Protein AF-A0A960PL08-F1 (afdb_monomer)

Foldseek 3Di:
DDDDDPFDFQAHDPDPPDGRLLLLLVLLVLLLLVLLLVLCVLLVQDPAQLVSLLNVLSLLLVLLSLLLVLLLQLLVCQLVVHDGPDLVVLLVLVCLQALLLLVVLQVCCVVVPVFQAQPVPDPVLVVCSSVLNQLVDLSSQPRHTQVLCLSVSLVNVVSNCSVVLSVQLSVQLVPDPDPDSVSSNVSSLVSLLVVLVVLLVQLLVQLLVCLVVVPRNSCSHNSVSSNSSSLSSNLSSQLVCVVVVHDDDPVLVVLLACVVVLVVLSVVLSVVSSVLRVPALDDRDSVSVSVSVVSSSSNSNSNVSNNGGHRDDVVSCPVSSDPVSSLSSVLSSQSSSCLVVLSVVCSVVSVVCVPDDSVVSVVVSVVSSVLSSLVSSLVSVVCCCVSCVSSVVVCVVDDDPDPDDDPPVDDSVVSVVVNCCVVVVSVCCVVQPQQPWDWFAFAQKIKIASADAQWKKWKWDDDDPIDTPDIWHQHPLRITMDGRHDFAKIWIFTGDPRHTRDIDIYTHHHLPDDDDLCLLLVDEDDAAWDWDQAPRRWTWIKHKDALDHLVPAQFQEEEFEALDPQNDPPDHAQFQLLCSLVGGTYMYINFDLHQLTAAEDDALPSRRLRVLLSVQSNVLSYSSAHPSAHEYEDAERRLLSQLSNLLSPRVRYQEYEHEAYAQFQCCQQQFQNFGWPFQVLVVLVVSLQRSAQPRDPRLVSCVSSPPVSSNVRSSNSNVYDSPCVVRRPPDQPDCPRLSSGCLNRLCSRQHEYEYEHELQAFNGHFFVQVSQPSNNNYPAAAYEYEHFYSCLCSALLNSVVVQLVCCLRRVLWQRAPRDRLSSCCSSPPPDDSVLHDNADDPPDRLNPAPTSVRSVVSNRPFARYKYQEQQQQDPQGLARHGNDMDGANGVVHPLWDKQKFWCAPQQATHSDFAQDKFKFKAKAALVQLAAFKAFDDDRGRHGFIDDQDDDDARQKGKHKYFFDQAKKKFFHKKKWKWFKAKQDQKAKKKKWKWKQAPVQKIKTWWMWIHIPCSPVPDRDDHGDTDIDMTMTTGGIHIRHGRMMMMIMMHYPHRQGHRTGGNGDPRGMMMMMTIGGRPGIIMMITGMNPNDDDPGDDGDARRGHRMHMDRHDDHDTDRPPD

Mean predicted aligned error: 16.74 Å

Structure (mmCIF, N/CA/C/O backbone):
data_AF-A0A960PL08-F1
#
_entry.id   AF-A0A960PL08-F1
#
loop_
_atom_site.group_PDB
_atom_site.id
_atom_site.type_symbol
_atom_site.label_atom_id
_atom_site.label_alt_id
_atom_site.label_comp_id
_atom_site.label_asym_id
_atom_site.label_entity_id
_atom_site.label_seq_id
_atom_site.pdbx_PDB_ins_code
_atom_site.Cartn_x
_atom_site.Cartn_y
_atom_site.Cartn_z
_atom_site.occupancy
_atom_site.B_iso_or_equiv
_atom_site.auth_seq_id
_atom_site.auth_comp_id
_atom_site.auth_asym_id
_atom_site.auth_atom_id
_atom_site.pdbx_PDB_model_num
ATOM 1 N N . MET A 1 1 ? 12.415 -1.445 90.864 1.00 35.81 1 MET A N 1
ATOM 2 C CA . MET A 1 1 ? 12.541 -1.316 89.395 1.00 35.81 1 MET A CA 1
ATOM 3 C C . MET A 1 1 ? 11.588 -2.310 88.760 1.00 35.81 1 MET A C 1
ATOM 5 O O . MET A 1 1 ? 11.818 -3.507 88.843 1.00 35.81 1 MET A O 1
ATOM 9 N N . THR A 1 2 ? 10.459 -1.827 88.256 1.00 32.50 2 THR A N 1
ATOM 10 C CA . THR A 1 2 ? 9.398 -2.634 87.648 1.00 32.50 2 THR A CA 1
ATOM 11 C C . THR A 1 2 ? 9.858 -3.174 86.292 1.00 32.50 2 THR A C 1
ATOM 13 O O . THR A 1 2 ? 10.133 -2.415 85.368 1.00 32.50 2 THR A O 1
ATOM 16 N N . THR A 1 3 ? 9.972 -4.496 86.178 1.00 36.53 3 THR A N 1
ATOM 17 C CA . THR A 1 3 ? 10.181 -5.210 84.914 1.00 36.53 3 THR A CA 1
ATOM 18 C C . THR A 1 3 ? 8.937 -5.040 84.041 1.00 36.53 3 THR A C 1
ATOM 20 O O . THR A 1 3 ? 7.931 -5.714 84.261 1.00 36.53 3 THR A O 1
ATOM 23 N N . SER A 1 4 ? 8.968 -4.116 83.078 1.00 37.22 4 SER A N 1
ATOM 24 C CA . SER A 1 4 ? 7.917 -4.018 82.066 1.00 37.22 4 SER A CA 1
ATOM 25 C C . SER A 1 4 ? 8.035 -5.204 81.108 1.00 37.22 4 SER A C 1
ATOM 27 O O . SER A 1 4 ? 9.058 -5.407 80.455 1.00 37.22 4 SER A O 1
ATOM 29 N N . SER A 1 5 ? 6.984 -6.018 81.047 1.00 43.31 5 SER A N 1
ATOM 30 C CA . SER A 1 5 ? 6.818 -7.054 80.029 1.00 43.31 5 SER A CA 1
ATOM 31 C C . SER A 1 5 ? 6.947 -6.425 78.632 1.00 43.31 5 SER A C 1
ATOM 33 O O . SER A 1 5 ? 6.431 -5.319 78.431 1.00 43.31 5 SER A O 1
ATOM 35 N N . PRO A 1 6 ? 7.613 -7.074 77.658 1.00 49.28 6 PRO A N 1
ATOM 36 C CA . PRO A 1 6 ? 7.682 -6.545 76.299 1.00 49.28 6 PRO A CA 1
ATOM 37 C C . PRO A 1 6 ? 6.262 -6.356 75.725 1.00 49.28 6 PRO A C 1
ATOM 39 O O . PRO A 1 6 ? 5.377 -7.168 76.008 1.00 49.28 6 PRO A O 1
ATOM 42 N N . PRO A 1 7 ? 6.008 -5.282 74.953 1.00 52.62 7 PRO A N 1
ATOM 43 C CA . PRO A 1 7 ? 4.693 -5.023 74.375 1.00 52.62 7 PRO A CA 1
ATOM 44 C C . PRO A 1 7 ? 4.297 -6.136 73.399 1.00 52.62 7 PRO A C 1
ATOM 46 O O . PRO A 1 7 ? 5.068 -6.485 72.507 1.00 52.62 7 PRO A O 1
ATOM 49 N N . THR A 1 8 ? 3.079 -6.661 73.546 1.00 60.47 8 THR A N 1
ATOM 50 C CA . THR A 1 8 ? 2.566 -7.736 72.689 1.00 60.47 8 THR A CA 1
ATOM 51 C C . THR A 1 8 ? 2.419 -7.274 71.239 1.00 60.47 8 THR A C 1
ATOM 53 O O . THR A 1 8 ? 1.832 -6.214 70.980 1.00 60.47 8 THR A O 1
ATOM 56 N N . THR A 1 9 ? 2.923 -8.063 70.288 1.00 66.69 9 THR A N 1
ATOM 57 C CA . THR A 1 9 ? 2.881 -7.731 68.846 1.00 66.69 9 THR A CA 1
ATOM 58 C C . THR A 1 9 ? 1.552 -8.134 68.193 1.00 66.69 9 THR A C 1
ATOM 60 O O . THR A 1 9 ? 0.818 -8.983 68.705 1.00 66.69 9 THR A O 1
ATOM 63 N N . ASN A 1 10 ? 1.222 -7.543 67.036 1.00 65.19 10 ASN A N 1
ATOM 64 C CA . ASN A 1 10 ? -0.013 -7.831 66.282 1.00 65.19 10 ASN A CA 1
ATOM 65 C C . ASN A 1 10 ? -0.207 -9.319 65.918 1.00 65.19 10 ASN A C 1
ATOM 67 O O . ASN A 1 10 ? -1.343 -9.790 65.843 1.00 65.19 10 ASN A O 1
ATOM 71 N N . CYS A 1 11 ? 0.882 -10.064 65.704 1.00 66.69 11 CYS A N 1
ATOM 72 C CA . CYS A 1 11 ? 0.853 -11.480 65.322 1.00 66.69 11 CYS A CA 1
ATOM 73 C C . CYS A 1 11 ? 1.376 -12.433 66.412 1.00 66.69 11 CYS A C 1
ATOM 75 O O . CYS A 1 11 ? 1.783 -13.562 66.106 1.00 66.69 11 CYS A O 1
ATOM 77 N N . GLU A 1 12 ? 1.359 -12.013 67.680 1.00 60.09 12 GLU A N 1
ATOM 78 C CA . GLU A 1 12 ? 1.741 -12.878 68.794 1.00 60.09 12 GLU A CA 1
ATOM 79 C C . GLU A 1 12 ? 0.620 -13.884 69.114 1.00 60.09 12 GLU A C 1
ATOM 81 O O . GLU A 1 12 ? -0.525 -13.490 69.357 1.00 60.09 12 GLU A O 1
ATOM 86 N N . PRO A 1 13 ? 0.888 -15.198 69.051 1.00 50.28 13 PRO A N 1
ATOM 87 C CA . PRO A 1 13 ? -0.156 -16.193 69.213 1.00 50.28 13 PRO A CA 1
ATOM 88 C C . PRO A 1 13 ? -0.494 -16.419 70.696 1.00 50.28 13 PRO A C 1
ATOM 90 O O . PRO A 1 13 ? 0.393 -16.541 71.534 1.00 50.28 13 PRO A O 1
ATOM 93 N N . ILE A 1 14 ? -1.788 -16.568 70.997 1.00 44.19 14 ILE A N 1
ATOM 94 C CA . ILE A 1 14 ? -2.315 -16.927 72.332 1.00 44.19 14 ILE A CA 1
ATOM 95 C C . ILE A 1 14 ? -1.927 -18.380 72.717 1.00 44.19 14 ILE A C 1
ATOM 97 O O . ILE A 1 14 ? -1.970 -18.752 73.884 1.00 44.19 14 ILE A O 1
ATOM 101 N N . SER A 1 15 ? -1.496 -19.203 71.748 1.00 44.12 15 SER A N 1
ATOM 102 C CA . SER A 1 15 ? -1.003 -20.575 71.946 1.00 44.12 15 SER A CA 1
ATOM 103 C C . SER A 1 15 ? 0.015 -20.977 70.868 1.00 44.12 15 SER A C 1
ATOM 105 O O . SER A 1 15 ? -0.074 -20.529 69.723 1.00 44.12 15 SER A O 1
ATOM 107 N N . ALA A 1 16 ? 0.961 -21.867 71.188 1.00 38.88 16 ALA A N 1
ATOM 108 C CA . ALA A 1 16 ? 1.920 -22.392 70.210 1.00 38.88 16 ALA A CA 1
ATOM 109 C C . ALA A 1 16 ? 1.186 -22.993 68.988 1.00 38.88 16 ALA A C 1
ATOM 111 O O . ALA A 1 16 ? 0.342 -23.874 69.132 1.00 38.88 16 ALA A O 1
ATOM 112 N N . GLY A 1 17 ? 1.464 -22.472 67.786 1.00 46.44 17 GLY A N 1
ATOM 113 C CA . GLY A 1 17 ? 0.867 -22.939 66.526 1.00 46.44 17 GLY A CA 1
ATOM 114 C C . GLY A 1 17 ? -0.368 -22.178 66.010 1.00 46.44 17 GLY A C 1
ATOM 115 O O . GLY A 1 17 ? -0.866 -22.526 64.936 1.00 46.44 17 GLY A O 1
ATOM 116 N N . ALA A 1 18 ? -0.861 -21.141 66.701 1.00 53.16 18 ALA A N 1
ATOM 117 C CA . ALA A 1 18 ? -1.993 -20.339 66.220 1.00 53.16 18 ALA A CA 1
ATOM 118 C C . ALA A 1 18 ? -1.602 -19.359 65.087 1.00 53.16 18 ALA A C 1
ATOM 120 O O . ALA A 1 18 ? -0.588 -18.666 65.155 1.00 53.16 18 ALA A O 1
ATOM 121 N N . TRP A 1 19 ? -2.426 -19.299 64.032 1.00 65.62 19 TRP A N 1
ATOM 122 C CA . TRP A 1 19 ? -2.258 -18.393 62.885 1.00 65.62 19 TRP A CA 1
ATOM 123 C C . TRP A 1 19 ? -2.630 -16.943 63.237 1.00 65.62 19 TRP A C 1
ATOM 125 O O . TRP A 1 19 ? -3.594 -16.707 63.968 1.00 65.62 19 TRP A O 1
ATOM 135 N N . CYS A 1 20 ? -1.913 -15.967 62.670 1.00 75.62 20 CYS A N 1
ATOM 136 C CA . CYS A 1 20 ? -2.214 -14.546 62.852 1.00 75.62 20 CYS A CA 1
ATOM 137 C C . CYS A 1 20 ? -3.538 -14.176 62.155 1.00 75.62 20 CYS A C 1
ATOM 139 O O . CYS A 1 20 ? -3.586 -13.996 60.936 1.00 75.62 20 CYS A O 1
ATOM 141 N N . LYS A 1 21 ? -4.630 -14.066 62.927 1.00 76.31 21 LYS A N 1
ATOM 142 C CA . LYS A 1 21 ? -5.977 -13.747 62.411 1.00 76.31 21 LYS A CA 1
ATOM 143 C C . LYS A 1 21 ? -6.042 -12.432 61.613 1.00 76.31 21 LYS A C 1
ATOM 145 O O . LYS A 1 21 ? -6.671 -12.449 60.558 1.00 76.31 21 LYS A O 1
ATOM 150 N N . PRO A 1 22 ? -5.397 -11.324 62.035 1.00 80.19 22 PRO A N 1
ATOM 151 C CA . PRO A 1 22 ? -5.353 -10.092 61.239 1.00 80.19 22 PRO A CA 1
ATOM 152 C C . PRO A 1 22 ? -4.714 -10.288 59.857 1.00 80.19 22 PRO A C 1
ATOM 154 O O . PRO A 1 22 ? -5.246 -9.811 58.858 1.00 80.19 22 PRO A O 1
ATOM 157 N N . LEU A 1 23 ? -3.625 -11.060 59.781 1.00 81.56 23 LEU A N 1
ATOM 158 C CA . LEU A 1 23 ? -2.950 -11.386 58.519 1.00 81.56 23 LEU A CA 1
ATOM 159 C C . LEU A 1 23 ? -3.833 -12.256 57.611 1.00 81.56 23 LEU A C 1
ATOM 161 O O . LEU A 1 23 ? -3.850 -12.086 56.395 1.00 81.56 23 LEU A O 1
ATOM 165 N N . GLY A 1 24 ? -4.610 -13.162 58.217 1.00 80.19 24 GLY A N 1
ATOM 166 C CA . GLY A 1 24 ? -5.679 -13.893 57.540 1.00 80.19 24 GLY A CA 1
ATOM 167 C C . GLY A 1 24 ? -6.705 -12.943 56.926 1.00 80.19 24 GLY A C 1
ATOM 168 O O . GLY A 1 24 ? -6.899 -12.961 55.715 1.00 80.19 24 GLY A O 1
ATOM 169 N N . GLY A 1 25 ? -7.315 -12.070 57.727 1.00 82.56 25 GLY A N 1
ATOM 170 C CA . GLY A 1 25 ? -8.307 -11.115 57.233 1.00 82.56 25 GLY A CA 1
ATOM 171 C C . GLY A 1 25 ? -7.790 -10.193 56.129 1.00 82.56 25 GLY A C 1
ATOM 172 O O . GLY A 1 25 ? -8.499 -9.967 55.150 1.00 82.56 25 GLY A O 1
ATOM 173 N N . PHE A 1 26 ? -6.537 -9.740 56.228 1.00 84.25 26 PHE A N 1
ATOM 174 C CA . PHE A 1 26 ? -5.894 -8.949 55.177 1.00 84.25 26 PHE A CA 1
ATOM 175 C C . PHE A 1 26 ? -5.776 -9.721 53.857 1.00 84.25 26 PHE A C 1
ATOM 177 O O . PHE A 1 26 ? -6.070 -9.186 52.793 1.00 84.25 26 PHE A O 1
ATOM 184 N N . ARG A 1 27 ? -5.430 -11.011 53.921 1.00 83.88 27 ARG A N 1
ATOM 185 C CA . ARG A 1 27 ? -5.401 -11.906 52.756 1.00 83.88 27 ARG A CA 1
ATOM 186 C C . ARG A 1 27 ? -6.771 -12.016 52.074 1.00 83.88 27 ARG A C 1
ATOM 188 O O . ARG A 1 27 ? -6.848 -12.075 50.851 1.00 83.88 27 ARG A O 1
ATOM 195 N N . GLY A 1 28 ? -7.846 -12.043 52.865 1.00 83.44 28 GLY A N 1
ATOM 196 C CA . GLY A 1 28 ? -9.224 -12.020 52.366 1.00 83.44 28 GLY A CA 1
ATOM 197 C C . GLY A 1 28 ? -9.580 -10.699 51.681 1.00 83.44 28 GLY A C 1
ATOM 198 O O . GLY A 1 28 ? -10.120 -10.713 50.579 1.00 83.44 28 GLY A O 1
ATOM 199 N N . LEU A 1 29 ? -9.217 -9.570 52.296 1.00 85.31 29 LEU A N 1
ATOM 200 C CA . LEU A 1 29 ? -9.379 -8.237 51.706 1.00 85.31 29 LEU A CA 1
ATOM 201 C C . LEU A 1 29 ? -8.613 -8.104 50.384 1.00 85.31 29 LEU A C 1
ATOM 203 O O . LEU A 1 29 ? -9.181 -7.649 49.396 1.00 85.31 29 LEU A O 1
ATOM 207 N N . GLY A 1 30 ? -7.361 -8.561 50.344 1.00 84.50 30 GLY A N 1
ATOM 208 C CA . GLY A 1 30 ? -6.545 -8.545 49.135 1.00 84.50 30 GLY A CA 1
ATOM 209 C C . GLY A 1 30 ? -7.175 -9.321 47.981 1.00 84.50 30 GLY A C 1
ATOM 210 O O . GLY A 1 30 ? -7.190 -8.832 46.858 1.00 84.50 30 GLY A O 1
ATOM 211 N N . ALA A 1 31 ? -7.769 -10.486 48.254 1.00 84.06 31 ALA A N 1
ATOM 212 C CA . ALA A 1 31 ? -8.450 -11.266 47.221 1.00 84.06 31 ALA A CA 1
ATOM 213 C C . ALA A 1 31 ? -9.656 -10.514 46.634 1.00 84.06 31 ALA A C 1
ATOM 215 O O . ALA A 1 31 ? -9.826 -10.494 45.421 1.00 84.06 31 ALA A O 1
ATOM 216 N N . LEU A 1 32 ? -10.455 -9.839 47.467 1.00 84.62 32 LEU A N 1
ATOM 217 C CA . LEU A 1 32 ? -11.581 -9.025 46.992 1.00 84.62 32 LEU A CA 1
ATOM 218 C C . LEU A 1 32 ? -11.122 -7.818 46.166 1.00 84.62 32 LEU A C 1
ATOM 220 O O . LEU A 1 32 ? -11.741 -7.501 45.153 1.00 84.62 32 LEU A O 1
ATOM 224 N N . ILE A 1 33 ? -10.019 -7.182 46.568 1.00 83.50 33 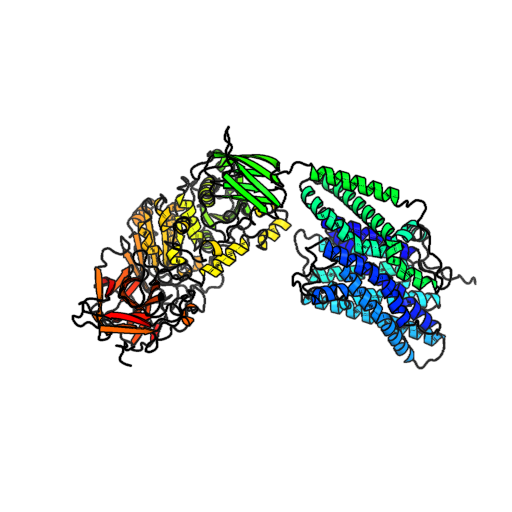ILE A N 1
ATOM 225 C CA . ILE A 1 33 ? -9.403 -6.086 45.813 1.00 83.50 33 ILE A CA 1
ATOM 226 C C . ILE A 1 33 ? -8.935 -6.569 44.434 1.00 83.50 33 ILE A C 1
ATOM 228 O O . ILE A 1 33 ? -9.147 -5.862 43.454 1.00 83.50 33 ILE A O 1
ATOM 232 N N . VAL A 1 34 ? -8.364 -7.775 44.331 1.00 82.38 34 VAL A N 1
ATOM 233 C CA . VAL A 1 34 ? -7.975 -8.375 43.040 1.00 82.38 34 VAL A CA 1
ATOM 234 C C . VAL A 1 34 ? -9.191 -8.592 42.141 1.00 82.38 34 VAL A C 1
ATOM 236 O O . VAL A 1 34 ? -9.146 -8.220 40.970 1.00 82.38 34 VAL A O 1
ATOM 239 N N . VAL A 1 35 ? -10.289 -9.145 42.673 1.00 82.81 35 VAL A N 1
ATOM 240 C CA . VAL A 1 35 ? -11.529 -9.324 41.895 1.00 82.81 35 VAL A CA 1
ATOM 241 C C . VAL A 1 35 ? -12.054 -7.972 41.413 1.00 82.81 35 VAL A C 1
ATOM 243 O O . VAL A 1 35 ? -12.318 -7.812 40.224 1.00 82.81 35 VAL A O 1
ATOM 246 N N . GLY A 1 36 ? -12.148 -6.978 42.300 1.00 78.12 36 GLY A N 1
ATOM 247 C CA . GLY A 1 36 ? -12.602 -5.634 41.938 1.00 78.12 36 GLY A CA 1
ATOM 248 C C . GLY A 1 36 ? -11.701 -4.960 40.900 1.00 78.12 36 GLY A C 1
ATOM 249 O O . GLY A 1 36 ? -12.197 -4.447 39.902 1.00 78.12 36 GLY A O 1
ATOM 250 N N . GLY A 1 37 ? -10.380 -5.029 41.081 1.00 75.94 37 GLY A N 1
ATOM 251 C CA . GLY A 1 37 ? -9.395 -4.475 40.153 1.00 75.94 37 GLY A CA 1
ATOM 252 C C . GLY A 1 37 ? -9.469 -5.106 38.762 1.00 75.94 37 GLY A C 1
ATOM 253 O O . GLY A 1 37 ? -9.534 -4.385 37.771 1.00 75.94 37 GLY A O 1
ATOM 254 N N . HIS A 1 38 ? -9.547 -6.438 38.673 1.00 76.62 38 HIS A N 1
ATOM 255 C CA . HIS A 1 38 ? -9.729 -7.123 37.389 1.00 76.62 38 HIS A CA 1
ATOM 256 C C . HIS A 1 38 ? -11.102 -6.864 36.761 1.00 76.62 38 HIS A C 1
ATOM 258 O O . HIS A 1 38 ? -11.205 -6.851 35.540 1.00 76.62 38 HIS A O 1
ATOM 264 N N . THR A 1 39 ? -12.140 -6.608 37.560 1.00 73.88 39 THR A N 1
ATOM 265 C CA . THR A 1 39 ? -13.458 -6.219 37.034 1.00 73.88 39 THR A CA 1
ATOM 266 C C . THR A 1 39 ? -13.415 -4.818 36.419 1.00 73.88 39 THR A C 1
ATOM 268 O O . THR A 1 39 ? -13.949 -4.608 35.333 1.00 73.88 39 THR A O 1
ATOM 271 N N . PHE A 1 40 ? -12.728 -3.860 37.053 1.00 72.00 40 PHE A N 1
ATOM 272 C CA . PHE A 1 40 ? -12.471 -2.545 36.450 1.00 72.00 40 PHE A CA 1
ATOM 273 C C . PHE A 1 40 ? -11.617 -2.652 35.182 1.00 72.00 40 PHE A C 1
ATOM 275 O O . PHE A 1 40 ? -11.907 -1.989 34.190 1.00 72.00 40 PHE A O 1
ATOM 282 N N . PHE A 1 41 ? -10.614 -3.538 35.184 1.00 68.62 41 PHE A N 1
ATOM 283 C CA . PHE A 1 41 ? -9.792 -3.800 34.005 1.00 68.62 41 PHE A CA 1
ATOM 284 C C . PHE A 1 41 ? -10.608 -4.361 32.836 1.00 68.62 41 PHE A C 1
ATOM 286 O O . PHE A 1 41 ? -10.568 -3.795 31.746 1.00 68.62 41 PHE A O 1
ATOM 293 N N . ALA A 1 42 ? -11.391 -5.415 33.080 1.00 63.50 42 ALA A N 1
ATOM 294 C CA . ALA A 1 42 ? -12.256 -6.031 32.077 1.00 63.50 42 ALA A CA 1
ATOM 295 C C . ALA A 1 42 ? -13.334 -5.058 31.572 1.00 63.50 42 ALA A C 1
ATOM 297 O O . ALA A 1 42 ? -13.621 -5.017 30.382 1.00 63.50 42 ALA A O 1
ATOM 298 N N . SER A 1 43 ? -13.886 -4.218 32.457 1.00 60.25 43 SER A N 1
ATOM 299 C CA . SER A 1 43 ? -14.934 -3.251 32.102 1.00 60.25 43 SER A CA 1
ATOM 300 C C . SER A 1 43 ? -14.458 -1.993 31.384 1.00 60.25 43 SER A C 1
ATOM 302 O O . SER A 1 43 ? -15.292 -1.247 30.878 1.00 60.25 43 SER A O 1
ATOM 304 N N . ARG A 1 44 ? -13.142 -1.747 31.308 1.00 61.50 44 ARG A N 1
ATOM 305 C CA . ARG A 1 44 ? -12.550 -0.530 30.714 1.00 61.50 44 ARG A CA 1
ATOM 306 C C . ARG A 1 44 ? -13.038 0.779 31.362 1.00 61.50 44 ARG A C 1
ATOM 308 O O . ARG A 1 44 ? -12.915 1.854 30.778 1.00 61.50 44 ARG A O 1
ATOM 315 N N . ILE A 1 45 ? -13.592 0.696 32.573 1.00 62.66 45 ILE A N 1
ATOM 316 C CA . ILE A 1 45 ? -14.058 1.834 33.370 1.00 62.66 45 ILE A CA 1
ATOM 317 C C . ILE A 1 45 ? -12.930 2.177 34.345 1.00 62.66 45 ILE A C 1
ATOM 319 O O . ILE A 1 45 ? -12.816 1.588 35.419 1.00 62.66 45 ILE A O 1
ATOM 323 N N . TYR A 1 46 ? -12.058 3.106 33.955 1.00 62.66 46 TYR A N 1
ATOM 324 C CA . TYR A 1 46 ? -10.884 3.481 34.742 1.00 62.66 46 TYR A CA 1
ATOM 325 C C . TYR A 1 46 ? -11.125 4.812 35.453 1.00 62.66 46 TYR A C 1
ATOM 327 O O . TYR A 1 46 ? -11.122 5.848 34.793 1.00 62.66 46 TYR A O 1
ATOM 335 N N . PRO A 1 47 ? -11.317 4.838 36.784 1.00 49.81 47 PRO A N 1
ATOM 336 C CA . PRO A 1 47 ? -11.405 6.114 37.474 1.00 49.81 47 PRO A CA 1
ATOM 337 C C . PRO A 1 47 ? -10.063 6.866 37.434 1.00 49.81 47 PRO A C 1
ATOM 339 O O . PRO A 1 47 ? -10.095 8.072 37.256 1.00 49.81 47 PRO A O 1
ATOM 342 N N . TYR A 1 48 ? -8.903 6.186 37.513 1.00 59.47 48 TYR A N 1
ATOM 343 C CA . TYR A 1 48 ? -7.557 6.792 37.416 1.00 59.47 48 TYR A CA 1
ATOM 344 C C . TYR A 1 48 ? -6.480 5.722 37.111 1.00 59.47 48 TYR A C 1
ATOM 346 O O . TYR A 1 48 ? -6.412 4.722 37.830 1.00 59.47 48 TYR A O 1
ATOM 354 N N . ASN A 1 49 ? -5.585 5.930 36.129 1.00 56.97 49 ASN A N 1
ATOM 355 C CA . ASN A 1 49 ? -4.510 4.971 35.775 1.00 56.97 49 ASN A CA 1
ATOM 356 C C . ASN A 1 49 ? -3.598 4.629 36.967 1.00 56.97 49 ASN A C 1
ATOM 358 O O . ASN A 1 49 ? -3.313 3.459 37.230 1.00 56.97 49 ASN A O 1
ATOM 362 N N . GLY A 1 50 ? -3.217 5.628 37.771 1.00 58.72 50 GLY A N 1
ATOM 363 C CA . GLY A 1 50 ? -2.396 5.406 38.965 1.00 58.72 50 GLY A CA 1
ATOM 364 C C . GLY A 1 50 ? -3.046 4.512 40.031 1.00 58.72 50 GLY A C 1
ATOM 365 O O . GLY A 1 50 ? -2.334 3.825 40.763 1.00 58.72 50 GLY A O 1
ATOM 366 N N . ALA A 1 51 ? -4.383 4.450 40.102 1.00 60.69 51 ALA A N 1
ATOM 367 C CA . ALA A 1 51 ? -5.071 3.575 41.051 1.00 60.69 51 ALA A CA 1
ATOM 368 C C . ALA A 1 51 ? -4.863 2.094 40.698 1.00 60.69 51 ALA A C 1
ATOM 370 O O . ALA A 1 51 ? -4.614 1.285 41.583 1.00 60.69 51 ALA A O 1
ATOM 371 N N . ILE A 1 52 ? -4.874 1.737 39.412 1.00 61.53 52 ILE A N 1
ATOM 372 C CA . ILE A 1 52 ? -4.705 0.352 38.938 1.00 61.53 52 ILE A CA 1
ATOM 373 C C . ILE A 1 52 ? -3.290 -0.156 39.227 1.00 61.53 52 ILE A C 1
ATOM 375 O O . ILE A 1 52 ? -3.102 -1.262 39.748 1.00 61.53 52 ILE A O 1
ATOM 379 N N . HIS A 1 53 ? -2.282 0.677 38.962 1.00 65.00 53 HIS A N 1
ATOM 380 C CA . HIS A 1 53 ? -0.902 0.339 39.297 1.00 65.00 53 HIS A CA 1
ATOM 381 C C . HIS A 1 53 ? -0.689 0.226 40.809 1.00 65.00 53 HIS A C 1
ATOM 383 O O . HIS A 1 53 ? 0.094 -0.621 41.242 1.00 65.00 53 HIS A O 1
ATOM 389 N N . PHE A 1 54 ? -1.409 1.014 41.616 1.00 65.69 54 PHE A N 1
ATOM 390 C CA . PHE A 1 54 ? -1.412 0.864 43.069 1.00 65.69 54 PHE A CA 1
ATOM 391 C C . PHE A 1 54 ? -2.068 -0.451 43.512 1.00 65.69 54 PHE A C 1
ATOM 393 O O . PHE A 1 54 ? -1.499 -1.148 44.345 1.00 65.69 54 PHE A O 1
ATOM 400 N N . LEU A 1 55 ? -3.205 -0.854 42.928 1.00 70.44 55 LEU A N 1
ATOM 401 C CA . LEU A 1 55 ? -3.877 -2.120 43.267 1.00 70.44 55 LEU A CA 1
ATOM 402 C C . LEU A 1 55 ? -2.989 -3.353 43.025 1.00 70.44 55 LEU A C 1
ATOM 404 O O . LEU A 1 55 ? -3.100 -4.347 43.743 1.00 70.44 55 LEU A O 1
ATOM 408 N N . SER A 1 56 ? -2.063 -3.272 42.070 1.00 75.69 56 SER A N 1
ATOM 409 C CA . SER A 1 56 ? -1.127 -4.354 41.736 1.00 75.69 56 SER A CA 1
ATOM 410 C C . SER A 1 56 ? -0.117 -4.667 42.855 1.00 75.69 56 SER A C 1
ATOM 412 O O . SER A 1 56 ? 0.432 -5.769 42.891 1.00 75.69 56 SER A O 1
ATOM 414 N N . ILE A 1 57 ? 0.070 -3.767 43.835 1.00 79.81 57 ILE A N 1
ATOM 415 C CA . ILE A 1 57 ? 0.930 -4.012 45.008 1.00 79.81 57 ILE A CA 1
ATOM 416 C C . ILE A 1 57 ? 0.463 -5.197 45.861 1.00 79.81 57 ILE A C 1
ATOM 418 O O . ILE A 1 57 ? 1.229 -5.773 46.636 1.00 79.81 57 ILE A O 1
ATOM 422 N N . ILE A 1 58 ? -0.808 -5.580 45.733 1.00 82.38 58 ILE A N 1
ATOM 423 C CA . ILE A 1 58 ? -1.372 -6.651 46.540 1.00 82.38 58 ILE A CA 1
ATOM 424 C C . ILE A 1 58 ? -0.662 -7.988 46.290 1.00 82.38 58 ILE A C 1
ATOM 426 O O . ILE A 1 58 ? -0.513 -8.772 47.225 1.00 82.38 58 ILE A O 1
ATOM 430 N N . VAL A 1 59 ? -0.160 -8.220 45.071 1.00 84.81 59 VAL A N 1
ATOM 431 C CA . VAL A 1 59 ? 0.534 -9.457 44.683 1.00 84.81 59 VAL A CA 1
ATOM 432 C C . VAL A 1 59 ? 1.853 -9.637 45.458 1.00 84.81 59 VAL A C 1
ATOM 434 O O . VAL A 1 59 ? 1.974 -10.648 46.155 1.00 84.81 59 VAL A O 1
ATOM 437 N N . PRO A 1 60 ? 2.789 -8.663 45.474 1.00 89.00 60 PRO A N 1
ATOM 438 C CA . PRO A 1 60 ? 3.936 -8.667 46.385 1.00 89.00 60 PRO A CA 1
ATOM 439 C C . PRO A 1 60 ? 3.591 -8.991 47.842 1.00 89.00 60 PRO A C 1
ATOM 441 O O . PRO A 1 60 ? 4.273 -9.788 48.488 1.00 89.00 60 PRO A O 1
ATOM 444 N N . ILE A 1 61 ? 2.506 -8.416 48.371 1.00 87.88 61 ILE A N 1
ATOM 445 C CA . ILE A 1 61 ? 2.086 -8.656 49.756 1.00 87.88 61 ILE A CA 1
ATOM 446 C C . ILE A 1 61 ? 1.707 -10.131 49.973 1.00 87.88 61 ILE A C 1
ATOM 448 O O . ILE A 1 61 ? 2.082 -10.708 50.997 1.00 87.88 61 ILE A O 1
ATOM 452 N N . PHE A 1 62 ? 1.024 -10.772 49.016 1.00 87.25 62 PHE A N 1
ATOM 453 C CA . PHE A 1 62 ? 0.737 -12.209 49.083 1.00 87.25 62 PHE A CA 1
ATOM 454 C C . PHE A 1 62 ? 2.020 -13.044 49.161 1.00 87.25 62 PHE A C 1
ATOM 456 O O . PHE A 1 62 ? 2.107 -13.896 50.047 1.00 87.25 62 PHE A O 1
ATOM 463 N N . PHE A 1 63 ? 3.037 -12.758 48.339 1.00 91.44 63 PHE A N 1
ATOM 464 C CA . PHE A 1 63 ? 4.320 -13.474 48.386 1.00 91.44 63 PHE A CA 1
ATOM 465 C C . PHE A 1 63 ? 5.019 -13.337 49.745 1.00 91.44 63 PHE A C 1
ATOM 467 O O . PHE A 1 63 ? 5.476 -14.333 50.317 1.00 91.44 63 PHE A O 1
ATOM 474 N N . VAL A 1 64 ? 5.034 -12.130 50.322 1.00 92.88 64 VAL A N 1
ATOM 475 C CA . VAL A 1 64 ? 5.624 -11.889 51.650 1.00 92.88 64 VAL A CA 1
ATOM 476 C C . VAL A 1 64 ? 4.868 -12.650 52.739 1.00 92.88 64 VAL A C 1
ATOM 478 O O . VAL A 1 64 ? 5.492 -13.291 53.589 1.00 92.88 64 VAL A O 1
ATOM 481 N N . ILE A 1 65 ? 3.529 -12.612 52.716 1.00 88.62 65 ILE A N 1
ATOM 482 C CA . ILE A 1 65 ? 2.678 -13.337 53.672 1.00 88.62 65 ILE A CA 1
ATOM 483 C C . ILE A 1 65 ? 2.903 -14.845 53.548 1.00 88.62 65 ILE A C 1
ATOM 485 O O . ILE A 1 65 ? 3.104 -15.509 54.567 1.00 88.62 65 ILE A O 1
ATOM 489 N N . SER A 1 66 ? 2.889 -15.384 52.327 1.00 88.25 66 SER A N 1
ATOM 490 C CA . SER A 1 66 ? 3.127 -16.802 52.043 1.00 88.25 66 SER A CA 1
ATOM 491 C C . SER A 1 66 ? 4.505 -17.241 52.545 1.00 88.25 66 SER A C 1
ATOM 493 O O . SER A 1 66 ? 4.607 -18.250 53.247 1.00 88.25 66 SER A O 1
ATOM 495 N N . SER A 1 67 ? 5.551 -16.453 52.287 1.00 92.25 67 SER A N 1
ATOM 496 C CA . SER A 1 67 ? 6.905 -16.721 52.779 1.00 92.25 67 SER A CA 1
ATOM 497 C C . SER A 1 67 ? 7.001 -16.716 54.303 1.00 92.25 67 SER A C 1
ATOM 499 O O . SER A 1 67 ? 7.405 -17.717 54.902 1.00 92.25 67 SER A O 1
ATOM 501 N N . TYR A 1 68 ? 6.545 -15.639 54.951 1.00 91.38 68 TYR A N 1
ATOM 502 C CA . TYR A 1 68 ? 6.539 -15.519 56.411 1.00 91.38 68 TYR A CA 1
ATOM 503 C C . TYR A 1 68 ? 5.814 -16.701 57.070 1.00 91.38 68 TYR A C 1
ATOM 505 O O . TYR A 1 68 ? 6.330 -17.337 57.990 1.00 91.38 68 TYR A O 1
ATOM 513 N N . ALA A 1 69 ? 4.625 -17.027 56.565 1.00 85.69 69 ALA A N 1
ATOM 514 C CA . ALA A 1 69 ? 3.762 -18.080 57.079 1.00 85.69 69 ALA A CA 1
ATOM 515 C C . ALA A 1 69 ? 4.397 -19.468 57.052 1.00 85.69 69 ALA A C 1
ATOM 517 O O . ALA A 1 69 ? 4.248 -20.249 57.995 1.00 85.69 69 ALA A O 1
ATOM 518 N N . LEU A 1 70 ? 5.022 -19.798 55.924 1.00 89.12 70 LEU A N 1
ATOM 519 C CA . LEU A 1 70 ? 5.472 -21.151 55.631 1.00 89.12 70 LEU A CA 1
ATOM 520 C C . LEU A 1 70 ? 6.886 -21.404 56.128 1.00 89.12 70 LEU A C 1
ATOM 522 O O . LEU A 1 70 ? 7.179 -22.529 56.524 1.00 89.12 70 LEU A O 1
ATOM 526 N N . TYR A 1 71 ? 7.732 -20.374 56.145 1.00 92.38 71 TYR A N 1
ATOM 527 C CA . TYR A 1 71 ? 9.120 -20.502 56.567 1.00 92.38 71 TYR A CA 1
ATOM 528 C C . TYR A 1 71 ? 9.293 -20.414 58.090 1.00 92.38 71 TYR A C 1
ATOM 530 O O . TYR A 1 71 ? 10.175 -21.059 58.658 1.00 92.38 71 TYR A O 1
ATOM 538 N N . ARG A 1 72 ? 8.416 -19.673 58.787 1.00 88.75 72 ARG A N 1
ATOM 539 C CA . ARG A 1 72 ? 8.501 -19.478 60.245 1.00 88.75 72 ARG A CA 1
ATOM 540 C C . ARG A 1 72 ? 8.615 -20.782 61.057 1.00 88.75 72 ARG A C 1
ATOM 542 O O . ARG A 1 72 ? 9.474 -20.801 61.932 1.00 88.75 72 ARG A O 1
ATOM 549 N N . PRO A 1 73 ? 7.856 -21.869 60.796 1.00 88.25 73 PRO A N 1
ATOM 550 C CA . PRO A 1 73 ? 7.998 -23.123 61.547 1.00 88.25 73 PRO A CA 1
ATOM 551 C C . PRO A 1 73 ? 9.372 -23.796 61.402 1.00 88.25 73 PRO A C 1
ATOM 553 O O . PRO A 1 73 ? 9.871 -24.369 62.365 1.00 88.25 73 PRO A O 1
ATOM 556 N N . PHE A 1 74 ? 10.003 -23.714 60.225 1.00 90.31 74 PHE A N 1
ATOM 557 C CA . PHE A 1 74 ? 11.349 -24.261 59.997 1.00 90.31 74 PHE A CA 1
ATOM 558 C C . PHE A 1 74 ? 12.400 -23.485 60.801 1.00 90.31 74 PHE A C 1
ATOM 560 O O . PHE A 1 74 ? 13.280 -24.074 61.437 1.00 90.31 74 PHE A O 1
ATOM 567 N N . LEU A 1 75 ? 12.264 -22.156 60.824 1.00 90.38 75 LEU A N 1
ATOM 568 C CA . LEU A 1 75 ? 13.130 -21.281 61.606 1.00 90.38 75 LEU A CA 1
ATOM 569 C C . LEU A 1 75 ? 12.903 -21.432 63.117 1.00 90.38 75 LEU A C 1
ATOM 571 O O . LEU A 1 75 ? 13.859 -21.446 63.887 1.00 90.38 75 LEU A O 1
ATOM 575 N N . GLU A 1 76 ? 11.654 -21.583 63.555 1.00 88.56 76 GLU A N 1
ATOM 576 C CA . GLU A 1 76 ? 11.315 -21.835 64.959 1.00 88.56 76 GLU A CA 1
ATOM 577 C C . GLU A 1 76 ? 11.902 -23.169 65.442 1.00 88.56 76 GLU A C 1
ATOM 579 O O . GLU A 1 76 ? 12.578 -23.185 66.470 1.00 88.56 76 GLU A O 1
ATOM 584 N N . ALA A 1 77 ? 11.768 -24.246 64.656 1.00 87.75 77 ALA A N 1
ATOM 585 C CA . ALA A 1 77 ? 12.408 -25.529 64.950 1.00 87.75 77 ALA A CA 1
ATOM 586 C C . ALA A 1 77 ? 13.938 -25.393 65.055 1.00 87.75 77 ALA A C 1
ATOM 588 O O . ALA A 1 77 ? 14.561 -25.929 65.969 1.00 87.75 77 ALA A O 1
ATOM 589 N N . GLN A 1 78 ? 14.557 -24.599 64.174 1.00 88.44 78 GLN A N 1
ATOM 590 C CA . GLN A 1 78 ? 15.996 -24.331 64.224 1.00 88.44 78 GLN A CA 1
ATOM 591 C C . GLN A 1 78 ? 16.423 -23.599 65.510 1.00 88.44 78 GLN A C 1
ATOM 593 O O . GLN A 1 78 ? 17.473 -23.916 66.073 1.00 88.44 78 GLN A O 1
ATOM 598 N N . LEU A 1 79 ? 15.635 -22.624 65.977 1.00 85.56 79 LEU A N 1
ATOM 599 C CA . LEU A 1 79 ? 15.915 -21.862 67.202 1.00 85.56 79 LEU A CA 1
ATOM 600 C C . LEU A 1 79 ? 15.721 -22.703 68.464 1.00 85.56 79 LEU A C 1
ATOM 602 O O . LEU A 1 79 ? 16.552 -22.652 69.375 1.00 85.56 79 LEU A O 1
ATOM 606 N N . ASN A 1 80 ? 14.648 -23.492 68.494 1.00 83.94 80 ASN A N 1
ATOM 607 C CA . ASN A 1 80 ? 14.307 -24.359 69.617 1.00 83.94 80 ASN A CA 1
ATOM 608 C C . ASN A 1 80 ? 15.191 -25.610 69.691 1.00 83.94 80 ASN A C 1
ATOM 610 O O . ASN A 1 80 ? 15.334 -26.174 70.775 1.00 83.94 80 ASN A O 1
ATOM 614 N N . GLN A 1 81 ? 15.865 -25.954 68.586 1.00 79.12 81 GLN A N 1
ATOM 615 C CA . GLN A 1 81 ? 16.597 -27.209 68.365 1.00 79.12 81 GLN A CA 1
ATOM 616 C C . GLN A 1 81 ? 15.678 -28.428 68.235 1.00 79.12 81 GLN A C 1
ATOM 618 O O . GLN A 1 81 ? 16.083 -29.552 68.527 1.00 79.12 81 GLN A O 1
ATOM 623 N N . ASP A 1 82 ? 14.465 -28.199 67.745 1.00 83.19 82 ASP A N 1
ATOM 624 C CA . ASP A 1 82 ? 13.529 -29.257 67.401 1.00 83.19 82 ASP A CA 1
ATOM 625 C C . ASP A 1 82 ? 13.915 -29.880 66.044 1.00 83.19 82 ASP A C 1
ATOM 627 O O . ASP A 1 82 ? 14.559 -29.228 65.206 1.00 83.19 82 ASP A O 1
ATOM 631 N N . PRO A 1 83 ? 13.518 -31.137 65.779 1.00 83.75 83 PRO A N 1
ATOM 632 C CA . PRO A 1 83 ? 13.627 -31.721 64.449 1.00 83.75 83 PRO A CA 1
ATOM 633 C C . PRO A 1 83 ? 12.977 -30.823 63.387 1.00 83.75 83 PRO A C 1
ATOM 635 O O . PRO A 1 83 ? 11.873 -30.309 63.577 1.00 83.75 83 PRO A O 1
ATOM 638 N N . GLN A 1 84 ? 13.659 -30.640 62.252 1.00 87.06 84 GLN A N 1
ATOM 639 C CA . GLN A 1 84 ? 13.114 -29.858 61.141 1.00 87.06 84 GLN A CA 1
ATOM 640 C C . GLN A 1 84 ? 11.809 -30.488 60.624 1.00 87.06 84 GLN A C 1
ATOM 642 O O . GLN A 1 84 ? 11.712 -31.719 60.562 1.00 87.06 84 GLN A O 1
ATOM 647 N N . PRO A 1 85 ? 10.816 -29.676 60.211 1.00 87.62 85 PRO A N 1
ATOM 648 C CA . PRO A 1 85 ? 9.599 -30.194 59.601 1.00 87.62 85 PRO A CA 1
ATOM 649 C C . PRO A 1 85 ? 9.907 -31.112 58.408 1.00 87.62 85 PRO A C 1
ATOM 651 O O . PRO A 1 85 ? 10.753 -30.805 57.569 1.00 87.62 85 PRO A O 1
ATOM 654 N N . ASN A 1 86 ? 9.201 -32.240 58.312 1.00 88.31 86 ASN A N 1
ATOM 655 C CA . ASN A 1 86 ? 9.419 -33.218 57.247 1.00 88.31 86 ASN A CA 1
ATOM 656 C C . ASN A 1 86 ? 9.066 -32.622 55.867 1.00 88.31 86 ASN A C 1
ATOM 658 O O . ASN A 1 86 ? 7.922 -32.228 55.628 1.00 88.31 86 ASN A O 1
ATOM 662 N N . ALA A 1 87 ? 10.041 -32.591 54.951 1.00 89.31 87 ALA A N 1
ATOM 663 C CA . ALA A 1 87 ? 9.896 -32.001 53.616 1.00 89.31 87 ALA A CA 1
ATOM 664 C C . ALA A 1 87 ? 8.820 -32.698 52.767 1.00 89.31 87 ALA A C 1
ATOM 666 O O . ALA A 1 87 ? 7.985 -32.039 52.151 1.00 89.31 87 ALA A O 1
ATOM 667 N N . ARG A 1 88 ? 8.785 -34.035 52.796 1.00 87.62 88 ARG A N 1
ATOM 668 C CA . ARG A 1 88 ? 7.826 -34.848 52.033 1.00 87.62 88 ARG A CA 1
ATOM 669 C C . ARG A 1 88 ? 6.395 -34.575 52.492 1.00 87.62 88 ARG A C 1
ATOM 671 O O . ARG A 1 88 ? 5.506 -34.345 51.676 1.00 87.62 88 ARG A O 1
ATOM 678 N N . TYR A 1 89 ? 6.200 -34.522 53.809 1.00 85.00 89 TYR A N 1
ATOM 679 C CA . TYR A 1 89 ? 4.927 -34.147 54.421 1.00 85.00 89 TYR A CA 1
ATOM 680 C C . TYR A 1 89 ? 4.525 -32.709 54.066 1.00 85.00 89 TYR A C 1
ATOM 682 O O . TYR A 1 89 ? 3.368 -32.448 53.732 1.00 85.00 89 TYR A O 1
ATOM 690 N N . PHE A 1 90 ? 5.478 -31.773 54.113 1.00 87.75 90 PHE A N 1
ATOM 691 C CA . PHE A 1 90 ? 5.248 -30.379 53.752 1.00 87.75 90 PHE A CA 1
ATOM 692 C C . PHE A 1 90 ? 4.759 -30.239 52.302 1.00 87.75 90 PHE A C 1
ATOM 694 O O . PHE A 1 90 ? 3.709 -29.629 52.085 1.00 87.75 90 PHE A O 1
ATOM 701 N N . TRP A 1 91 ? 5.461 -30.837 51.333 1.00 90.56 91 TRP A N 1
ATOM 702 C CA . TRP A 1 91 ? 5.099 -30.767 49.914 1.00 90.56 91 TRP A CA 1
ATOM 703 C C . TRP A 1 91 ? 3.752 -31.423 49.629 1.00 90.56 91 TRP A C 1
ATOM 705 O O . TRP A 1 91 ? 2.900 -30.805 48.993 1.00 90.56 91 TRP A O 1
ATOM 715 N N . TRP A 1 92 ? 3.505 -32.618 50.171 1.00 87.50 92 TRP A N 1
ATOM 716 C CA . TRP A 1 92 ? 2.236 -33.318 49.961 1.00 87.50 92 TRP A CA 1
ATOM 717 C C . TRP A 1 92 ? 1.039 -32.522 50.489 1.00 87.50 92 TRP A C 1
ATOM 719 O O . TRP A 1 92 ? 0.015 -32.378 49.820 1.00 87.50 92 TRP A O 1
ATOM 729 N N . LYS A 1 93 ? 1.197 -31.900 51.662 1.00 84.06 93 LYS A N 1
ATOM 730 C CA . LYS A 1 93 ? 0.181 -31.019 52.240 1.00 84.06 93 LYS A CA 1
ATOM 731 C C . LYS A 1 93 ? -0.107 -29.795 51.366 1.00 84.06 93 LYS A C 1
ATOM 733 O O . LYS A 1 93 ? -1.245 -29.328 51.344 1.00 84.06 93 LYS A O 1
ATOM 738 N N . ARG A 1 94 ? 0.902 -29.238 50.685 1.00 88.81 94 ARG A N 1
ATOM 739 C CA . ARG A 1 94 ? 0.712 -28.117 49.747 1.00 88.81 94 ARG A CA 1
ATOM 740 C C . ARG A 1 94 ? 0.019 -28.575 48.473 1.00 88.81 94 ARG A C 1
ATOM 742 O O . ARG A 1 94 ? -0.950 -27.939 48.072 1.00 88.81 94 ARG A O 1
ATOM 749 N N . PHE A 1 95 ? 0.461 -29.695 47.909 1.00 89.12 95 PHE A N 1
ATOM 750 C CA . PHE A 1 95 ? -0.118 -30.286 46.709 1.00 89.12 95 PHE A CA 1
ATOM 751 C C . PHE A 1 95 ? -1.620 -30.545 46.874 1.00 89.12 95 PHE A C 1
ATOM 753 O O . PHE A 1 95 ? -2.416 -29.998 46.116 1.00 89.12 95 PHE A O 1
ATOM 760 N N . LEU A 1 96 ? -2.024 -31.258 47.934 1.00 85.94 96 LEU A N 1
ATOM 761 C CA . LEU A 1 96 ? -3.436 -31.561 48.204 1.00 85.94 96 LEU A CA 1
ATOM 762 C C . LEU A 1 96 ? -4.307 -30.318 48.424 1.00 85.94 96 LEU A C 1
ATOM 764 O O . LEU A 1 96 ? -5.514 -30.378 48.219 1.00 85.94 96 LEU A O 1
ATOM 768 N N . ARG A 1 97 ? -3.714 -29.202 48.858 1.00 84.31 97 ARG A N 1
ATOM 769 C CA . ARG A 1 97 ? -4.431 -27.944 49.086 1.00 84.31 97 ARG A CA 1
ATOM 770 C C . ARG A 1 97 ? -4.661 -27.145 47.799 1.00 84.31 97 ARG A C 1
ATOM 772 O O . ARG A 1 97 ? -5.581 -26.338 47.758 1.00 84.31 97 ARG A O 1
ATOM 779 N N . ILE A 1 98 ? -3.788 -27.295 46.806 1.00 88.88 98 ILE A N 1
ATOM 780 C CA . ILE A 1 98 ? -3.713 -26.392 45.649 1.00 88.88 98 ILE A CA 1
ATOM 781 C C . ILE A 1 98 ? -4.138 -27.108 44.373 1.00 88.88 98 ILE A C 1
ATOM 783 O O . ILE A 1 98 ? -4.995 -26.612 43.643 1.00 88.88 98 ILE A O 1
ATOM 787 N N . TYR A 1 99 ? -3.543 -28.270 44.107 1.00 90.94 99 TYR A N 1
ATOM 788 C CA . TYR A 1 99 ? -3.625 -28.906 42.800 1.00 90.94 99 TYR A CA 1
ATOM 789 C C . TYR A 1 99 ? -5.038 -29.352 42.409 1.00 90.94 99 TYR A C 1
ATOM 791 O O . TYR A 1 99 ? -5.432 -29.045 41.288 1.00 90.94 99 TYR A O 1
ATOM 799 N N . PRO A 1 100 ? -5.849 -29.983 43.287 1.00 89.94 100 PRO A N 1
ATOM 800 C CA . PRO A 1 100 ? -7.201 -30.401 42.907 1.00 89.94 100 PRO A CA 1
ATOM 801 C C . PRO A 1 100 ? -8.085 -29.233 42.452 1.00 89.94 100 PRO A C 1
ATOM 803 O O . PRO A 1 100 ? -8.758 -29.320 41.429 1.00 89.94 100 PRO A O 1
ATOM 806 N N . LEU A 1 101 ? -8.043 -28.114 43.181 1.00 88.62 101 LEU A N 1
ATOM 807 C CA . LEU A 1 101 ? -8.788 -26.906 42.835 1.00 88.62 101 LEU A CA 1
ATOM 808 C C . LEU A 1 101 ? -8.274 -26.282 41.531 1.00 88.62 101 LEU A C 1
ATOM 810 O O . LEU A 1 101 ? -9.081 -25.928 40.675 1.00 88.62 101 LEU A O 1
ATOM 814 N N . TYR A 1 102 ? -6.953 -26.166 41.370 1.00 91.25 102 TYR A N 1
ATOM 815 C CA . TYR A 1 102 ? -6.342 -25.634 40.150 1.00 91.25 102 TYR A CA 1
ATOM 816 C C . TYR A 1 102 ? -6.691 -26.473 38.919 1.00 91.25 102 TYR A C 1
ATOM 818 O O . TYR A 1 102 ? -7.113 -25.922 37.910 1.00 91.25 102 TYR A O 1
ATOM 826 N N . PHE A 1 103 ? -6.574 -27.798 39.021 1.00 92.81 103 PHE A N 1
ATOM 827 C CA . PHE A 1 103 ? -6.885 -28.730 37.942 1.00 92.81 103 PHE A CA 1
ATOM 828 C C . PHE A 1 103 ? -8.332 -28.573 37.470 1.00 92.81 103 PHE A C 1
ATOM 830 O O . PHE A 1 103 ? -8.589 -28.460 36.270 1.00 92.81 103 PHE A O 1
ATOM 837 N N . VAL A 1 104 ? -9.279 -28.533 38.413 1.00 89.75 104 VAL A N 1
ATOM 838 C CA . VAL A 1 104 ? -10.699 -28.348 38.094 1.00 89.75 104 VAL A CA 1
ATOM 839 C C . VAL A 1 104 ? -10.928 -26.973 37.478 1.00 89.75 104 VAL A C 1
ATOM 841 O O . VAL A 1 104 ? -11.537 -26.895 36.417 1.00 89.75 104 VAL A O 1
ATOM 844 N N . ALA A 1 105 ? -10.397 -25.905 38.078 1.00 88.94 105 ALA A N 1
ATOM 845 C CA . ALA A 1 105 ? -10.522 -24.562 37.523 1.00 88.94 105 ALA A CA 1
ATOM 846 C C . ALA A 1 105 ? -9.981 -24.501 36.087 1.00 88.94 105 ALA A C 1
ATOM 848 O O . ALA A 1 105 ? -10.722 -24.140 35.182 1.00 88.94 105 ALA A O 1
ATOM 849 N N . LEU A 1 106 ? -8.746 -24.943 35.844 1.00 91.69 106 LEU A N 1
ATOM 850 C CA . LEU A 1 106 ? -8.120 -24.901 34.520 1.00 91.69 106 LEU A CA 1
ATOM 851 C C . LEU A 1 106 ? -8.931 -25.689 33.487 1.00 91.69 106 LEU A C 1
ATOM 853 O O . LEU A 1 106 ? -9.142 -25.209 32.378 1.00 91.69 106 LEU A O 1
ATOM 857 N N . SER A 1 107 ? -9.448 -26.858 33.869 1.00 91.62 107 SER A N 1
ATOM 858 C CA . SER A 1 107 ? -10.297 -27.666 32.988 1.00 91.62 107 SER A CA 1
ATOM 859 C C . SER A 1 107 ? -11.568 -26.913 32.582 1.00 91.62 107 SER A C 1
ATOM 861 O O . SER A 1 107 ? -11.940 -26.930 31.413 1.00 91.62 107 SER A O 1
ATOM 863 N N . PHE A 1 108 ? -12.199 -26.184 33.509 1.00 85.00 108 PHE A N 1
ATOM 864 C CA . PHE A 1 108 ? -13.338 -25.320 33.187 1.00 85.00 108 PHE A CA 1
ATOM 865 C C . PHE A 1 108 ? -12.956 -24.185 32.229 1.00 85.00 108 PHE A C 1
ATOM 867 O O . PHE A 1 108 ? -13.707 -23.927 31.294 1.00 85.00 108 PHE A O 1
ATOM 874 N N . TYR A 1 109 ? -11.797 -23.541 32.407 1.00 86.00 109 TYR A N 1
ATOM 875 C CA . TYR A 1 109 ? -11.326 -22.507 31.474 1.00 86.00 109 TYR A CA 1
ATOM 876 C C . TYR A 1 109 ? -11.120 -23.076 30.068 1.00 86.00 109 TYR A C 1
ATOM 878 O O . TYR A 1 109 ? -11.647 -22.529 29.108 1.00 86.00 109 TYR A O 1
ATOM 886 N N . LEU A 1 110 ? -10.419 -24.205 29.939 1.00 86.12 110 LEU A N 1
ATOM 887 C CA . LEU A 1 110 ? -10.134 -24.813 28.635 1.00 86.12 110 LEU A CA 1
ATOM 888 C C . LEU A 1 110 ? -11.405 -25.306 27.924 1.00 86.12 110 LEU A C 1
ATOM 890 O O . LEU A 1 110 ? -11.485 -25.256 26.694 1.00 86.12 110 LEU A O 1
ATOM 894 N N . VAL A 1 111 ? -12.408 -25.771 28.673 1.00 83.50 111 VAL A N 1
ATOM 895 C CA . VAL A 1 111 ? -13.691 -26.213 28.107 1.00 83.50 111 VAL A CA 1
ATOM 896 C C . VAL A 1 111 ? -14.556 -25.023 27.700 1.00 83.50 111 VAL A C 1
ATOM 898 O O . VAL A 1 111 ? -15.038 -24.995 26.570 1.00 83.50 111 VAL A O 1
ATOM 901 N N . LEU A 1 112 ? -14.745 -24.052 28.596 1.00 76.25 112 LEU A N 1
ATOM 902 C CA . LEU A 1 112 ? -15.720 -22.974 28.418 1.00 76.25 112 LEU A CA 1
ATOM 903 C C . LEU A 1 112 ? -15.193 -21.796 27.597 1.00 76.25 112 LEU A C 1
ATOM 905 O O . LEU A 1 112 ? -15.993 -21.069 27.019 1.00 76.25 112 LEU A O 1
ATOM 909 N N . LEU A 1 113 ? -13.874 -21.601 27.536 1.00 76.62 113 LEU A N 1
ATOM 910 C CA . LEU A 1 113 ? -13.247 -20.470 26.855 1.00 76.62 113 LEU A CA 1
ATOM 911 C C . LEU A 1 113 ? -12.264 -20.982 25.789 1.00 76.62 113 LEU A C 1
ATOM 913 O O . LEU A 1 113 ? -11.093 -21.215 26.085 1.00 76.62 113 LEU A O 1
ATOM 917 N N . PRO A 1 114 ? -12.688 -21.146 24.523 1.00 75.88 114 PRO A N 1
ATOM 918 C CA . PRO A 1 114 ? -11.791 -21.593 23.456 1.00 75.88 114 PRO A CA 1
ATOM 919 C C . PRO A 1 114 ? -10.565 -20.687 23.265 1.00 75.88 114 PRO A C 1
ATOM 921 O O . PRO A 1 114 ? -9.487 -21.186 22.957 1.00 75.88 114 PRO A O 1
ATOM 924 N N . GLY A 1 115 ? -10.711 -19.381 23.513 1.00 72.62 115 GLY A N 1
ATOM 925 C CA . GLY A 1 115 ? -9.645 -18.388 23.346 1.00 72.62 115 GLY A CA 1
ATOM 926 C C . GLY A 1 115 ? -8.469 -18.508 24.321 1.00 72.62 115 GLY A C 1
ATOM 927 O O . GLY A 1 115 ? -7.435 -17.903 24.070 1.00 72.62 115 GLY A O 1
ATOM 928 N N . VAL A 1 116 ? -8.589 -19.291 25.403 1.00 80.12 116 VAL A N 1
ATOM 929 C CA . VAL A 1 116 ? -7.473 -19.530 26.345 1.00 80.12 116 VAL A CA 1
ATOM 930 C C . VAL A 1 116 ? -6.769 -20.867 26.096 1.00 80.12 116 VAL A C 1
ATOM 932 O O . VAL A 1 116 ? -5.943 -21.304 26.898 1.00 80.12 116 VAL A O 1
ATOM 935 N N . ARG A 1 117 ? -7.098 -21.567 25.007 1.00 86.38 117 ARG A N 1
ATOM 936 C CA . ARG A 1 117 ? -6.407 -22.803 24.625 1.00 86.38 117 ARG A CA 1
ATOM 937 C C . ARG A 1 117 ? -5.049 -22.474 23.990 1.00 86.38 117 ARG A C 1
ATOM 939 O O . ARG A 1 117 ? -4.955 -21.483 23.269 1.00 86.38 117 ARG A O 1
ATOM 946 N N . PRO A 1 118 ? -4.014 -23.311 24.200 1.00 86.31 118 PRO A N 1
ATOM 947 C CA . PRO A 1 118 ? -2.758 -23.186 23.470 1.00 86.31 118 PRO A CA 1
ATOM 948 C C . PRO A 1 118 ? -2.992 -23.155 21.955 1.00 86.31 118 PRO A C 1
ATOM 950 O O . PRO A 1 118 ? -3.560 -24.097 21.399 1.00 86.31 118 PRO A O 1
ATOM 953 N N . GLN A 1 119 ? -2.527 -22.095 21.289 1.00 80.00 119 GLN A N 1
ATOM 954 C CA . GLN A 1 119 ? -2.727 -21.888 19.847 1.00 80.00 119 GLN A CA 1
ATOM 955 C C . GLN A 1 119 ? -2.082 -22.986 18.993 1.00 80.00 119 GLN A C 1
ATOM 957 O O . GLN A 1 119 ? -2.607 -23.358 17.950 1.00 80.00 119 GLN A O 1
ATOM 962 N N . SER A 1 120 ? -0.971 -23.551 19.469 1.00 79.75 120 SER A N 1
ATOM 963 C CA . SER A 1 120 ? -0.248 -24.642 18.808 1.00 79.75 120 SER A CA 1
ATOM 964 C C . SER A 1 120 ? -1.051 -25.948 18.712 1.00 79.75 120 SER A C 1
ATOM 966 O O . SER A 1 120 ? -0.667 -26.847 17.967 1.00 79.75 120 SER A O 1
ATOM 968 N N . GLY A 1 121 ? -2.090 -26.119 19.542 1.00 80.44 121 GLY A N 1
ATOM 969 C CA . GLY A 1 121 ? -2.843 -27.368 19.679 1.00 80.44 121 GLY A CA 1
ATOM 970 C C . GLY A 1 121 ? -2.048 -28.558 20.242 1.00 80.44 121 GLY A C 1
ATOM 971 O O . GLY A 1 121 ? -2.614 -29.637 20.418 1.00 80.44 121 GLY A O 1
ATOM 972 N N . ARG A 1 122 ? -0.754 -28.405 20.556 1.00 84.44 122 ARG A N 1
ATOM 973 C CA . ARG A 1 122 ? 0.114 -29.524 20.955 1.00 84.44 122 ARG A CA 1
ATOM 974 C C . ARG A 1 122 ? -0.196 -29.990 22.373 1.00 84.44 122 ARG A C 1
ATOM 976 O O . ARG A 1 122 ? -0.245 -29.190 23.304 1.00 84.44 122 ARG A O 1
ATOM 983 N N . VAL A 1 123 ? -0.261 -31.307 22.574 1.00 90.19 123 VAL A N 1
ATOM 984 C CA . VAL A 1 123 ? -0.479 -31.931 23.896 1.00 90.19 123 VAL A CA 1
ATOM 985 C C . VAL A 1 123 ? 0.536 -31.447 24.937 1.00 90.19 123 VAL A C 1
ATOM 987 O O . VAL A 1 123 ? 0.170 -31.211 26.086 1.00 90.19 123 VAL A O 1
ATOM 990 N N . ILE A 1 124 ? 1.796 -31.233 24.540 1.00 90.19 124 ILE A N 1
ATOM 991 C CA . ILE A 1 124 ? 2.846 -30.749 25.446 1.00 90.19 124 ILE A CA 1
ATOM 992 C C . ILE A 1 124 ? 2.516 -29.387 26.064 1.00 90.19 124 ILE A C 1
ATOM 994 O O . ILE A 1 124 ? 2.854 -29.146 27.218 1.00 90.19 124 ILE A O 1
ATOM 998 N N . ASP A 1 125 ? 1.808 -28.521 25.344 1.00 90.62 125 ASP A N 1
ATOM 999 C CA . ASP A 1 125 ? 1.478 -27.186 25.830 1.00 90.62 125 ASP A CA 1
ATOM 1000 C C . ASP A 1 125 ? 0.339 -27.246 26.863 1.00 90.62 125 ASP A C 1
ATOM 1002 O O . ASP A 1 125 ? 0.386 -26.560 27.883 1.00 90.62 125 ASP A O 1
ATOM 1006 N N . TYR A 1 126 ? -0.601 -28.185 26.715 1.00 92.75 126 TYR A N 1
ATOM 1007 C CA . TYR A 1 126 ? -1.558 -28.519 27.776 1.00 92.75 126 TYR A CA 1
ATOM 1008 C C . TYR A 1 126 ? -0.867 -29.132 29.002 1.00 92.75 126 TYR A C 1
ATOM 1010 O O . TYR A 1 126 ? -1.187 -28.765 30.133 1.00 92.75 126 TYR A O 1
ATOM 1018 N N . LEU A 1 127 ? 0.111 -30.024 28.803 1.00 93.88 127 LEU A N 1
ATOM 1019 C CA . LEU A 1 127 ? 0.898 -30.593 29.904 1.00 93.88 127 LEU A CA 1
ATOM 1020 C C . LEU A 1 127 ? 1.679 -29.512 30.661 1.00 93.88 127 LEU A C 1
ATOM 1022 O O . LEU A 1 127 ? 1.731 -29.554 31.890 1.00 93.88 127 LEU A O 1
ATOM 1026 N N . LYS A 1 128 ? 2.230 -28.512 29.959 1.00 93.00 128 LYS A N 1
ATOM 1027 C CA . LYS A 1 128 ? 2.874 -27.350 30.588 1.00 93.00 128 LYS A CA 1
ATOM 1028 C C . LYS A 1 128 ? 1.892 -26.566 31.461 1.00 93.00 128 LYS A C 1
ATOM 1030 O O . LYS A 1 128 ? 2.250 -26.221 32.586 1.00 93.00 128 LYS A O 1
ATOM 1035 N N . LEU A 1 129 ? 0.657 -26.333 31.002 1.00 92.88 129 LEU A N 1
ATOM 1036 C CA . LEU A 1 129 ? -0.378 -25.669 31.809 1.00 92.88 129 LEU A CA 1
ATOM 1037 C C . LEU A 1 129 ? -0.714 -26.486 33.068 1.00 92.88 129 LEU A C 1
ATOM 1039 O O . LEU A 1 129 ? -0.562 -25.993 34.184 1.00 92.88 129 LEU A O 1
ATOM 1043 N N . TYR A 1 130 ? -1.072 -27.765 32.918 1.00 94.06 130 TYR A N 1
ATOM 1044 C CA . TYR A 1 130 ? -1.388 -28.639 34.058 1.00 94.06 130 TYR A CA 1
ATOM 1045 C C . TYR A 1 130 ? -0.189 -28.918 34.983 1.00 94.06 130 TYR A C 1
ATOM 1047 O O . TYR A 1 130 ? -0.389 -29.383 36.106 1.00 94.06 130 TYR A O 1
ATOM 1055 N N . GLY A 1 131 ? 1.037 -28.642 34.534 1.00 93.69 131 GLY A N 1
ATOM 1056 C CA . GLY A 1 131 ? 2.283 -28.807 35.281 1.00 93.69 131 GLY A CA 1
ATOM 1057 C C . GLY A 1 131 ? 2.823 -27.542 35.957 1.00 93.69 131 GLY A C 1
ATOM 1058 O O . GLY A 1 131 ? 3.942 -27.593 36.460 1.00 93.69 131 GLY A O 1
ATOM 1059 N N . PHE A 1 132 ? 2.082 -26.423 35.974 1.00 93.00 132 PHE A N 1
ATOM 1060 C CA . PHE A 1 132 ? 2.554 -25.111 36.464 1.00 93.00 132 PHE A CA 1
ATOM 1061 C C . PHE A 1 132 ? 3.763 -24.531 35.701 1.00 93.00 132 PHE A C 1
ATOM 1063 O O . PHE A 1 132 ? 4.514 -23.719 36.237 1.00 93.00 132 PHE A O 1
ATOM 1070 N N . MET A 1 133 ? 3.953 -24.913 34.437 1.00 91.31 133 MET A N 1
ATOM 1071 C CA . MET A 1 133 ? 5.091 -24.477 33.614 1.00 91.31 133 MET A CA 1
ATOM 1072 C C . MET A 1 133 ? 4.761 -23.306 32.680 1.00 91.31 133 MET A C 1
ATOM 1074 O O . MET A 1 133 ? 5.594 -22.918 31.867 1.00 91.31 133 MET A O 1
ATOM 1078 N N . GLN A 1 134 ? 3.571 -22.710 32.812 1.00 89.25 134 GLN A N 1
ATOM 1079 C CA . GLN A 1 134 ? 3.114 -21.586 31.985 1.00 89.25 134 GLN A CA 1
ATOM 1080 C C . GLN A 1 134 ? 4.105 -20.408 31.963 1.00 89.25 134 GLN A C 1
ATOM 1082 O O . GLN A 1 134 ? 4.276 -19.776 30.931 1.00 89.25 134 GLN A O 1
ATOM 1087 N N . ILE A 1 135 ? 4.765 -20.117 33.088 1.00 89.75 135 ILE A N 1
ATOM 1088 C CA . ILE A 1 135 ? 5.656 -18.951 33.238 1.00 89.75 135 ILE A CA 1
ATOM 1089 C C . ILE A 1 135 ? 7.004 -19.087 32.517 1.00 89.75 135 ILE A C 1
ATOM 1091 O O . ILE A 1 135 ? 7.744 -18.112 32.446 1.00 89.75 135 ILE A O 1
ATOM 1095 N N . TYR A 1 136 ? 7.335 -20.279 32.016 1.00 89.38 136 TYR A N 1
ATOM 1096 C CA . TYR A 1 136 ? 8.589 -20.554 31.307 1.00 89.38 136 TYR A CA 1
ATOM 1097 C C . TYR A 1 136 ? 8.428 -20.560 29.786 1.00 89.38 136 TYR A C 1
ATOM 1099 O O . TYR A 1 136 ? 9.408 -20.753 29.071 1.00 89.38 136 TYR A O 1
ATOM 1107 N N . ASP A 1 137 ? 7.202 -20.380 29.298 1.00 86.69 137 ASP A N 1
ATOM 1108 C CA . ASP A 1 137 ? 6.881 -20.422 27.881 1.00 86.69 137 ASP A CA 1
ATOM 1109 C C . ASP A 1 137 ? 6.273 -19.073 27.446 1.00 86.69 137 ASP A C 1
ATOM 1111 O O . ASP A 1 137 ? 5.192 -18.710 27.929 1.00 86.69 137 ASP A O 1
ATOM 1115 N N . PRO A 1 138 ? 6.955 -18.310 26.568 1.00 80.75 138 PRO A N 1
ATOM 1116 C CA . PRO A 1 138 ? 6.495 -16.999 26.108 1.00 80.75 138 PRO A CA 1
ATOM 1117 C C . PRO A 1 138 ? 5.105 -17.008 25.462 1.00 80.75 138 PRO A C 1
ATOM 1119 O O . PRO A 1 138 ? 4.370 -16.025 25.596 1.00 80.75 138 PRO A O 1
ATOM 1122 N N . ASP A 1 139 ? 4.730 -18.110 24.811 1.00 79.62 139 ASP A N 1
ATOM 1123 C CA . ASP A 1 139 ? 3.456 -18.230 24.099 1.00 79.62 139 ASP A CA 1
ATOM 1124 C C . ASP A 1 139 ? 2.311 -18.534 25.075 1.00 79.62 139 ASP A C 1
ATOM 1126 O O . ASP A 1 139 ? 1.171 -18.092 24.899 1.00 79.62 139 ASP A O 1
ATOM 1130 N N . LEU A 1 140 ? 2.611 -19.247 26.167 1.00 83.56 140 LEU A N 1
ATOM 1131 C CA . LEU A 1 140 ? 1.615 -19.614 27.175 1.00 83.56 140 LEU A CA 1
ATOM 1132 C C . LEU A 1 140 ? 1.403 -18.524 28.227 1.00 83.56 140 LEU A C 1
ATOM 1134 O O . LEU A 1 140 ? 0.273 -18.325 28.683 1.00 83.56 140 LEU A O 1
ATOM 1138 N N . VAL A 1 141 ? 2.463 -17.809 28.620 1.00 78.06 141 VAL A N 1
ATOM 1139 C CA . VAL A 1 141 ? 2.403 -16.799 29.691 1.00 78.06 141 VAL A CA 1
ATOM 1140 C C . VAL A 1 141 ? 1.512 -15.609 29.335 1.00 78.06 141 VAL A C 1
ATOM 1142 O O . VAL A 1 141 ? 0.957 -14.976 30.231 1.00 78.06 141 VAL A O 1
ATOM 1145 N N . ARG A 1 142 ? 1.337 -15.312 28.040 1.00 66.31 142 ARG A N 1
ATOM 1146 C CA . ARG A 1 142 ? 0.607 -14.121 27.595 1.00 66.31 142 ARG A CA 1
ATOM 1147 C C . ARG A 1 142 ? -0.907 -14.331 27.500 1.00 66.31 142 ARG A C 1
ATOM 1149 O O . ARG A 1 142 ? -1.630 -13.423 27.896 1.00 66.31 142 ARG A O 1
ATOM 1156 N N . PHE A 1 143 ? -1.398 -15.495 27.048 1.00 66.62 143 PHE A N 1
ATOM 1157 C CA . PHE A 1 143 ? -2.840 -15.663 26.761 1.00 66.62 143 PHE A CA 1
ATOM 1158 C C . PHE A 1 143 ? -3.432 -17.079 26.950 1.00 66.62 143 PHE A C 1
ATOM 1160 O O . PHE A 1 143 ? -4.621 -17.260 26.699 1.00 66.62 143 PHE A O 1
ATOM 1167 N N . SER A 1 144 ? -2.671 -18.082 27.415 1.00 82.94 144 SER A N 1
ATOM 1168 C CA . SER A 1 144 ? -3.174 -19.468 27.530 1.00 82.94 144 SER A CA 1
ATOM 1169 C C . SER A 1 144 ? -3.460 -19.901 28.976 1.00 82.94 144 SER A C 1
ATOM 1171 O O . SER A 1 144 ? -2.730 -19.564 29.902 1.00 82.94 144 SER A O 1
ATOM 1173 N N . GLY A 1 145 ? -4.494 -20.717 29.184 1.00 87.56 145 GLY A N 1
ATOM 1174 C CA . GLY A 1 145 ? -4.871 -21.284 30.480 1.00 87.56 145 GLY A CA 1
ATOM 1175 C C . GLY A 1 145 ? -5.630 -20.310 31.385 1.00 87.56 145 GLY A C 1
ATOM 1176 O O . GLY A 1 145 ? -6.583 -19.664 30.959 1.00 87.56 145 GLY A O 1
ATOM 1177 N N . ILE A 1 146 ? -5.242 -20.239 32.662 1.00 88.62 146 ILE A N 1
ATOM 1178 C CA . ILE A 1 146 ? -5.780 -19.255 33.614 1.00 88.62 146 ILE A CA 1
ATOM 1179 C C . ILE A 1 146 ? -4.793 -18.081 33.650 1.00 88.62 146 ILE A C 1
ATOM 1181 O O . ILE A 1 146 ? -3.720 -18.249 34.231 1.00 88.62 146 ILE A O 1
ATOM 1185 N N . PRO A 1 147 ? -5.117 -16.896 33.099 1.00 79.00 147 PRO A N 1
ATOM 1186 C CA . PRO A 1 147 ? -4.160 -15.790 33.003 1.00 79.00 147 PRO A CA 1
ATOM 1187 C C . PRO A 1 147 ? -3.586 -15.378 34.358 1.00 79.00 147 PRO A C 1
ATOM 1189 O O . PRO A 1 147 ? -2.390 -15.155 34.497 1.00 79.00 147 PRO A O 1
ATOM 1192 N N . ALA A 1 148 ? -4.423 -15.340 35.394 1.00 79.69 148 ALA A N 1
ATOM 1193 C CA . ALA A 1 148 ? -3.978 -15.005 36.735 1.00 79.69 148 ALA A CA 1
ATOM 1194 C C . ALA A 1 148 ? -3.063 -16.080 37.359 1.00 79.69 148 ALA A C 1
ATOM 1196 O O . ALA A 1 148 ? -2.367 -15.775 38.312 1.00 79.69 148 ALA A O 1
ATOM 1197 N N . ALA A 1 149 ? -2.998 -17.322 36.865 1.00 87.69 149 ALA A N 1
ATOM 1198 C CA . ALA A 1 149 ? -2.288 -18.412 37.546 1.00 87.69 149 ALA A CA 1
ATOM 1199 C C . ALA A 1 149 ? -0.754 -18.294 37.566 1.00 87.69 149 ALA A C 1
ATOM 1201 O O . ALA A 1 149 ? -0.115 -19.063 38.285 1.00 87.69 149 ALA A O 1
ATOM 1202 N N . TRP A 1 150 ? -0.156 -17.323 36.869 1.00 86.94 150 TRP A N 1
ATOM 1203 C CA . TRP A 1 150 ? 1.296 -17.114 36.872 1.00 86.94 150 TRP A CA 1
ATOM 1204 C C . TRP A 1 150 ? 1.884 -16.975 38.292 1.00 86.94 150 TRP A C 1
ATOM 1206 O O . TRP A 1 150 ? 2.930 -17.555 38.575 1.00 86.94 150 TRP A O 1
ATOM 1216 N N . PHE A 1 151 ? 1.189 -16.304 39.224 1.00 87.19 151 PHE A N 1
ATOM 1217 C CA . PHE A 1 151 ? 1.645 -16.171 40.620 1.00 87.19 151 PHE A CA 1
ATOM 1218 C C . PHE A 1 151 ? 1.675 -17.523 41.358 1.00 87.19 151 PHE A C 1
ATOM 1220 O O . PHE A 1 151 ? 2.471 -17.721 42.273 1.00 87.19 151 PHE A O 1
ATOM 1227 N N . LEU A 1 152 ? 0.790 -18.454 40.982 1.00 89.31 152 LEU A N 1
ATOM 1228 C CA . LEU A 1 152 ? 0.686 -19.771 41.598 1.00 89.31 152 LEU A CA 1
ATOM 1229 C C . LEU A 1 152 ? 1.821 -20.661 41.105 1.00 89.31 152 LEU A C 1
ATOM 1231 O O . LEU A 1 152 ? 2.397 -21.398 41.902 1.00 89.31 152 LEU A O 1
ATOM 1235 N N . CYS A 1 153 ? 2.163 -20.556 39.818 1.00 90.62 153 CYS A N 1
ATOM 1236 C CA . CYS A 1 153 ? 3.351 -21.185 39.252 1.00 90.62 153 CYS A CA 1
ATOM 1237 C C . CYS A 1 153 ? 4.615 -20.729 40.001 1.00 90.62 153 CYS A C 1
ATOM 1239 O O . CYS A 1 153 ? 5.425 -21.567 40.394 1.00 90.62 153 CYS A O 1
ATOM 1241 N N . ASP A 1 154 ? 4.728 -19.429 40.289 1.00 90.69 154 ASP A N 1
ATOM 1242 C CA . ASP A 1 154 ? 5.817 -18.858 41.093 1.00 90.69 154 ASP A CA 1
ATOM 1243 C C . ASP A 1 154 ? 5.841 -19.432 42.529 1.00 90.69 154 ASP A C 1
ATOM 1245 O O . ASP A 1 154 ? 6.829 -20.030 42.970 1.00 90.69 154 ASP A O 1
ATOM 1249 N N . GLU A 1 155 ? 4.706 -19.387 43.239 1.00 90.06 155 GLU A N 1
ATOM 1250 C CA . GLU A 1 155 ? 4.611 -19.904 44.609 1.00 90.06 155 GLU A CA 1
ATOM 1251 C C . GLU A 1 155 ? 4.948 -21.397 44.725 1.00 90.06 155 GLU A C 1
ATOM 1253 O O . GLU A 1 155 ? 5.574 -21.806 45.708 1.00 90.06 155 GLU A O 1
ATOM 1258 N N . VAL A 1 156 ? 4.555 -22.221 43.748 1.00 92.56 156 VAL A N 1
ATOM 1259 C CA . VAL A 1 156 ? 4.872 -23.657 43.738 1.00 92.56 156 VAL A CA 1
ATOM 1260 C C . VAL A 1 156 ? 6.383 -23.879 43.720 1.00 92.56 156 VAL A C 1
ATOM 1262 O O . VAL A 1 156 ? 6.874 -24.719 44.480 1.00 92.56 156 VAL A O 1
ATOM 1265 N N . VAL A 1 157 ? 7.133 -23.089 42.948 1.00 92.75 157 VAL A N 1
ATOM 1266 C CA . VAL A 1 157 ? 8.601 -23.145 42.939 1.00 92.75 157 VAL A CA 1
ATOM 1267 C C . VAL A 1 157 ? 9.154 -22.787 44.317 1.00 92.75 157 VAL A C 1
ATOM 1269 O O . VAL A 1 157 ? 9.974 -23.526 44.866 1.00 92.75 157 VAL A O 1
ATOM 1272 N N . PHE A 1 158 ? 8.653 -21.726 44.951 1.00 93.06 158 PHE A N 1
ATOM 1273 C CA . PHE A 1 158 ? 9.075 -21.378 46.308 1.00 93.06 158 PHE A CA 1
ATOM 1274 C C . PHE A 1 158 ? 8.751 -22.481 47.335 1.00 93.06 158 PHE A C 1
ATOM 1276 O O . PHE A 1 158 ? 9.575 -22.790 48.200 1.00 93.06 158 PHE A O 1
ATOM 1283 N N . TYR A 1 159 ? 7.593 -23.141 47.233 1.00 93.62 159 TYR A N 1
ATOM 1284 C CA . TYR A 1 159 ? 7.238 -24.264 48.109 1.00 93.62 159 TYR A CA 1
ATOM 1285 C C . TYR A 1 159 ? 8.210 -25.436 47.975 1.00 93.62 159 TYR A C 1
ATOM 1287 O O . TYR A 1 159 ? 8.554 -26.071 48.976 1.00 93.62 159 TYR A O 1
ATOM 1295 N N . LEU A 1 160 ? 8.684 -25.710 46.762 1.00 93.00 160 LEU A N 1
ATOM 1296 C CA . LEU A 1 160 ? 9.716 -26.717 46.538 1.00 93.00 160 LEU A CA 1
ATOM 1297 C C . LEU A 1 160 ? 11.036 -26.315 47.210 1.00 93.00 160 LEU A C 1
ATOM 1299 O O . LEU A 1 160 ? 11.679 -27.163 47.826 1.00 93.00 160 LEU A O 1
ATOM 1303 N N . LEU A 1 161 ? 11.390 -25.027 47.187 1.00 93.69 161 LEU A N 1
ATOM 1304 C CA . LEU A 1 161 ? 12.652 -24.509 47.722 1.00 93.69 161 LEU A CA 1
ATOM 1305 C C . LEU A 1 161 ? 12.710 -24.390 49.256 1.00 93.69 161 LEU A C 1
ATOM 1307 O O . LEU A 1 161 ? 13.800 -24.516 49.813 1.00 93.69 161 LEU A O 1
ATOM 1311 N N . ILE A 1 162 ? 11.590 -24.187 49.966 1.00 95.06 162 ILE A N 1
ATOM 1312 C CA . ILE A 1 162 ? 11.581 -23.932 51.428 1.00 95.06 162 ILE A CA 1
ATOM 1313 C C . ILE A 1 162 ? 12.435 -24.929 52.239 1.00 95.06 162 ILE A C 1
ATOM 1315 O O . ILE A 1 162 ? 13.285 -24.468 53.008 1.00 95.06 162 ILE A O 1
ATOM 1319 N N . PRO A 1 163 ? 12.276 -26.265 52.105 1.00 94.50 163 PRO A N 1
ATOM 1320 C CA . PRO A 1 163 ? 13.088 -27.205 52.876 1.00 94.50 163 PRO A CA 1
ATOM 1321 C C . PRO A 1 163 ? 14.585 -27.102 52.560 1.00 94.50 163 PRO A C 1
ATOM 1323 O O . PRO A 1 163 ? 15.407 -27.245 53.462 1.00 94.50 163 PRO A O 1
ATOM 1326 N N . PHE A 1 164 ? 14.953 -26.801 51.311 1.00 94.88 164 PHE A N 1
ATOM 1327 C CA . PHE A 1 164 ? 16.349 -26.599 50.913 1.00 94.88 164 PHE A CA 1
ATOM 1328 C C . PHE A 1 164 ? 16.932 -25.321 51.510 1.00 94.88 164 PHE A C 1
ATOM 1330 O O . PHE A 1 164 ? 18.045 -25.346 52.035 1.00 94.88 164 PHE A O 1
ATOM 1337 N N . ILE A 1 165 ? 16.161 -24.231 51.517 1.00 95.00 165 ILE A N 1
ATOM 1338 C CA . ILE A 1 165 ? 16.546 -22.976 52.171 1.00 95.00 165 ILE A CA 1
ATOM 1339 C C . ILE A 1 165 ? 16.758 -23.214 53.675 1.00 95.00 165 ILE A C 1
ATOM 1341 O O . ILE A 1 165 ? 17.783 -22.812 54.229 1.00 95.00 165 ILE A O 1
ATOM 1345 N N . ALA A 1 166 ? 15.845 -23.943 54.326 1.00 93.19 166 ALA A N 1
ATOM 1346 C CA . ALA A 1 166 ? 15.968 -24.310 55.734 1.00 93.19 166 ALA A CA 1
ATOM 1347 C C . ALA A 1 166 ? 17.226 -25.159 55.998 1.00 93.19 166 ALA A C 1
ATOM 1349 O O . ALA A 1 166 ? 18.001 -24.838 56.902 1.00 93.19 166 ALA A O 1
ATOM 1350 N N . MET A 1 167 ? 17.495 -26.187 55.185 1.00 92.56 167 MET A N 1
ATOM 1351 C CA . MET A 1 167 ? 18.718 -26.999 55.284 1.00 92.56 167 MET A CA 1
ATOM 1352 C C . MET A 1 167 ? 19.991 -26.160 55.113 1.00 92.56 167 MET A C 1
ATOM 1354 O O . MET A 1 167 ? 20.921 -26.274 55.917 1.00 92.56 167 MET A O 1
ATOM 1358 N N . PHE A 1 168 ? 20.022 -25.273 54.116 1.00 94.00 168 PHE A N 1
ATOM 1359 C CA . PHE A 1 168 ? 21.146 -24.369 53.881 1.00 94.00 168 PHE A CA 1
ATOM 1360 C C . PHE A 1 168 ? 21.359 -23.406 55.059 1.00 94.00 168 PHE A C 1
ATOM 1362 O O . PHE A 1 168 ? 22.491 -23.185 55.492 1.00 94.00 168 PHE A O 1
ATOM 1369 N N . SER A 1 169 ? 20.276 -22.901 55.657 1.00 93.44 169 SER A N 1
ATOM 1370 C CA . SER A 1 169 ? 20.334 -22.055 56.853 1.00 93.44 169 SER A CA 1
ATOM 1371 C C . SER A 1 169 ? 20.926 -22.782 58.067 1.00 93.44 169 SER A C 1
ATOM 1373 O O . SER A 1 169 ? 21.684 -22.188 58.838 1.00 93.44 169 SER A O 1
ATOM 1375 N N . VAL A 1 170 ? 20.626 -24.077 58.230 1.00 90.81 170 VAL A N 1
ATOM 1376 C CA . VAL A 1 170 ? 21.182 -24.926 59.293 1.00 90.81 170 VAL A CA 1
ATOM 1377 C C . VAL A 1 170 ? 22.674 -25.128 59.071 1.00 90.81 170 VAL A C 1
ATOM 1379 O O . VAL A 1 170 ? 23.458 -24.970 60.008 1.00 90.81 170 VAL A O 1
ATOM 1382 N N . TRP A 1 171 ? 23.077 -25.424 57.837 1.00 90.44 171 TRP A N 1
ATOM 1383 C CA . TRP A 1 171 ? 24.483 -25.545 57.464 1.00 90.44 171 TRP A CA 1
ATOM 1384 C C . TRP A 1 171 ? 25.259 -24.244 57.725 1.00 90.44 171 TRP A C 1
ATOM 1386 O O . TRP A 1 171 ? 26.303 -24.268 58.380 1.00 90.44 171 TRP A O 1
ATOM 1396 N N . LEU A 1 172 ? 24.712 -23.094 57.319 1.00 89.06 172 LEU A N 1
ATOM 1397 C CA . LEU A 1 172 ? 25.340 -21.787 57.513 1.00 89.06 172 LEU A CA 1
ATOM 1398 C C . LEU A 1 172 ? 25.465 -21.424 59.003 1.00 89.06 172 LEU A C 1
ATOM 1400 O O . LEU A 1 172 ? 26.494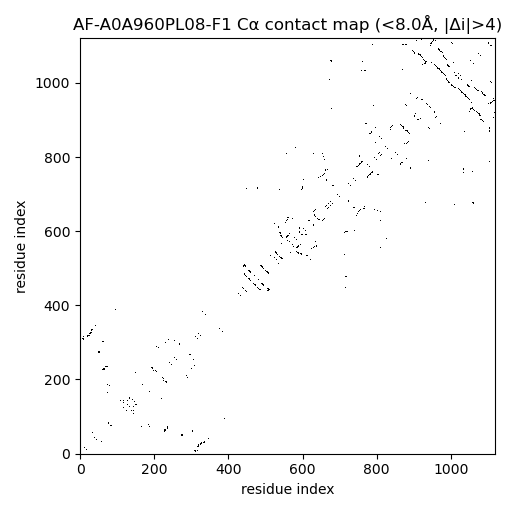 -20.898 59.428 1.00 89.06 172 LEU A O 1
ATOM 1404 N N . ALA A 1 173 ? 24.454 -21.749 59.814 1.00 86.62 173 ALA A N 1
ATOM 1405 C CA . ALA A 1 173 ? 24.471 -21.515 61.258 1.00 86.62 173 ALA A CA 1
ATOM 1406 C C . ALA A 1 173 ? 25.487 -22.402 62.006 1.00 86.62 173 ALA A C 1
ATOM 1408 O O . ALA A 1 173 ? 25.997 -21.997 63.054 1.00 86.62 173 ALA A O 1
ATOM 1409 N N . ARG A 1 174 ? 25.811 -23.592 61.474 1.00 83.94 174 ARG A N 1
ATOM 1410 C CA . ARG A 1 174 ? 26.770 -24.550 62.061 1.00 83.94 174 ARG A CA 1
ATOM 1411 C C . ARG A 1 174 ? 28.241 -24.182 61.852 1.00 83.94 174 ARG A C 1
ATOM 1413 O O . ARG A 1 174 ? 29.092 -24.768 62.509 1.00 83.94 174 ARG A O 1
ATOM 1420 N N . ARG A 1 175 ? 28.556 -23.199 61.000 1.00 80.12 175 ARG A N 1
ATOM 1421 C CA . ARG A 1 175 ? 29.939 -22.731 60.764 1.00 80.12 175 ARG A CA 1
ATOM 1422 C C . ARG A 1 175 ? 30.564 -21.964 61.939 1.00 80.12 175 ARG A C 1
ATOM 1424 O O . ARG A 1 175 ? 31.751 -21.666 61.908 1.00 80.12 175 ARG A O 1
ATOM 1431 N N . SER A 1 176 ? 29.790 -21.625 62.969 1.00 73.44 176 SER A N 1
ATOM 1432 C CA . SER A 1 176 ? 30.300 -20.963 64.173 1.00 73.44 176 SER A CA 1
ATOM 1433 C C . SER A 1 176 ? 30.828 -21.980 65.191 1.00 73.44 176 SER A C 1
ATOM 1435 O O . SER A 1 176 ? 30.158 -22.968 65.482 1.00 73.44 176 SER A O 1
ATOM 1437 N N . GLN A 1 177 ? 32.001 -21.712 65.775 1.00 66.25 177 GLN A N 1
ATOM 1438 C CA . GLN A 1 177 ? 32.616 -22.571 66.797 1.00 66.25 177 GLN A CA 1
ATOM 1439 C C . GLN A 1 177 ? 31.908 -22.510 68.171 1.00 66.25 177 GLN A C 1
ATOM 1441 O O . GLN A 1 177 ? 32.097 -23.405 68.995 1.00 66.25 177 GLN A O 1
ATOM 1446 N N . ASP A 1 178 ? 31.057 -21.506 68.426 1.00 71.44 178 ASP A N 1
ATOM 1447 C CA . ASP A 1 178 ? 30.371 -21.338 69.716 1.00 71.44 178 ASP A CA 1
ATOM 1448 C C . ASP A 1 178 ? 29.147 -22.267 69.837 1.00 71.44 178 ASP A C 1
ATOM 1450 O O . ASP A 1 178 ? 28.116 -22.094 69.177 1.00 71.44 178 ASP A O 1
ATOM 1454 N N . ARG A 1 179 ? 29.260 -23.277 70.711 1.00 69.19 179 ARG A N 1
ATOM 1455 C CA . ARG A 1 179 ? 28.234 -24.309 70.932 1.00 69.19 179 ARG A CA 1
ATOM 1456 C C . ARG A 1 179 ? 27.145 -23.911 71.939 1.00 69.19 179 ARG A C 1
ATOM 1458 O O . ARG A 1 179 ? 26.211 -24.694 72.118 1.00 69.19 179 ARG A O 1
ATOM 1465 N N . ARG A 1 180 ? 27.209 -22.732 72.576 1.00 78.31 180 ARG A N 1
ATOM 1466 C CA . ARG A 1 180 ? 26.199 -22.292 73.563 1.00 78.31 180 ARG A CA 1
ATOM 1467 C C . ARG A 1 180 ? 24.812 -22.162 72.918 1.00 78.31 180 ARG A C 1
ATOM 1469 O O . ARG A 1 180 ? 24.680 -21.649 71.807 1.00 78.31 180 ARG A O 1
ATOM 1476 N N . ARG A 1 181 ? 23.747 -22.562 73.631 1.00 73.00 181 ARG A N 1
ATOM 1477 C CA . ARG A 1 181 ? 22.348 -22.508 73.140 1.00 73.00 181 ARG A CA 1
ATOM 1478 C C . ARG A 1 181 ? 21.947 -21.108 72.654 1.00 73.00 181 ARG A C 1
ATOM 1480 O O . ARG A 1 181 ? 21.376 -20.976 71.575 1.00 73.00 181 ARG A O 1
ATOM 1487 N N . SER A 1 182 ? 22.325 -20.066 73.396 1.00 76.00 182 SER A N 1
ATOM 1488 C CA . SER A 1 182 ? 22.083 -18.662 73.030 1.00 76.00 182 SER A CA 1
ATOM 1489 C C . SER A 1 182 ? 22.894 -18.204 71.810 1.00 76.00 182 SER A C 1
ATOM 1491 O O . SER A 1 182 ? 22.409 -17.406 71.009 1.00 76.00 182 SER A O 1
ATOM 1493 N N . ALA A 1 183 ? 24.108 -18.727 71.617 1.00 78.94 183 ALA A N 1
ATOM 1494 C CA . ALA A 1 183 ? 24.923 -18.445 70.440 1.00 78.94 183 ALA A CA 1
ATOM 1495 C C . ALA A 1 183 ? 24.361 -19.120 69.182 1.00 78.94 183 ALA A C 1
ATOM 1497 O O . ALA A 1 183 ? 24.247 -18.469 68.146 1.00 78.94 183 ALA A O 1
ATOM 1498 N N . ARG A 1 184 ? 23.906 -20.375 69.289 1.00 79.81 184 ARG A N 1
ATOM 1499 C CA . ARG A 1 184 ? 23.237 -21.098 68.194 1.00 79.81 184 ARG A CA 1
ATOM 1500 C C . ARG A 1 184 ? 21.958 -20.405 67.732 1.00 79.81 184 ARG A C 1
ATOM 1502 O O . ARG A 1 184 ? 21.777 -20.241 66.530 1.00 79.81 184 ARG A O 1
ATOM 1509 N N . ALA A 1 185 ? 21.125 -19.933 68.662 1.00 82.19 185 ALA A N 1
ATOM 1510 C CA . ALA A 1 185 ? 19.921 -19.174 68.325 1.00 82.19 185 ALA A CA 1
ATOM 1511 C C . ALA A 1 185 ? 20.258 -17.875 67.563 1.00 82.19 185 ALA A C 1
ATOM 1513 O O . ALA A 1 185 ? 19.693 -17.604 66.504 1.00 82.19 185 ALA A O 1
ATOM 1514 N N . ARG A 1 186 ? 21.263 -17.115 68.028 1.00 85.19 186 ARG A N 1
ATOM 1515 C CA . ARG A 1 186 ? 21.757 -15.921 67.315 1.00 85.19 186 ARG A CA 1
ATOM 1516 C C . ARG A 1 186 ? 22.321 -16.250 65.933 1.00 85.19 186 ARG A C 1
ATOM 1518 O O . ARG A 1 186 ? 22.101 -15.495 64.989 1.00 85.19 186 ARG A O 1
ATOM 1525 N N . ASN A 1 187 ? 23.042 -17.360 65.799 1.00 86.75 187 ASN A N 1
ATOM 1526 C CA . ASN A 1 187 ? 23.613 -17.797 64.527 1.00 86.75 187 ASN A CA 1
ATOM 1527 C C . ASN A 1 187 ? 22.534 -18.248 63.536 1.00 86.75 187 ASN A C 1
ATOM 1529 O O . ASN A 1 187 ? 22.650 -17.935 62.355 1.00 86.75 187 ASN A O 1
ATOM 1533 N N . ALA A 1 188 ? 21.466 -18.898 64.006 1.00 88.19 188 ALA A N 1
ATOM 1534 C CA . ALA A 1 188 ? 20.303 -19.239 63.190 1.00 88.19 188 ALA A CA 1
ATOM 1535 C C . ALA A 1 188 ? 19.599 -17.980 62.658 1.00 88.19 188 ALA A C 1
ATOM 1537 O O . ALA A 1 188 ? 19.363 -17.878 61.454 1.00 88.19 188 ALA A O 1
ATOM 1538 N N . VAL A 1 189 ? 19.350 -16.975 63.509 1.00 89.75 189 VAL A N 1
ATOM 1539 C CA . VAL A 1 189 ? 18.801 -15.681 63.058 1.00 89.75 189 VAL A CA 1
ATOM 1540 C C . VAL A 1 189 ? 19.732 -15.020 62.039 1.00 89.75 189 VAL A C 1
ATOM 1542 O O . VAL A 1 189 ? 19.286 -14.645 60.960 1.00 89.75 189 VAL A O 1
ATOM 1545 N N . ARG A 1 190 ? 21.038 -14.924 62.324 1.00 89.88 190 ARG A N 1
ATOM 1546 C CA . ARG A 1 190 ? 22.023 -14.313 61.410 1.00 89.88 190 ARG A CA 1
ATOM 1547 C C . ARG A 1 190 ? 22.106 -15.027 60.061 1.00 89.88 190 ARG A C 1
ATOM 1549 O O . ARG A 1 190 ? 22.208 -14.357 59.038 1.00 89.88 190 ARG A O 1
ATOM 1556 N N . ALA A 1 191 ? 22.075 -16.358 60.051 1.00 91.44 191 ALA A N 1
ATOM 1557 C CA . ALA A 1 191 ? 22.090 -17.148 58.825 1.00 91.44 191 ALA A CA 1
ATOM 1558 C C . ALA A 1 191 ? 20.869 -16.832 57.951 1.00 91.44 191 ALA A C 1
ATOM 1560 O O . ALA A 1 191 ? 21.017 -16.546 56.767 1.00 91.44 191 ALA A O 1
ATOM 1561 N N . ASN A 1 192 ? 19.680 -16.795 58.553 1.00 94.12 192 ASN A N 1
ATOM 1562 C CA . ASN A 1 192 ? 18.439 -16.506 57.841 1.00 94.12 192 ASN A CA 1
ATOM 1563 C C . ASN A 1 192 ? 18.335 -15.043 57.389 1.00 94.12 192 ASN A C 1
ATOM 1565 O O . ASN A 1 192 ? 17.834 -14.787 56.301 1.00 94.12 192 ASN A O 1
ATOM 1569 N N . VAL A 1 193 ? 18.887 -14.093 58.151 1.00 92.88 193 VAL A N 1
ATOM 1570 C CA . VAL A 1 193 ? 19.030 -12.695 57.708 1.00 92.88 193 VAL A CA 1
ATOM 1571 C C . VAL A 1 193 ? 19.935 -12.600 56.475 1.00 92.88 193 VAL A C 1
ATOM 1573 O O . VAL A 1 193 ? 19.577 -11.924 55.517 1.00 92.88 193 VAL A O 1
ATOM 1576 N N . LYS A 1 194 ? 21.077 -13.303 56.452 1.00 93.25 194 LYS A N 1
ATOM 1577 C CA . LYS A 1 194 ? 21.975 -13.321 55.281 1.00 93.25 194 LYS A CA 1
ATOM 1578 C C . LYS A 1 194 ? 21.302 -13.919 54.047 1.00 93.25 194 LYS A C 1
ATOM 1580 O O . LYS A 1 194 ? 21.411 -13.348 52.969 1.00 93.25 194 LYS A O 1
ATOM 1585 N N . ILE A 1 195 ? 20.599 -15.039 54.216 1.00 95.38 195 ILE A N 1
ATOM 1586 C CA . ILE A 1 195 ? 19.838 -15.687 53.139 1.00 95.38 195 ILE A CA 1
ATOM 1587 C C . ILE A 1 195 ? 18.764 -14.738 52.602 1.00 95.38 195 ILE A C 1
ATOM 1589 O O . ILE A 1 195 ? 18.695 -14.521 51.397 1.00 95.38 195 ILE A O 1
ATOM 1593 N N . ALA A 1 196 ? 17.981 -14.121 53.491 1.00 95.25 196 ALA A N 1
ATOM 1594 C CA . ALA A 1 196 ? 16.944 -13.170 53.113 1.00 95.25 196 ALA A CA 1
ATOM 1595 C C . ALA A 1 196 ? 17.504 -11.972 52.332 1.00 95.25 196 ALA A C 1
ATOM 1597 O O . ALA A 1 196 ? 16.955 -11.621 51.293 1.00 95.25 196 ALA A O 1
ATOM 1598 N N . ILE A 1 197 ? 18.614 -11.378 52.788 1.00 94.50 197 ILE A N 1
ATOM 1599 C CA . ILE A 1 197 ? 19.284 -10.277 52.076 1.00 94.50 197 ILE A CA 1
ATOM 1600 C C . ILE A 1 197 ? 19.769 -10.740 50.697 1.00 94.50 197 ILE A C 1
ATOM 1602 O O . ILE A 1 197 ? 19.551 -10.035 49.717 1.00 94.50 197 ILE A O 1
ATOM 1606 N N . GLY A 1 198 ? 20.375 -11.927 50.602 1.00 95.94 198 GLY A N 1
ATOM 1607 C CA . GLY A 1 198 ? 20.808 -12.495 49.324 1.00 95.94 198 GLY A CA 1
ATOM 1608 C C . GLY A 1 198 ? 19.649 -12.664 48.339 1.00 95.94 198 GLY A C 1
ATOM 1609 O O . GLY A 1 198 ? 19.756 -12.232 47.198 1.00 95.94 198 GLY A O 1
ATOM 1610 N N . MET A 1 199 ? 18.517 -13.207 48.793 1.00 96.31 199 MET A N 1
ATOM 1611 C CA . MET A 1 199 ? 17.308 -13.340 47.972 1.00 96.31 199 MET A CA 1
ATOM 1612 C C . MET A 1 199 ? 16.749 -11.980 47.529 1.00 96.31 199 MET A C 1
ATOM 1614 O O . MET A 1 199 ? 16.352 -11.841 46.377 1.00 96.31 199 MET A O 1
ATOM 1618 N N . ILE A 1 200 ? 16.775 -10.967 48.405 1.00 94.44 200 ILE A N 1
ATOM 1619 C CA . ILE A 1 200 ? 16.372 -9.591 48.070 1.00 94.44 200 ILE A CA 1
ATOM 1620 C C . ILE A 1 200 ? 17.249 -8.996 46.975 1.00 94.44 200 ILE A C 1
ATOM 1622 O O . ILE A 1 200 ? 16.723 -8.471 45.996 1.00 94.44 200 ILE A O 1
ATOM 1626 N N . VAL A 1 201 ? 18.569 -9.109 47.105 1.00 94.88 201 VAL A N 1
ATOM 1627 C CA . VAL A 1 201 ? 19.502 -8.584 46.101 1.00 94.88 201 VAL A CA 1
ATOM 1628 C C . VAL A 1 201 ? 19.347 -9.328 44.777 1.00 94.88 201 VAL A C 1
ATOM 1630 O O . VAL A 1 201 ? 19.169 -8.689 43.744 1.00 94.88 201 VAL A O 1
ATOM 1633 N N . ILE A 1 202 ? 19.356 -10.664 44.800 1.00 95.06 202 ILE A N 1
ATOM 1634 C CA . ILE A 1 202 ? 19.227 -11.484 43.588 1.00 95.06 202 ILE A CA 1
ATOM 1635 C C . ILE A 1 202 ? 17.898 -11.200 42.889 1.00 95.06 202 ILE A C 1
ATOM 1637 O O . ILE A 1 202 ? 17.893 -11.037 41.672 1.00 95.06 202 ILE A O 1
ATOM 1641 N N . GLY A 1 203 ? 16.794 -11.084 43.633 1.00 93.75 203 GLY A N 1
ATOM 1642 C CA . GLY A 1 203 ? 15.483 -10.797 43.056 1.00 93.75 203 GLY A CA 1
ATOM 1643 C C . GLY A 1 203 ? 15.424 -9.453 42.339 1.00 93.75 203 GLY A C 1
ATOM 1644 O O . GLY A 1 203 ? 15.016 -9.383 41.182 1.00 93.75 203 GLY A O 1
ATOM 1645 N N . GLN A 1 204 ? 15.919 -8.397 42.988 1.00 91.12 204 GLN A N 1
ATOM 1646 C CA . GLN A 1 204 ? 15.964 -7.053 42.404 1.00 91.12 204 GLN A CA 1
ATOM 1647 C C . GLN A 1 204 ? 16.876 -6.979 41.176 1.00 91.12 204 GLN A C 1
ATOM 1649 O O . GLN A 1 204 ? 16.479 -6.428 40.148 1.00 91.12 204 GLN A O 1
ATOM 1654 N N . VAL A 1 205 ? 18.079 -7.556 41.263 1.00 94.19 205 VAL A N 1
ATOM 1655 C CA . VAL A 1 205 ? 19.044 -7.572 40.155 1.00 94.19 205 VAL A CA 1
ATOM 1656 C C . VAL A 1 205 ? 18.499 -8.372 38.977 1.00 94.19 205 VAL A C 1
ATOM 1658 O O . VAL A 1 205 ? 18.507 -7.872 37.857 1.00 94.19 205 VAL A O 1
ATOM 1661 N N . SER A 1 206 ? 17.965 -9.570 39.224 1.00 93.88 206 SER A N 1
ATOM 1662 C CA . SER A 1 206 ? 17.442 -10.438 38.162 1.00 93.88 206 SER A CA 1
ATOM 1663 C C . SER A 1 206 ? 16.237 -9.810 37.476 1.00 93.88 206 SER A C 1
ATOM 1665 O O . SER A 1 206 ? 16.195 -9.771 36.253 1.00 93.88 206 SER A O 1
ATOM 1667 N N . ARG A 1 207 ? 15.293 -9.240 38.239 1.00 92.56 207 ARG A N 1
ATOM 1668 C CA . ARG A 1 207 ? 14.137 -8.534 37.671 1.00 92.56 207 ARG A CA 1
ATOM 1669 C C . ARG A 1 207 ? 14.563 -7.331 36.835 1.00 92.56 207 ARG A C 1
ATOM 1671 O O . ARG A 1 207 ? 14.059 -7.159 35.732 1.00 92.56 207 ARG A O 1
ATOM 1678 N N . THR A 1 208 ? 15.492 -6.520 37.341 1.00 91.56 208 THR A N 1
ATOM 1679 C CA . THR A 1 208 ? 16.005 -5.351 36.611 1.00 91.56 208 THR A CA 1
ATOM 1680 C C . THR A 1 208 ? 16.684 -5.787 35.318 1.00 91.56 208 THR A C 1
ATOM 1682 O O . THR A 1 208 ? 16.381 -5.254 34.260 1.00 91.56 208 THR A O 1
ATOM 1685 N N . TRP A 1 209 ? 17.550 -6.799 35.379 1.00 93.00 209 TRP A N 1
ATOM 1686 C CA . TRP A 1 209 ? 18.235 -7.330 34.206 1.00 93.00 209 TRP A CA 1
ATOM 1687 C C . TRP A 1 209 ? 17.254 -7.886 33.166 1.00 93.00 209 TRP A C 1
ATOM 1689 O O . TRP A 1 209 ? 17.328 -7.499 32.004 1.00 93.00 209 TRP A O 1
ATOM 1699 N N . LEU A 1 210 ? 16.282 -8.705 33.588 1.00 91.50 210 LEU A N 1
ATOM 1700 C CA . LEU A 1 210 ? 15.258 -9.281 32.710 1.00 91.50 210 LEU A CA 1
ATOM 1701 C C . LEU A 1 210 ? 14.369 -8.213 32.052 1.00 91.50 210 LEU A C 1
ATOM 1703 O O . LEU A 1 210 ? 14.023 -8.354 30.882 1.00 91.50 210 LEU A O 1
ATOM 1707 N N . LEU A 1 211 ? 14.027 -7.139 32.775 1.00 87.81 211 LEU A N 1
ATOM 1708 C CA . LEU A 1 211 ? 13.290 -5.994 32.224 1.00 87.81 211 LEU A CA 1
ATOM 1709 C C . LEU A 1 211 ? 14.128 -5.196 31.214 1.00 87.81 211 LEU A C 1
ATOM 1711 O O . LEU A 1 211 ? 13.601 -4.745 30.200 1.00 87.81 211 LEU A O 1
ATOM 1715 N N . LEU A 1 212 ? 15.430 -5.026 31.463 1.00 86.31 212 LEU A N 1
ATOM 1716 C CA . LEU A 1 212 ? 16.320 -4.284 30.564 1.00 86.31 212 LEU A CA 1
ATOM 1717 C C . LEU A 1 212 ? 16.556 -5.015 29.233 1.00 86.31 212 LEU A C 1
ATOM 1719 O O . LEU A 1 212 ? 16.644 -4.352 28.198 1.00 86.31 212 LEU A O 1
ATOM 1723 N N . ILE A 1 213 ? 16.606 -6.353 29.251 1.00 89.19 213 ILE A N 1
ATOM 1724 C CA . ILE A 1 213 ? 16.745 -7.191 28.045 1.00 89.19 213 ILE A CA 1
ATOM 1725 C C . ILE A 1 213 ? 15.406 -7.557 27.383 1.00 89.19 213 ILE A C 1
ATOM 1727 O O . ILE A 1 213 ? 15.405 -8.324 26.427 1.00 89.19 213 ILE A O 1
ATOM 1731 N N . ASP A 1 214 ? 14.283 -7.033 27.885 1.00 83.19 214 ASP A N 1
ATOM 1732 C CA . ASP A 1 214 ? 12.937 -7.263 27.334 1.00 83.19 214 ASP A CA 1
ATOM 1733 C C . ASP A 1 214 ? 12.511 -8.743 27.293 1.00 83.19 214 ASP A C 1
ATOM 1735 O O . ASP A 1 214 ? 11.884 -9.223 26.347 1.00 83.19 214 ASP A O 1
ATOM 1739 N N . TYR A 1 215 ? 12.878 -9.505 28.328 1.00 84.19 215 TYR A N 1
ATOM 1740 C CA . TYR A 1 215 ? 12.547 -10.925 28.382 1.00 84.19 215 TYR A CA 1
ATOM 1741 C C . TYR A 1 215 ? 11.025 -11.135 28.553 1.00 84.19 215 TYR A C 1
ATOM 1743 O O . TYR A 1 215 ? 10.437 -10.612 29.511 1.00 84.19 215 TYR A O 1
ATOM 1751 N N . PRO A 1 216 ? 10.355 -11.938 27.701 1.00 77.44 216 PRO A N 1
ATOM 1752 C CA . PRO A 1 216 ? 8.936 -12.248 27.864 1.00 77.44 216 PRO A CA 1
ATOM 1753 C C . PRO A 1 216 ? 8.648 -12.899 29.225 1.00 77.44 216 PRO A C 1
ATOM 1755 O O . PRO A 1 216 ? 9.182 -13.953 29.546 1.00 77.44 216 PRO A O 1
ATOM 1758 N N . GLY A 1 217 ? 7.796 -12.276 30.046 1.00 76.50 217 GLY A N 1
ATOM 1759 C CA . GLY A 1 217 ? 7.517 -12.773 31.400 1.00 76.50 217 GLY A CA 1
ATOM 1760 C C . GLY A 1 217 ? 8.574 -12.390 32.446 1.00 76.50 217 GLY A C 1
ATOM 1761 O O . GLY A 1 217 ? 8.641 -13.013 33.506 1.00 76.50 217 GLY A O 1
ATOM 1762 N N . ALA A 1 218 ? 9.376 -11.344 32.197 1.00 84.31 218 ALA A N 1
ATOM 1763 C CA . ALA A 1 218 ? 10.392 -10.828 33.123 1.00 84.31 218 ALA A CA 1
ATOM 1764 C C . ALA A 1 218 ? 9.905 -10.639 34.574 1.00 84.31 218 ALA A C 1
ATOM 1766 O O . ALA A 1 218 ? 10.703 -10.723 35.505 1.00 84.31 218 ALA A O 1
ATOM 1767 N N . THR A 1 219 ? 8.612 -10.396 34.793 1.00 84.81 219 THR A N 1
ATOM 1768 C CA . THR A 1 219 ? 8.014 -10.116 36.110 1.00 84.81 219 THR A CA 1
ATOM 1769 C C . THR A 1 219 ? 7.293 -11.319 36.727 1.00 84.81 219 THR A C 1
ATOM 1771 O O . THR A 1 219 ? 6.981 -11.297 37.918 1.00 84.81 219 THR A O 1
ATOM 1774 N N . SER A 1 220 ? 7.063 -12.380 35.949 1.00 86.75 220 SER A N 1
ATOM 1775 C CA . SER A 1 220 ? 6.366 -13.601 36.373 1.00 86.75 220 SER A CA 1
ATOM 1776 C C . SER A 1 220 ? 7.300 -14.757 36.733 1.00 86.75 220 SER A C 1
ATOM 1778 O O . SER A 1 220 ? 6.831 -15.783 37.217 1.00 86.75 220 SER A O 1
ATOM 1780 N N . LEU A 1 221 ? 8.604 -14.625 36.472 1.00 90.44 221 LEU A N 1
ATOM 1781 C CA . LEU A 1 221 ? 9.581 -15.654 36.816 1.00 90.44 221 LEU A CA 1
ATOM 1782 C C . LEU A 1 221 ? 9.876 -15.675 38.326 1.00 90.44 221 LEU A C 1
ATOM 1784 O O . LEU A 1 221 ? 10.044 -14.605 38.919 1.00 90.44 221 LEU A O 1
ATOM 1788 N N . PRO A 1 222 ? 10.105 -16.860 38.933 1.00 91.81 222 PRO A N 1
ATOM 1789 C CA . PRO A 1 222 ? 10.351 -16.965 40.373 1.00 91.81 222 PRO A CA 1
ATOM 1790 C C . PRO A 1 222 ? 11.572 -16.175 40.832 1.00 91.81 222 PRO A C 1
ATOM 1792 O O . PRO A 1 222 ? 11.580 -15.578 41.908 1.00 91.81 222 PRO A O 1
ATOM 1795 N N . VAL A 1 223 ? 12.612 -16.128 39.990 1.00 91.62 223 VAL A N 1
ATOM 1796 C CA . VAL A 1 223 ? 13.836 -15.375 40.280 1.00 91.62 223 VAL A CA 1
ATOM 1797 C C . VAL A 1 223 ? 13.556 -13.878 40.437 1.00 91.62 223 VAL A C 1
ATOM 1799 O O . VAL A 1 223 ? 14.163 -13.243 41.290 1.00 91.62 223 VAL A O 1
ATOM 1802 N N . SER A 1 224 ? 12.592 -13.330 39.695 1.00 90.69 224 SER A N 1
ATOM 1803 C CA . SER A 1 224 ? 12.236 -11.906 39.697 1.00 90.69 224 SER A CA 1
ATOM 1804 C C . SER A 1 224 ? 11.440 -11.468 40.927 1.00 90.69 224 SER A C 1
ATOM 1806 O O . SER A 1 224 ? 11.338 -10.270 41.194 1.00 90.69 224 SER A O 1
ATOM 1808 N N . ASN A 1 225 ? 10.882 -12.426 41.674 1.00 92.25 225 ASN A N 1
ATOM 1809 C CA . ASN A 1 225 ? 10.071 -12.198 42.873 1.00 92.25 225 ASN A CA 1
ATOM 1810 C C . ASN A 1 225 ? 10.759 -12.690 44.162 1.00 92.25 225 ASN A C 1
ATOM 1812 O O . ASN A 1 225 ? 10.178 -12.624 45.251 1.00 92.25 225 ASN A O 1
ATOM 1816 N N . LEU A 1 226 ? 12.020 -13.147 44.076 1.00 93.69 226 LEU A N 1
ATOM 1817 C CA . LEU A 1 226 ? 12.809 -13.610 45.228 1.00 93.69 226 LEU A CA 1
ATOM 1818 C C . LEU A 1 226 ? 12.930 -12.568 46.342 1.00 93.69 226 LEU A C 1
ATOM 1820 O O . LEU A 1 226 ? 13.082 -12.940 47.508 1.00 93.69 226 LEU A O 1
ATOM 1824 N N . ASP A 1 227 ? 12.829 -11.281 46.019 1.00 93.19 227 ASP A N 1
ATOM 1825 C CA . ASP A 1 227 ? 12.894 -10.208 47.000 1.00 93.19 227 ASP A CA 1
ATOM 1826 C C . ASP A 1 227 ? 11.710 -10.197 47.961 1.00 93.19 227 ASP A C 1
ATOM 1828 O O . ASP A 1 227 ? 11.897 -10.031 49.171 1.00 93.19 227 ASP A O 1
ATOM 1832 N N . TYR A 1 228 ? 10.510 -10.483 47.466 1.00 94.50 228 TYR A N 1
ATOM 1833 C CA . TYR A 1 228 ? 9.321 -10.605 48.302 1.00 94.50 228 TYR A CA 1
ATOM 1834 C C . TYR A 1 228 ? 9.380 -11.852 49.194 1.00 94.50 228 TYR A C 1
ATOM 1836 O O . TYR A 1 228 ? 9.066 -11.787 50.389 1.00 94.50 228 TYR A O 1
ATOM 1844 N N . TYR A 1 229 ? 9.874 -12.978 48.671 1.00 95.31 229 TYR A N 1
ATOM 1845 C CA . TYR A 1 229 ? 10.097 -14.176 49.484 1.00 95.31 229 TYR A CA 1
ATOM 1846 C C . TYR A 1 229 ? 11.174 -13.949 50.553 1.00 95.31 229 TYR A C 1
ATOM 1848 O O . TYR A 1 229 ? 10.971 -14.315 51.715 1.00 95.31 229 TYR A O 1
ATOM 1856 N N . GLY A 1 230 ? 12.281 -13.289 50.205 1.00 95.06 230 GLY A N 1
ATOM 1857 C CA . GLY A 1 230 ? 13.339 -12.910 51.142 1.00 95.06 230 GLY A CA 1
ATOM 1858 C C . GLY A 1 230 ? 12.828 -11.992 52.255 1.00 95.06 230 GLY A C 1
ATOM 1859 O O . GLY A 1 230 ? 13.115 -12.227 53.430 1.00 95.06 230 GLY A O 1
ATOM 1860 N N . LEU A 1 231 ? 11.987 -11.010 51.922 1.00 94.06 231 LEU A N 1
ATOM 1861 C CA . LEU A 1 231 ? 11.343 -10.128 52.897 1.00 94.06 231 LEU A CA 1
ATOM 1862 C C . LEU A 1 231 ? 10.473 -10.904 53.904 1.00 94.06 231 LEU A C 1
ATOM 1864 O O . LEU A 1 231 ? 10.513 -10.615 55.100 1.00 94.06 231 LEU A O 1
ATOM 1868 N N . GLY A 1 232 ? 9.736 -11.929 53.466 1.00 93.19 232 GLY A N 1
ATOM 1869 C CA . GLY A 1 232 ? 8.964 -12.787 54.375 1.00 93.19 232 GLY A CA 1
ATOM 1870 C C . GLY A 1 232 ? 9.836 -13.601 55.341 1.00 93.19 232 GLY A C 1
ATOM 1871 O O . GLY A 1 232 ? 9.520 -13.685 56.533 1.00 93.19 232 GLY A O 1
ATOM 1872 N N . ILE A 1 233 ? 10.974 -14.127 54.871 1.00 94.69 233 ILE A N 1
ATOM 1873 C CA . ILE A 1 233 ? 11.971 -14.807 55.720 1.00 94.69 233 ILE A CA 1
ATOM 1874 C C . ILE A 1 233 ? 12.580 -13.821 56.723 1.00 94.69 233 ILE A C 1
ATOM 1876 O O . ILE A 1 233 ? 12.725 -14.146 57.905 1.00 94.69 233 ILE A O 1
ATOM 1880 N N . LEU A 1 234 ? 12.886 -12.598 56.282 1.00 93.44 234 LEU A N 1
ATOM 1881 C CA . LEU A 1 234 ? 13.420 -11.537 57.134 1.00 93.44 234 LEU A CA 1
ATOM 1882 C C . LEU A 1 234 ? 12.443 -11.170 58.258 1.00 93.44 234 LEU A C 1
ATOM 1884 O O . LEU A 1 234 ? 12.851 -11.043 59.413 1.00 93.44 234 LEU A O 1
ATOM 1888 N N . LEU A 1 235 ? 11.148 -11.064 57.946 1.00 90.44 235 LEU A N 1
ATOM 1889 C CA . LEU A 1 235 ? 10.091 -10.823 58.932 1.00 90.44 235 LEU A CA 1
ATOM 1890 C C . LEU A 1 235 ? 9.936 -11.990 59.912 1.00 90.44 235 LEU A C 1
ATOM 1892 O O . LEU A 1 235 ? 9.745 -11.763 61.108 1.00 90.44 235 LEU A O 1
ATOM 1896 N N . ALA A 1 236 ? 10.062 -13.235 59.442 1.00 89.56 236 ALA A N 1
ATOM 1897 C CA . ALA A 1 236 ? 10.036 -14.412 60.310 1.00 89.56 236 ALA A CA 1
ATOM 1898 C C . ALA A 1 236 ? 11.224 -14.403 61.284 1.00 89.56 236 ALA A C 1
ATOM 1900 O O . ALA A 1 236 ? 11.043 -14.626 62.484 1.00 89.56 236 ALA A O 1
ATOM 1901 N N . ALA A 1 237 ? 12.420 -14.073 60.789 1.00 90.56 237 ALA A N 1
ATOM 1902 C CA . ALA A 1 237 ? 13.625 -13.946 61.599 1.00 90.56 237 ALA A CA 1
ATOM 1903 C C . ALA A 1 237 ? 13.522 -12.808 62.620 1.00 90.56 237 ALA A C 1
ATOM 1905 O O . ALA A 1 237 ? 13.849 -13.022 63.784 1.00 90.56 237 ALA A O 1
ATOM 1906 N N . ALA A 1 238 ? 13.022 -11.635 62.227 1.00 88.38 238 ALA A N 1
ATOM 1907 C CA . ALA A 1 238 ? 12.827 -10.502 63.130 1.00 88.38 238 ALA A CA 1
ATOM 1908 C C . ALA A 1 238 ? 11.781 -10.799 64.222 1.00 88.38 238 ALA A C 1
ATOM 1910 O O . ALA A 1 238 ? 12.034 -10.536 65.396 1.00 88.38 238 ALA A O 1
ATOM 1911 N N . SER A 1 239 ? 10.653 -11.419 63.853 1.00 85.44 239 SER A N 1
ATOM 1912 C CA . SER A 1 239 ? 9.592 -11.824 64.788 1.00 85.44 239 SER A CA 1
ATOM 1913 C C . SER A 1 239 ? 10.093 -12.824 65.834 1.00 85.44 239 SER A C 1
ATOM 1915 O O . SER A 1 239 ? 9.795 -12.697 67.021 1.00 85.44 239 SER A O 1
ATOM 1917 N N . LEU A 1 240 ? 10.890 -13.811 65.417 1.00 85.44 240 LEU A N 1
ATOM 1918 C CA . LEU A 1 240 ? 11.452 -14.805 66.329 1.00 85.44 240 LEU A CA 1
ATOM 1919 C C . LEU A 1 240 ? 12.654 -14.272 67.126 1.00 85.44 240 LEU A C 1
ATOM 1921 O O . LEU A 1 240 ? 12.851 -14.694 68.267 1.00 85.44 240 LEU A O 1
ATOM 1925 N N . ALA A 1 241 ? 13.433 -13.343 66.563 1.00 85.31 241 ALA A N 1
ATOM 1926 C CA . ALA A 1 241 ? 14.519 -12.660 67.261 1.00 85.31 241 ALA A CA 1
ATOM 1927 C C . ALA A 1 241 ? 13.987 -11.870 68.460 1.00 85.31 241 ALA A C 1
ATOM 1929 O O . ALA A 1 241 ? 14.485 -12.030 69.573 1.00 85.31 241 ALA A O 1
ATOM 1930 N N . GLU A 1 242 ? 12.930 -11.089 68.242 1.00 80.62 242 GLU A N 1
ATOM 1931 C CA . GLU A 1 242 ? 12.257 -10.343 69.298 1.00 80.62 242 GLU A CA 1
ATOM 1932 C C . GLU A 1 242 ? 11.697 -11.261 70.392 1.00 80.62 242 GLU A C 1
ATOM 1934 O O . GLU A 1 242 ? 11.970 -11.038 71.570 1.00 80.62 242 GLU A O 1
ATOM 1939 N N . ARG A 1 243 ? 10.986 -12.333 70.012 1.00 79.62 243 ARG A N 1
ATOM 1940 C CA . ARG A 1 243 ? 10.417 -13.301 70.969 1.00 79.62 243 ARG A CA 1
ATOM 1941 C C . ARG A 1 243 ? 11.472 -13.944 71.877 1.00 79.62 243 ARG A C 1
ATOM 1943 O O . ARG A 1 243 ? 11.161 -14.363 72.984 1.00 79.62 243 ARG A O 1
ATOM 1950 N N . ASN A 1 244 ? 12.716 -14.031 71.410 1.00 79.75 244 ASN A N 1
ATOM 1951 C CA . ASN A 1 244 ? 13.852 -14.570 72.159 1.00 79.75 244 ASN A CA 1
ATOM 1952 C C . ASN A 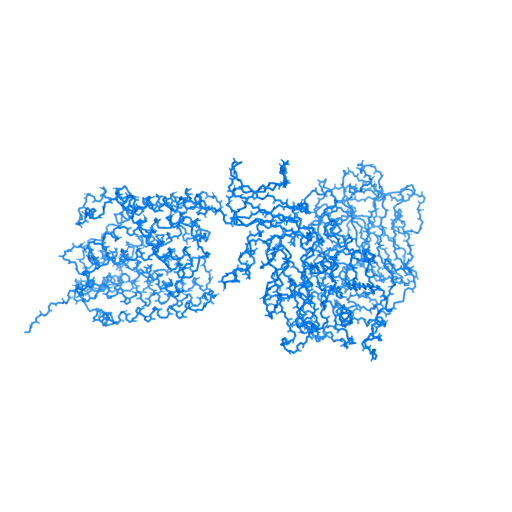1 244 ? 14.744 -13.463 72.761 1.00 79.75 244 ASN A C 1
ATOM 1954 O O . ASN A 1 244 ? 15.928 -13.695 73.017 1.00 79.75 244 ASN A O 1
ATOM 1958 N N . SER A 1 245 ? 14.205 -12.253 72.947 1.00 81.69 245 SER A N 1
ATOM 1959 C CA . SER A 1 245 ? 14.884 -11.096 73.548 1.00 81.69 245 SER A CA 1
ATOM 1960 C C . SER A 1 245 ? 16.196 -10.699 72.854 1.00 81.69 245 SER A C 1
ATOM 1962 O O . SER A 1 245 ? 17.116 -10.170 73.482 1.00 81.69 245 SER A O 1
ATOM 1964 N N . MET A 1 246 ? 16.313 -10.951 71.547 1.00 83.81 246 MET A N 1
ATOM 1965 C CA . MET A 1 246 ? 17.451 -10.510 70.740 1.00 83.81 246 MET A CA 1
ATOM 1966 C C . MET A 1 246 ? 17.229 -9.089 70.211 1.00 83.81 246 MET A C 1
ATOM 1968 O O . MET A 1 246 ? 16.105 -8.673 69.932 1.00 83.81 246 MET A O 1
ATOM 1972 N N . LYS A 1 247 ? 18.323 -8.339 70.020 1.00 80.25 247 LYS A N 1
ATOM 1973 C CA . LYS A 1 247 ? 18.266 -7.005 69.407 1.00 80.25 247 LYS A CA 1
ATOM 1974 C C . LYS A 1 247 ? 17.826 -7.115 67.946 1.00 80.25 247 LYS A C 1
ATOM 1976 O O . LYS A 1 247 ? 18.522 -7.722 67.134 1.00 80.25 247 LYS A O 1
ATOM 1981 N N . ILE A 1 248 ? 16.706 -6.481 67.620 1.00 81.31 248 ILE A N 1
ATOM 1982 C CA . ILE A 1 248 ? 16.283 -6.216 66.242 1.00 81.31 248 ILE A CA 1
ATOM 1983 C C . ILE A 1 248 ? 16.957 -4.936 65.710 1.00 81.31 248 ILE A C 1
ATOM 1985 O O . ILE A 1 248 ? 17.342 -4.078 66.512 1.00 81.31 248 ILE A O 1
ATOM 1989 N N . PRO A 1 249 ? 17.120 -4.779 64.382 1.00 81.88 249 PRO A N 1
ATOM 1990 C CA . PRO A 1 249 ? 17.717 -3.580 63.795 1.00 81.88 249 PRO A CA 1
ATOM 1991 C C . PRO A 1 249 ? 16.995 -2.292 64.217 1.00 81.88 249 PRO A C 1
ATOM 1993 O O . PRO A 1 249 ? 15.768 -2.270 64.345 1.00 81.88 249 PRO A O 1
ATOM 1996 N N . SER A 1 250 ? 17.752 -1.204 64.392 1.00 79.94 250 SER A N 1
ATOM 1997 C CA . SER A 1 250 ? 17.228 0.096 64.842 1.00 79.94 250 SER A CA 1
ATOM 1998 C C . SER A 1 250 ? 16.124 0.632 63.927 1.00 79.94 250 SER A C 1
ATOM 2000 O O . SER A 1 250 ? 15.110 1.104 64.429 1.00 79.94 250 SER A O 1
ATOM 2002 N N . ALA A 1 251 ? 16.268 0.481 62.607 1.00 78.12 251 ALA A N 1
ATOM 2003 C CA . ALA A 1 251 ? 15.258 0.876 61.625 1.00 78.12 251 ALA A CA 1
ATOM 2004 C C . ALA A 1 251 ? 13.948 0.074 61.763 1.00 78.12 251 ALA A C 1
ATOM 2006 O O . ALA A 1 251 ? 12.864 0.653 61.789 1.00 78.12 251 ALA A O 1
ATOM 2007 N N . THR A 1 252 ? 14.033 -1.252 61.938 1.00 81.75 252 THR A N 1
ATOM 2008 C CA . THR A 1 252 ? 12.863 -2.119 62.173 1.00 81.75 252 THR A CA 1
ATOM 2009 C C . THR A 1 252 ? 12.158 -1.749 63.479 1.00 81.75 252 THR A C 1
ATOM 2011 O O . THR A 1 252 ? 10.931 -1.656 63.523 1.00 81.75 252 THR A O 1
ATOM 2014 N N . ASN A 1 253 ? 12.933 -1.486 64.537 1.00 81.56 253 ASN A N 1
ATOM 2015 C CA . ASN A 1 253 ? 12.404 -1.054 65.827 1.00 81.56 253 ASN A CA 1
ATOM 2016 C C . ASN A 1 253 ? 11.769 0.346 65.761 1.00 81.56 253 ASN A C 1
ATOM 2018 O O . ASN A 1 253 ? 10.739 0.587 66.378 1.00 81.56 253 ASN A O 1
ATOM 2022 N N . TRP A 1 254 ? 12.356 1.265 64.996 1.00 82.31 254 TRP A N 1
ATOM 2023 C CA . TRP A 1 254 ? 11.828 2.613 64.794 1.00 82.31 254 TRP A CA 1
ATOM 2024 C C . TRP A 1 254 ? 10.486 2.597 64.054 1.00 82.31 254 TRP A C 1
ATOM 2026 O O . TRP A 1 254 ? 9.562 3.308 64.453 1.00 82.31 254 TRP A O 1
ATOM 2036 N N . LEU A 1 255 ? 10.374 1.765 63.013 1.00 81.31 255 LEU A N 1
ATOM 2037 C CA . LEU A 1 255 ? 9.207 1.702 62.138 1.00 81.31 255 LEU A CA 1
ATOM 2038 C C . LEU A 1 255 ? 8.004 1.027 62.809 1.00 81.31 255 LEU A C 1
ATOM 2040 O O . LEU A 1 255 ? 6.892 1.548 62.757 1.00 81.31 255 LEU A O 1
ATOM 2044 N N . ARG A 1 256 ? 8.217 -0.103 63.495 1.00 80.69 256 ARG A N 1
ATOM 2045 C CA . ARG A 1 256 ? 7.130 -0.845 64.163 1.00 80.69 256 ARG A CA 1
ATOM 2046 C C . ARG A 1 256 ? 6.449 -0.055 65.292 1.00 80.69 256 ARG A C 1
ATOM 2048 O O . ARG A 1 256 ? 5.294 -0.314 65.610 1.00 80.69 256 ARG A O 1
ATOM 2055 N N . LEU A 1 257 ? 7.166 0.900 65.893 1.00 81.69 257 LEU A N 1
ATOM 2056 C CA . LEU A 1 257 ? 6.664 1.786 66.950 1.00 81.69 257 LEU A CA 1
ATOM 2057 C C . LEU A 1 257 ? 5.936 3.022 66.392 1.00 81.69 257 LEU A C 1
ATOM 2059 O O . LEU A 1 257 ? 5.342 3.779 67.155 1.00 81.69 257 LEU A O 1
ATOM 2063 N N . ARG A 1 258 ? 5.978 3.249 65.072 1.00 82.25 258 ARG A N 1
ATOM 2064 C CA . ARG A 1 258 ? 5.394 4.420 64.404 1.00 82.25 258 ARG A CA 1
ATOM 2065 C C . ARG A 1 258 ? 4.521 3.991 63.218 1.00 82.25 258 ARG A C 1
ATOM 2067 O O . ARG A 1 258 ? 4.883 4.257 62.073 1.00 82.25 258 ARG A O 1
ATOM 2074 N N . PRO A 1 259 ? 3.339 3.392 63.450 1.00 73.62 259 PRO A N 1
ATOM 2075 C CA . PRO A 1 259 ? 2.455 2.940 62.370 1.00 73.62 259 PRO A CA 1
ATOM 2076 C C . PRO A 1 259 ? 2.067 4.066 61.397 1.00 73.62 259 PRO A C 1
ATOM 2078 O O . PRO A 1 259 ? 2.002 3.835 60.193 1.00 73.62 259 PRO A O 1
ATOM 2081 N N . LYS A 1 260 ? 1.934 5.311 61.885 1.00 79.62 260 LYS A N 1
ATOM 2082 C CA . LYS A 1 260 ? 1.701 6.500 61.043 1.00 79.62 260 LYS A CA 1
ATOM 2083 C C . LYS A 1 260 ? 2.817 6.745 60.017 1.00 79.62 260 LYS A C 1
ATOM 2085 O O . LYS A 1 260 ? 2.530 7.217 58.923 1.00 79.62 260 LYS A O 1
ATOM 2090 N N . ALA A 1 261 ? 4.067 6.406 60.341 1.00 76.44 261 ALA A N 1
ATOM 2091 C CA . ALA A 1 261 ? 5.185 6.529 59.406 1.00 76.44 261 ALA A CA 1
ATOM 2092 C C . ALA A 1 261 ? 5.072 5.510 58.262 1.00 76.44 261 ALA A C 1
ATOM 2094 O O . ALA A 1 261 ? 5.335 5.854 57.116 1.00 76.44 261 ALA A O 1
ATOM 2095 N N . ALA A 1 262 ? 4.608 4.287 58.536 1.00 71.31 262 ALA A N 1
ATOM 2096 C CA . ALA A 1 262 ? 4.342 3.310 57.480 1.00 71.31 262 ALA A CA 1
ATOM 2097 C C . ALA A 1 262 ? 3.150 3.717 56.604 1.00 71.31 262 ALA A C 1
ATOM 2099 O O . ALA A 1 262 ? 3.222 3.575 55.388 1.00 71.31 262 ALA A O 1
ATOM 2100 N N . THR A 1 263 ? 2.088 4.289 57.185 1.00 75.75 263 THR A N 1
ATOM 2101 C CA . THR A 1 263 ? 0.988 4.877 56.403 1.00 75.75 263 THR A CA 1
ATOM 2102 C C . THR A 1 263 ? 1.492 6.000 55.496 1.00 75.75 263 THR A C 1
ATOM 2104 O O . THR A 1 263 ? 1.137 6.026 54.323 1.00 75.75 263 THR A O 1
ATOM 2107 N N . ALA A 1 264 ? 2.367 6.880 55.995 1.00 81.00 264 ALA A N 1
ATOM 2108 C CA . ALA A 1 264 ? 2.983 7.925 55.181 1.00 81.00 264 ALA A CA 1
ATOM 2109 C C . ALA A 1 264 ? 3.816 7.343 54.027 1.00 81.00 264 ALA A C 1
ATOM 2111 O O . ALA A 1 264 ? 3.700 7.825 52.908 1.00 81.00 264 ALA A O 1
ATOM 2112 N N . VAL A 1 265 ? 4.584 6.269 54.253 1.00 79.56 265 VAL A N 1
ATOM 2113 C CA . VAL A 1 265 ? 5.330 5.579 53.182 1.00 79.56 265 VAL A CA 1
ATOM 2114 C C . VAL A 1 265 ? 4.397 4.982 52.125 1.00 79.56 265 VAL A C 1
ATOM 2116 O O . VAL A 1 265 ? 4.677 5.102 50.937 1.00 79.56 265 VAL A O 1
ATOM 2119 N N . VAL A 1 266 ? 3.269 4.387 52.528 1.00 76.69 266 VAL A N 1
ATOM 2120 C CA . VAL A 1 266 ? 2.257 3.880 51.584 1.00 76.69 266 VAL A CA 1
ATOM 2121 C C . VAL A 1 266 ? 1.650 5.016 50.764 1.00 76.69 266 VAL A C 1
ATOM 2123 O O . VAL A 1 266 ? 1.506 4.867 49.556 1.00 76.69 266 VAL A O 1
ATOM 2126 N N . VAL A 1 267 ? 1.334 6.153 51.390 1.00 80.00 267 VAL A N 1
ATOM 2127 C CA . VAL A 1 267 ? 0.780 7.330 50.700 1.00 80.00 267 VAL A CA 1
ATOM 2128 C C . VAL A 1 267 ? 1.804 7.943 49.745 1.00 80.00 267 VAL A C 1
ATOM 2130 O O . VAL A 1 267 ? 1.477 8.182 48.589 1.00 80.00 267 VAL A O 1
ATOM 2133 N N . ILE A 1 268 ? 3.051 8.141 50.181 1.00 82.25 268 ILE A N 1
ATOM 2134 C CA . ILE A 1 268 ? 4.141 8.657 49.336 1.00 82.25 268 ILE A CA 1
ATOM 2135 C C . ILE A 1 268 ? 4.392 7.715 48.161 1.00 82.25 268 ILE A C 1
ATOM 2137 O O . ILE A 1 268 ? 4.523 8.164 47.028 1.00 82.25 268 ILE A O 1
ATOM 2141 N N . GLY A 1 269 ? 4.414 6.408 48.413 1.00 77.38 269 GLY A N 1
ATOM 2142 C CA . GLY A 1 269 ? 4.540 5.415 47.361 1.00 77.38 269 GLY A CA 1
ATOM 2143 C C . GLY A 1 269 ? 3.355 5.428 46.398 1.00 77.38 269 GLY A C 1
ATOM 2144 O O . GLY A 1 269 ? 3.568 5.363 45.196 1.00 77.38 269 GLY A O 1
ATOM 2145 N N . ALA A 1 270 ? 2.121 5.586 46.885 1.00 74.25 270 ALA A N 1
ATOM 2146 C CA . ALA A 1 270 ? 0.938 5.737 46.037 1.00 74.25 270 ALA A CA 1
ATOM 2147 C C . ALA A 1 270 ? 1.014 6.996 45.157 1.00 74.25 270 ALA A C 1
ATOM 2149 O O . ALA A 1 270 ? 0.689 6.930 43.974 1.00 74.25 270 ALA A O 1
ATOM 2150 N N . ILE A 1 271 ? 1.495 8.116 45.708 1.00 79.50 271 ILE A N 1
ATOM 2151 C CA . ILE A 1 271 ? 1.746 9.356 44.962 1.00 79.50 271 ILE A CA 1
ATOM 2152 C C . ILE A 1 271 ? 2.841 9.130 43.914 1.00 79.50 271 ILE A C 1
ATOM 2154 O O . ILE A 1 271 ? 2.640 9.464 42.754 1.00 79.50 271 ILE A O 1
ATOM 2158 N N . GLY A 1 272 ? 3.964 8.506 44.279 1.00 78.50 272 GLY A N 1
ATOM 2159 C CA . GLY A 1 272 ? 5.046 8.179 43.343 1.00 78.50 272 GLY A CA 1
ATOM 2160 C C . GLY A 1 272 ? 4.584 7.268 42.204 1.00 78.50 272 GLY A C 1
ATOM 2161 O O . GLY A 1 272 ? 4.888 7.524 41.044 1.00 78.50 272 GLY A O 1
ATOM 2162 N N . MET A 1 273 ? 3.767 6.259 42.514 1.00 76.00 273 MET A N 1
ATOM 2163 C CA . MET A 1 273 ? 3.139 5.389 41.516 1.00 76.00 273 MET A CA 1
ATOM 2164 C C . MET A 1 273 ? 2.195 6.171 40.596 1.00 76.00 273 MET A C 1
ATOM 2166 O O . MET A 1 273 ? 2.160 5.909 39.399 1.00 76.00 273 MET A O 1
ATOM 2170 N N . ASN A 1 274 ? 1.452 7.141 41.133 1.00 72.56 274 ASN A N 1
ATOM 2171 C CA . ASN A 1 274 ? 0.584 8.017 40.351 1.00 72.56 274 ASN A CA 1
ATOM 2172 C C . ASN A 1 274 ? 1.393 8.951 39.434 1.00 72.56 274 ASN A C 1
ATOM 2174 O O . ASN A 1 274 ? 1.023 9.113 38.281 1.00 72.56 274 ASN A O 1
ATOM 2178 N N . LEU A 1 275 ? 2.529 9.484 39.896 1.00 75.62 275 LEU A N 1
ATOM 2179 C CA . LEU A 1 275 ? 3.429 10.323 39.095 1.00 75.62 275 LEU A CA 1
ATOM 2180 C C . LEU A 1 275 ? 4.088 9.554 37.941 1.00 75.62 275 LEU A C 1
ATOM 2182 O O . LEU A 1 275 ? 4.193 10.091 36.844 1.00 75.62 275 LEU A O 1
ATOM 2186 N N . ILE A 1 276 ? 4.484 8.296 38.165 1.00 72.81 276 ILE A N 1
ATOM 2187 C CA . ILE A 1 276 ? 5.015 7.423 37.105 1.00 72.81 276 ILE A CA 1
ATOM 2188 C C . ILE A 1 276 ? 3.905 7.033 36.111 1.00 72.81 276 ILE A C 1
ATOM 2190 O O . ILE A 1 276 ? 4.148 6.972 34.911 1.00 72.81 276 ILE A O 1
ATOM 2194 N N . ALA A 1 277 ? 2.678 6.798 36.590 1.00 62.75 277 ALA A N 1
ATOM 2195 C CA . ALA A 1 277 ? 1.563 6.290 35.784 1.00 62.75 277 ALA A CA 1
ATOM 2196 C C . ALA A 1 277 ? 0.680 7.354 35.099 1.00 62.75 277 ALA A C 1
ATOM 2198 O O . ALA A 1 277 ? -0.193 6.994 34.309 1.00 62.75 277 ALA A O 1
ATOM 2199 N N . ASN A 1 278 ? 0.845 8.644 35.408 1.00 54.97 278 ASN A N 1
ATOM 2200 C CA . ASN A 1 278 ? -0.030 9.716 34.910 1.00 54.97 278 ASN A CA 1
ATOM 2201 C C . ASN A 1 278 ? 0.389 10.317 33.564 1.00 54.97 278 ASN A C 1
ATOM 2203 O O . ASN A 1 278 ? -0.161 11.349 33.194 1.00 54.97 278 ASN A O 1
ATOM 2207 N N . LYS A 1 279 ? 1.312 9.711 32.809 1.00 55.78 279 LYS A N 1
ATOM 2208 C CA . LYS A 1 279 ? 1.536 10.103 31.410 1.00 55.78 279 LYS A CA 1
ATOM 2209 C C . LYS A 1 279 ? 0.440 9.462 30.550 1.00 55.78 279 LYS A C 1
ATOM 2211 O O . LYS A 1 279 ? 0.501 8.254 30.315 1.00 55.78 279 LYS A O 1
ATOM 2216 N N . PRO A 1 280 ? -0.608 10.200 30.139 1.00 42.47 280 PRO A N 1
ATOM 2217 C CA . PRO A 1 280 ? -1.730 9.602 29.428 1.00 42.47 280 PRO A CA 1
ATOM 2218 C C . PRO A 1 280 ? -1.242 9.093 28.067 1.00 42.47 280 PRO A C 1
ATOM 2220 O O . PRO A 1 280 ? -0.550 9.818 27.359 1.00 42.47 280 PRO A O 1
ATOM 2223 N N . GLY A 1 281 ? -1.570 7.847 27.719 1.00 44.41 281 GLY A N 1
ATOM 2224 C CA . GLY A 1 281 ? -1.288 7.278 26.394 1.00 44.41 281 GLY A CA 1
ATOM 2225 C C . GLY A 1 281 ? 0.128 6.734 26.158 1.00 44.41 281 GLY A C 1
ATOM 2226 O O . GLY A 1 281 ? 0.383 6.216 25.079 1.00 44.41 281 GLY A O 1
ATOM 2227 N N . GLN A 1 282 ? 1.044 6.785 27.132 1.00 46.16 282 GLN A N 1
ATOM 2228 C CA . GLN A 1 282 ? 2.399 6.235 26.970 1.00 46.16 282 GLN A CA 1
ATOM 2229 C C . GLN A 1 282 ? 2.544 4.872 27.658 1.00 46.16 282 GLN A C 1
ATOM 2231 O O . GLN A 1 282 ? 2.219 4.714 28.836 1.00 46.16 282 GLN A O 1
ATOM 2236 N N . THR A 1 283 ? 3.073 3.877 26.941 1.00 59.81 283 THR A N 1
ATOM 2237 C CA . THR A 1 283 ? 3.595 2.657 27.572 1.00 59.81 283 THR A CA 1
ATOM 2238 C C . THR A 1 283 ? 4.790 3.030 28.438 1.00 59.81 283 THR A C 1
ATOM 2240 O O . THR A 1 283 ? 5.688 3.722 27.958 1.00 59.81 283 THR A O 1
ATOM 2243 N N . LEU A 1 284 ? 4.815 2.565 29.691 1.00 66.62 284 LEU A N 1
ATOM 2244 C CA . LEU A 1 284 ? 5.952 2.796 30.582 1.00 66.62 284 LEU A CA 1
ATOM 2245 C C . LEU A 1 284 ? 7.233 2.318 29.897 1.00 66.62 284 LEU A C 1
ATOM 2247 O O . LEU A 1 284 ? 7.318 1.184 29.421 1.00 66.62 284 LEU A O 1
ATOM 2251 N N . SER A 1 285 ? 8.232 3.190 29.851 1.00 79.81 285 SER A N 1
ATOM 2252 C CA . SER A 1 285 ? 9.574 2.812 29.436 1.00 79.81 285 SER A CA 1
ATOM 2253 C C . SER A 1 285 ? 10.099 1.693 30.336 1.00 79.81 285 SER A C 1
ATOM 2255 O O . SER A 1 285 ? 9.713 1.562 31.501 1.00 79.81 285 SER A O 1
ATOM 2257 N N . ARG A 1 286 ? 11.057 0.910 29.829 1.00 81.81 286 ARG A N 1
ATOM 2258 C CA . ARG A 1 286 ? 11.705 -0.161 30.610 1.00 81.81 286 ARG A CA 1
ATOM 2259 C C . ARG A 1 286 ? 12.232 0.354 31.956 1.00 81.81 286 ARG A C 1
ATOM 2261 O O . ARG A 1 286 ? 12.157 -0.343 32.963 1.00 81.81 286 ARG A O 1
ATOM 2268 N N . TRP A 1 287 ? 12.717 1.597 31.987 1.00 83.12 287 TRP A N 1
ATOM 2269 C CA . TRP A 1 287 ? 13.199 2.238 33.207 1.00 83.12 287 TRP A CA 1
ATOM 2270 C C . TRP A 1 287 ? 12.077 2.630 34.172 1.00 83.12 287 TRP A C 1
ATOM 2272 O O . TRP A 1 287 ? 12.206 2.421 35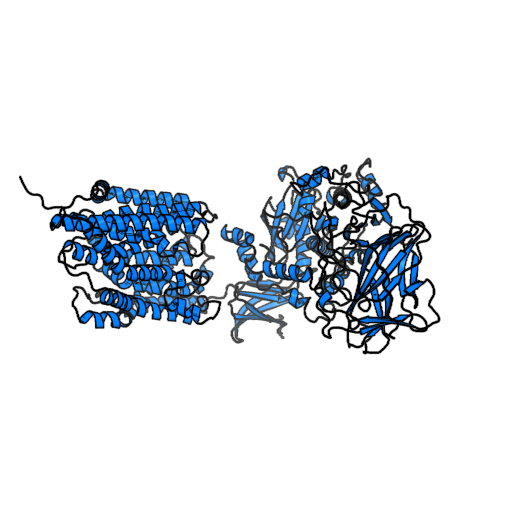.377 1.00 83.12 287 TRP A O 1
ATOM 2282 N N . GLU A 1 288 ? 10.957 3.144 33.668 1.00 83.50 288 GLU A N 1
ATOM 2283 C CA . GLU A 1 288 ? 9.776 3.420 34.491 1.00 83.50 288 GLU A CA 1
ATOM 2284 C C . GLU A 1 288 ? 9.184 2.127 35.076 1.00 83.50 288 GLU A C 1
ATOM 2286 O O . GLU A 1 288 ? 8.744 2.117 36.226 1.00 83.50 288 GLU A O 1
ATOM 2291 N N . ASP A 1 289 ? 9.266 1.005 34.356 1.00 81.81 289 ASP A N 1
ATOM 2292 C CA . ASP A 1 289 ? 8.883 -0.311 34.874 1.00 81.81 289 ASP A CA 1
ATOM 2293 C C . ASP A 1 289 ? 9.821 -0.797 35.991 1.00 81.81 289 ASP A C 1
ATOM 2295 O O . ASP A 1 289 ? 9.352 -1.285 37.025 1.00 81.81 289 ASP A O 1
ATOM 2299 N N . VAL A 1 290 ? 11.135 -0.590 35.857 1.00 84.94 290 VAL A N 1
ATOM 2300 C CA . VAL A 1 290 ? 12.100 -0.841 36.944 1.00 84.94 290 VAL A CA 1
ATOM 2301 C C . VAL A 1 290 ? 11.761 0.008 38.176 1.00 84.94 290 VAL A C 1
ATOM 2303 O O . VAL A 1 290 ? 11.697 -0.519 39.291 1.00 84.94 290 VAL A O 1
ATOM 2306 N N . GLN A 1 291 ? 11.473 1.300 37.994 1.00 86.06 291 GLN A N 1
ATOM 2307 C CA . GLN A 1 291 ? 11.074 2.198 39.083 1.00 86.06 291 GLN A CA 1
ATOM 2308 C C . GLN A 1 291 ? 9.766 1.752 39.747 1.00 86.06 291 GLN A C 1
ATOM 2310 O O . GLN A 1 291 ? 9.675 1.734 40.976 1.00 86.06 291 GLN A O 1
ATOM 2315 N N . ARG A 1 292 ? 8.774 1.330 38.954 1.00 84.88 292 ARG A N 1
ATOM 2316 C CA . ARG A 1 292 ? 7.482 0.818 39.428 1.00 84.88 292 ARG A CA 1
ATOM 2317 C C . ARG A 1 292 ? 7.657 -0.377 40.366 1.00 84.88 292 ARG A C 1
ATOM 2319 O O . ARG A 1 292 ? 7.123 -0.378 41.475 1.00 84.88 292 ARG A O 1
ATOM 2326 N N . TYR A 1 293 ? 8.434 -1.382 39.962 1.00 85.19 293 TYR A N 1
ATOM 2327 C CA . TYR A 1 293 ? 8.698 -2.547 40.815 1.00 85.19 293 TYR A CA 1
ATOM 2328 C C . TYR A 1 293 ? 9.591 -2.210 42.018 1.00 85.19 293 TYR A C 1
ATOM 2330 O O . TYR A 1 293 ? 9.403 -2.775 43.099 1.00 85.19 293 TYR A O 1
ATOM 2338 N N . GLY A 1 294 ? 10.500 -1.242 41.875 1.00 85.31 294 GLY A N 1
ATOM 2339 C CA . GLY A 1 294 ? 11.239 -0.665 42.999 1.00 85.31 294 GLY A CA 1
ATOM 2340 C C . GLY A 1 294 ? 10.307 -0.055 44.053 1.00 85.31 294 GLY A C 1
ATOM 2341 O O . GLY A 1 294 ? 10.446 -0.342 45.246 1.00 85.31 294 GLY A O 1
ATOM 2342 N N . LEU A 1 295 ? 9.297 0.709 43.621 1.00 85.62 295 LEU A N 1
ATOM 2343 C CA . LEU A 1 295 ? 8.272 1.278 44.500 1.00 85.62 295 LEU A CA 1
ATOM 2344 C C . LEU A 1 295 ? 7.414 0.201 45.172 1.00 85.62 295 LEU A C 1
ATOM 2346 O O . LEU A 1 295 ? 7.123 0.327 46.361 1.00 85.62 295 LEU A O 1
ATOM 2350 N N . TYR A 1 296 ? 7.065 -0.893 44.484 1.00 87.38 296 TYR A N 1
ATOM 2351 C CA . TYR A 1 296 ? 6.371 -2.016 45.129 1.00 87.38 296 TYR A CA 1
ATOM 2352 C C . TYR A 1 296 ? 7.153 -2.573 46.312 1.00 87.38 296 TYR A C 1
ATOM 2354 O O . TYR A 1 296 ? 6.576 -2.772 47.383 1.00 87.38 296 TYR A O 1
ATOM 2362 N N . SER A 1 297 ? 8.460 -2.780 46.165 1.00 85.12 297 SER A N 1
ATOM 2363 C CA . SER A 1 297 ? 9.297 -3.269 47.263 1.00 85.12 297 SER A CA 1
ATOM 2364 C C . SER A 1 297 ? 9.462 -2.211 48.366 1.00 85.12 297 SER A C 1
ATOM 2366 O O . SER A 1 297 ? 9.384 -2.553 49.550 1.00 85.12 297 SER A O 1
ATOM 2368 N N . PHE A 1 298 ? 9.585 -0.929 47.997 1.00 84.12 298 PHE A N 1
ATOM 2369 C CA . PHE A 1 298 ? 9.669 0.201 48.932 1.00 84.12 298 PHE A CA 1
ATOM 2370 C C . PHE A 1 298 ? 8.408 0.375 49.789 1.00 84.12 298 PHE A C 1
ATOM 2372 O O . PHE A 1 298 ? 8.510 0.712 50.966 1.00 84.12 298 PHE A O 1
ATOM 2379 N N . ILE A 1 299 ? 7.224 0.108 49.235 1.00 85.50 299 ILE A N 1
ATOM 2380 C CA . ILE A 1 299 ? 5.948 0.200 49.958 1.00 85.50 299 ILE A CA 1
ATOM 2381 C C . ILE A 1 299 ? 5.668 -1.083 50.752 1.00 85.50 299 ILE A C 1
ATOM 2383 O O . ILE A 1 299 ? 5.235 -1.028 51.907 1.00 85.50 299 ILE A O 1
ATOM 2387 N N . THR A 1 300 ? 5.925 -2.250 50.155 1.00 87.94 300 THR A N 1
ATOM 2388 C CA . THR A 1 300 ? 5.593 -3.549 50.755 1.00 87.94 300 THR A CA 1
ATOM 2389 C C . THR A 1 300 ? 6.410 -3.808 52.021 1.00 87.94 300 THR A C 1
ATOM 2391 O O . THR A 1 300 ? 5.849 -4.241 53.028 1.00 87.94 300 THR A O 1
ATOM 2394 N N . ALA A 1 301 ? 7.717 -3.519 52.026 1.00 86.88 301 ALA A N 1
ATOM 2395 C CA . ALA A 1 301 ? 8.567 -3.823 53.180 1.00 86.88 301 ALA A CA 1
ATOM 2396 C C . ALA A 1 301 ? 8.136 -3.095 54.471 1.00 86.88 301 ALA A C 1
ATOM 2398 O O . ALA A 1 301 ? 7.939 -3.770 55.488 1.00 86.88 301 ALA A O 1
ATOM 2399 N N . PRO A 1 302 ? 7.907 -1.768 54.472 1.00 85.50 302 PRO A N 1
ATOM 2400 C CA . PRO A 1 302 ? 7.499 -1.053 55.674 1.00 85.50 302 PRO A CA 1
ATOM 2401 C C . PRO A 1 302 ? 6.086 -1.407 56.141 1.00 85.50 302 PRO A C 1
ATOM 2403 O O . PRO A 1 302 ? 5.851 -1.555 57.345 1.00 85.50 302 PRO A O 1
ATOM 2406 N N . LEU A 1 303 ? 5.161 -1.600 55.194 1.00 85.12 303 LEU A N 1
ATOM 2407 C CA . LEU A 1 303 ? 3.794 -2.028 55.480 1.00 85.12 303 LEU A CA 1
ATOM 2408 C C . LEU A 1 303 ? 3.783 -3.372 56.220 1.00 85.12 303 LEU A C 1
ATOM 2410 O O . LEU A 1 303 ? 3.144 -3.510 57.264 1.00 85.12 303 LEU A O 1
ATOM 2414 N N . MET A 1 304 ? 4.554 -4.341 55.724 1.00 86.88 304 MET A N 1
ATOM 2415 C CA . MET A 1 304 ? 4.613 -5.681 56.301 1.00 86.88 304 MET A CA 1
ATOM 2416 C C . MET A 1 304 ? 5.310 -5.719 57.667 1.00 86.88 304 MET A C 1
ATOM 2418 O O . MET A 1 304 ? 4.893 -6.486 58.538 1.00 86.88 304 MET A O 1
ATOM 2422 N N . VAL A 1 305 ? 6.305 -4.857 57.914 1.00 86.31 305 VAL A N 1
ATOM 2423 C CA . VAL A 1 305 ? 6.903 -4.696 59.254 1.00 86.31 305 VAL A CA 1
ATOM 2424 C C . VAL A 1 305 ? 5.857 -4.240 60.271 1.00 86.31 305 VAL A C 1
ATOM 2426 O O . VAL A 1 305 ? 5.776 -4.821 61.352 1.00 86.31 305 VAL A O 1
ATOM 2429 N N . VAL A 1 306 ? 5.026 -3.247 59.942 1.00 82.25 306 VAL A N 1
ATOM 2430 C CA . VAL A 1 306 ? 3.977 -2.764 60.858 1.00 82.25 306 VAL A CA 1
ATOM 2431 C C . VAL A 1 306 ? 2.871 -3.801 61.047 1.00 82.25 306 VAL A C 1
ATOM 2433 O O . VAL A 1 306 ? 2.432 -4.026 62.177 1.00 82.25 306 VAL A O 1
ATOM 2436 N N . MET A 1 307 ? 2.458 -4.486 59.979 1.00 79.06 307 MET A N 1
ATOM 2437 C CA . MET A 1 307 ? 1.429 -5.527 60.069 1.00 79.06 307 MET A CA 1
ATOM 2438 C C . MET A 1 307 ? 1.852 -6.704 60.956 1.00 79.06 307 MET A C 1
ATOM 2440 O O . MET A 1 307 ? 1.027 -7.219 61.708 1.00 79.06 307 MET A O 1
ATOM 2444 N N . VAL A 1 308 ? 3.120 -7.125 60.892 1.00 80.94 308 VAL A N 1
ATOM 2445 C CA . VAL A 1 308 ? 3.612 -8.314 61.611 1.00 80.94 308 VAL A CA 1
ATOM 2446 C C . VAL A 1 308 ? 4.185 -7.977 62.994 1.00 80.94 308 VAL A C 1
ATOM 2448 O O . VAL A 1 308 ? 3.884 -8.677 63.959 1.00 80.94 308 VAL A O 1
ATOM 2451 N N . LEU A 1 309 ? 5.010 -6.928 63.097 1.00 79.56 309 LEU A N 1
ATOM 2452 C CA . LEU A 1 309 ? 5.806 -6.584 64.290 1.00 79.56 309 LEU A CA 1
ATOM 2453 C C . LEU A 1 309 ? 5.301 -5.341 65.038 1.00 79.56 309 LEU A C 1
ATOM 2455 O O . LEU A 1 309 ? 5.888 -4.960 66.054 1.00 79.56 309 LEU A O 1
ATOM 2459 N N . GLY A 1 310 ? 4.263 -4.674 64.524 1.00 75.25 310 GLY A N 1
ATOM 2460 C CA . GLY A 1 310 ? 3.669 -3.500 65.156 1.00 75.25 310 GLY A CA 1
ATOM 2461 C C . GLY A 1 310 ? 3.110 -3.808 66.545 1.00 75.25 310 GLY A C 1
ATOM 2462 O O . GLY A 1 310 ? 2.625 -4.914 66.809 1.00 75.25 310 GLY A O 1
ATOM 2463 N N . VAL A 1 311 ? 3.179 -2.811 67.430 1.00 69.06 311 VAL A N 1
ATOM 2464 C CA . VAL A 1 311 ? 2.552 -2.861 68.760 1.00 69.06 311 VAL A CA 1
ATOM 2465 C C . VAL A 1 311 ? 1.038 -2.977 68.585 1.00 69.06 311 VAL A C 1
ATOM 2467 O O . VAL A 1 311 ? 0.482 -2.293 67.727 1.00 69.06 311 VAL A O 1
ATOM 2470 N N . GLN A 1 312 ? 0.383 -3.840 69.374 1.00 64.25 312 GLN A N 1
ATOM 2471 C CA . GLN A 1 312 ? -1.054 -4.111 69.262 1.00 64.25 312 GLN A CA 1
ATOM 2472 C C . GLN A 1 312 ? -1.911 -2.837 69.160 1.00 64.25 312 GLN A C 1
ATOM 2474 O O . GLN A 1 312 ? -2.170 -2.161 70.155 1.00 64.25 312 GLN A O 1
ATOM 2479 N N . ASP A 1 313 ? -2.434 -2.568 67.963 1.00 63.22 313 ASP A N 1
ATOM 2480 C CA . ASP A 1 313 ? -3.507 -1.598 67.758 1.00 63.22 313 ASP A CA 1
ATOM 2481 C C . ASP A 1 313 ? -4.854 -2.321 67.913 1.00 63.22 313 ASP A C 1
ATOM 2483 O O . ASP A 1 313 ? -5.205 -3.228 67.145 1.00 63.22 313 ASP A O 1
ATOM 2487 N N . ARG A 1 314 ? -5.625 -1.935 68.940 1.00 59.69 314 ARG A N 1
ATOM 2488 C CA . ARG A 1 314 ? -6.934 -2.535 69.248 1.00 59.69 314 ARG A CA 1
ATOM 2489 C C . ARG A 1 314 ? -7.941 -2.377 68.105 1.00 59.69 314 ARG A C 1
ATOM 2491 O O . ARG A 1 314 ? -8.857 -3.190 68.018 1.00 59.69 314 ARG A O 1
ATOM 2498 N N . SER A 1 315 ? -7.805 -1.363 67.251 1.00 64.69 315 SER A N 1
ATOM 2499 C CA . SER A 1 315 ? -8.733 -1.100 66.145 1.00 64.69 315 SER A CA 1
ATOM 2500 C C . SER A 1 315 ? -8.448 -1.998 64.934 1.00 64.69 315 SER A C 1
ATOM 2502 O O . SER A 1 315 ? -9.340 -2.709 64.465 1.00 64.69 315 SER A O 1
ATOM 2504 N N . PHE A 1 316 ? -7.186 -2.068 64.508 1.00 66.94 316 PHE A N 1
ATOM 2505 C CA . PHE A 1 316 ? -6.715 -2.890 63.391 1.00 66.94 316 PHE A CA 1
ATOM 2506 C C . PHE A 1 316 ? -7.001 -4.385 63.606 1.00 66.94 316 PHE A C 1
ATOM 2508 O O . PHE A 1 316 ? -7.601 -5.049 62.753 1.00 66.94 316 PHE A O 1
ATOM 2515 N N . ASN A 1 317 ? -6.662 -4.901 64.792 1.00 67.44 317 ASN A N 1
ATOM 2516 C CA . ASN A 1 317 ? -6.875 -6.308 65.135 1.00 67.44 317 ASN A CA 1
ATOM 2517 C C . ASN A 1 317 ? -8.361 -6.659 65.296 1.00 67.44 317 ASN A C 1
ATOM 2519 O O . ASN A 1 317 ? -8.756 -7.788 65.006 1.00 67.44 317 ASN A O 1
ATOM 2523 N N . ARG A 1 318 ? -9.205 -5.701 65.700 1.00 72.44 318 ARG A N 1
ATOM 2524 C CA . ARG A 1 318 ? -10.658 -5.898 65.807 1.00 72.44 318 ARG A CA 1
ATOM 2525 C C . ARG A 1 318 ? -11.321 -6.023 64.434 1.00 72.44 318 ARG A C 1
ATOM 2527 O O . ARG A 1 318 ? -12.217 -6.849 64.280 1.00 72.44 318 ARG A O 1
ATOM 2534 N N . VAL A 1 319 ? -10.880 -5.246 63.441 1.00 78.62 319 VAL A N 1
ATOM 2535 C CA . VAL A 1 319 ? -11.447 -5.284 62.083 1.00 78.62 319 VAL A CA 1
ATOM 2536 C C . VAL A 1 319 ? -10.957 -6.520 61.330 1.00 78.62 319 VAL A C 1
ATOM 2538 O O . VAL A 1 319 ? -11.750 -7.426 61.069 1.00 78.62 319 VAL A O 1
ATOM 2541 N N . LEU A 1 320 ? -9.659 -6.619 61.030 1.00 80.19 320 LEU A N 1
ATOM 2542 C CA . LEU A 1 320 ? -9.122 -7.706 60.198 1.00 80.19 320 LEU A CA 1
ATOM 2543 C C . LEU A 1 320 ? -9.066 -9.054 60.933 1.00 80.19 320 LEU A C 1
ATOM 2545 O O . LEU A 1 320 ? -9.120 -10.109 60.308 1.00 80.19 320 LEU A O 1
ATOM 2549 N N . GLY A 1 321 ? -9.021 -9.051 62.266 1.00 76.19 321 GLY A N 1
ATOM 2550 C CA . GLY A 1 321 ? -9.126 -10.269 63.072 1.00 76.19 321 GLY A CA 1
ATOM 2551 C C . GLY A 1 321 ? -10.554 -10.806 63.228 1.00 76.19 321 GLY A C 1
ATOM 2552 O O . GLY A 1 321 ? -10.733 -11.858 63.844 1.00 76.19 321 GLY A O 1
ATOM 2553 N N . SER A 1 322 ? -11.570 -10.120 62.687 1.00 80.31 322 SER A N 1
ATOM 2554 C CA . SER A 1 322 ? -12.970 -10.541 62.815 1.00 80.31 322 SER A CA 1
ATOM 2555 C C . SER A 1 322 ? -13.285 -11.825 62.024 1.00 80.31 322 SER A C 1
ATOM 2557 O O . SER A 1 322 ? -12.622 -12.126 61.020 1.00 80.31 322 SER A O 1
ATOM 2559 N N . PRO A 1 323 ? -14.332 -12.581 62.419 1.00 78.31 323 PRO A N 1
ATOM 2560 C CA . PRO A 1 323 ? -14.770 -13.774 61.689 1.00 78.31 323 PRO A CA 1
ATOM 2561 C C . PRO A 1 323 ? -15.138 -13.503 60.222 1.00 78.31 323 PRO A C 1
ATOM 2563 O O . PRO A 1 323 ? -14.902 -14.352 59.368 1.00 78.31 323 PRO A O 1
ATOM 2566 N N . ARG A 1 324 ? -15.662 -12.305 59.908 1.00 78.94 324 ARG A N 1
ATOM 2567 C CA . ARG A 1 324 ? -16.071 -11.916 58.544 1.00 78.94 324 ARG A CA 1
ATOM 2568 C C . ARG A 1 324 ? -14.888 -11.881 57.574 1.00 78.94 324 ARG A C 1
ATOM 2570 O O . ARG A 1 324 ? -14.931 -12.522 56.532 1.00 78.94 324 ARG A O 1
ATOM 2577 N N . TRP A 1 325 ? -13.810 -11.181 57.926 1.00 81.38 325 TRP A N 1
ATOM 2578 C CA . TRP A 1 325 ? -12.625 -11.093 57.065 1.00 81.38 325 TRP A CA 1
ATOM 2579 C C . TRP A 1 325 ? -11.854 -12.415 57.001 1.00 81.38 325 TRP A C 1
ATOM 2581 O O . TRP A 1 325 ? -11.334 -12.785 55.948 1.00 81.38 325 TRP A O 1
ATOM 2591 N N . ASN A 1 326 ? -11.842 -13.179 58.096 1.00 79.75 326 ASN A N 1
ATOM 2592 C CA . ASN A 1 326 ? -11.241 -14.511 58.102 1.00 79.75 326 ASN A CA 1
ATOM 2593 C C . ASN A 1 326 ? -12.020 -15.518 57.239 1.00 79.75 326 ASN A C 1
ATOM 2595 O O . ASN A 1 326 ? -11.399 -16.407 56.666 1.00 79.75 326 ASN A O 1
ATOM 2599 N N . PHE A 1 327 ? -13.334 -15.358 57.053 1.00 81.06 327 PHE A N 1
ATOM 2600 C CA . PHE A 1 327 ? -14.091 -16.153 56.081 1.00 81.06 327 PHE A CA 1
ATOM 2601 C C . PHE A 1 327 ? -13.578 -15.942 54.647 1.00 81.06 327 PHE A C 1
ATOM 2603 O O . PHE A 1 327 ? -13.191 -16.912 53.993 1.00 81.06 327 PHE A O 1
ATOM 2610 N N . PHE A 1 328 ? -13.454 -14.694 54.181 1.00 81.69 328 PHE A N 1
ATOM 2611 C CA . PHE A 1 328 ? -12.864 -14.405 52.864 1.00 81.69 328 PHE A CA 1
ATOM 2612 C C . PHE A 1 328 ? -11.418 -14.895 52.757 1.00 81.69 328 PHE A C 1
ATOM 2614 O O . PHE A 1 328 ? -11.000 -15.389 51.712 1.00 81.69 328 PHE A O 1
ATOM 2621 N N . ALA A 1 329 ? -10.667 -14.857 53.859 1.00 81.94 329 ALA A N 1
ATOM 2622 C CA . ALA A 1 329 ? -9.340 -15.452 53.916 1.00 81.94 329 ALA A CA 1
ATOM 2623 C C . ALA A 1 329 ? -9.357 -16.958 53.633 1.00 81.94 329 ALA A C 1
ATOM 2625 O O . ALA A 1 329 ? -8.427 -17.455 53.002 1.00 81.94 329 ALA A O 1
ATOM 2626 N N . THR A 1 330 ? -10.379 -17.697 54.076 1.00 79.31 330 THR A N 1
ATOM 2627 C CA . THR A 1 330 ? -10.512 -19.127 53.744 1.00 79.31 330 THR A CA 1
ATOM 2628 C C . THR A 1 330 ? -10.850 -19.362 52.273 1.00 79.31 330 THR A C 1
ATOM 2630 O O . THR A 1 330 ? -10.394 -20.352 51.707 1.00 79.31 330 THR A O 1
ATOM 2633 N N . LEU A 1 331 ? -11.561 -18.426 51.635 1.00 82.12 331 LEU A N 1
ATOM 2634 C CA . LEU A 1 331 ? -11.935 -18.487 50.219 1.00 82.12 331 LEU A CA 1
ATOM 2635 C C . LEU A 1 331 ? -10.901 -17.882 49.266 1.00 82.12 331 LEU A C 1
ATOM 2637 O O . LEU A 1 331 ? -11.051 -18.038 48.062 1.00 82.12 331 LEU A O 1
ATOM 2641 N N . SER A 1 332 ? -9.850 -17.226 49.761 1.00 85.25 332 SER A N 1
ATOM 2642 C CA . SER A 1 332 ? -8.969 -16.388 48.933 1.00 85.25 332 SER A CA 1
ATOM 2643 C C . SER A 1 332 ? -8.389 -17.094 47.697 1.00 85.25 332 SER A C 1
ATOM 2645 O O . SER A 1 332 ? -8.261 -16.468 46.655 1.00 85.25 332 SER A O 1
ATOM 2647 N N . LEU A 1 333 ? -8.059 -18.390 47.794 1.00 84.44 333 LEU A N 1
ATOM 2648 C CA . LEU A 1 333 ? -7.554 -19.177 46.659 1.00 84.44 333 LEU A CA 1
ATOM 2649 C C . LEU A 1 333 ? -8.660 -19.508 45.643 1.00 84.44 333 LEU A C 1
ATOM 2651 O O . LEU A 1 333 ? -8.417 -19.473 44.444 1.00 84.44 333 LEU A O 1
ATOM 2655 N N . HIS A 1 334 ? -9.874 -19.796 46.119 1.00 86.75 334 HIS A N 1
ATOM 2656 C CA . HIS A 1 334 ? -11.027 -20.041 45.251 1.00 86.75 334 HIS A CA 1
ATOM 2657 C C . HIS A 1 334 ? -11.438 -18.758 44.526 1.00 86.75 334 HIS A C 1
ATOM 2659 O O . HIS A 1 334 ? -11.608 -18.779 43.311 1.00 86.75 334 HIS A O 1
ATOM 2665 N N . LEU A 1 335 ? -11.513 -17.638 45.256 1.00 85.19 335 LEU A N 1
ATOM 2666 C CA . LEU A 1 335 ? -11.806 -16.326 44.681 1.00 85.19 335 LEU A CA 1
ATOM 2667 C C . LEU A 1 335 ? -10.837 -16.002 43.543 1.00 85.19 335 LEU A C 1
ATOM 2669 O O . LEU A 1 335 ? -11.277 -15.557 42.495 1.00 85.19 335 LEU A O 1
ATOM 2673 N N . TYR A 1 336 ? -9.551 -16.296 43.737 1.00 83.44 336 TYR A N 1
ATOM 2674 C CA . TYR A 1 336 ? -8.508 -16.021 42.758 1.00 83.44 336 TYR A CA 1
ATOM 2675 C C . TYR A 1 336 ? -8.558 -16.917 41.506 1.00 83.44 336 TYR A C 1
ATOM 2677 O O . TYR A 1 336 ? -8.211 -16.489 40.412 1.00 83.44 336 TYR A O 1
ATOM 2685 N N . LEU A 1 337 ? -8.924 -18.192 41.635 1.00 87.31 337 LEU A N 1
ATOM 2686 C CA . LEU A 1 337 ? -8.940 -19.087 40.472 1.00 87.31 337 LEU A CA 1
ATOM 2687 C C . LEU A 1 337 ? -10.217 -18.923 39.641 1.00 87.31 337 LEU A C 1
ATOM 2689 O O . LEU A 1 337 ? -10.183 -19.054 38.418 1.00 87.31 337 LEU A O 1
ATOM 2693 N N . TRP A 1 338 ? -11.338 -18.597 40.286 1.00 85.69 338 TRP A N 1
ATOM 2694 C CA . TRP A 1 338 ? -12.634 -18.517 39.617 1.00 85.69 338 TRP A CA 1
ATOM 2695 C C . TRP A 1 338 ? -12.985 -17.129 39.074 1.00 85.69 338 TRP A C 1
ATOM 2697 O O . TRP A 1 338 ? -13.803 -17.057 38.159 1.00 85.69 338 TRP A O 1
ATOM 2707 N N . HIS A 1 339 ? -12.400 -16.031 39.578 1.00 82.94 339 HIS A N 1
ATOM 2708 C CA . HIS A 1 339 ? -12.885 -14.691 39.214 1.00 82.94 339 HIS A CA 1
ATOM 2709 C C . HIS A 1 339 ? -12.744 -14.371 37.729 1.00 82.94 339 HIS A C 1
ATOM 2711 O O . HIS A 1 339 ? -13.660 -13.770 37.185 1.00 82.94 339 HIS A O 1
ATOM 2717 N N . GLN A 1 340 ? -11.663 -14.773 37.046 1.00 76.88 340 GLN A N 1
ATOM 2718 C CA . GLN A 1 340 ? -11.535 -14.467 35.611 1.00 76.88 340 GLN A CA 1
ATOM 2719 C C . GLN A 1 340 ? -12.473 -15.302 34.740 1.00 76.88 340 GLN A C 1
ATOM 2721 O O . GLN A 1 340 ? -12.894 -14.810 33.705 1.00 76.88 340 GLN A O 1
ATOM 2726 N N . LEU A 1 341 ? -12.864 -16.508 35.160 1.00 76.69 341 LEU A N 1
ATOM 2727 C CA . LEU A 1 341 ? -13.882 -17.296 34.462 1.00 76.69 341 LEU A CA 1
ATOM 2728 C C . LEU A 1 341 ? -15.246 -16.620 34.573 1.00 76.69 341 LEU A C 1
ATOM 2730 O O . LEU A 1 341 ? -15.960 -16.488 33.583 1.00 76.69 341 LEU A O 1
ATOM 2734 N N . VAL A 1 342 ? -15.582 -16.160 35.783 1.00 73.06 342 VAL A N 1
ATOM 2735 C CA . VAL A 1 342 ? -16.801 -15.385 36.034 1.00 73.06 342 VAL A CA 1
ATOM 2736 C C . VAL A 1 342 ? -16.779 -14.111 35.186 1.00 73.06 342 VAL A C 1
ATOM 2738 O O . VAL A 1 342 ? -17.750 -13.842 34.489 1.00 73.06 342 VAL A O 1
ATOM 2741 N N . LEU A 1 343 ? -15.659 -13.378 35.167 1.00 68.56 343 LEU A N 1
ATOM 2742 C CA . LEU A 1 343 ? -15.484 -12.179 34.341 1.00 68.56 343 LEU A CA 1
ATOM 2743 C C . LEU A 1 343 ? -15.516 -12.463 32.836 1.00 68.56 343 LEU A C 1
ATOM 2745 O O . LEU A 1 343 ? -16.108 -11.679 32.112 1.00 68.56 343 LEU A O 1
ATOM 2749 N N . GLY A 1 344 ? -14.956 -13.577 32.363 1.00 61.41 344 GLY A N 1
ATOM 2750 C CA . GLY A 1 344 ? -15.037 -14.002 30.961 1.00 61.41 344 GLY A CA 1
ATOM 2751 C C . GLY A 1 344 ? -16.477 -14.272 30.521 1.00 61.41 344 GLY A C 1
ATOM 2752 O O . GLY A 1 344 ? -16.856 -13.944 29.403 1.00 61.41 344 GLY A O 1
ATOM 2753 N N . GLY A 1 345 ? -17.320 -14.773 31.431 1.00 60.06 345 GLY A N 1
ATOM 2754 C CA . GLY A 1 345 ? -18.767 -14.842 31.220 1.00 60.06 345 GLY A CA 1
ATOM 2755 C C . GLY A 1 345 ? -19.440 -13.466 31.141 1.00 60.06 345 GLY A C 1
ATOM 2756 O O . GLY A 1 345 ? -20.421 -13.316 30.419 1.00 60.06 345 GLY A O 1
ATOM 2757 N N . PHE A 1 346 ? -18.909 -12.454 31.838 1.00 55.41 346 PHE A N 1
ATOM 2758 C CA . PHE A 1 346 ? -19.352 -11.059 31.719 1.00 55.41 346 PHE A CA 1
ATOM 2759 C C . PHE A 1 346 ? -18.787 -10.348 30.477 1.00 55.41 346 PHE A C 1
ATOM 2761 O O . PHE A 1 346 ? -19.398 -9.389 30.023 1.00 55.41 346 PHE A O 1
ATOM 2768 N N . ASP A 1 347 ? -17.668 -10.797 29.907 1.00 48.75 347 ASP A N 1
ATOM 2769 C CA . ASP A 1 347 ? -16.931 -10.116 28.828 1.00 48.75 347 ASP A CA 1
ATOM 2770 C C . ASP A 1 347 ? -17.759 -9.953 27.539 1.00 48.75 347 ASP A C 1
ATOM 2772 O O . ASP A 1 347 ? -17.725 -8.901 26.898 1.00 48.75 347 ASP A O 1
ATOM 2776 N N . HIS A 1 348 ? -18.619 -10.936 27.239 1.00 48.91 348 HIS A N 1
ATOM 2777 C CA . HIS A 1 348 ? -19.617 -10.861 26.162 1.00 48.91 348 HIS A CA 1
ATOM 2778 C C . HIS A 1 348 ? -20.647 -9.734 26.368 1.00 48.91 348 HIS A C 1
ATOM 2780 O O . HIS A 1 348 ? -21.169 -9.186 25.405 1.00 48.91 348 HIS A O 1
ATOM 2786 N N . TYR A 1 349 ? -20.925 -9.371 27.621 1.00 48.16 349 TYR A N 1
ATOM 2787 C CA . TYR A 1 349 ? -21.939 -8.387 28.010 1.00 48.16 349 TYR A CA 1
ATOM 2788 C C . TYR A 1 349 ? -21.342 -7.008 28.331 1.00 48.16 349 TYR A C 1
ATOM 2790 O O . TYR A 1 349 ? -22.014 -5.986 28.226 1.00 48.16 349 TYR A O 1
ATOM 2798 N N . ILE A 1 350 ? -20.065 -6.966 28.715 1.00 48.19 350 ILE A N 1
ATOM 2799 C CA . ILE A 1 350 ? -19.324 -5.755 29.078 1.00 48.19 350 ILE A CA 1
ATOM 2800 C C . ILE A 1 350 ? -18.965 -4.916 27.842 1.00 48.19 350 ILE A C 1
ATOM 2802 O O . ILE A 1 350 ? -18.946 -3.686 27.918 1.00 48.19 350 ILE A O 1
ATOM 2806 N N . THR A 1 351 ? -18.717 -5.553 26.695 1.00 46.69 351 THR A N 1
ATOM 2807 C CA . THR A 1 351 ? -18.344 -4.856 25.454 1.00 46.69 351 THR A CA 1
ATOM 2808 C C . THR A 1 351 ? -19.492 -4.033 24.854 1.00 46.69 351 THR A C 1
ATOM 2810 O O . THR A 1 351 ? -19.230 -2.970 24.293 1.00 46.69 351 THR A O 1
ATOM 2813 N N . GLU A 1 352 ? -20.753 -4.440 25.036 1.00 46.56 352 GLU A N 1
ATOM 2814 C CA . GLU A 1 352 ? -21.931 -3.705 24.534 1.00 46.56 352 GLU A CA 1
ATOM 2815 C C . GLU A 1 352 ? -22.264 -2.437 25.352 1.00 46.56 352 GLU A C 1
ATOM 2817 O O . GLU A 1 352 ? -22.857 -1.493 24.830 1.00 46.56 352 GLU A O 1
ATOM 2822 N N . ILE A 1 353 ? -21.841 -2.361 26.620 1.00 43.84 353 ILE A N 1
ATOM 2823 C CA . ILE A 1 353 ? -22.185 -1.258 27.544 1.00 43.84 353 ILE A CA 1
ATOM 2824 C C . ILE A 1 353 ? -21.189 -0.078 27.447 1.00 43.84 353 ILE A C 1
ATOM 2826 O O . ILE A 1 353 ? -21.408 1.000 28.004 1.00 43.84 353 ILE A O 1
ATOM 2830 N N . ALA A 1 354 ? -20.104 -0.222 26.682 1.00 43.41 354 ALA A N 1
ATOM 2831 C CA . ALA A 1 354 ? -19.056 0.796 26.551 1.00 43.41 354 ALA A CA 1
ATOM 2832 C C . ALA A 1 354 ? -19.518 2.127 25.899 1.00 43.41 354 ALA A C 1
ATOM 2834 O O . ALA A 1 354 ? -18.796 3.125 25.972 1.00 43.41 354 ALA A O 1
ATOM 2835 N N . ASN A 1 355 ? -20.728 2.186 25.330 1.00 42.28 355 ASN A N 1
ATOM 2836 C CA . ASN A 1 355 ? -21.294 3.371 24.664 1.00 42.28 355 ASN A CA 1
ATOM 2837 C C . ASN A 1 355 ? -22.133 4.304 25.567 1.00 42.28 355 ASN A C 1
ATOM 2839 O O . ASN A 1 355 ? -22.747 5.240 25.063 1.00 42.28 355 ASN A O 1
ATOM 2843 N N . VAL A 1 356 ? -22.174 4.089 26.886 1.00 43.78 356 VAL A N 1
ATOM 2844 C CA . VAL A 1 356 ? -22.978 4.916 27.815 1.00 43.78 356 VAL A CA 1
ATOM 2845 C C . VAL A 1 356 ? -22.150 6.064 28.419 1.00 43.78 356 VAL A C 1
ATOM 2847 O O . VAL A 1 356 ? -20.945 5.916 28.592 1.00 43.78 356 VAL A O 1
ATOM 2850 N N . ASP A 1 357 ? -22.777 7.198 28.747 1.00 39.47 357 ASP A N 1
ATOM 2851 C CA . ASP A 1 357 ? -22.159 8.400 29.342 1.00 39.47 357 ASP A CA 1
ATOM 2852 C C . ASP A 1 357 ? -21.433 8.158 30.695 1.00 39.47 357 ASP A C 1
ATOM 2854 O O . ASP A 1 357 ? -21.746 7.232 31.452 1.00 39.47 357 ASP A O 1
ATOM 2858 N N . LEU A 1 358 ? -20.452 9.014 31.007 1.00 41.00 358 LEU A N 1
ATOM 2859 C CA . LEU A 1 358 ? -19.453 8.891 32.076 1.00 41.00 358 LEU A CA 1
ATOM 2860 C C . LEU A 1 358 ? -20.060 8.717 33.481 1.00 41.00 358 LEU A C 1
ATOM 2862 O O . LEU A 1 358 ? -19.560 7.913 34.272 1.00 41.00 358 LEU A O 1
ATOM 2866 N N . GLY A 1 359 ? -21.159 9.417 33.785 1.00 45.81 359 GLY A N 1
ATOM 2867 C CA . GLY A 1 359 ? -21.852 9.299 35.076 1.00 45.81 359 GLY A CA 1
ATOM 2868 C C . GLY A 1 359 ? -22.463 7.911 35.296 1.00 45.81 359 GLY A C 1
ATOM 2869 O O . GLY A 1 359 ? -22.373 7.335 36.383 1.00 45.81 359 GLY A O 1
ATOM 2870 N N . THR A 1 360 ? -22.998 7.316 34.231 1.00 51.66 360 THR A N 1
ATOM 2871 C CA . THR A 1 360 ? -23.591 5.973 34.256 1.00 51.66 360 THR A CA 1
ATOM 2872 C C . THR A 1 360 ? -22.515 4.886 34.228 1.00 51.66 360 THR A C 1
ATOM 2874 O O . THR A 1 360 ? -22.701 3.834 34.841 1.00 51.66 360 THR A O 1
ATOM 2877 N N . ARG A 1 361 ? -21.349 5.142 33.611 1.00 54.38 361 ARG A N 1
ATOM 2878 C CA . ARG A 1 361 ? -20.191 4.227 33.628 1.00 54.38 361 ARG A CA 1
ATOM 2879 C C . ARG A 1 361 ? -19.709 3.932 35.045 1.00 54.38 361 ARG A C 1
ATOM 2881 O O . ARG A 1 361 ? -19.472 2.774 35.362 1.00 54.38 361 ARG A O 1
ATOM 2888 N N . PHE A 1 362 ? -19.609 4.927 35.927 1.00 53.75 362 PHE A N 1
ATOM 2889 C CA . PHE A 1 362 ? -19.144 4.685 37.300 1.00 53.75 362 PHE A CA 1
ATOM 2890 C C . PHE A 1 362 ? -20.116 3.805 38.102 1.00 53.75 362 PHE A C 1
ATOM 2892 O O . PHE A 1 362 ? -19.699 2.835 38.738 1.00 53.75 362 PHE A O 1
ATOM 2899 N N . ILE A 1 363 ? -21.419 4.096 38.022 1.00 56.06 363 ILE A N 1
ATOM 2900 C CA . ILE A 1 363 ? -22.467 3.304 38.685 1.00 56.06 363 ILE A CA 1
ATOM 2901 C C . ILE A 1 363 ? -22.497 1.880 38.114 1.00 56.06 363 ILE A C 1
ATOM 2903 O O . ILE A 1 363 ? -22.541 0.912 38.870 1.00 56.06 363 ILE A O 1
ATOM 2907 N N . THR A 1 364 ? -22.387 1.738 36.793 1.00 59.06 364 THR A N 1
ATOM 2908 C CA . THR A 1 364 ? -22.328 0.435 36.115 1.00 59.06 364 THR A CA 1
ATOM 2909 C C . THR A 1 364 ? -21.090 -0.354 36.531 1.00 59.06 364 THR A C 1
ATOM 2911 O O . THR A 1 364 ? -21.198 -1.529 36.869 1.00 59.06 364 THR A O 1
ATOM 2914 N N . GLY A 1 365 ? -19.921 0.288 36.595 1.00 61.00 365 GLY A N 1
ATOM 2915 C CA . GLY A 1 365 ? -18.689 -0.324 37.091 1.00 61.00 365 GLY A CA 1
ATOM 2916 C C . GLY A 1 365 ? -18.830 -0.808 38.534 1.00 61.00 365 GLY A C 1
ATOM 2917 O O . GLY A 1 365 ? -18.423 -1.922 38.853 1.00 61.00 365 GLY A O 1
ATOM 2918 N N . LEU A 1 366 ? -19.487 -0.029 39.399 1.00 61.72 366 LEU A N 1
ATOM 2919 C CA . LEU A 1 366 ? -19.768 -0.428 40.779 1.00 61.72 366 LEU A CA 1
ATOM 2920 C C . LEU A 1 366 ? -20.713 -1.641 40.854 1.00 61.72 366 LEU A C 1
ATOM 2922 O O . LEU A 1 366 ? -20.480 -2.560 41.643 1.00 61.72 366 LEU A O 1
ATOM 2926 N N . VAL A 1 367 ? -21.751 -1.681 40.017 1.00 64.12 367 VAL A N 1
ATOM 2927 C CA . VAL A 1 367 ? -22.679 -2.821 39.917 1.00 64.12 367 VAL A CA 1
ATOM 2928 C C . VAL A 1 367 ? -21.964 -4.072 39.396 1.00 64.12 367 VAL A C 1
ATOM 2930 O O . VAL A 1 367 ? -22.126 -5.149 39.964 1.00 64.12 367 VAL A O 1
ATOM 2933 N N . LEU A 1 368 ? -21.107 -3.940 38.381 1.00 66.44 368 LEU A N 1
ATOM 2934 C CA . LEU A 1 368 ? -20.315 -5.051 37.846 1.00 66.44 368 LEU A CA 1
ATOM 2935 C C . LEU A 1 368 ? -19.324 -5.587 38.881 1.00 66.44 368 LEU A C 1
ATOM 2937 O O . LEU A 1 368 ? -19.245 -6.795 39.082 1.00 66.44 368 LEU A O 1
ATOM 2941 N N . VAL A 1 369 ? -18.613 -4.709 39.593 1.00 67.19 369 VAL A N 1
ATOM 2942 C CA . VAL A 1 369 ? -17.674 -5.091 40.660 1.00 67.19 369 VAL A CA 1
ATOM 2943 C C . VAL A 1 369 ? -18.397 -5.822 41.787 1.00 67.19 369 VAL A C 1
ATOM 2945 O O . VAL A 1 369 ? -17.954 -6.885 42.227 1.00 67.19 369 VAL A O 1
ATOM 2948 N N . THR A 1 370 ? -19.527 -5.287 42.251 1.00 66.31 370 THR A N 1
ATOM 2949 C CA . THR A 1 370 ? -20.311 -5.918 43.322 1.00 66.31 370 THR A CA 1
ATOM 2950 C C . THR A 1 370 ? -20.916 -7.250 42.874 1.00 66.31 370 THR A C 1
ATOM 2952 O O . THR A 1 370 ? -20.847 -8.225 43.626 1.00 66.31 370 THR A O 1
ATOM 2955 N N . GLY A 1 371 ? -21.406 -7.340 41.634 1.00 67.19 371 GLY A N 1
ATOM 2956 C CA . GLY A 1 371 ? -21.904 -8.571 41.021 1.00 67.19 371 GLY A CA 1
ATOM 2957 C C . GLY A 1 371 ? -20.821 -9.638 40.836 1.00 67.19 371 GLY A C 1
ATOM 2958 O O . GLY A 1 371 ? -21.029 -10.794 41.211 1.00 67.19 371 GLY A O 1
ATOM 2959 N N . ALA A 1 372 ? -19.639 -9.263 40.342 1.00 70.06 372 ALA A N 1
ATOM 2960 C CA . ALA A 1 372 ? -18.505 -10.166 40.160 1.00 70.06 372 ALA A CA 1
ATOM 2961 C C . ALA A 1 372 ? -17.986 -10.699 41.502 1.00 70.06 372 ALA A C 1
ATOM 2963 O O . ALA A 1 372 ? -17.764 -11.904 41.648 1.00 70.06 372 ALA A O 1
ATOM 2964 N N . ILE A 1 373 ? -17.863 -9.833 42.516 1.00 76.06 373 ILE A N 1
ATOM 2965 C CA . ILE A 1 373 ? -17.486 -10.235 43.878 1.00 76.06 373 ILE A CA 1
ATOM 2966 C C . ILE A 1 373 ? -18.523 -11.197 44.466 1.00 76.06 373 ILE A C 1
ATOM 2968 O O . ILE A 1 373 ? -18.145 -12.246 44.996 1.00 76.06 373 ILE A O 1
ATOM 2972 N N . ALA A 1 374 ? -19.816 -10.877 44.367 1.00 72.12 374 ALA A N 1
ATOM 2973 C CA . ALA A 1 374 ? -20.887 -11.709 44.910 1.00 72.12 374 ALA A CA 1
ATOM 2974 C C . ALA A 1 374 ? -20.936 -13.086 44.234 1.00 72.12 374 ALA A C 1
ATOM 2976 O O . ALA A 1 374 ? -20.939 -14.107 44.924 1.00 72.12 374 ALA A O 1
ATOM 2977 N N . THR A 1 375 ? -20.881 -13.116 42.901 1.00 69.81 375 THR A N 1
ATOM 2978 C CA . THR A 1 375 ? -20.936 -14.345 42.098 1.00 69.81 375 THR A CA 1
ATOM 2979 C C . THR A 1 375 ? -19.725 -15.229 42.365 1.00 69.81 375 THR A C 1
ATOM 2981 O O . THR A 1 375 ? -19.872 -16.408 42.683 1.00 69.81 375 THR A O 1
ATOM 2984 N N . THR A 1 376 ? -18.520 -14.651 42.342 1.00 77.06 376 THR A N 1
ATOM 2985 C CA . THR A 1 376 ? -17.286 -15.398 42.621 1.00 77.06 376 THR A CA 1
ATOM 2986 C C . THR A 1 376 ? -17.282 -15.933 44.054 1.00 77.06 376 THR A C 1
ATOM 2988 O O . THR A 1 376 ? -16.875 -17.073 44.286 1.00 77.06 376 THR A O 1
ATOM 2991 N N . THR A 1 377 ? -17.775 -15.158 45.027 1.00 78.69 377 THR A N 1
ATOM 2992 C CA . THR A 1 377 ? -17.882 -15.594 46.429 1.00 78.69 377 THR A CA 1
ATOM 2993 C C . THR A 1 377 ? -18.890 -16.729 46.591 1.00 78.69 377 THR A C 1
ATOM 2995 O O . THR A 1 377 ? -18.580 -17.713 47.264 1.00 78.69 377 THR A O 1
ATOM 2998 N N . ALA A 1 378 ? -20.066 -16.628 45.966 1.00 73.19 378 ALA A N 1
ATOM 2999 C CA . ALA A 1 378 ? -21.096 -17.663 46.000 1.00 73.19 378 ALA A CA 1
ATOM 3000 C C . ALA A 1 378 ? -20.593 -18.972 45.379 1.00 73.19 378 ALA A C 1
ATOM 3002 O O . ALA A 1 378 ? -20.662 -20.023 46.015 1.00 73.19 378 ALA A O 1
ATOM 3003 N N . TRP A 1 379 ? -20.013 -18.885 44.179 1.00 76.12 379 TRP A N 1
ATOM 3004 C CA . TRP A 1 379 ? -19.419 -20.012 43.462 1.00 76.12 379 TRP A CA 1
ATOM 3005 C C . TRP A 1 379 ? -18.311 -20.683 44.282 1.00 76.12 379 TRP A C 1
ATOM 3007 O O . TRP A 1 379 ? -18.306 -21.897 44.485 1.00 76.12 379 TRP A O 1
ATOM 3017 N N . SER A 1 380 ? -17.416 -19.872 44.852 1.00 78.62 380 SER A N 1
ATOM 3018 C CA . SER A 1 380 ? -16.327 -20.344 45.709 1.00 78.62 380 SER A CA 1
ATOM 3019 C C . SER A 1 380 ? -16.839 -21.036 46.973 1.00 78.62 380 SER A C 1
ATOM 3021 O O . SER A 1 380 ? -16.320 -22.083 47.349 1.00 78.62 380 SER A O 1
ATOM 3023 N N . ALA A 1 381 ? -17.857 -20.481 47.637 1.00 77.19 381 ALA A N 1
ATOM 3024 C CA . ALA A 1 381 ? -18.432 -21.063 48.848 1.00 77.19 381 ALA A CA 1
ATOM 3025 C C . ALA A 1 381 ? -19.181 -22.377 48.572 1.00 77.19 381 ALA A C 1
ATOM 3027 O O . ALA A 1 381 ? -19.131 -23.281 49.407 1.00 77.19 381 ALA A O 1
ATOM 3028 N N . LEU A 1 382 ? -19.834 -22.490 47.409 1.00 77.50 382 LEU A N 1
ATOM 3029 C CA . LEU A 1 382 ? -20.552 -23.686 46.968 1.00 77.50 382 LEU A CA 1
ATOM 3030 C C . LEU A 1 382 ? -19.601 -24.854 46.677 1.00 77.50 382 LEU A C 1
ATOM 3032 O O . LEU A 1 382 ? -19.847 -25.971 47.123 1.00 77.50 382 LEU A O 1
ATOM 3036 N N . LEU A 1 383 ? -18.518 -24.602 45.934 1.00 77.81 383 LEU A N 1
ATOM 3037 C CA . LEU A 1 383 ? -17.603 -25.656 45.480 1.00 77.81 383 LEU A CA 1
ATOM 3038 C C . LEU A 1 383 ? -16.601 -26.098 46.546 1.00 77.81 383 LEU A C 1
ATOM 3040 O O . LEU A 1 383 ? -16.123 -27.236 46.519 1.00 77.81 383 LEU A O 1
ATOM 3044 N N . ARG A 1 384 ? -16.289 -25.216 47.500 1.00 80.81 384 ARG A N 1
ATOM 3045 C CA . ARG A 1 384 ? -15.260 -25.458 48.511 1.00 80.81 384 ARG A CA 1
ATOM 3046 C C . ARG A 1 384 ? -15.400 -26.799 49.248 1.00 80.81 384 ARG A C 1
ATOM 3048 O O . ARG A 1 384 ? -14.391 -27.491 49.345 1.00 80.81 384 ARG A O 1
ATOM 3055 N N . PRO A 1 385 ? -16.577 -27.222 49.759 1.00 77.12 385 PRO A N 1
ATOM 3056 C CA . PRO A 1 385 ? -16.692 -28.484 50.494 1.00 77.12 385 PRO A CA 1
ATOM 3057 C C . PRO A 1 385 ? -16.278 -29.711 49.676 1.00 77.12 385 PRO A C 1
ATOM 3059 O O . PRO A 1 385 ? -15.732 -30.653 50.245 1.00 77.12 385 PRO A O 1
ATOM 3062 N N . ALA A 1 386 ? -16.515 -29.698 48.360 1.00 77.50 386 ALA A N 1
ATOM 3063 C CA . ALA A 1 386 ? -16.153 -30.790 47.462 1.00 77.50 386 ALA A CA 1
ATOM 3064 C C . ALA A 1 386 ? -14.666 -30.744 47.079 1.00 77.50 386 ALA A C 1
ATOM 3066 O O . ALA A 1 386 ? -13.977 -31.760 47.151 1.00 77.50 386 ALA A O 1
ATOM 3067 N N . LEU A 1 387 ? -14.155 -29.561 46.722 1.00 79.88 387 LEU A N 1
ATOM 3068 C CA . LEU A 1 387 ? -12.784 -29.396 46.227 1.00 79.88 387 LEU A CA 1
ATOM 3069 C C . LEU A 1 387 ? -11.731 -29.424 47.347 1.00 79.88 387 LEU A C 1
ATOM 3071 O O . LEU A 1 387 ? -10.630 -29.929 47.136 1.00 79.88 387 LEU A O 1
ATOM 3075 N N . ASP A 1 388 ? -12.085 -28.992 48.562 1.00 78.19 388 ASP A N 1
ATOM 3076 C CA . ASP A 1 388 ? -11.236 -29.116 49.756 1.00 78.19 388 ASP A CA 1
ATOM 3077 C C . ASP A 1 388 ? -11.406 -30.487 50.457 1.00 78.19 388 ASP A C 1
ATOM 3079 O O . ASP A 1 388 ? -10.728 -30.765 51.454 1.00 78.19 388 ASP A O 1
ATOM 3083 N N . ALA A 1 389 ? -12.294 -31.375 49.982 1.00 73.06 389 ALA A N 1
ATOM 3084 C CA . ALA A 1 389 ? -12.544 -32.685 50.602 1.00 73.06 389 ALA A CA 1
ATOM 3085 C C . ALA A 1 389 ? -11.289 -33.579 50.703 1.00 73.06 389 ALA A C 1
ATOM 3087 O O . ALA A 1 389 ? -11.067 -34.152 51.774 1.00 73.06 389 ALA A O 1
ATOM 3088 N N . PRO A 1 390 ? -10.432 -33.701 49.665 1.00 74.75 390 PRO A N 1
ATOM 3089 C CA . PRO A 1 390 ? -9.217 -34.515 49.746 1.00 74.75 390 PRO A CA 1
ATOM 3090 C C . PRO A 1 390 ? -8.250 -33.996 50.815 1.00 74.75 390 PRO A C 1
ATOM 3092 O O . PRO A 1 390 ? -7.733 -34.763 51.629 1.00 74.75 390 PRO A O 1
ATOM 3095 N N . TYR A 1 391 ? -8.064 -32.675 50.860 1.00 74.50 391 TYR A N 1
ATOM 3096 C CA . TYR A 1 391 ? -7.231 -32.015 51.857 1.00 74.50 391 TYR A CA 1
ATOM 3097 C C . TYR A 1 391 ? -7.805 -32.178 53.270 1.00 74.50 391 TYR A C 1
ATOM 3099 O O . TYR A 1 391 ? -7.078 -32.567 54.182 1.00 74.50 391 TYR A O 1
ATOM 3107 N N . SER A 1 392 ? -9.106 -31.935 53.459 1.00 67.62 392 SER A N 1
ATOM 3108 C CA . SER A 1 392 ? -9.760 -32.034 54.769 1.00 67.62 392 SER A CA 1
ATOM 3109 C C . SER A 1 392 ? -9.762 -33.468 55.310 1.00 67.62 392 SER A C 1
ATOM 3111 O O . SER A 1 392 ? -9.366 -33.671 56.457 1.00 67.62 392 SER A O 1
ATOM 3113 N N . ARG A 1 393 ? -10.093 -34.478 54.490 1.00 70.56 393 ARG A N 1
ATOM 3114 C CA . ARG A 1 393 ? -10.052 -35.908 54.865 1.00 70.56 393 ARG A CA 1
ATOM 3115 C C . ARG A 1 393 ? -8.660 -36.361 55.286 1.00 70.56 393 ARG A C 1
ATOM 3117 O O . ARG A 1 393 ? -8.529 -37.025 56.307 1.00 70.56 393 ARG A O 1
ATOM 3124 N N . TRP A 1 394 ? -7.630 -35.968 54.542 1.00 68.00 394 TRP A N 1
ATOM 3125 C CA . TRP A 1 394 ? -6.251 -36.307 54.887 1.00 68.00 394 TRP A CA 1
ATOM 3126 C C . TRP A 1 394 ? -5.760 -35.529 56.116 1.00 68.00 394 TRP A C 1
ATOM 3128 O O . TRP A 1 394 ? -5.040 -36.065 56.956 1.00 68.00 394 TRP A O 1
ATOM 3138 N N . SER A 1 395 ? -6.199 -34.276 56.278 1.00 62.16 395 SER A N 1
ATOM 3139 C CA . SER A 1 395 ? -5.829 -33.452 57.431 1.00 62.16 395 SER A CA 1
ATOM 3140 C C . SER A 1 395 ? -6.466 -33.906 58.750 1.00 62.16 395 SER A C 1
ATOM 3142 O O . SER A 1 395 ? -5.862 -33.680 59.790 1.00 62.16 395 SER A O 1
ATOM 3144 N N . LYS A 1 396 ? -7.616 -34.605 58.731 1.00 52.88 396 LYS A N 1
ATOM 3145 C CA . LYS A 1 396 ? -8.285 -35.170 59.926 1.00 52.88 396 LYS A CA 1
ATOM 3146 C C . LYS A 1 396 ? -7.450 -36.195 60.704 1.00 52.88 396 LYS A C 1
ATOM 3148 O O . LYS A 1 396 ? -7.766 -36.458 61.858 1.00 52.88 396 LYS A O 1
ATOM 3153 N N . LEU A 1 397 ? -6.376 -36.729 60.121 1.00 51.50 397 LEU A N 1
ATOM 3154 C CA . LEU A 1 397 ? -5.409 -37.571 60.833 1.00 51.50 397 LEU A CA 1
ATOM 3155 C C . LEU A 1 397 ? -4.565 -36.785 61.862 1.00 51.50 397 LEU A C 1
ATOM 3157 O O . LEU A 1 397 ? -3.864 -37.408 62.652 1.00 51.50 397 LEU A O 1
ATOM 3161 N N . PHE A 1 398 ? -4.648 -35.443 61.899 1.00 48.75 398 PHE A N 1
ATOM 3162 C CA . PHE A 1 398 ? -3.999 -34.588 62.903 1.00 48.75 398 PHE A CA 1
ATOM 3163 C C . PHE A 1 398 ? -4.819 -33.303 63.172 1.00 48.75 398 PHE A C 1
ATOM 3165 O O . PHE A 1 398 ? -5.069 -32.534 62.243 1.00 48.75 398 PHE A O 1
ATOM 3172 N N . PRO A 1 399 ? -5.217 -32.995 64.421 1.00 31.52 399 PRO A N 1
ATOM 3173 C CA . PRO A 1 399 ? -6.108 -31.868 64.697 1.00 31.52 399 PRO A CA 1
ATOM 3174 C C . PRO A 1 399 ? -5.470 -30.493 64.419 1.00 31.52 399 PRO A C 1
ATOM 3176 O O . PRO A 1 399 ? -4.315 -30.230 64.760 1.00 31.52 399 PRO A O 1
ATOM 3179 N N . ARG A 1 400 ? -6.269 -29.567 63.871 1.00 37.53 400 ARG A N 1
ATOM 3180 C CA . ARG A 1 400 ? -6.075 -28.116 64.022 1.00 37.53 400 ARG A CA 1
ATOM 3181 C C . ARG A 1 400 ? -7.329 -27.471 64.620 1.00 37.53 400 ARG A C 1
ATOM 3183 O O . ARG A 1 400 ? -8.436 -27.874 64.274 1.00 37.53 400 ARG A O 1
ATOM 3190 N N . PRO A 1 401 ? -7.168 -26.422 65.445 1.00 35.47 401 PRO A N 1
ATOM 3191 C CA . PRO A 1 401 ? -8.271 -25.578 65.878 1.00 35.47 401 PRO A CA 1
ATOM 3192 C C . PRO A 1 401 ? -8.727 -24.675 64.721 1.00 35.47 401 PRO A C 1
ATOM 3194 O O . PRO A 1 401 ? -7.923 -23.915 64.176 1.00 35.47 401 PRO A O 1
ATOM 3197 N N . GLY A 1 402 ? -10.016 -24.729 64.371 1.00 43.06 402 GLY A N 1
ATOM 3198 C CA . GLY A 1 402 ? -10.659 -23.688 63.561 1.00 43.06 402 GLY A CA 1
ATOM 3199 C C . GLY A 1 402 ? -11.350 -24.103 62.261 1.00 43.06 402 GLY A C 1
ATOM 3200 O O . GLY A 1 402 ? -11.478 -23.247 61.388 1.00 43.06 402 GLY A O 1
ATOM 3201 N N . ASP A 1 403 ? -11.842 -25.337 62.126 1.00 40.72 403 ASP A N 1
ATOM 3202 C CA . ASP A 1 403 ? -12.921 -25.616 61.166 1.00 40.72 403 ASP A CA 1
ATOM 3203 C C . ASP A 1 403 ? -14.200 -24.939 61.680 1.00 40.72 403 ASP A C 1
ATOM 3205 O O . ASP A 1 403 ? -14.985 -25.521 62.426 1.00 40.72 403 ASP A O 1
ATOM 3209 N N . GLN A 1 404 ? -14.373 -23.654 61.362 1.00 46.69 404 GLN A N 1
ATOM 3210 C CA . GLN A 1 404 ? -15.635 -22.979 61.637 1.00 46.69 404 GLN A CA 1
ATOM 3211 C C . GLN A 1 404 ? -16.653 -23.360 60.554 1.00 46.69 404 GLN A C 1
ATOM 3213 O O . GLN A 1 404 ? -16.336 -23.233 59.365 1.00 46.69 404 GLN A O 1
ATOM 3218 N N . PRO A 1 405 ? -17.864 -23.814 60.928 1.00 50.41 405 PRO A N 1
ATOM 3219 C CA . PRO A 1 405 ? -18.960 -23.964 59.978 1.00 50.41 405 PRO A CA 1
ATOM 3220 C C . PRO A 1 405 ? -19.257 -22.619 59.300 1.00 50.41 405 PRO A C 1
ATOM 3222 O O . PRO A 1 405 ? -18.948 -21.555 59.846 1.00 50.41 405 PRO A O 1
ATOM 3225 N N . LEU A 1 406 ? -19.845 -22.664 58.097 1.00 51.09 406 LEU A N 1
ATOM 3226 C CA . LEU A 1 406 ? -20.295 -21.459 57.394 1.00 51.09 406 LEU A CA 1
ATOM 3227 C C . LEU A 1 406 ? -21.117 -20.581 58.361 1.00 51.09 406 LEU A C 1
ATOM 3229 O O . LEU A 1 406 ? -22.001 -21.107 59.043 1.00 51.09 406 LEU A O 1
ATOM 3233 N N . PRO A 1 407 ? -20.836 -19.269 58.465 1.00 52.31 407 PRO A N 1
ATOM 3234 C CA . PRO A 1 407 ? -21.601 -18.392 59.340 1.00 52.31 407 PRO A CA 1
ATOM 3235 C C . PRO A 1 407 ? -23.099 -18.440 59.002 1.00 52.31 407 PRO A C 1
ATOM 3237 O O . PRO A 1 407 ? -23.450 -18.432 57.827 1.00 52.31 407 PRO A O 1
ATOM 3240 N N . GLN A 1 408 ? -23.987 -18.416 60.006 1.00 49.22 408 GLN A N 1
ATOM 3241 C CA . GLN A 1 408 ? -25.451 -18.527 59.820 1.00 49.22 408 GLN A CA 1
ATOM 3242 C C . GLN A 1 408 ? -26.068 -17.493 58.849 1.00 49.22 408 GLN A C 1
ATOM 3244 O O . GLN A 1 408 ? -27.164 -17.716 58.338 1.00 49.22 408 GLN A O 1
ATOM 3249 N N . TRP A 1 409 ? -25.376 -16.381 58.572 1.00 55.09 409 TRP A N 1
ATOM 3250 C CA . TRP A 1 409 ? -25.790 -15.354 57.608 1.00 55.09 409 TRP A CA 1
ATOM 3251 C C . TRP A 1 409 ? -25.464 -15.699 56.140 1.00 55.09 409 TRP A C 1
ATOM 3253 O O . TRP A 1 409 ? -25.966 -15.038 55.236 1.00 55.09 409 TRP A O 1
ATOM 3263 N N . VAL A 1 410 ? -24.668 -16.742 55.879 1.00 50.12 410 VAL A N 1
ATOM 3264 C CA . VAL A 1 410 ? -24.364 -17.251 54.533 1.00 50.12 410 VAL A CA 1
ATOM 3265 C C . VAL A 1 410 ? -25.291 -18.434 54.241 1.00 50.12 410 VAL A C 1
ATOM 3267 O O . VAL A 1 410 ? -24.928 -19.590 54.442 1.00 50.12 410 VAL A O 1
ATOM 3270 N N . ARG A 1 411 ? -26.518 -18.157 53.779 1.00 54.00 411 ARG A N 1
ATOM 3271 C CA . ARG A 1 411 ? -27.409 -19.190 53.225 1.00 54.00 411 ARG A CA 1
ATOM 3272 C C . ARG A 1 411 ? -27.129 -19.330 51.718 1.00 54.00 411 ARG A C 1
ATOM 3274 O O . ARG A 1 411 ? -27.480 -18.415 50.973 1.00 54.00 411 ARG A O 1
ATOM 3281 N N . PRO A 1 412 ? -26.522 -20.435 51.237 1.00 48.38 412 PRO A N 1
ATOM 3282 C CA . PRO A 1 412 ? -26.129 -20.590 49.828 1.00 48.38 412 PRO A CA 1
ATOM 3283 C C . PRO A 1 412 ? -27.307 -20.478 48.845 1.00 48.38 412 PRO A C 1
ATOM 3285 O O . PRO A 1 412 ? -27.129 -19.984 47.736 1.00 48.38 412 PRO A O 1
ATOM 3288 N N . ALA A 1 413 ? -28.526 -20.824 49.273 1.00 44.78 413 ALA A N 1
ATOM 3289 C CA . ALA A 1 413 ? -29.739 -20.666 48.470 1.00 44.78 413 ALA A CA 1
ATOM 3290 C C . ALA A 1 413 ? -30.102 -19.192 48.190 1.00 44.78 413 ALA A C 1
ATOM 3292 O O . ALA A 1 413 ? -30.547 -18.864 47.096 1.00 44.78 413 ALA A O 1
ATOM 3293 N N . SER A 1 414 ? -29.872 -18.278 49.138 1.00 43.28 414 SER A N 1
ATOM 3294 C CA . SER A 1 414 ? -30.257 -16.865 49.004 1.00 43.28 414 SER A CA 1
ATOM 3295 C C . SER A 1 414 ? -29.306 -16.080 48.091 1.00 43.28 414 SER A C 1
ATOM 3297 O O . SER A 1 414 ? -29.755 -15.216 47.342 1.00 43.28 414 SER A O 1
ATOM 3299 N N . LEU A 1 415 ? -28.007 -16.417 48.093 1.00 44.91 415 LEU A N 1
ATOM 3300 C CA . LEU A 1 415 ? -27.041 -15.866 47.132 1.00 44.91 415 LEU A CA 1
ATOM 3301 C C . LEU A 1 415 ? -27.228 -16.448 45.723 1.00 44.91 415 LEU A C 1
ATOM 3303 O O . LEU A 1 415 ? -27.084 -15.712 44.751 1.00 44.91 415 LEU A O 1
ATOM 3307 N N . ALA A 1 416 ? -27.577 -17.733 45.602 1.00 44.09 416 ALA A N 1
ATOM 3308 C CA . ALA A 1 416 ? -27.832 -18.371 44.310 1.00 44.09 416 ALA A CA 1
ATOM 3309 C C . ALA A 1 416 ? -29.082 -17.808 43.614 1.00 44.09 416 ALA A C 1
ATOM 3311 O O . ALA A 1 416 ? -29.046 -17.576 42.412 1.00 44.09 416 ALA A O 1
ATOM 3312 N N . ILE A 1 417 ? -30.154 -17.516 44.362 1.00 46.72 417 ILE A N 1
ATOM 3313 C CA . ILE A 1 417 ? -31.383 -16.907 43.821 1.00 46.72 417 ILE A CA 1
ATOM 3314 C C . ILE A 1 417 ? -31.140 -15.446 43.414 1.00 46.72 417 ILE A C 1
ATOM 3316 O O . ILE A 1 417 ? -31.557 -15.044 42.333 1.00 46.72 417 ILE A O 1
ATOM 3320 N N . GLY A 1 418 ? -30.401 -14.667 44.215 1.00 46.00 418 GLY A N 1
ATOM 3321 C CA . GLY A 1 418 ? -30.004 -13.304 43.837 1.00 46.00 418 GLY A CA 1
ATOM 3322 C C . GLY A 1 418 ? -29.116 -13.263 42.586 1.00 46.00 418 GLY A C 1
ATOM 3323 O O . GLY A 1 418 ? -29.321 -12.420 41.717 1.00 46.00 418 GLY A O 1
ATOM 3324 N N . CYS A 1 419 ? -28.185 -14.218 42.450 1.00 45.97 419 CYS A N 1
ATOM 3325 C CA . CYS A 1 419 ? -27.362 -14.374 41.246 1.00 45.97 419 CYS A CA 1
ATOM 3326 C C . CYS A 1 419 ? -28.186 -14.855 40.046 1.00 45.97 419 CYS A C 1
ATOM 3328 O O . CYS A 1 419 ? -28.004 -14.334 38.956 1.00 45.97 419 CYS A O 1
ATOM 3330 N N . ALA A 1 420 ? -29.117 -15.795 40.225 1.00 45.97 420 ALA A N 1
ATOM 3331 C CA . ALA A 1 420 ? -29.969 -16.287 39.144 1.00 45.97 420 ALA A CA 1
ATOM 3332 C C . ALA A 1 420 ? -30.925 -15.205 38.624 1.00 45.97 420 ALA A C 1
ATOM 3334 O O . ALA A 1 420 ? -31.128 -15.121 37.422 1.00 45.97 420 ALA A O 1
ATOM 3335 N N . VAL A 1 421 ? -31.463 -14.342 39.493 1.00 47.88 421 VAL A N 1
ATOM 3336 C CA . VAL A 1 421 ? -32.350 -13.233 39.096 1.00 47.88 421 VAL A CA 1
ATOM 3337 C C . VAL A 1 421 ? -31.576 -12.109 38.398 1.00 47.88 421 VAL A C 1
ATOM 3339 O O . VAL A 1 421 ? -32.069 -11.565 37.415 1.00 47.88 421 VAL A O 1
ATOM 3342 N N . LEU A 1 422 ? -30.350 -11.794 38.834 1.00 47.88 422 LEU A N 1
ATOM 3343 C CA . LEU A 1 422 ? -29.489 -10.816 38.152 1.00 47.88 422 LEU A CA 1
ATOM 3344 C C . LEU A 1 422 ? -28.955 -11.351 36.817 1.00 47.88 422 LEU A C 1
ATOM 3346 O O . LEU A 1 422 ? -29.010 -10.645 35.815 1.00 47.88 422 LEU A O 1
ATOM 3350 N N . VAL A 1 423 ? -28.510 -12.610 36.776 1.00 47.97 423 VAL A N 1
ATOM 3351 C CA . VAL A 1 423 ? -28.074 -13.273 35.539 1.00 47.97 423 VAL A CA 1
ATOM 3352 C C . VAL A 1 423 ? -29.249 -13.423 34.580 1.00 47.97 423 VAL A C 1
ATOM 3354 O O . VAL A 1 423 ? -29.074 -13.101 33.417 1.00 47.97 423 VAL A O 1
ATOM 3357 N N . ALA A 1 424 ? -30.446 -13.809 35.038 1.00 42.56 424 ALA A N 1
ATOM 3358 C CA . ALA A 1 424 ? -31.643 -13.908 34.199 1.00 42.56 424 ALA A CA 1
ATOM 3359 C C . ALA A 1 424 ? -32.170 -12.539 33.744 1.00 42.56 424 ALA A C 1
ATOM 3361 O O . ALA A 1 424 ? -32.597 -12.414 32.602 1.00 42.56 424 ALA A O 1
ATOM 3362 N N . GLY A 1 425 ? -32.108 -11.500 34.584 1.00 40.47 425 GLY A N 1
ATOM 3363 C CA . GLY A 1 425 ? -32.488 -10.133 34.206 1.00 40.47 425 GLY A CA 1
ATOM 3364 C C . GLY A 1 425 ? -31.575 -9.548 33.123 1.00 40.47 425 GLY A C 1
ATOM 3365 O O . GLY A 1 425 ? -32.048 -8.898 32.189 1.00 40.47 425 GLY A O 1
ATOM 3366 N N . VAL A 1 426 ? -30.279 -9.860 33.193 1.00 46.03 426 VAL A N 1
ATOM 3367 C CA . VAL A 1 426 ? -29.293 -9.559 32.146 1.00 46.03 426 VAL A CA 1
ATOM 3368 C C . VAL A 1 426 ? -29.544 -10.445 30.915 1.00 46.03 426 VAL A C 1
ATOM 3370 O O . VAL A 1 426 ? -29.676 -9.932 29.809 1.00 46.03 426 VAL A O 1
ATOM 3373 N N . TRP A 1 427 ? -29.762 -11.753 31.085 1.00 38.91 427 TRP A N 1
ATOM 3374 C CA . TRP A 1 427 ? -30.052 -12.687 29.987 1.00 38.91 427 TRP A CA 1
ATOM 3375 C C . TRP A 1 427 ? -31.296 -12.293 29.185 1.00 38.91 427 TRP A C 1
ATOM 3377 O O . TRP A 1 427 ? -31.261 -12.324 27.960 1.00 38.91 427 TRP A O 1
ATOM 3387 N N . VAL A 1 428 ? -32.385 -11.881 29.839 1.00 39.56 428 VAL A N 1
ATOM 3388 C CA . VAL A 1 428 ? -33.623 -11.440 29.174 1.00 39.56 428 VAL A CA 1
ATOM 3389 C C . VAL A 1 428 ? -33.411 -10.114 28.440 1.00 39.56 428 VAL A C 1
ATOM 3391 O O . VAL A 1 428 ? -33.866 -9.979 27.305 1.00 39.56 428 VAL A O 1
ATOM 3394 N N . SER A 1 429 ? -32.656 -9.180 29.026 1.00 39.62 429 SER A N 1
ATOM 3395 C CA . SER A 1 429 ? -32.344 -7.890 28.394 1.00 39.62 429 SER A CA 1
ATOM 3396 C C . SER A 1 429 ? -31.438 -8.034 27.163 1.00 39.62 429 SER A C 1
ATOM 3398 O O . SER A 1 429 ? -31.615 -7.294 26.204 1.00 39.62 429 SER A O 1
ATOM 3400 N N . ILE A 1 430 ? -30.529 -9.018 27.132 1.00 41.97 430 ILE A N 1
ATOM 3401 C CA . ILE A 1 430 ? -29.685 -9.310 25.956 1.00 41.97 430 ILE A CA 1
ATOM 3402 C C . ILE A 1 430 ? -30.385 -10.214 24.932 1.00 41.97 430 ILE A C 1
ATOM 3404 O O . ILE A 1 430 ? -30.252 -10.015 23.725 1.00 41.97 430 ILE A O 1
ATOM 3408 N N . THR A 1 431 ? -31.186 -11.187 25.373 1.00 40.56 431 THR A N 1
ATOM 3409 C CA . THR A 1 431 ? -31.884 -12.095 24.445 1.00 40.56 431 THR A CA 1
ATOM 3410 C C . THR A 1 431 ? -32.973 -11.351 23.666 1.00 40.56 431 THR A C 1
ATOM 3412 O O . THR A 1 431 ? -33.108 -11.554 22.454 1.00 40.56 431 THR A O 1
ATOM 3415 N N . TYR A 1 432 ? -33.686 -10.431 24.328 1.00 41.59 432 TYR A N 1
ATOM 3416 C CA . TYR A 1 432 ? -34.813 -9.680 23.761 1.00 41.59 432 TYR A CA 1
ATOM 3417 C C . TYR A 1 432 ? -34.552 -8.180 23.555 1.00 41.59 432 TYR A C 1
ATOM 3419 O O . TYR A 1 432 ? -35.413 -7.490 23.012 1.00 41.59 432 TYR A O 1
ATOM 3427 N N . GLY A 1 433 ? -33.373 -7.667 23.918 1.00 43.69 433 GLY A N 1
ATOM 3428 C CA . GLY A 1 433 ? -32.942 -6.329 23.517 1.00 43.69 433 GLY A CA 1
ATOM 3429 C C . GLY A 1 433 ? -32.771 -6.273 22.001 1.00 43.69 433 GLY A C 1
ATOM 3430 O O . GLY A 1 433 ? -32.042 -7.086 21.423 1.00 43.69 433 GLY A O 1
ATOM 3431 N N . ALA A 1 434 ? -33.478 -5.356 21.339 1.00 49.19 434 ALA A N 1
ATOM 3432 C CA . ALA A 1 434 ? -33.345 -5.145 19.902 1.00 49.19 434 ALA A CA 1
ATOM 3433 C C . ALA A 1 434 ? -31.866 -4.909 19.554 1.00 49.19 434 ALA A C 1
ATOM 3435 O O . ALA A 1 434 ? -31.226 -4.053 20.164 1.00 49.19 434 ALA A O 1
ATOM 3436 N N . SER A 1 435 ? -31.316 -5.664 18.594 1.00 53.34 435 SER A N 1
ATOM 3437 C CA . SER A 1 435 ? -29.948 -5.410 18.129 1.00 53.34 435 SER A CA 1
ATOM 3438 C C . SER A 1 435 ? -29.862 -3.962 17.618 1.00 53.34 435 SER A C 1
ATOM 3440 O O . SER A 1 435 ? -30.725 -3.549 16.830 1.00 53.34 435 SER A O 1
ATOM 3442 N N . PRO A 1 436 ? -28.840 -3.182 18.024 1.00 69.38 436 PRO A N 1
ATOM 3443 C CA . PRO A 1 436 ? -28.607 -1.829 17.527 1.00 69.38 436 PRO A CA 1
ATOM 3444 C C . PRO A 1 436 ? -28.074 -1.824 16.082 1.00 69.38 436 PRO A C 1
ATOM 3446 O O . PRO A 1 436 ? -27.448 -0.849 15.667 1.00 69.38 436 PRO A O 1
ATOM 3449 N N . MET A 1 437 ? -28.334 -2.894 15.314 1.00 85.25 437 MET A N 1
ATOM 3450 C CA . MET A 1 437 ? -27.933 -3.066 13.926 1.00 85.25 437 MET A CA 1
ATOM 3451 C C . MET A 1 437 ? -28.172 -1.786 13.127 1.00 85.25 437 MET A C 1
ATOM 3453 O O . MET A 1 437 ? -29.307 -1.296 12.994 1.00 85.25 437 MET A O 1
ATOM 3457 N N . LYS A 1 438 ? -27.078 -1.283 12.563 1.00 90.31 438 LYS A N 1
ATOM 3458 C CA . LYS A 1 438 ? -27.063 -0.179 11.617 1.00 90.31 438 LYS A CA 1
ATOM 3459 C C . LYS A 1 438 ? -26.862 -0.774 10.232 1.00 90.31 438 LYS A C 1
ATOM 3461 O O . LYS A 1 438 ? -25.884 -1.477 10.009 1.00 90.31 438 LYS A O 1
ATOM 3466 N N . ALA A 1 439 ? -27.795 -0.496 9.330 1.00 91.62 439 ALA A N 1
ATOM 3467 C CA . ALA A 1 439 ? -27.683 -0.839 7.920 1.00 91.62 439 ALA A CA 1
ATOM 3468 C C . ALA A 1 439 ? -27.597 0.463 7.122 1.00 91.62 439 ALA A C 1
ATOM 3470 O O . ALA A 1 439 ? -28.436 1.346 7.315 1.00 91.62 439 ALA A O 1
ATOM 3471 N N . LEU A 1 440 ? -26.585 0.584 6.269 1.00 91.69 440 LEU A N 1
ATOM 3472 C CA . LEU A 1 440 ? -26.358 1.727 5.392 1.00 91.69 440 LEU A CA 1
ATOM 3473 C C . LEU A 1 440 ? -26.280 1.251 3.944 1.00 91.69 440 LEU A C 1
ATOM 3475 O O . LEU A 1 440 ? -25.772 0.172 3.655 1.00 91.69 440 LEU A O 1
ATOM 3479 N N . GLY A 1 441 ? -26.825 2.055 3.038 1.00 91.50 441 GLY A N 1
ATOM 3480 C CA . GLY A 1 441 ? -26.725 1.835 1.603 1.00 91.50 441 GLY A CA 1
ATOM 3481 C C . GLY A 1 441 ? -25.549 2.637 1.073 1.00 91.50 441 GLY A C 1
ATOM 3482 O O . GLY A 1 441 ? -25.545 3.872 1.149 1.00 91.50 441 GLY A O 1
ATOM 3483 N N . GLY A 1 442 ? -24.547 1.896 0.616 1.00 91.31 442 GLY A N 1
ATOM 3484 C CA . GLY A 1 442 ? -23.365 2.393 -0.065 1.00 91.31 442 GLY A CA 1
ATOM 3485 C C . GLY A 1 442 ? -23.610 2.631 -1.544 1.00 91.31 442 GLY A C 1
ATOM 3486 O O . GLY A 1 442 ? -24.741 2.527 -2.024 1.00 91.31 442 GLY A O 1
ATOM 3487 N N . VAL A 1 443 ? -22.529 2.944 -2.249 1.00 94.12 443 VAL A N 1
ATOM 3488 C CA . VAL A 1 443 ? -22.490 2.881 -3.710 1.00 94.12 443 VAL A CA 1
ATOM 3489 C C . VAL A 1 443 ? -22.416 1.409 -4.099 1.00 94.12 443 VAL A C 1
ATOM 3491 O O . VAL A 1 443 ? -21.446 0.740 -3.756 1.00 94.12 443 VAL A O 1
ATOM 3494 N N . GLU A 1 444 ? -23.488 0.907 -4.705 1.00 94.12 444 GLU A N 1
ATOM 3495 C CA . GLU A 1 444 ? -23.645 -0.473 -5.187 1.00 94.12 444 GLU A CA 1
ATOM 3496 C C . GLU A 1 444 ? -23.429 -1.559 -4.118 1.00 94.12 444 GLU A C 1
ATOM 3498 O O . GLU A 1 444 ? -23.067 -2.702 -4.395 1.00 94.12 444 GLU A O 1
ATOM 3503 N N . MET A 1 445 ? -23.659 -1.212 -2.849 1.00 94.88 445 MET A N 1
ATOM 3504 C CA . MET A 1 445 ? -23.489 -2.132 -1.727 1.00 94.88 445 MET A CA 1
ATOM 3505 C C . MET A 1 445 ? -24.414 -1.809 -0.554 1.00 94.88 445 MET A C 1
ATOM 3507 O O . MET A 1 445 ? -24.880 -0.681 -0.375 1.00 94.88 445 MET A O 1
ATOM 3511 N N . VAL A 1 446 ? -24.618 -2.792 0.320 1.00 95.88 446 VAL A N 1
ATOM 3512 C CA . VAL A 1 446 ? -25.217 -2.602 1.646 1.00 95.88 446 VAL A CA 1
ATOM 3513 C C . VAL A 1 446 ? -24.196 -2.979 2.706 1.00 95.88 446 VAL A C 1
ATOM 3515 O O . VAL A 1 446 ? -23.703 -4.103 2.723 1.00 95.88 446 VAL A O 1
ATOM 3518 N N . THR A 1 447 ? -23.927 -2.063 3.634 1.00 95.00 447 THR A N 1
ATOM 3519 C CA . THR A 1 447 ? -23.059 -2.318 4.786 1.00 95.00 447 THR A CA 1
ATOM 3520 C C . THR A 1 447 ? -23.886 -2.433 6.058 1.00 95.00 447 THR A C 1
ATOM 3522 O O . THR A 1 447 ? -24.827 -1.670 6.303 1.00 95.00 447 THR A O 1
ATOM 3525 N N . VAL A 1 448 ? -23.545 -3.410 6.891 1.00 94.25 448 VAL A N 1
ATOM 3526 C CA . VAL A 1 448 ? -24.181 -3.648 8.183 1.00 94.25 448 VAL A CA 1
ATOM 3527 C C . VAL A 1 448 ? -23.118 -3.662 9.268 1.00 94.25 448 VAL A C 1
ATOM 3529 O O . VAL A 1 448 ? -22.076 -4.280 9.104 1.00 94.25 448 VAL A O 1
ATOM 3532 N N . THR A 1 449 ? -23.395 -2.983 10.381 1.00 91.62 449 THR A N 1
ATOM 3533 C CA . THR A 1 449 ? -22.560 -2.971 11.592 1.00 91.62 449 THR A CA 1
ATOM 3534 C C . THR A 1 449 ? -23.427 -3.154 12.834 1.00 91.62 449 THR A C 1
ATOM 3536 O O . THR A 1 449 ? -24.628 -2.854 12.823 1.00 91.62 449 THR A O 1
ATOM 3539 N N . ASN A 1 450 ? -22.820 -3.624 13.926 1.00 87.38 450 ASN A N 1
ATOM 3540 C CA . ASN A 1 450 ? -23.491 -3.922 15.197 1.00 87.38 450 ASN A CA 1
ATOM 3541 C C . ASN A 1 450 ? -24.626 -4.963 15.081 1.00 87.38 450 ASN A C 1
ATOM 3543 O O . ASN A 1 450 ? -25.545 -4.987 15.907 1.00 87.38 450 ASN A O 1
ATOM 3547 N N . ALA A 1 451 ? -24.586 -5.815 14.053 1.00 85.25 451 ALA A N 1
ATOM 3548 C CA . ALA A 1 451 ? -25.431 -6.997 13.980 1.00 85.25 451 ALA A CA 1
ATOM 3549 C C . ALA A 1 451 ? -24.929 -8.057 14.972 1.00 85.25 451 ALA A C 1
ATOM 3551 O O . ALA A 1 451 ? -23.755 -8.098 15.344 1.00 85.25 451 ALA A O 1
ATOM 3552 N N . ARG A 1 452 ? -25.817 -8.943 15.422 1.00 82.44 452 ARG A N 1
ATOM 3553 C CA . ARG A 1 452 ? -25.420 -10.079 16.261 1.00 82.44 452 ARG A CA 1
ATOM 3554 C C . ARG A 1 452 ? -24.601 -11.068 15.427 1.00 82.44 452 ARG A C 1
ATOM 3556 O O . ARG A 1 452 ? -25.025 -11.483 14.349 1.00 82.44 452 ARG A O 1
ATOM 3563 N N . ARG A 1 453 ? -23.449 -11.456 15.969 1.00 82.31 453 ARG A N 1
ATOM 3564 C CA . ARG A 1 453 ? -22.474 -12.376 15.362 1.00 82.31 453 ARG A CA 1
ATOM 3565 C C . ARG A 1 453 ? -23.100 -13.740 15.062 1.00 82.31 453 ARG A C 1
ATOM 3567 O O . ARG A 1 453 ? -23.877 -14.243 15.875 1.00 82.31 453 ARG A O 1
ATOM 3574 N N . GLY A 1 454 ? -22.742 -14.337 13.925 1.00 78.12 454 GLY A N 1
ATOM 3575 C CA . GLY A 1 454 ? -23.231 -15.655 13.501 1.00 78.12 454 GLY A CA 1
ATOM 3576 C C . GLY A 1 454 ? -24.677 -15.689 12.985 1.00 78.12 454 GLY A C 1
ATOM 3577 O O . GLY A 1 454 ? -25.115 -16.734 12.506 1.00 78.12 454 GLY A O 1
ATOM 3578 N N . ASP A 1 455 ? -25.418 -14.576 13.053 1.00 87.12 455 ASP A N 1
ATOM 3579 C CA . ASP A 1 455 ? -26.675 -14.422 12.315 1.00 87.12 455 ASP A CA 1
ATOM 3580 C C . ASP A 1 455 ? -26.375 -14.174 10.814 1.00 87.12 455 ASP A C 1
ATOM 3582 O O . ASP A 1 455 ? -25.234 -13.936 10.409 1.00 87.12 455 ASP A O 1
ATOM 3586 N N . THR A 1 456 ? -27.407 -14.214 9.970 1.00 92.56 456 THR A N 1
ATOM 3587 C CA . THR A 1 456 ? -27.302 -13.927 8.529 1.00 92.56 456 THR A CA 1
ATOM 3588 C C . THR A 1 456 ? -28.021 -12.625 8.202 1.00 92.56 456 THR A C 1
ATOM 3590 O O . THR A 1 456 ? -29.136 -12.396 8.670 1.00 92.56 456 THR A O 1
ATOM 3593 N N . ILE A 1 457 ? -27.414 -11.775 7.380 1.00 95.00 457 ILE A N 1
ATOM 3594 C CA . ILE A 1 457 ? -28.072 -10.624 6.767 1.00 95.00 457 ILE A CA 1
ATOM 3595 C C . ILE A 1 457 ? -28.683 -11.055 5.439 1.00 95.00 457 ILE A C 1
ATOM 3597 O O . ILE A 1 457 ? -28.003 -11.628 4.597 1.00 95.00 457 ILE A O 1
ATOM 3601 N N . VAL A 1 458 ? -29.968 -10.771 5.248 1.00 94.62 458 VAL A N 1
ATOM 3602 C CA . VAL A 1 458 ? -30.710 -11.030 4.013 1.00 94.62 458 VAL A CA 1
ATOM 3603 C C . VAL A 1 458 ? -31.160 -9.696 3.429 1.00 94.62 458 VAL A C 1
ATOM 3605 O O . VAL A 1 458 ? -31.880 -8.937 4.087 1.00 94.62 458 VAL A O 1
ATOM 3608 N N . ILE A 1 459 ? -30.748 -9.421 2.193 1.00 94.38 459 ILE A N 1
ATOM 3609 C CA . ILE A 1 459 ? -31.142 -8.231 1.435 1.00 94.38 459 ILE A CA 1
ATOM 3610 C C . ILE A 1 459 ? -32.326 -8.597 0.546 1.00 94.38 459 ILE A C 1
ATOM 3612 O O . ILE A 1 459 ? -32.278 -9.581 -0.194 1.00 94.38 459 ILE A O 1
ATOM 3616 N N . MET A 1 460 ? -33.415 -7.833 0.628 1.00 93.62 460 MET A N 1
ATOM 3617 C CA . MET A 1 460 ? -34.630 -8.093 -0.144 1.00 93.62 460 MET A CA 1
ATOM 3618 C C . MET A 1 460 ? -35.128 -6.856 -0.882 1.00 93.62 460 MET A C 1
ATOM 3620 O O . MET A 1 460 ? -35.081 -5.740 -0.356 1.00 93.62 460 MET A O 1
ATOM 3624 N N . THR A 1 461 ? -35.681 -7.069 -2.077 1.00 91.38 461 THR A N 1
ATOM 3625 C CA . THR A 1 461 ? -36.395 -6.025 -2.817 1.00 91.38 461 THR A CA 1
ATOM 3626 C C . THR A 1 461 ? -37.643 -5.563 -2.065 1.00 91.38 461 THR A C 1
ATOM 3628 O O . THR A 1 461 ? -38.245 -6.294 -1.268 1.00 91.38 461 THR A O 1
ATOM 3631 N N . THR A 1 462 ? -38.054 -4.324 -2.326 1.00 85.44 462 THR A N 1
ATOM 3632 C CA . THR A 1 462 ? -39.291 -3.756 -1.781 1.00 85.44 462 THR A CA 1
ATOM 3633 C C . THR A 1 462 ? -40.475 -4.002 -2.724 1.00 85.44 462 THR A C 1
ATOM 3635 O O . THR A 1 462 ? -40.301 -4.054 -3.935 1.00 85.44 462 THR A O 1
ATOM 3638 N N . GLY A 1 463 ? -41.686 -4.202 -2.183 1.00 76.44 463 GLY A N 1
ATOM 3639 C CA . GLY A 1 463 ? -42.906 -4.446 -2.976 1.00 76.44 463 GLY A CA 1
ATOM 3640 C C . GLY A 1 463 ? -43.666 -5.731 -2.615 1.00 76.44 463 GLY A C 1
ATOM 3641 O O . GLY A 1 463 ? -43.382 -6.362 -1.595 1.00 76.44 463 GLY A O 1
ATOM 3642 N N . ALA A 1 464 ? -44.663 -6.092 -3.435 1.00 61.81 464 ALA A N 1
ATOM 3643 C CA . ALA A 1 464 ? -45.567 -7.229 -3.203 1.00 61.81 464 ALA A CA 1
ATOM 3644 C C . ALA A 1 464 ? -44.903 -8.604 -3.428 1.00 61.81 464 ALA A C 1
ATOM 3646 O O . ALA A 1 464 ? -45.247 -9.569 -2.753 1.00 61.81 464 ALA A O 1
ATOM 3647 N N . SER A 1 465 ? -43.910 -8.683 -4.318 1.00 68.81 465 SER A N 1
ATOM 3648 C CA . SER A 1 465 ? -43.165 -9.899 -4.672 1.00 68.81 465 SER A CA 1
ATOM 3649 C C . SER A 1 465 ? -41.733 -9.875 -4.118 1.00 68.81 465 SER A C 1
ATOM 3651 O O . SER A 1 465 ? -40.776 -10.043 -4.874 1.00 68.81 465 SER A O 1
ATOM 3653 N N . ARG A 1 466 ? -41.571 -9.590 -2.813 1.00 81.50 466 ARG A N 1
ATOM 3654 C CA . ARG A 1 466 ? -40.253 -9.478 -2.148 1.00 81.50 466 ARG A CA 1
ATOM 3655 C C . ARG A 1 466 ? -39.347 -10.651 -2.534 1.00 81.50 466 ARG A C 1
ATOM 3657 O O . ARG A 1 466 ? -39.639 -11.793 -2.182 1.00 81.50 466 ARG A O 1
ATOM 3664 N N . LYS A 1 467 ? -38.241 -10.361 -3.216 1.00 90.81 467 LYS A N 1
ATOM 3665 C CA . LYS A 1 467 ? -37.243 -11.347 -3.645 1.00 90.81 467 LYS A CA 1
ATOM 3666 C C . LYS A 1 467 ? -35.961 -11.123 -2.855 1.00 90.81 467 LYS A C 1
ATOM 3668 O O . LYS A 1 467 ? -35.571 -9.979 -2.634 1.00 90.81 467 LYS A O 1
ATOM 3673 N N . THR A 1 468 ? -35.322 -12.204 -2.420 1.00 92.38 468 THR A N 1
ATOM 3674 C CA . THR A 1 468 ? -33.963 -12.124 -1.877 1.00 92.38 468 THR A CA 1
ATOM 3675 C C . THR A 1 468 ? -32.991 -11.787 -2.999 1.00 92.38 468 THR A C 1
ATOM 3677 O O . THR A 1 468 ? -32.992 -12.462 -4.027 1.00 92.38 468 THR A O 1
ATOM 3680 N N . VAL A 1 469 ? -32.200 -10.742 -2.780 1.00 93.44 469 VAL A N 1
ATOM 3681 C CA . VAL A 1 469 ? -31.127 -10.296 -3.673 1.00 93.44 469 VAL A CA 1
ATOM 3682 C C . VAL A 1 469 ? -29.827 -10.965 -3.261 1.00 93.44 469 VAL A C 1
ATOM 3684 O O . VAL A 1 469 ? -29.204 -11.619 -4.083 1.00 93.44 469 VAL A O 1
ATOM 3687 N N . ASP A 1 470 ? -29.493 -10.890 -1.970 1.00 94.12 470 ASP A N 1
ATOM 3688 C CA . ASP A 1 470 ? -28.251 -11.445 -1.436 1.00 94.12 470 ASP A CA 1
ATOM 3689 C C . ASP A 1 470 ? -28.406 -11.918 0.024 1.00 94.12 470 ASP A C 1
ATOM 3691 O O . ASP A 1 470 ? -29.347 -11.523 0.734 1.00 94.12 470 ASP A O 1
ATOM 3695 N N . LYS A 1 471 ? -27.499 -12.796 0.465 1.00 93.94 471 LYS A N 1
ATOM 3696 C CA . LYS A 1 471 ? -27.388 -13.307 1.835 1.00 93.94 471 LYS A CA 1
ATOM 3697 C C . LYS A 1 471 ? -25.930 -13.356 2.278 1.00 93.94 471 LYS A C 1
ATOM 3699 O O . LYS A 1 471 ? -25.150 -14.136 1.747 1.00 93.94 471 LYS A O 1
ATOM 3704 N N . VAL A 1 472 ? -25.608 -12.634 3.348 1.00 94.25 472 VAL A N 1
ATOM 3705 C CA . VAL A 1 472 ? -24.235 -12.513 3.857 1.00 94.25 472 VAL A CA 1
ATOM 3706 C C . VAL A 1 472 ? -24.179 -12.887 5.334 1.00 94.25 472 VAL A C 1
ATOM 3708 O O . VAL A 1 472 ? -25.058 -12.522 6.117 1.00 94.25 472 VAL A O 1
ATOM 3711 N N . ALA A 1 473 ? -23.161 -13.644 5.738 1.00 92.44 473 ALA A N 1
ATOM 3712 C CA . ALA A 1 473 ? -22.949 -13.988 7.140 1.00 92.44 473 ALA A CA 1
ATOM 3713 C C . ALA A 1 473 ? -22.405 -12.788 7.931 1.00 92.44 473 ALA A C 1
ATOM 3715 O O . ALA A 1 473 ? -21.568 -12.041 7.433 1.00 92.44 473 ALA A O 1
ATOM 3716 N N . VAL A 1 474 ? -22.861 -12.621 9.176 1.00 89.19 474 VAL A N 1
ATOM 3717 C CA . VAL A 1 474 ? -22.306 -11.615 10.089 1.00 89.19 474 VAL A CA 1
ATOM 3718 C C . VAL A 1 474 ? -21.017 -12.146 10.708 1.00 89.19 474 VAL A C 1
ATOM 3720 O O . VAL A 1 474 ? -21.023 -13.204 11.346 1.00 89.19 474 VAL A O 1
ATOM 3723 N N . ASP A 1 475 ? -19.935 -11.388 10.567 1.00 88.00 475 ASP A N 1
ATOM 3724 C CA . ASP A 1 475 ? -18.619 -11.742 11.094 1.00 88.00 475 ASP A CA 1
ATOM 3725 C C . ASP A 1 475 ? -18.484 -11.557 12.619 1.00 88.00 475 ASP A C 1
ATOM 3727 O O . ASP A 1 475 ? -19.431 -11.240 13.350 1.00 88.00 475 ASP A O 1
ATOM 3731 N N . GLU A 1 476 ? -17.268 -11.768 13.125 1.00 85.00 476 GLU A N 1
ATOM 3732 C CA . GLU A 1 476 ? -16.944 -11.631 14.545 1.00 85.00 476 GLU A CA 1
ATOM 3733 C C . GLU A 1 476 ? -16.993 -10.187 15.074 1.00 85.00 476 GLU A C 1
ATOM 3735 O O . GLU A 1 476 ? -17.037 -9.988 16.289 1.00 85.00 476 GLU A O 1
ATOM 3740 N N . PHE A 1 477 ? -17.047 -9.176 14.206 1.00 84.12 477 PHE A N 1
ATOM 3741 C CA . PHE A 1 477 ? -17.190 -7.765 14.571 1.00 84.12 477 PHE A CA 1
ATOM 3742 C C . PHE A 1 477 ? -18.649 -7.297 14.539 1.00 84.12 477 PHE A C 1
ATOM 3744 O O . PHE A 1 477 ? -18.945 -6.169 14.937 1.00 84.12 477 PHE A O 1
ATOM 3751 N N . GLY A 1 478 ? -19.585 -8.177 14.167 1.00 88.06 478 GLY A N 1
ATOM 3752 C CA . GLY A 1 478 ? -20.983 -7.795 13.980 1.00 88.06 478 GLY A CA 1
ATOM 3753 C C . GLY A 1 478 ? -21.206 -7.064 12.656 1.00 88.06 478 GLY A C 1
ATOM 3754 O O . GLY A 1 478 ? -22.131 -6.251 12.552 1.00 88.06 478 GLY A O 1
ATOM 3755 N N . SER A 1 479 ? -20.345 -7.334 11.678 1.00 93.50 479 SER A N 1
ATOM 3756 C CA . SER A 1 479 ? -20.282 -6.667 10.389 1.00 93.50 479 SER A CA 1
ATOM 3757 C C . SER A 1 479 ? -20.647 -7.604 9.243 1.00 93.50 479 SER A C 1
ATOM 3759 O O . SER A 1 479 ? -20.434 -8.813 9.318 1.00 93.50 479 SER A O 1
ATOM 3761 N N . ALA A 1 480 ? -21.227 -7.042 8.186 1.00 94.81 480 ALA A N 1
ATOM 3762 C CA . ALA A 1 480 ? -21.498 -7.743 6.933 1.00 94.81 480 ALA A CA 1
ATOM 3763 C C . ALA A 1 480 ? -21.566 -6.740 5.776 1.00 94.81 480 ALA A C 1
ATOM 3765 O O . ALA A 1 480 ? -22.087 -5.633 5.955 1.00 94.81 480 ALA A O 1
ATOM 3766 N N . ILE A 1 481 ? -21.082 -7.127 4.594 1.00 95.12 481 ILE A N 1
ATOM 3767 C CA . ILE A 1 481 ? -21.215 -6.335 3.364 1.00 95.12 481 ILE A CA 1
ATOM 3768 C C . ILE A 1 481 ? -21.794 -7.202 2.248 1.00 95.12 481 ILE A C 1
ATOM 3770 O O . ILE A 1 481 ? -21.236 -8.245 1.930 1.00 95.12 481 ILE A O 1
ATOM 3774 N N . ALA A 1 482 ? -22.888 -6.738 1.646 1.00 94.75 482 ALA A N 1
ATOM 3775 C CA . ALA A 1 482 ? -23.414 -7.253 0.382 1.00 94.75 482 ALA A CA 1
ATOM 3776 C C . ALA A 1 482 ? -22.955 -6.318 -0.746 1.00 94.75 482 ALA A C 1
ATOM 3778 O O . ALA A 1 482 ? -23.245 -5.120 -0.675 1.00 94.75 482 ALA A O 1
ATOM 3779 N N . ARG A 1 483 ? -22.214 -6.843 -1.727 1.00 92.00 483 ARG A N 1
ATOM 3780 C CA . ARG A 1 483 ? -21.630 -6.101 -2.866 1.00 92.00 483 ARG A CA 1
ATOM 3781 C C . ARG A 1 483 ? -22.454 -6.331 -4.132 1.00 92.00 483 ARG A C 1
ATOM 3783 O O . ARG A 1 483 ? -23.304 -7.215 -4.131 1.00 92.00 483 ARG A O 1
ATOM 3790 N N . GLU A 1 484 ? -22.197 -5.543 -5.174 1.00 89.31 484 GLU A N 1
ATOM 3791 C CA . GLU A 1 484 ? -22.848 -5.681 -6.489 1.00 89.31 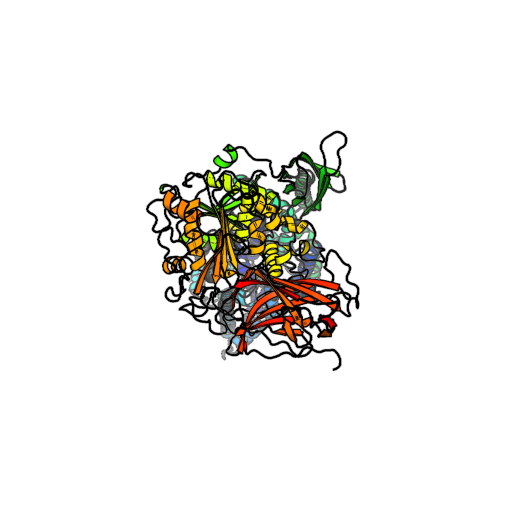484 GLU A CA 1
ATOM 3792 C C . GLU A 1 484 ? -24.384 -5.601 -6.389 1.00 89.31 484 GLU A C 1
ATOM 3794 O O . GLU A 1 484 ? -25.131 -6.373 -6.988 1.00 89.31 484 GLU A O 1
ATOM 3799 N N . ILE A 1 485 ? -24.874 -4.671 -5.562 1.00 93.62 485 ILE A N 1
ATOM 3800 C CA . ILE A 1 485 ? -26.305 -4.443 -5.359 1.00 93.62 485 ILE A CA 1
ATOM 3801 C C . ILE A 1 485 ? -26.747 -3.257 -6.210 1.00 93.62 485 ILE A C 1
ATOM 3803 O O . ILE A 1 485 ? -26.318 -2.134 -5.962 1.00 93.62 485 ILE A O 1
ATOM 3807 N N . ASP A 1 486 ? -27.669 -3.482 -7.146 1.00 93.38 486 ASP A N 1
ATOM 3808 C CA . ASP A 1 486 ? -28.201 -2.417 -8.002 1.00 93.38 486 ASP A CA 1
ATOM 3809 C C . ASP A 1 486 ? -28.763 -1.233 -7.186 1.00 93.38 486 ASP A C 1
ATOM 3811 O O . ASP A 1 486 ? -29.412 -1.452 -6.150 1.00 93.38 486 ASP A O 1
ATOM 3815 N N . PRO A 1 487 ? -28.614 0.022 -7.653 1.00 94.94 487 PRO A N 1
ATOM 3816 C CA . PRO A 1 487 ? -29.184 1.192 -6.991 1.00 94.94 487 PRO A CA 1
ATOM 3817 C C . PRO A 1 487 ? -30.695 1.060 -6.768 1.00 94.94 487 PRO A C 1
ATOM 3819 O O . PRO A 1 487 ? -31.460 0.706 -7.666 1.00 94.94 487 PRO A O 1
ATOM 3822 N N . GLY A 1 488 ? -31.161 1.351 -5.552 1.00 93.25 488 GLY A N 1
ATOM 3823 C CA . GLY A 1 488 ? -32.569 1.163 -5.211 1.00 93.25 488 GLY A CA 1
ATOM 3824 C C . GLY A 1 488 ? -32.864 1.048 -3.721 1.00 93.25 488 GLY A C 1
ATOM 3825 O O . GLY A 1 488 ? -31.993 1.162 -2.859 1.00 93.25 488 GLY A O 1
ATOM 3826 N N . ARG A 1 489 ? -34.143 0.835 -3.393 1.00 94.38 489 ARG A N 1
ATOM 3827 C CA . ARG A 1 489 ? -34.617 0.708 -2.007 1.00 94.38 489 ARG A CA 1
ATOM 3828 C C . ARG A 1 489 ? -34.734 -0.758 -1.602 1.00 94.38 489 ARG A C 1
ATOM 3830 O O . ARG A 1 489 ? -35.507 -1.504 -2.207 1.00 94.38 489 ARG A O 1
ATOM 3837 N N . TYR A 1 490 ? -34.085 -1.113 -0.493 1.00 94.56 490 TYR A N 1
ATOM 3838 C CA . TYR A 1 490 ? -34.011 -2.487 0.006 1.00 94.56 490 TYR A CA 1
ATOM 3839 C C . TYR A 1 490 ? -34.443 -2.625 1.464 1.00 94.56 490 TYR A C 1
ATOM 3841 O O . TYR A 1 490 ? -34.285 -1.720 2.291 1.00 94.56 490 TYR A O 1
ATOM 3849 N N . GLU A 1 491 ? -34.990 -3.798 1.773 1.00 94.50 491 GLU A N 1
ATOM 3850 C CA . GLU A 1 491 ? -35.227 -4.281 3.127 1.00 94.50 491 GLU A CA 1
ATOM 3851 C C . GLU A 1 491 ? -34.032 -5.137 3.573 1.00 94.50 491 GLU A C 1
ATOM 3853 O O . GLU A 1 491 ? -33.742 -6.167 2.969 1.00 94.50 491 GLU A O 1
ATOM 3858 N N . VAL A 1 492 ? -33.361 -4.722 4.650 1.00 93.75 492 VAL A N 1
ATOM 3859 C CA . VAL A 1 492 ? -32.219 -5.421 5.256 1.00 93.75 492 VAL A CA 1
ATOM 3860 C C . VAL A 1 492 ? -32.699 -6.151 6.500 1.00 93.75 492 VAL A C 1
ATOM 3862 O O . VAL A 1 492 ? -33.186 -5.528 7.453 1.00 93.75 492 VAL A O 1
ATOM 3865 N N . ARG A 1 493 ? -32.584 -7.477 6.486 1.00 92.69 493 ARG A N 1
ATOM 3866 C CA . ARG A 1 493 ? -33.105 -8.362 7.528 1.00 92.69 493 ARG A CA 1
ATOM 3867 C C . ARG A 1 493 ? -31.961 -9.084 8.204 1.00 92.69 493 ARG A C 1
ATOM 3869 O O . ARG A 1 493 ? -31.178 -9.742 7.537 1.00 92.69 493 ARG A O 1
ATOM 3876 N N . GLN A 1 494 ? -31.902 -9.014 9.524 1.00 89.50 494 GLN A N 1
ATOM 3877 C CA . GLN A 1 494 ? -31.076 -9.923 10.302 1.00 89.50 494 GLN A CA 1
ATOM 3878 C C . GLN A 1 494 ? -31.905 -11.163 10.639 1.00 89.50 494 GLN A C 1
ATOM 3880 O O . GLN A 1 494 ? -32.949 -11.038 11.283 1.00 89.50 494 GLN A O 1
ATOM 3885 N N . GLU A 1 495 ? -31.464 -12.341 10.211 1.00 89.75 495 GLU A N 1
ATOM 3886 C CA . GLU A 1 495 ? -32.163 -13.610 10.398 1.00 89.75 495 GLU A CA 1
ATOM 3887 C C . GLU A 1 495 ? -31.337 -14.610 11.216 1.00 89.75 495 GLU A C 1
ATOM 3889 O O . GLU A 1 495 ? -30.122 -14.727 11.061 1.00 89.75 495 GLU A O 1
ATOM 3894 N N . ARG A 1 496 ? -32.023 -15.377 12.069 1.00 83.44 496 ARG A N 1
ATOM 3895 C CA . ARG A 1 496 ? -31.451 -16.464 12.872 1.00 83.44 496 ARG A CA 1
ATOM 3896 C C . ARG A 1 496 ? -32.242 -17.741 12.643 1.00 83.44 496 ARG A C 1
ATOM 3898 O O . ARG A 1 496 ? -33.432 -17.789 12.954 1.00 83.44 496 ARG A O 1
ATOM 3905 N N . GLY A 1 497 ? -31.601 -18.772 12.092 1.00 78.94 497 GLY A N 1
ATOM 3906 C CA . GLY A 1 497 ? -32.285 -20.025 11.744 1.00 78.94 497 GLY A CA 1
ATOM 3907 C C . GLY A 1 497 ? -33.509 -19.804 10.841 1.00 78.94 497 GLY A C 1
ATOM 3908 O O . GLY A 1 497 ? -34.539 -20.441 11.039 1.00 78.94 497 GLY A O 1
ATOM 3909 N N . GLY A 1 498 ? -33.431 -18.828 9.924 1.00 75.94 498 GLY A N 1
ATOM 3910 C CA . GLY A 1 498 ? -34.520 -18.438 9.017 1.00 75.94 498 GLY A CA 1
ATOM 3911 C C . GLY A 1 498 ? -35.630 -17.574 9.634 1.00 75.94 498 GLY A C 1
ATOM 3912 O O . GLY A 1 498 ? -36.622 -17.286 8.968 1.00 75.94 498 GLY A O 1
ATOM 3913 N N . ARG A 1 499 ? -35.507 -17.152 10.902 1.00 80.19 499 ARG A N 1
ATOM 3914 C CA . ARG A 1 499 ? -36.457 -16.233 11.551 1.00 80.19 499 ARG A CA 1
ATOM 3915 C C . ARG A 1 499 ? -35.911 -14.811 11.599 1.00 80.19 499 ARG A C 1
ATOM 3917 O O . ARG A 1 499 ? -34.790 -14.599 12.048 1.00 80.19 499 ARG A O 1
ATOM 3924 N N . LEU A 1 500 ? -36.739 -13.844 11.204 1.00 82.69 500 LEU A N 1
ATOM 3925 C CA . LEU A 1 500 ? -36.434 -12.414 11.290 1.00 82.69 500 LEU A CA 1
ATOM 3926 C C . LEU A 1 500 ? -36.229 -11.974 12.748 1.00 82.69 500 LEU A C 1
ATOM 3928 O O . LEU A 1 500 ? -37.100 -12.192 13.588 1.00 82.69 500 LEU A O 1
ATOM 3932 N N . VAL A 1 501 ? -35.110 -11.300 13.008 1.00 80.00 501 VAL A N 1
ATOM 3933 C CA . VAL A 1 501 ? -34.752 -10.695 14.299 1.00 80.00 501 VAL A CA 1
ATOM 3934 C C . VAL A 1 501 ? -34.898 -9.174 14.234 1.00 80.00 501 VAL A C 1
ATOM 3936 O O . VAL A 1 501 ? -35.621 -8.588 15.036 1.00 80.00 501 VAL A O 1
ATOM 3939 N N . VAL A 1 502 ? -34.247 -8.527 13.260 1.00 80.56 502 VAL A N 1
ATOM 3940 C CA . VAL A 1 502 ? -34.277 -7.067 13.061 1.00 80.56 502 VAL A CA 1
ATOM 3941 C C . VAL A 1 502 ? -34.490 -6.738 11.590 1.00 80.56 502 VAL A C 1
ATOM 3943 O O . VAL A 1 502 ? -33.980 -7.428 10.712 1.00 80.56 502 VAL A O 1
ATOM 3946 N N . LYS A 1 503 ? -35.229 -5.656 11.328 1.00 84.69 503 LYS A N 1
ATOM 3947 C CA . LYS A 1 503 ? -35.466 -5.101 9.994 1.00 84.69 503 LYS A CA 1
ATOM 3948 C C . LYS A 1 503 ? -35.026 -3.638 9.923 1.00 84.69 503 LYS A C 1
ATOM 3950 O O . LYS A 1 503 ? -35.327 -2.843 10.823 1.00 84.69 503 LYS A O 1
ATOM 3955 N N . ARG A 1 504 ? -34.366 -3.271 8.825 1.00 88.81 504 ARG A N 1
ATOM 3956 C CA . ARG A 1 504 ? -34.038 -1.890 8.445 1.00 88.81 504 ARG A CA 1
ATOM 3957 C C . ARG A 1 504 ? -34.367 -1.657 6.976 1.00 88.81 504 ARG A C 1
ATOM 3959 O O . ARG A 1 504 ? -34.412 -2.596 6.188 1.00 88.81 504 ARG A O 1
ATOM 3966 N N . MET A 1 505 ? -34.614 -0.402 6.630 1.00 90.62 505 MET A N 1
ATOM 3967 C CA . MET A 1 505 ? -34.768 0.033 5.245 1.00 90.62 505 MET A CA 1
ATOM 3968 C C . MET A 1 505 ? -33.538 0.838 4.864 1.00 90.62 505 MET A C 1
ATOM 3970 O O . MET A 1 505 ? -33.097 1.666 5.659 1.00 90.62 505 MET A O 1
ATOM 3974 N N . THR A 1 506 ? -33.017 0.613 3.665 1.00 91.31 506 THR A N 1
ATOM 3975 C CA . THR A 1 506 ? -31.886 1.375 3.142 1.00 91.31 506 THR A CA 1
ATOM 3976 C C . THR A 1 506 ? -32.078 1.714 1.667 1.00 91.31 506 THR A C 1
ATOM 3978 O O . THR A 1 506 ? -32.929 1.124 0.995 1.00 91.31 506 THR A O 1
ATOM 3981 N N . VAL A 1 507 ? -31.311 2.689 1.187 1.00 92.00 507 VAL A N 1
ATOM 3982 C CA . VAL A 1 507 ? -31.243 3.081 -0.222 1.00 92.00 507 VAL A CA 1
ATOM 3983 C C . VAL A 1 507 ? -29.803 2.915 -0.678 1.00 92.00 507 VAL A C 1
ATOM 3985 O O . VAL A 1 507 ? -28.922 3.599 -0.161 1.00 92.00 507 VAL A O 1
ATOM 3988 N N . VAL A 1 508 ? -29.589 1.984 -1.600 1.00 92.44 508 VAL A N 1
ATOM 3989 C CA . VAL A 1 508 ? -28.313 1.773 -2.286 1.00 92.44 508 VAL A CA 1
ATOM 3990 C C . VAL A 1 508 ? -28.201 2.802 -3.402 1.00 92.44 508 VAL A C 1
ATOM 3992 O O . VAL A 1 508 ? -29.186 3.058 -4.097 1.00 92.44 508 VAL A O 1
ATOM 3995 N N . LYS A 1 509 ? -27.023 3.408 -3.515 1.00 92.94 509 LYS A N 1
ATOM 3996 C CA . LYS A 1 509 ? -26.706 4.474 -4.465 1.00 92.94 509 LYS A CA 1
ATOM 3997 C C . LYS A 1 509 ? -25.964 3.906 -5.671 1.00 92.94 509 LYS A C 1
ATOM 3999 O O . LYS A 1 509 ? -25.277 2.902 -5.529 1.00 92.94 509 LYS A O 1
ATOM 4004 N N . GLY A 1 510 ? -26.074 4.552 -6.822 1.00 91.75 510 GLY A N 1
ATOM 4005 C CA . GLY A 1 510 ? -25.181 4.341 -7.959 1.00 91.75 510 GLY A CA 1
ATOM 4006 C C . GLY A 1 510 ? -23.955 5.248 -7.894 1.00 91.75 510 GLY A C 1
ATOM 4007 O O . GLY A 1 510 ? -23.917 6.208 -7.120 1.00 91.75 510 GLY A O 1
ATOM 4008 N N . LEU A 1 511 ? -22.962 4.964 -8.736 1.00 87.62 511 LEU A N 1
ATOM 4009 C CA . LEU A 1 511 ? -21.750 5.782 -8.868 1.00 87.62 511 LEU A CA 1
ATOM 4010 C C . LEU A 1 511 ? -22.064 7.256 -9.203 1.00 87.62 511 LEU A C 1
ATOM 4012 O O . LEU A 1 511 ? -21.429 8.172 -8.678 1.00 87.62 511 LEU A O 1
ATOM 4016 N N . GLU A 1 512 ? -23.103 7.486 -10.010 1.00 89.56 512 GLU A N 1
ATOM 4017 C CA . GLU A 1 512 ? -23.521 8.820 -10.459 1.00 89.56 512 GLU A CA 1
ATOM 4018 C C . GLU A 1 512 ? -24.373 9.603 -9.446 1.00 89.56 512 GLU A C 1
ATOM 4020 O O . GLU A 1 512 ? -24.633 10.790 -9.652 1.00 89.56 512 GLU A O 1
ATOM 4025 N N . ASP A 1 513 ? -24.801 8.986 -8.339 1.00 92.06 513 ASP A N 1
ATOM 4026 C CA . ASP A 1 513 ? -25.598 9.673 -7.318 1.00 92.06 513 ASP A CA 1
ATOM 4027 C C . ASP A 1 513 ? -24.724 10.641 -6.514 1.00 92.06 513 ASP A C 1
ATOM 4029 O O . ASP A 1 513 ? -23.895 10.215 -5.708 1.00 92.06 513 ASP A O 1
ATOM 4033 N N . ARG A 1 514 ? -24.933 11.950 -6.683 1.00 91.94 514 ARG A N 1
ATOM 4034 C CA . ARG A 1 514 ? -24.111 13.003 -6.063 1.00 91.94 514 ARG A CA 1
ATOM 4035 C C . ARG A 1 514 ? -24.869 13.738 -4.942 1.00 91.94 514 ARG A C 1
ATOM 4037 O O . ARG A 1 514 ? -26.021 14.127 -5.145 1.00 91.94 514 ARG A O 1
ATOM 4044 N N . PRO A 1 515 ? -24.254 13.945 -3.762 1.00 93.62 515 PRO A N 1
ATOM 4045 C CA . PRO A 1 515 ? -24.727 14.893 -2.751 1.00 93.62 515 PRO A CA 1
ATOM 4046 C C . PRO A 1 515 ? -24.924 16.325 -3.278 1.00 93.62 515 PRO A C 1
ATOM 4048 O O . PRO A 1 515 ? -24.380 16.708 -4.312 1.00 93.62 515 PRO A O 1
ATOM 4051 N N . SER A 1 516 ? -25.675 17.145 -2.535 1.00 94.12 516 SER A N 1
ATOM 4052 C CA . SER A 1 516 ? -25.755 18.589 -2.793 1.00 94.12 516 SER A CA 1
ATOM 4053 C C . SER A 1 516 ? -24.434 19.293 -2.456 1.00 94.12 516 SER A C 1
ATOM 4055 O O . SER A 1 516 ? -23.675 18.818 -1.617 1.00 94.12 516 SER A O 1
ATOM 4057 N N . ALA A 1 517 ? -24.187 20.468 -3.044 1.00 93.62 517 ALA A N 1
ATOM 4058 C CA . ALA A 1 517 ? -22.995 21.271 -2.741 1.00 93.62 517 ALA A CA 1
ATOM 4059 C C . ALA A 1 517 ? -22.845 21.581 -1.235 1.00 93.62 517 ALA A C 1
ATOM 4061 O O . ALA A 1 517 ? -21.741 21.508 -0.696 1.00 93.62 517 ALA A O 1
ATOM 4062 N N . ASP A 1 518 ? -23.961 21.833 -0.540 1.00 96.50 518 ASP A N 1
ATOM 4063 C CA . ASP A 1 518 ? -23.992 22.083 0.909 1.00 96.50 518 ASP A CA 1
ATOM 4064 C C . ASP A 1 518 ? -23.385 20.931 1.729 1.00 96.50 518 ASP A C 1
ATOM 4066 O O . ASP A 1 518 ? -22.782 21.164 2.778 1.00 96.50 518 ASP A O 1
ATOM 4070 N N . PHE A 1 519 ? -23.512 19.680 1.263 1.00 97.00 519 PHE A N 1
ATOM 4071 C CA . PHE A 1 519 ? -22.920 18.522 1.938 1.00 97.00 519 PHE A CA 1
ATOM 4072 C C . PHE A 1 519 ? -21.393 18.632 2.005 1.00 97.00 519 PHE A C 1
ATOM 4074 O O . PHE A 1 519 ? -20.804 18.354 3.051 1.00 97.00 519 PHE A O 1
ATOM 4081 N N . TYR A 1 520 ? -20.765 19.077 0.918 1.00 96.75 520 TYR A N 1
ATOM 4082 C CA . TYR A 1 520 ? -19.318 19.261 0.837 1.00 96.75 520 TYR A CA 1
ATOM 4083 C C . TYR A 1 520 ? -18.874 20.494 1.637 1.00 96.75 520 TYR A C 1
ATOM 4085 O O . TYR A 1 520 ? -18.043 20.379 2.534 1.00 96.75 520 TYR A O 1
ATOM 4093 N N . GLN A 1 521 ? -19.526 21.641 1.418 1.00 95.38 521 GLN A N 1
ATOM 4094 C CA . GLN A 1 521 ? -19.169 22.924 2.046 1.00 95.38 521 GLN A CA 1
ATOM 4095 C C . GLN A 1 521 ? -19.324 22.932 3.576 1.00 95.38 521 GLN A C 1
ATOM 4097 O O . GLN A 1 521 ? -18.605 23.645 4.277 1.00 95.38 521 GLN A O 1
ATOM 4102 N N . SER A 1 522 ? -20.254 22.133 4.111 1.00 96.31 522 SER A N 1
ATOM 4103 C CA . SER A 1 522 ? -20.501 22.044 5.557 1.00 96.31 522 SER A CA 1
ATOM 4104 C C . SER A 1 522 ? -19.373 21.376 6.355 1.00 96.31 522 SER A C 1
ATOM 4106 O O . SER A 1 522 ? -19.369 21.455 7.586 1.00 96.31 522 SER A O 1
ATOM 4108 N N . GLN A 1 523 ? -18.429 20.712 5.685 1.00 97.06 523 GLN A N 1
ATOM 4109 C CA . GLN A 1 523 ? -17.313 20.018 6.317 1.00 97.06 523 GLN A CA 1
ATOM 4110 C C . GLN A 1 523 ? -16.073 20.913 6.270 1.00 97.06 523 GLN A C 1
ATOM 4112 O O . GLN A 1 523 ? -15.661 21.331 5.195 1.00 97.06 523 GLN A O 1
ATOM 4117 N N . GLN A 1 524 ? -15.482 21.212 7.429 1.00 94.38 524 GLN A N 1
ATOM 4118 C CA . GLN A 1 524 ? -14.295 22.067 7.548 1.00 94.38 524 GLN A CA 1
ATOM 4119 C C . GLN A 1 524 ? -13.202 21.352 8.345 1.00 94.38 524 GLN A C 1
ATOM 4121 O O . GLN A 1 524 ? -13.497 20.703 9.355 1.00 94.38 524 GLN A O 1
ATOM 4126 N N . PHE A 1 525 ? -11.950 21.481 7.906 1.00 95.31 525 PHE A N 1
ATOM 4127 C CA . PHE A 1 525 ? -10.806 20.754 8.462 1.00 95.31 525 PHE A CA 1
ATOM 4128 C C . PHE A 1 525 ? -9.668 21.682 8.887 1.00 95.31 525 PHE A C 1
ATOM 4130 O O . PHE A 1 525 ? -9.398 22.703 8.253 1.00 95.31 525 PHE A O 1
ATOM 4137 N N . SER A 1 526 ? -8.977 21.293 9.959 1.00 92.31 526 SER A N 1
ATOM 4138 C CA . SER A 1 526 ? -7.752 21.947 10.429 1.00 92.31 526 SER A CA 1
ATOM 4139 C C . SER A 1 526 ? -6.512 21.157 10.019 1.00 92.31 526 SER A C 1
ATOM 4141 O O . SER A 1 526 ? -6.614 19.999 9.632 1.00 92.31 526 SER A O 1
ATOM 4143 N N . GLU A 1 527 ? -5.331 21.749 10.173 1.00 92.44 527 GLU A N 1
ATOM 4144 C CA . GLU A 1 527 ? -4.060 21.023 10.069 1.00 92.44 527 GLU A CA 1
ATOM 4145 C C . GLU A 1 527 ? -4.037 19.779 10.987 1.00 92.44 527 GLU A C 1
ATOM 4147 O O . GLU A 1 527 ? -4.605 19.790 12.087 1.00 92.44 527 GLU A O 1
ATOM 4152 N N . GLY A 1 528 ? -3.410 18.695 10.521 1.00 91.56 528 GLY A N 1
ATOM 4153 C CA . GLY A 1 528 ? -3.348 17.389 11.178 1.00 91.56 528 GLY A CA 1
ATOM 4154 C C . GLY A 1 528 ? -4.416 16.384 10.719 1.00 91.56 528 GLY A C 1
ATOM 4155 O O . GLY A 1 528 ? -4.985 16.479 9.629 1.00 91.56 528 GLY A O 1
ATOM 4156 N N . LEU A 1 529 ? -4.667 15.370 11.557 1.00 91.50 529 LEU A N 1
ATOM 4157 C CA . LEU A 1 529 ? -5.597 14.275 11.258 1.00 91.50 529 LEU A CA 1
ATOM 4158 C C . LEU A 1 529 ? -7.067 14.703 11.403 1.00 91.50 529 LEU A C 1
ATOM 4160 O O . LEU A 1 529 ? -7.486 15.150 12.471 1.00 91.50 529 LEU A O 1
ATOM 4164 N N . ASN A 1 530 ? -7.869 14.458 10.368 1.00 95.12 530 ASN A N 1
ATOM 4165 C CA . ASN A 1 530 ? -9.309 14.719 10.321 1.00 95.12 530 ASN A CA 1
ATOM 4166 C C . ASN A 1 530 ? -10.072 13.543 9.680 1.00 95.12 530 ASN A C 1
ATOM 4168 O O . ASN A 1 530 ? -9.482 12.534 9.290 1.00 95.12 530 ASN A O 1
ATOM 4172 N N . TYR A 1 531 ? -11.398 13.681 9.556 1.00 96.81 531 TYR A N 1
ATOM 4173 C CA . TYR A 1 531 ? -12.262 12.694 8.905 1.00 96.81 531 TYR A CA 1
ATOM 4174 C C . TYR A 1 531 ? -13.258 13.344 7.938 1.00 96.81 531 TYR A C 1
ATOM 4176 O O . TYR A 1 531 ? -14.150 14.066 8.384 1.00 96.81 531 TYR A O 1
ATOM 4184 N N . ILE A 1 532 ? -13.164 13.016 6.647 1.00 97.62 532 ILE A N 1
ATOM 4185 C CA . ILE A 1 532 ? -14.165 13.368 5.626 1.00 97.62 532 ILE A CA 1
ATOM 4186 C C . ILE A 1 532 ? -15.316 12.373 5.699 1.00 97.62 532 ILE A C 1
ATOM 4188 O O . ILE A 1 532 ? -15.083 11.170 5.753 1.00 97.62 532 ILE A O 1
ATOM 4192 N N . THR A 1 533 ? -16.558 12.846 5.665 1.00 97.69 533 THR A N 1
ATOM 4193 C CA . THR A 1 533 ? -17.737 11.993 5.476 1.00 97.69 533 THR A CA 1
ATOM 4194 C C . THR A 1 533 ? -18.098 11.966 3.994 1.00 97.69 533 THR A C 1
ATOM 4196 O O . THR A 1 533 ? -18.314 13.021 3.402 1.00 97.69 533 THR A O 1
ATOM 4199 N N . THR A 1 534 ? -18.189 10.775 3.402 1.00 96.69 534 THR A N 1
ATOM 4200 C CA . THR A 1 534 ? -18.573 10.582 1.993 1.00 96.69 534 THR A CA 1
ATOM 4201 C C . THR A 1 534 ? -20.083 10.369 1.856 1.00 96.69 534 THR A C 1
ATOM 4203 O O . THR A 1 534 ? -20.813 10.267 2.852 1.00 96.69 534 THR A O 1
ATOM 4206 N N . ARG A 1 535 ? -20.594 10.301 0.621 1.00 94.50 535 ARG A N 1
ATOM 4207 C CA . ARG A 1 535 ? -22.034 10.237 0.308 1.00 94.50 535 ARG A CA 1
ATOM 4208 C C . ARG A 1 535 ? -22.781 9.051 0.916 1.00 94.50 535 ARG A C 1
ATOM 4210 O O . ARG A 1 535 ? -24.011 9.073 1.019 1.00 94.50 535 ARG A O 1
ATOM 4217 N N . ASP A 1 536 ? -22.086 7.982 1.300 1.00 92.50 536 ASP A N 1
ATOM 4218 C CA . ASP A 1 536 ? -22.684 6.825 1.976 1.00 92.50 536 ASP A CA 1
ATOM 4219 C C . ASP A 1 536 ? -22.575 6.860 3.507 1.00 92.50 536 ASP A C 1
ATOM 4221 O O . ASP A 1 536 ? -23.051 5.952 4.193 1.00 92.50 536 ASP A O 1
ATOM 4225 N N . GLY A 1 537 ? -22.022 7.944 4.053 1.00 92.88 537 GLY A N 1
ATOM 4226 C CA . GLY A 1 537 ? -21.807 8.131 5.481 1.00 92.88 537 GLY A CA 1
ATOM 4227 C C . GLY A 1 537 ? -20.552 7.439 6.014 1.00 92.88 537 GLY A C 1
ATOM 4228 O O . GLY A 1 537 ? -20.332 7.460 7.230 1.00 92.88 537 GLY A O 1
ATOM 4229 N N . THR A 1 538 ? -19.738 6.832 5.145 1.00 95.50 538 THR A N 1
ATOM 4230 C CA . THR A 1 538 ? -18.405 6.341 5.503 1.00 95.50 538 THR A CA 1
ATOM 4231 C C . THR A 1 538 ? -17.495 7.520 5.806 1.00 95.50 538 THR A C 1
ATOM 4233 O O . THR A 1 538 ? -17.573 8.565 5.164 1.00 95.50 538 THR A O 1
ATOM 4236 N N . LYS A 1 539 ? -16.641 7.364 6.819 1.00 97.12 539 LYS A N 1
ATOM 4237 C CA . LYS A 1 539 ? -15.688 8.396 7.218 1.00 97.12 539 LYS A CA 1
ATOM 4238 C C . LYS A 1 539 ? -14.281 8.013 6.793 1.00 97.12 539 LYS A C 1
ATOM 4240 O O . LYS A 1 539 ? -13.763 7.021 7.301 1.00 97.12 539 LYS A O 1
ATOM 4245 N N . LEU A 1 540 ? -13.665 8.789 5.914 1.00 97.31 540 LEU A N 1
ATOM 4246 C CA . LEU A 1 540 ? -12.288 8.603 5.469 1.00 97.31 540 LEU A CA 1
ATOM 4247 C C . LEU A 1 540 ? -11.346 9.463 6.302 1.00 97.31 540 LEU A C 1
ATOM 4249 O O . LEU A 1 540 ? -11.599 10.643 6.513 1.00 97.31 540 LEU A O 1
ATOM 4253 N N . SER A 1 541 ? -10.274 8.856 6.790 1.00 95.44 541 SER A N 1
ATOM 4254 C CA . SER A 1 541 ? -9.199 9.525 7.509 1.00 95.44 541 SER A CA 1
ATOM 4255 C C . SER A 1 541 ? -8.361 10.345 6.534 1.00 95.44 541 SER A C 1
ATOM 4257 O O . SER A 1 541 ? -7.887 9.809 5.530 1.00 95.44 541 SER A O 1
ATOM 4259 N N . ILE A 1 542 ? -8.144 11.619 6.857 1.00 94.75 542 ILE A N 1
ATOM 4260 C CA . ILE A 1 542 ? -7.289 12.522 6.081 1.00 94.75 542 ILE A CA 1
ATOM 4261 C C . ILE A 1 542 ? -6.239 13.184 6.963 1.00 94.75 542 ILE A C 1
ATOM 4263 O O . ILE A 1 542 ? -6.495 13.434 8.139 1.00 94.75 542 ILE A O 1
ATOM 4267 N N . TYR A 1 543 ? -5.091 13.518 6.393 1.00 93.38 543 TYR A N 1
ATOM 4268 C CA . TYR A 1 543 ? -4.074 14.340 7.034 1.00 93.38 543 TYR A CA 1
ATOM 4269 C C . TYR A 1 543 ? -3.863 15.611 6.220 1.00 93.38 543 TYR A C 1
ATOM 4271 O O . TYR A 1 543 ? -3.472 15.541 5.056 1.00 93.38 543 TYR A O 1
ATOM 4279 N N . VAL A 1 544 ? -4.145 16.758 6.832 1.00 94.50 544 VAL A N 1
ATOM 4280 C CA . VAL A 1 544 ? -3.981 18.080 6.220 1.00 94.50 544 VAL A CA 1
ATOM 4281 C C . VAL A 1 544 ? -2.658 18.668 6.688 1.00 94.50 544 VAL A C 1
ATOM 4283 O O . VAL A 1 544 ? -2.438 18.794 7.889 1.00 94.50 544 VAL A O 1
ATOM 4286 N N . ASP A 1 545 ? -1.799 19.046 5.750 1.00 92.94 545 ASP A N 1
ATOM 4287 C CA . ASP A 1 545 ? -0.523 19.709 6.021 1.00 92.94 545 ASP A CA 1
ATOM 4288 C C . ASP A 1 545 ? -0.437 20.993 5.195 1.00 92.94 545 ASP A C 1
ATOM 4290 O O . ASP A 1 545 ? -0.600 20.963 3.969 1.00 92.94 545 ASP A O 1
ATOM 4294 N N . LEU A 1 546 ? -0.249 22.128 5.873 1.00 95.00 546 LEU A N 1
ATOM 4295 C CA . LEU A 1 546 ? -0.258 23.448 5.252 1.00 95.00 546 LEU A CA 1
ATOM 4296 C C . LEU A 1 546 ? 1.166 24.030 5.235 1.00 95.00 546 LEU A C 1
ATOM 4298 O O . LEU A 1 546 ? 1.892 23.917 6.220 1.00 95.00 546 LEU A O 1
ATOM 4302 N N . PRO A 1 547 ? 1.575 24.750 4.173 1.00 92.69 547 PRO A N 1
ATOM 4303 C CA . PRO A 1 547 ? 2.904 25.371 4.111 1.00 92.69 547 PRO A CA 1
ATOM 4304 C C . PRO A 1 547 ? 3.062 26.547 5.099 1.00 92.69 547 PRO A C 1
ATOM 4306 O O . PRO A 1 547 ? 4.154 27.085 5.283 1.00 92.69 547 PRO A O 1
ATOM 4309 N N . GLY A 1 548 ? 1.971 26.966 5.741 1.00 90.56 548 GLY A N 1
ATOM 4310 C CA . GLY A 1 548 ? 1.938 27.964 6.799 1.00 90.56 548 GLY A CA 1
ATOM 4311 C C . GLY A 1 548 ? 0.567 28.000 7.486 1.00 90.56 548 GLY A C 1
ATOM 4312 O O . GLY A 1 548 ? -0.344 27.272 7.095 1.00 90.56 548 GLY A O 1
ATOM 4313 N N . PRO A 1 549 ? 0.369 28.882 8.487 1.00 86.31 549 PRO A N 1
ATOM 4314 C CA . PRO A 1 549 ? -0.910 29.009 9.184 1.00 86.31 549 PRO A CA 1
ATOM 4315 C C . PRO A 1 549 ? -2.074 29.222 8.211 1.00 86.31 549 PRO A C 1
ATOM 4317 O O . PRO A 1 549 ? -1.942 30.016 7.281 1.00 86.31 549 PRO A O 1
ATOM 4320 N N . ALA A 1 550 ? -3.233 28.602 8.451 1.00 83.25 550 ALA A N 1
ATOM 4321 C CA . ALA A 1 550 ? -4.406 28.744 7.577 1.00 83.25 550 ALA A CA 1
ATOM 4322 C C . ALA A 1 550 ? -4.810 30.215 7.332 1.00 83.25 550 ALA A C 1
ATOM 4324 O O . ALA A 1 550 ? -5.199 30.575 6.227 1.00 83.25 550 ALA A O 1
ATOM 4325 N N . SER A 1 551 ? -4.619 31.096 8.323 1.00 81.75 551 SER A N 1
ATOM 4326 C CA . SER A 1 551 ? -4.884 32.541 8.210 1.00 81.75 551 SER A CA 1
ATOM 4327 C C . SER A 1 551 ? -3.960 33.298 7.249 1.00 81.75 551 SER A C 1
ATOM 4329 O O . SER A 1 551 ? -4.250 34.444 6.913 1.00 81.75 551 SER A O 1
ATOM 4331 N N . LYS A 1 552 ? -2.838 32.693 6.845 1.00 83.69 552 LYS A N 1
ATOM 4332 C CA . LYS A 1 552 ? -1.918 33.219 5.827 1.00 83.69 552 LYS A CA 1
ATOM 4333 C C . LYS A 1 552 ? -2.142 32.600 4.445 1.00 83.69 552 LYS A C 1
ATOM 4335 O O . LYS A 1 552 ? -1.427 32.959 3.514 1.00 83.69 552 LYS A O 1
ATOM 4340 N N . GLY A 1 553 ? -3.097 31.676 4.335 1.00 82.50 553 GLY A N 1
ATOM 4341 C CA . GLY A 1 553 ? -3.573 31.170 3.059 1.00 82.50 553 GLY A CA 1
ATOM 4342 C C . GLY A 1 553 ? -4.418 32.212 2.310 1.00 82.50 553 GLY A C 1
ATOM 4343 O O . GLY A 1 553 ? -4.484 33.377 2.715 1.00 82.50 553 GLY A O 1
ATOM 4344 N N . PRO A 1 554 ? -5.095 31.803 1.231 1.00 92.38 554 PRO A N 1
ATOM 4345 C CA . PRO A 1 554 ? -5.268 30.419 0.793 1.00 92.38 554 PRO A CA 1
ATOM 4346 C C . PRO A 1 554 ? -4.084 29.885 -0.045 1.00 92.38 554 PRO A C 1
ATOM 4348 O O . PRO A 1 554 ? -3.338 30.652 -0.649 1.00 92.38 554 PRO A O 1
ATOM 4351 N N . TYR A 1 555 ? -3.898 28.565 -0.073 1.00 95.88 555 TYR A N 1
ATOM 4352 C CA . TYR A 1 555 ? -2.733 27.867 -0.625 1.00 95.88 555 TYR A CA 1
ATOM 4353 C C . TYR A 1 555 ? -3.084 27.004 -1.850 1.00 95.88 555 TYR A C 1
ATOM 4355 O O . TYR A 1 555 ? -4.173 26.419 -1.906 1.00 95.88 555 TYR A O 1
ATOM 4363 N N . PRO A 1 556 ? -2.161 26.861 -2.822 1.00 96.81 556 PRO A N 1
ATOM 4364 C CA . PRO A 1 556 ? -2.293 25.854 -3.870 1.00 96.81 556 PRO A CA 1
ATOM 4365 C C . PRO A 1 556 ? -2.284 24.465 -3.224 1.00 96.81 556 PRO A C 1
ATOM 4367 O O . PRO A 1 556 ? -1.422 24.167 -2.397 1.00 96.81 556 PRO A O 1
ATOM 4370 N N . THR A 1 557 ? -3.259 23.629 -3.570 1.00 98.00 557 THR A N 1
ATOM 4371 C CA . THR A 1 557 ? -3.520 22.385 -2.836 1.00 98.00 557 THR A CA 1
ATOM 4372 C C . THR A 1 557 ? -3.490 21.181 -3.762 1.00 98.00 557 THR A C 1
ATOM 4374 O O . THR A 1 557 ? -4.123 21.189 -4.821 1.00 98.00 557 THR A O 1
ATOM 4377 N N . VAL A 1 558 ? -2.784 20.136 -3.331 1.00 98.00 558 VAL A N 1
ATOM 4378 C CA . VAL A 1 558 ? -2.803 18.818 -3.969 1.00 98.00 558 VAL A CA 1
ATOM 4379 C C . VAL A 1 558 ? -3.291 17.743 -3.002 1.00 98.00 558 VAL A C 1
ATOM 4381 O O . VAL A 1 558 ? -3.080 17.828 -1.789 1.00 98.00 558 VAL A O 1
ATOM 4384 N N . VAL A 1 559 ? -3.955 16.728 -3.543 1.00 97.69 559 VAL A N 1
ATOM 4385 C CA . VAL A 1 559 ? -4.528 15.610 -2.791 1.00 97.69 559 VAL A CA 1
ATOM 4386 C C . VAL A 1 559 ? -3.908 14.301 -3.275 1.00 97.69 559 VAL A C 1
ATOM 4388 O O . VAL A 1 559 ? -3.841 14.057 -4.479 1.00 97.69 559 VAL A O 1
ATOM 4391 N N . GLU A 1 560 ? -3.486 13.449 -2.343 1.00 96.00 560 GLU A N 1
ATOM 4392 C CA . GLU A 1 560 ? -3.009 12.092 -2.630 1.00 96.00 560 GLU A CA 1
ATOM 4393 C C . GLU A 1 560 ? -3.927 11.070 -1.948 1.00 96.00 560 GLU A C 1
ATOM 4395 O O . GLU A 1 560 ? -4.065 11.061 -0.722 1.00 96.00 560 GLU A O 1
ATOM 4400 N N . LEU A 1 561 ? -4.559 10.198 -2.742 1.00 93.12 561 LEU A N 1
ATOM 4401 C CA . LEU A 1 561 ? -5.362 9.079 -2.246 1.00 93.12 561 LEU A CA 1
ATOM 4402 C C . LEU A 1 561 ? -4.536 7.795 -2.325 1.00 93.12 561 LEU A C 1
ATOM 4404 O O . LEU A 1 561 ? -4.088 7.417 -3.404 1.00 93.12 561 LEU A O 1
ATOM 4408 N N . SER A 1 562 ? -4.380 7.084 -1.208 1.00 89.75 562 SER A N 1
ATOM 4409 C CA . SER A 1 562 ? -3.683 5.791 -1.190 1.00 89.75 562 SER A CA 1
ATOM 4410 C C . SER A 1 562 ? -4.206 4.865 -0.098 1.00 89.75 562 SER A C 1
ATOM 4412 O O . SER A 1 562 ? -4.758 5.294 0.915 1.00 89.75 562 SER A O 1
ATOM 4414 N N . GLY A 1 563 ? -4.003 3.567 -0.294 1.00 77.56 563 GLY A N 1
ATOM 4415 C CA . GLY A 1 563 ? -4.186 2.550 0.748 1.00 77.56 563 GLY A CA 1
ATOM 4416 C C . GLY A 1 563 ? -2.952 2.373 1.631 1.00 77.56 563 GLY A C 1
ATOM 4417 O O . GLY A 1 563 ? -3.023 1.654 2.624 1.00 77.56 563 GLY A O 1
ATOM 4418 N N . TYR A 1 564 ? -1.836 3.034 1.308 1.00 82.94 564 TYR A N 1
ATOM 4419 C CA . TYR A 1 564 ? -0.677 3.107 2.192 1.00 82.94 564 TYR A CA 1
ATOM 4420 C C . TYR A 1 564 ? -0.910 4.064 3.372 1.00 82.94 564 TYR A C 1
ATOM 4422 O O . TYR A 1 564 ? -1.919 4.767 3.474 1.00 82.94 564 TYR A O 1
ATOM 4430 N N . ARG A 1 565 ? 0.056 4.108 4.296 1.00 73.62 565 ARG A N 1
ATOM 4431 C CA . ARG A 1 565 ? 0.072 5.067 5.409 1.00 73.62 565 ARG A CA 1
ATOM 4432 C C . ARG A 1 565 ? 0.222 6.481 4.845 1.00 73.62 565 ARG A C 1
ATOM 4434 O O . ARG A 1 565 ? 1.294 6.843 4.368 1.00 73.62 565 ARG A O 1
ATOM 4441 N N . ILE A 1 566 ? -0.878 7.225 4.875 1.00 66.62 566 ILE A N 1
ATOM 4442 C CA . ILE A 1 566 ? -0.961 8.628 4.460 1.00 66.62 566 ILE A CA 1
ATOM 4443 C C . ILE A 1 566 ? -1.602 9.486 5.567 1.00 66.62 566 ILE A C 1
ATOM 4445 O O . ILE A 1 566 ? -1.230 10.639 5.749 1.00 66.62 566 ILE A O 1
ATOM 4449 N N . GLY A 1 567 ? -2.525 8.920 6.351 1.00 56.41 567 GLY A N 1
ATOM 4450 C CA . GLY A 1 567 ? -3.142 9.547 7.525 1.00 56.41 567 GLY A CA 1
ATOM 4451 C C . GLY A 1 567 ? -2.287 9.530 8.799 1.00 56.41 567 GLY A C 1
ATOM 4452 O O . GLY A 1 567 ? -2.820 9.710 9.891 1.00 56.41 567 GLY A O 1
ATOM 4453 N N . ASP A 1 568 ? -0.997 9.235 8.679 1.00 62.03 568 ASP A N 1
ATOM 4454 C CA . ASP A 1 568 ? -0.074 8.981 9.784 1.00 62.03 568 ASP A CA 1
ATOM 4455 C C . ASP A 1 568 ? 0.977 10.097 9.848 1.00 62.03 568 ASP A C 1
ATOM 4457 O O . ASP A 1 568 ? 1.541 10.465 8.821 1.00 62.03 568 ASP A O 1
ATOM 4461 N N . ASP A 1 569 ? 1.244 10.637 11.037 1.00 59.03 569 ASP A N 1
ATOM 4462 C CA . ASP A 1 569 ? 2.180 11.748 11.236 1.00 59.03 569 ASP A CA 1
ATOM 4463 C C . ASP A 1 569 ? 3.657 11.329 11.130 1.00 59.03 569 ASP A C 1
ATOM 4465 O O . ASP A 1 569 ? 4.535 12.185 11.033 1.00 59.03 569 ASP A O 1
ATOM 4469 N N . GLU A 1 570 ? 3.945 10.024 11.117 1.00 62.31 570 GLU A N 1
ATOM 4470 C CA . GLU A 1 570 ? 5.315 9.498 11.115 1.00 62.31 570 GLU A CA 1
ATOM 4471 C C . GLU A 1 570 ? 5.864 9.165 9.712 1.00 62.31 570 GLU A C 1
ATOM 4473 O O . GLU A 1 570 ? 7.081 9.080 9.542 1.00 62.31 570 GLU A O 1
ATOM 4478 N N . VAL A 1 571 ? 5.009 8.954 8.699 1.00 64.62 571 VAL A N 1
ATOM 4479 C CA . VAL A 1 571 ? 5.432 8.507 7.354 1.00 64.62 571 VAL A CA 1
ATOM 4480 C C . VAL A 1 571 ? 4.703 9.291 6.267 1.00 64.62 571 VAL A C 1
ATOM 4482 O O . VAL A 1 571 ? 3.489 9.191 6.131 1.00 64.62 571 VAL A O 1
ATOM 4485 N N . THR A 1 572 ? 5.456 10.034 5.453 1.00 76.44 572 THR A N 1
ATOM 4486 C CA . THR A 1 572 ? 4.927 10.791 4.306 1.00 76.44 572 THR A CA 1
ATOM 4487 C C . THR A 1 572 ? 5.266 10.073 3.000 1.00 76.44 572 THR A C 1
ATOM 4489 O O . THR A 1 572 ? 6.407 9.652 2.811 1.00 76.44 572 THR A O 1
ATOM 4492 N N . GLN A 1 573 ? 4.291 9.932 2.097 1.00 86.19 573 GLN A N 1
ATOM 4493 C CA . GLN A 1 573 ? 4.520 9.333 0.775 1.00 86.19 573 GLN A CA 1
ATOM 4494 C C . GLN A 1 573 ? 5.404 10.229 -0.103 1.00 86.19 573 GLN A C 1
ATOM 4496 O O . GLN A 1 573 ? 5.374 11.451 0.067 1.00 86.19 573 GLN A O 1
ATOM 4501 N N . PRO A 1 574 ? 6.169 9.665 -1.058 1.00 87.75 574 PRO A N 1
ATOM 4502 C CA . PRO A 1 574 ? 7.144 10.433 -1.831 1.00 87.75 574 PRO A CA 1
ATOM 4503 C C . PRO A 1 574 ? 6.544 11.625 -2.584 1.00 87.75 574 PRO A C 1
ATOM 4505 O O . PRO A 1 574 ? 7.079 12.728 -2.496 1.00 87.75 574 PRO A O 1
ATOM 4508 N N . ALA A 1 575 ? 5.414 11.434 -3.273 1.00 90.88 575 ALA A N 1
ATOM 4509 C CA . ALA A 1 575 ? 4.759 12.493 -4.039 1.00 90.88 575 ALA A CA 1
ATOM 4510 C C . ALA A 1 575 ? 4.269 13.637 -3.135 1.00 90.88 575 ALA A C 1
ATOM 4512 O O . ALA A 1 575 ? 4.597 14.799 -3.380 1.00 90.88 575 ALA A O 1
ATOM 4513 N N . THR A 1 576 ? 3.577 13.309 -2.036 1.00 90.81 576 THR A N 1
ATOM 4514 C CA . THR A 1 576 ? 3.214 14.280 -0.991 1.00 90.81 576 THR A CA 1
ATOM 4515 C C . THR A 1 576 ? 4.441 15.010 -0.426 1.00 90.81 576 THR A C 1
ATOM 4517 O O . THR A 1 576 ? 4.415 16.231 -0.291 1.00 90.81 576 THR A O 1
ATOM 4520 N N . ALA A 1 577 ? 5.535 14.305 -0.118 1.00 89.12 577 ALA A N 1
ATOM 4521 C CA . ALA A 1 577 ? 6.748 14.920 0.428 1.00 89.12 577 ALA A CA 1
ATOM 4522 C C . ALA A 1 577 ? 7.378 15.925 -0.550 1.00 89.12 577 ALA A C 1
ATOM 4524 O O . ALA A 1 577 ? 7.792 17.012 -0.140 1.00 89.12 577 ALA A O 1
ATOM 4525 N N . ILE A 1 578 ? 7.408 15.592 -1.844 1.00 90.50 578 ILE A N 1
ATOM 4526 C CA . ILE A 1 578 ? 7.892 16.488 -2.899 1.00 90.50 578 ILE A CA 1
ATOM 4527 C C . ILE A 1 578 ? 6.980 17.714 -3.020 1.00 90.50 578 ILE A C 1
ATOM 4529 O O . ILE A 1 578 ? 7.474 18.839 -3.010 1.00 90.50 578 ILE A O 1
ATOM 4533 N N . ALA A 1 579 ? 5.658 17.529 -3.047 1.00 93.00 579 ALA A N 1
ATOM 4534 C CA . ALA A 1 579 ? 4.709 18.640 -3.105 1.00 93.00 579 ALA A CA 1
ATOM 4535 C C . ALA A 1 579 ? 4.846 19.594 -1.901 1.00 93.00 579 ALA A C 1
ATOM 4537 O O . ALA A 1 579 ? 4.863 20.813 -2.079 1.00 93.00 579 ALA A O 1
ATOM 4538 N N . ARG A 1 580 ? 5.040 19.064 -0.685 1.00 91.00 580 ARG A N 1
ATOM 4539 C CA . ARG A 1 580 ? 5.338 19.877 0.510 1.00 91.00 580 ARG A CA 1
ATOM 4540 C C . ARG A 1 580 ? 6.634 20.667 0.351 1.00 91.00 580 ARG A C 1
ATOM 4542 O O . ARG A 1 580 ? 6.671 21.861 0.641 1.00 91.00 580 ARG A O 1
ATOM 4549 N N . ALA A 1 581 ? 7.697 20.031 -0.147 1.00 88.88 581 ALA A N 1
ATOM 4550 C CA . ALA A 1 581 ? 8.983 20.693 -0.376 1.00 88.88 581 ALA A CA 1
ATOM 4551 C C . ALA A 1 581 ? 8.898 21.832 -1.413 1.00 88.88 581 ALA A C 1
ATOM 4553 O O . ALA A 1 581 ? 9.635 22.819 -1.287 1.00 88.88 581 ALA A O 1
ATOM 4554 N N . LEU A 1 582 ? 7.974 21.703 -2.374 1.00 90.56 582 LEU A N 1
ATOM 4555 C CA . LEU A 1 582 ? 7.605 22.697 -3.389 1.00 90.56 582 LEU A CA 1
ATOM 4556 C C . LEU A 1 582 ? 6.578 23.742 -2.897 1.00 90.56 582 LEU A C 1
ATOM 4558 O O . LEU A 1 582 ? 6.179 24.619 -3.661 1.00 90.56 582 LEU A O 1
ATOM 4562 N N . GLY A 1 583 ? 6.149 23.679 -1.632 1.00 91.50 583 GLY A N 1
ATOM 4563 C CA . GLY A 1 583 ? 5.297 24.694 -1.003 1.00 91.50 583 GLY A CA 1
ATOM 4564 C C . GLY A 1 583 ? 3.791 24.547 -1.247 1.00 91.50 583 GLY A C 1
ATOM 4565 O O . GLY A 1 583 ? 3.059 25.519 -1.067 1.00 91.50 583 GLY A O 1
ATOM 4566 N N . TYR A 1 584 ? 3.312 23.367 -1.647 1.00 95.00 584 TYR A N 1
ATOM 4567 C CA . TYR A 1 584 ? 1.876 23.085 -1.745 1.00 95.00 584 TYR A CA 1
ATOM 4568 C C . TYR A 1 584 ? 1.285 22.709 -0.383 1.00 95.00 584 TYR A C 1
ATOM 4570 O O . TYR A 1 584 ? 1.928 22.026 0.415 1.00 95.00 584 TYR A O 1
ATOM 4578 N N . ALA A 1 585 ? 0.028 23.091 -0.146 1.00 96.62 585 ALA A N 1
ATOM 4579 C CA . ALA A 1 585 ? -0.786 22.413 0.855 1.00 96.62 585 ALA A CA 1
ATOM 4580 C C . ALA A 1 585 ? -1.076 20.992 0.366 1.00 96.62 585 ALA A C 1
ATOM 4582 O O . ALA A 1 585 ? -1.397 20.779 -0.807 1.00 96.62 585 ALA A O 1
ATOM 4583 N N . THR A 1 586 ? -0.950 20.014 1.257 1.00 95.75 586 THR A N 1
ATOM 4584 C CA . THR A 1 586 ? -1.153 18.606 0.912 1.00 95.75 586 THR A CA 1
ATOM 4585 C C . THR A 1 586 ? -2.242 17.995 1.770 1.00 95.75 586 THR A C 1
ATOM 4587 O O . THR A 1 586 ? -2.259 18.160 2.992 1.00 95.75 586 THR A O 1
ATOM 4590 N N . VAL A 1 587 ? -3.151 17.270 1.123 1.00 96.00 587 VAL A N 1
ATOM 4591 C CA . VAL A 1 587 ? -4.136 16.438 1.811 1.00 96.00 587 VAL A CA 1
ATOM 4592 C C . VAL A 1 587 ? -3.884 14.993 1.457 1.00 96.00 587 VAL A C 1
ATOM 4594 O O . VAL A 1 587 ? -4.138 14.538 0.344 1.00 96.00 587 VAL A O 1
ATOM 4597 N N . GLY A 1 588 ? -3.393 14.267 2.443 1.00 95.19 588 GLY A N 1
ATOM 4598 C CA . GLY A 1 588 ? -3.242 12.841 2.345 1.00 95.19 588 GLY A CA 1
ATOM 4599 C C . GLY A 1 588 ? -4.527 12.120 2.750 1.00 95.19 588 GLY A C 1
ATOM 4600 O O . GLY A 1 588 ? -5.042 12.369 3.836 1.00 95.19 588 GLY A O 1
ATOM 4601 N N . VAL A 1 589 ? -5.033 11.199 1.930 1.00 95.25 589 VAL A N 1
ATOM 4602 C CA . VAL A 1 589 ? -6.282 10.470 2.187 1.00 95.25 589 VAL A CA 1
ATOM 4603 C C . VAL A 1 589 ? -6.034 8.969 2.248 1.00 95.25 589 VAL A C 1
ATOM 4605 O O . VAL A 1 589 ? -5.605 8.354 1.271 1.00 95.25 589 VAL A O 1
ATOM 4608 N N . ASN A 1 590 ? -6.377 8.354 3.383 1.00 93.62 590 ASN A N 1
ATOM 4609 C CA . ASN A 1 590 ? -6.468 6.900 3.453 1.00 93.62 590 ASN A CA 1
ATOM 4610 C C . ASN A 1 590 ? -7.719 6.431 2.704 1.00 93.62 590 ASN A C 1
ATOM 4612 O O . ASN A 1 590 ? -8.844 6.779 3.075 1.00 93.62 590 ASN A O 1
ATOM 4616 N N . MET A 1 591 ? -7.534 5.597 1.682 1.00 94.56 591 MET A N 1
ATOM 4617 C CA . MET A 1 591 ? -8.631 4.953 0.956 1.00 94.56 591 MET A CA 1
ATOM 4618 C C . MET A 1 591 ? -9.543 4.161 1.901 1.00 94.56 591 MET A C 1
ATOM 4620 O O . MET A 1 591 ? -9.111 3.687 2.960 1.00 94.56 591 MET A O 1
ATOM 4624 N N . ARG A 1 592 ? -10.806 3.991 1.500 1.00 95.25 592 ARG A N 1
ATOM 4625 C CA . ARG A 1 592 ? -11.808 3.167 2.190 1.00 95.25 592 ARG A CA 1
ATOM 4626 C C . ARG A 1 592 ? -11.225 1.832 2.657 1.00 95.25 592 ARG A C 1
ATOM 4628 O O . ARG A 1 592 ? -10.595 1.117 1.886 1.00 95.25 592 ARG A O 1
ATOM 4635 N N . GLY A 1 593 ? -11.447 1.499 3.926 1.00 94.38 593 GLY A N 1
ATOM 4636 C CA . GLY A 1 593 ? -10.959 0.264 4.541 1.00 94.38 593 GLY A CA 1
ATOM 4637 C C . GLY A 1 593 ? -9.452 0.200 4.810 1.00 94.38 593 GLY A C 1
ATOM 4638 O O . GLY A 1 593 ? -8.972 -0.860 5.187 1.00 94.38 593 GLY A O 1
ATOM 4639 N N . SER A 1 594 ? -8.705 1.298 4.645 1.00 93.44 594 SER A N 1
ATOM 4640 C CA . SER A 1 594 ? -7.290 1.380 5.033 1.00 93.44 594 SER A CA 1
ATOM 4641 C C . SER A 1 594 ? -7.079 2.347 6.204 1.00 93.44 594 SER A C 1
ATOM 4643 O O . SER A 1 594 ? -7.796 3.340 6.357 1.00 93.44 594 SER A O 1
ATOM 4645 N N . GLY A 1 595 ? -6.091 2.075 7.059 1.00 91.69 595 GLY A N 1
ATOM 4646 C CA . GLY A 1 595 ? -5.753 2.963 8.175 1.00 91.69 595 GLY A CA 1
ATOM 4647 C C . GLY A 1 595 ? -6.933 3.227 9.120 1.00 91.69 595 GLY A C 1
ATOM 4648 O O . GLY A 1 595 ? -7.625 2.304 9.544 1.00 91.69 595 GLY A O 1
ATOM 4649 N N . CYS A 1 596 ? -7.183 4.497 9.449 1.00 93.31 596 CYS A N 1
ATOM 4650 C CA . CYS A 1 596 ? -8.353 4.912 10.231 1.00 93.31 596 CYS A CA 1
ATOM 4651 C C . CYS A 1 596 ? -9.609 5.180 9.375 1.00 93.31 596 CYS A C 1
ATOM 4653 O O . CYS A 1 596 ? -10.625 5.600 9.932 1.00 93.31 596 CYS A O 1
ATOM 4655 N N . SER A 1 597 ? -9.586 4.955 8.056 1.00 96.12 597 SER A N 1
ATOM 4656 C CA . SER A 1 597 ? -10.765 5.110 7.191 1.00 96.12 597 SER A CA 1
ATOM 4657 C C . SER A 1 597 ? -11.762 3.974 7.388 1.00 96.12 597 SER A C 1
ATOM 4659 O O . SER A 1 597 ? -11.390 2.822 7.587 1.00 96.12 597 SER A O 1
ATOM 4661 N N . GLY A 1 598 ? -13.051 4.298 7.352 1.00 95.12 598 GLY A N 1
ATOM 4662 C CA . GLY A 1 598 ? -14.134 3.326 7.475 1.00 95.12 598 GLY A CA 1
ATOM 4663 C C . GLY A 1 598 ? -14.339 2.498 6.210 1.00 95.12 598 GLY A C 1
ATOM 4664 O O . GLY A 1 598 ? -13.702 2.728 5.183 1.00 95.12 598 GLY A O 1
ATOM 4665 N N . GLY A 1 599 ? -15.272 1.552 6.283 1.00 94.50 599 GLY A N 1
ATOM 4666 C CA . GLY A 1 599 ? -15.579 0.642 5.179 1.00 94.50 599 GLY A CA 1
ATOM 4667 C C . GLY A 1 599 ? -14.647 -0.567 5.138 1.00 94.50 599 GLY A C 1
ATOM 4668 O O . GLY A 1 599 ? -14.016 -0.907 6.134 1.00 94.50 599 GLY A O 1
ATOM 4669 N N . ALA A 1 600 ? -14.602 -1.231 3.989 1.00 93.94 600 ALA A N 1
ATOM 4670 C CA . ALA A 1 600 ? -13.790 -2.417 3.750 1.00 93.94 600 ALA A CA 1
ATOM 4671 C C . ALA A 1 600 ? -12.951 -2.208 2.493 1.00 93.94 600 ALA A C 1
ATOM 4673 O O . ALA A 1 600 ? -13.452 -1.631 1.527 1.00 93.94 600 ALA A O 1
ATOM 4674 N N . PHE A 1 601 ? -11.701 -2.664 2.526 1.00 93.38 601 PHE A N 1
ATOM 4675 C CA . PHE A 1 601 ? -10.758 -2.433 1.442 1.00 93.38 601 PHE A CA 1
ATOM 4676 C C . PHE A 1 601 ? -11.066 -3.325 0.235 1.00 93.38 601 PHE A C 1
ATOM 4678 O O . PHE A 1 601 ? -11.296 -4.528 0.376 1.00 93.38 601 PHE A O 1
ATOM 4685 N N . GLU A 1 602 ? -11.066 -2.711 -0.944 1.00 90.44 602 GLU A N 1
ATOM 4686 C CA . GLU A 1 602 ? -11.236 -3.342 -2.250 1.00 90.44 602 GLU A CA 1
ATOM 4687 C C . GLU A 1 602 ? -10.595 -2.425 -3.300 1.00 90.44 602 GLU A C 1
ATOM 4689 O O . GLU A 1 602 ? -10.865 -1.219 -3.311 1.00 90.44 602 GLU A O 1
ATOM 4694 N N . LEU A 1 603 ? -9.721 -2.975 -4.149 1.00 88.38 603 LEU A N 1
ATOM 4695 C CA . LEU A 1 603 ? -8.991 -2.196 -5.154 1.00 88.38 603 LEU A CA 1
ATOM 4696 C C . LEU A 1 603 ? -9.966 -1.571 -6.156 1.00 88.38 603 LEU A C 1
ATOM 4698 O O . LEU A 1 603 ? -10.715 -2.292 -6.804 1.00 88.38 603 LEU A O 1
ATOM 4702 N N . PHE A 1 604 ? -9.947 -0.238 -6.241 1.00 87.56 604 PHE A N 1
ATOM 4703 C CA . PHE A 1 604 ? -10.671 0.589 -7.219 1.00 87.56 604 PHE A CA 1
ATOM 4704 C C . PHE A 1 604 ? -12.167 0.271 -7.411 1.00 87.56 604 PHE A C 1
ATOM 4706 O O . PHE A 1 604 ? -12.732 0.552 -8.461 1.00 87.56 604 PHE A O 1
ATOM 4713 N N . SER A 1 605 ? -12.835 -0.246 -6.371 1.00 87.88 605 SER A N 1
ATOM 4714 C CA . SER A 1 605 ? -14.290 -0.468 -6.393 1.00 87.88 605 SER A CA 1
ATOM 4715 C C . SER A 1 605 ? -15.071 0.811 -6.753 1.00 87.88 605 SER A C 1
ATOM 4717 O O . SER A 1 605 ? -14.613 1.912 -6.424 1.00 87.88 605 SER A O 1
ATOM 4719 N N . PRO A 1 606 ? -16.297 0.708 -7.302 1.00 88.94 606 PRO A N 1
ATOM 4720 C CA . PRO A 1 606 ? -17.146 1.873 -7.580 1.00 88.94 606 PRO A CA 1
ATOM 4721 C C . PRO A 1 606 ? -17.318 2.808 -6.373 1.00 88.94 606 PRO A C 1
ATOM 4723 O O . PRO A 1 606 ? -17.315 4.031 -6.507 1.00 88.94 606 PRO A O 1
ATOM 4726 N N . ALA A 1 607 ? -17.389 2.249 -5.160 1.00 91.19 607 ALA A N 1
ATOM 4727 C CA . ALA A 1 607 ? -17.441 3.033 -3.931 1.00 91.19 607 ALA A CA 1
ATOM 4728 C C . ALA A 1 607 ? -16.172 3.865 -3.688 1.00 91.19 607 ALA A C 1
ATOM 4730 O O . ALA A 1 607 ? -16.274 4.999 -3.231 1.00 91.19 607 ALA A O 1
ATOM 4731 N N . LEU A 1 608 ? -14.990 3.334 -4.007 1.00 89.44 608 LEU A N 1
ATOM 4732 C CA . LEU A 1 608 ? -13.724 4.063 -3.905 1.00 89.44 608 LEU A CA 1
ATOM 4733 C C . LEU A 1 608 ? -13.632 5.169 -4.968 1.00 89.44 608 LEU A C 1
ATOM 4735 O O . LEU A 1 608 ? -13.175 6.268 -4.658 1.00 89.44 608 LEU A O 1
ATOM 4739 N N . LEU A 1 609 ? -14.115 4.927 -6.191 1.00 90.56 609 LEU A N 1
ATOM 4740 C CA . LEU A 1 609 ? -14.193 5.968 -7.227 1.00 90.56 609 LEU A CA 1
ATOM 4741 C C . LEU A 1 609 ? -15.109 7.124 -6.788 1.00 90.56 609 LEU A C 1
ATOM 4743 O O . LEU A 1 609 ? -14.732 8.293 -6.887 1.00 90.56 609 LEU A O 1
ATOM 4747 N N . ALA A 1 610 ? -16.278 6.801 -6.224 1.00 94.31 610 ALA A N 1
ATOM 4748 C CA . ALA A 1 610 ? -17.199 7.784 -5.652 1.00 94.31 610 ALA A CA 1
ATOM 4749 C C . ALA A 1 610 ? -16.590 8.549 -4.464 1.00 94.31 610 ALA A C 1
ATOM 4751 O O . ALA A 1 610 ? -16.812 9.753 -4.323 1.00 94.31 610 ALA A O 1
ATOM 4752 N N . ASP A 1 611 ? -15.806 7.866 -3.626 1.00 96.31 611 ASP A N 1
ATOM 4753 C CA . ASP A 1 611 ? -15.061 8.496 -2.538 1.00 96.31 611 ASP A CA 1
ATOM 4754 C C . ASP A 1 611 ? -14.048 9.519 -3.079 1.00 96.31 611 ASP A C 1
ATOM 4756 O O . ASP A 1 611 ? -13.926 10.602 -2.513 1.00 96.31 611 ASP A O 1
ATOM 4760 N N . GLY A 1 612 ? -13.365 9.217 -4.191 1.00 95.69 612 GLY A N 1
ATOM 4761 C CA . GLY A 1 612 ? -12.456 10.143 -4.872 1.00 95.69 612 GLY A CA 1
ATOM 4762 C C . GLY A 1 612 ? -13.138 11.446 -5.297 1.00 95.69 612 GLY A C 1
ATOM 4763 O O . GLY A 1 612 ? -12.625 12.527 -5.002 1.00 95.69 612 GLY A O 1
ATOM 4764 N N . TYR A 1 613 ? -14.325 11.350 -5.904 1.00 97.12 613 TYR A N 1
ATOM 4765 C CA . TYR A 1 613 ? -15.161 12.514 -6.222 1.00 97.12 613 TYR A CA 1
ATOM 4766 C C . TYR A 1 613 ? -15.481 13.329 -4.963 1.00 97.12 613 TYR A C 1
ATOM 4768 O O . TYR A 1 613 ? -15.259 14.538 -4.917 1.00 97.12 613 TYR A O 1
ATOM 4776 N N . ASP A 1 614 ? -15.995 12.662 -3.924 1.00 98.12 614 ASP A N 1
ATOM 4777 C CA . ASP A 1 614 ? -16.438 13.330 -2.699 1.00 98.12 614 ASP A CA 1
ATOM 4778 C C . ASP A 1 614 ? -15.275 14.018 -1.974 1.00 98.12 614 ASP A C 1
ATOM 4780 O O . ASP A 1 614 ? -15.438 15.116 -1.443 1.00 98.12 614 ASP A O 1
ATOM 4784 N N . VAL A 1 615 ? -14.091 13.402 -1.978 1.00 98.06 615 VAL A N 1
ATOM 4785 C CA . VAL A 1 615 ? -12.857 13.980 -1.434 1.00 98.06 615 VAL A CA 1
ATOM 4786 C C . VAL A 1 615 ? -12.487 15.261 -2.174 1.00 98.06 615 VAL A C 1
ATOM 4788 O O . VAL A 1 615 ? -12.255 16.276 -1.518 1.00 98.06 615 VAL A O 1
ATOM 4791 N N . VAL A 1 616 ? -12.452 15.241 -3.511 1.00 98.44 616 VAL A N 1
ATOM 4792 C CA . VAL A 1 616 ? -12.090 16.422 -4.311 1.00 98.44 616 VAL A CA 1
ATOM 4793 C C . VAL A 1 616 ? -13.049 17.576 -4.038 1.00 98.44 616 VAL A C 1
ATOM 4795 O O . VAL A 1 616 ? -12.593 18.668 -3.705 1.00 98.44 616 VAL A O 1
ATOM 4798 N N . GLU A 1 617 ? -14.361 17.336 -4.098 1.00 98.25 617 GLU A N 1
ATOM 4799 C CA . GLU A 1 617 ? -15.358 18.390 -3.876 1.00 98.25 617 GLU A CA 1
ATOM 4800 C C . GLU A 1 617 ? -15.335 18.932 -2.438 1.00 98.25 617 GLU A C 1
ATOM 4802 O O . GLU A 1 617 ? -15.518 20.131 -2.231 1.00 98.25 617 GLU A O 1
ATOM 4807 N N . THR A 1 618 ? -15.058 18.084 -1.438 1.00 98.38 618 THR A N 1
ATOM 4808 C CA . THR A 1 618 ? -14.968 18.524 -0.033 1.00 98.38 618 THR A CA 1
ATOM 4809 C C . THR A 1 618 ? -13.698 19.331 0.238 1.00 98.38 618 THR A C 1
ATOM 4811 O O . THR A 1 618 ? -13.739 20.349 0.928 1.00 98.38 618 THR A O 1
ATOM 4814 N N . ILE A 1 619 ? -12.541 18.892 -0.267 1.00 98.25 619 ILE A N 1
ATOM 4815 C CA . ILE A 1 619 ? -11.283 19.613 -0.034 1.00 98.25 619 ILE A CA 1
ATOM 4816 C C . ILE A 1 619 ? -11.254 20.917 -0.827 1.00 98.25 619 ILE A C 1
ATOM 4818 O O . ILE A 1 619 ? -10.820 21.937 -0.302 1.00 98.25 619 ILE A O 1
ATOM 4822 N N . ALA A 1 620 ? -11.773 20.932 -2.052 1.00 98.00 620 ALA A N 1
ATOM 4823 C CA . ALA A 1 620 ? -11.858 22.150 -2.846 1.00 98.00 620 ALA A CA 1
ATOM 4824 C C . ALA A 1 620 ? -12.720 23.250 -2.196 1.00 98.00 620 ALA A C 1
ATOM 4826 O O . ALA A 1 620 ? -12.532 24.421 -2.514 1.00 98.00 620 ALA A O 1
ATOM 4827 N N . SER A 1 621 ? -13.627 22.905 -1.272 1.00 96.62 621 SER A N 1
ATOM 4828 C CA . SER A 1 621 ? -14.480 23.865 -0.563 1.00 96.62 621 SER A CA 1
ATOM 4829 C C . SER A 1 621 ? -13.894 24.413 0.746 1.00 96.62 621 SER A C 1
ATOM 4831 O O . SER A 1 621 ? -14.628 25.037 1.514 1.00 96.62 621 SER A O 1
ATOM 4833 N N . GLN A 1 622 ? -12.627 24.136 1.065 1.00 96.62 622 GLN A N 1
ATOM 4834 C CA . GLN A 1 622 ? -11.993 24.654 2.282 1.00 96.62 622 GLN A CA 1
ATOM 4835 C C . GLN A 1 622 ? -11.485 26.086 2.073 1.00 96.62 622 GLN A C 1
ATOM 4837 O O . GLN A 1 622 ? -10.873 26.387 1.050 1.00 96.62 622 GLN A O 1
ATOM 4842 N N . ASP A 1 623 ? -11.636 26.944 3.086 1.00 93.81 623 ASP A N 1
ATOM 4843 C CA . ASP A 1 623 ? -11.256 28.369 3.015 1.00 93.81 623 ASP A CA 1
ATOM 4844 C C . ASP A 1 623 ? -9.761 28.606 2.732 1.00 93.81 623 ASP A C 1
ATOM 4846 O O . ASP A 1 623 ? -9.354 29.682 2.295 1.00 93.81 623 ASP A O 1
ATOM 4850 N N . TRP A 1 624 ? -8.919 27.608 3.005 1.00 95.06 624 TRP A N 1
ATOM 4851 C CA . TRP A 1 624 ? -7.477 27.667 2.794 1.00 95.06 624 TRP A CA 1
ATOM 4852 C C . TRP A 1 624 ? -7.036 27.166 1.408 1.00 95.06 624 TRP A C 1
ATOM 4854 O O . TRP A 1 624 ? -5.833 27.091 1.182 1.00 95.06 624 TRP A O 1
ATOM 4864 N N . VAL A 1 625 ? -7.945 26.873 0.468 1.00 96.38 625 VAL A N 1
ATOM 4865 C CA . VAL A 1 625 ? -7.614 26.474 -0.919 1.00 96.38 625 VAL A CA 1
ATOM 4866 C C . VAL A 1 625 ? -7.688 27.671 -1.874 1.00 96.38 625 VAL A C 1
ATOM 4868 O O . VAL A 1 625 ? -8.718 28.323 -1.997 1.00 96.38 625 VAL A O 1
ATOM 4871 N N . SER A 1 626 ? -6.595 27.979 -2.585 1.00 90.81 626 SER A N 1
ATOM 4872 C CA . SER A 1 626 ? -6.428 29.265 -3.299 1.00 90.81 626 SER A CA 1
ATOM 4873 C C . SER A 1 626 ? -7.341 29.491 -4.500 1.00 90.81 626 SER A C 1
ATOM 4875 O O . SER A 1 626 ? -7.618 30.638 -4.847 1.00 90.81 626 SER A O 1
ATOM 4877 N N . THR A 1 627 ? -7.808 28.422 -5.142 1.00 86.94 627 THR A N 1
ATOM 4878 C CA . THR A 1 627 ? -8.600 28.495 -6.382 1.00 86.94 627 THR A CA 1
ATOM 4879 C C . THR A 1 627 ? -9.979 27.854 -6.256 1.00 86.94 627 THR A C 1
ATOM 4881 O O . THR A 1 627 ? -10.680 27.730 -7.261 1.00 86.94 627 THR A O 1
ATOM 4884 N N . ASN A 1 628 ? -10.363 27.413 -5.049 1.00 93.75 628 ASN A N 1
ATOM 4885 C CA . ASN A 1 628 ? -11.464 26.465 -4.833 1.00 93.75 628 ASN A CA 1
ATOM 4886 C C . ASN A 1 628 ? -11.382 25.241 -5.767 1.00 93.75 628 ASN A C 1
ATOM 4888 O O . ASN A 1 628 ? -12.395 24.684 -6.183 1.00 93.75 628 ASN A O 1
ATOM 4892 N N . LYS A 1 629 ? -10.158 24.873 -6.162 1.00 96.81 629 LYS A N 1
ATOM 4893 C CA . LYS A 1 629 ? -9.831 23.698 -6.959 1.00 96.81 629 LYS A CA 1
ATOM 4894 C C . LYS A 1 629 ? -8.554 23.071 -6.430 1.00 96.81 629 LYS A C 1
ATOM 4896 O O . LYS A 1 629 ? -7.694 23.759 -5.876 1.00 96.81 629 LYS A O 1
ATOM 4901 N N . VAL A 1 630 ? -8.426 21.768 -6.632 1.00 98.06 630 VAL A N 1
ATOM 4902 C CA . VAL A 1 630 ? -7.271 20.986 -6.184 1.00 98.06 630 VAL A CA 1
ATOM 4903 C C . VAL A 1 630 ? -6.695 20.174 -7.330 1.00 98.06 630 VAL A C 1
ATOM 4905 O O . VAL A 1 630 ? -7.428 19.821 -8.254 1.00 98.06 630 VAL A O 1
ATOM 4908 N N . GLY A 1 631 ? -5.399 19.877 -7.250 1.00 98.38 631 GLY A N 1
ATOM 4909 C CA . GLY A 1 631 ? -4.761 18.870 -8.097 1.00 98.38 631 GLY A CA 1
ATOM 4910 C C . GLY A 1 631 ? -4.755 17.508 -7.415 1.00 98.38 631 GLY A C 1
ATOM 4911 O O . GLY A 1 631 ? -4.686 17.426 -6.189 1.00 98.38 631 GLY A O 1
ATOM 4912 N N . LEU A 1 632 ? -4.796 16.432 -8.193 1.00 98.44 632 LEU A N 1
ATOM 4913 C CA . LEU A 1 632 ? -4.505 15.088 -7.693 1.00 98.44 632 LEU A CA 1
ATOM 4914 C C . LEU A 1 632 ? -3.052 14.736 -8.005 1.00 98.44 632 LEU A C 1
ATOM 4916 O O . LEU A 1 632 ? -2.581 14.981 -9.113 1.00 98.44 632 LEU A O 1
ATOM 4920 N N . ILE A 1 633 ? -2.344 14.158 -7.039 1.00 97.75 633 ILE A N 1
ATOM 4921 C CA . ILE A 1 633 ? -0.950 13.735 -7.195 1.00 97.75 633 ILE A CA 1
ATOM 4922 C C . ILE A 1 633 ? -0.753 12.337 -6.612 1.00 97.75 633 ILE A C 1
ATOM 4924 O O . ILE A 1 633 ? -1.399 11.977 -5.629 1.00 97.75 633 ILE A O 1
ATOM 4928 N N . GLY A 1 634 ? 0.166 11.557 -7.174 1.00 95.69 634 GLY A N 1
ATOM 4929 C CA . GLY A 1 634 ? 0.610 10.333 -6.525 1.00 95.69 634 GLY A CA 1
ATOM 4930 C C . GLY A 1 634 ? 1.752 9.620 -7.238 1.00 95.69 634 GLY A C 1
ATOM 4931 O O . GLY A 1 634 ? 1.998 9.817 -8.428 1.00 95.69 634 GLY A O 1
ATOM 4932 N N . PHE A 1 635 ? 2.434 8.765 -6.481 1.00 93.69 635 PHE A N 1
ATOM 4933 C CA . PHE A 1 635 ? 3.481 7.862 -6.956 1.00 93.69 635 PHE A CA 1
ATOM 4934 C C . PHE A 1 635 ? 3.038 6.412 -6.741 1.00 93.69 635 PHE A C 1
ATOM 4936 O O . PHE A 1 635 ? 2.459 6.097 -5.696 1.00 93.69 635 PHE A O 1
ATOM 4943 N N . SER A 1 636 ? 3.305 5.524 -7.701 1.00 93.44 636 SER A N 1
ATOM 4944 C CA . SER A 1 636 ? 2.964 4.103 -7.595 1.00 93.44 636 SER A CA 1
ATOM 4945 C C . SER A 1 636 ? 1.460 3.907 -7.351 1.00 93.44 636 SER A C 1
ATOM 4947 O O . SER A 1 636 ? 0.622 4.472 -8.061 1.00 93.44 636 SER A O 1
ATOM 4949 N N . TYR A 1 637 ? 1.081 3.173 -6.304 1.00 92.38 637 TYR A N 1
ATOM 4950 C CA . TYR A 1 637 ? -0.317 2.989 -5.917 1.00 92.38 637 TYR A CA 1
ATOM 4951 C C . TYR A 1 637 ? -1.079 4.307 -5.673 1.00 92.38 637 TYR A C 1
ATOM 4953 O O . TYR A 1 637 ? -2.261 4.399 -6.004 1.00 92.38 637 TYR A O 1
ATOM 4961 N N . GLY A 1 638 ? -0.412 5.349 -5.158 1.00 93.44 638 GLY A N 1
ATOM 4962 C CA . GLY A 1 638 ? -1.012 6.682 -5.027 1.00 93.44 638 GLY A CA 1
ATOM 4963 C C . GLY A 1 638 ? -1.299 7.332 -6.384 1.00 93.44 638 GLY A C 1
ATOM 4964 O O . GLY A 1 638 ? -2.313 8.004 -6.544 1.00 93.44 638 GLY A O 1
ATOM 4965 N N . GLY A 1 639 ? -0.448 7.088 -7.388 1.00 94.88 639 GLY A N 1
ATOM 4966 C CA . GLY A 1 639 ? -0.649 7.561 -8.762 1.00 94.88 639 GLY A CA 1
ATOM 4967 C C . GLY A 1 639 ? -1.854 6.895 -9.428 1.00 94.88 639 GLY A C 1
ATOM 4968 O O . GLY A 1 639 ? -2.689 7.575 -10.024 1.00 94.88 639 GLY A O 1
ATOM 4969 N N . LEU A 1 640 ? -2.011 5.579 -9.245 1.00 94.69 640 LEU A N 1
ATOM 4970 C CA . LEU A 1 640 ? -3.221 4.861 -9.663 1.00 94.69 640 LEU A CA 1
ATOM 4971 C C . LEU A 1 640 ? -4.465 5.390 -8.932 1.00 94.69 640 LEU A C 1
ATOM 4973 O O . LEU A 1 640 ? -5.503 5.585 -9.557 1.00 94.69 640 LEU A O 1
ATOM 4977 N N . GLY A 1 641 ? -4.353 5.687 -7.632 1.00 94.62 641 GLY A N 1
ATOM 4978 C CA . GLY A 1 641 ? -5.411 6.317 -6.837 1.00 94.62 641 GLY A CA 1
ATOM 4979 C C . GLY A 1 641 ? -5.826 7.699 -7.347 1.00 94.62 641 GLY A C 1
ATOM 4980 O O . GLY A 1 641 ? -7.021 7.982 -7.434 1.00 94.62 641 GLY A O 1
ATOM 4981 N N . ALA A 1 642 ? -4.859 8.537 -7.729 1.00 95.56 642 ALA A N 1
ATOM 4982 C CA . ALA A 1 642 ? -5.094 9.854 -8.318 1.00 95.56 642 ALA A CA 1
ATOM 4983 C C . ALA A 1 642 ? -5.854 9.748 -9.648 1.00 95.56 642 ALA A C 1
ATOM 4985 O O . ALA A 1 642 ? -6.867 10.417 -9.847 1.00 95.56 642 ALA A O 1
ATOM 4986 N N . LEU A 1 643 ? -5.411 8.855 -10.534 1.00 95.88 643 LEU A N 1
ATOM 4987 C CA . LEU A 1 643 ? -6.087 8.589 -11.799 1.00 95.88 643 LEU A CA 1
ATOM 4988 C C . LEU A 1 643 ? -7.508 8.045 -11.561 1.00 95.88 643 LEU A C 1
ATOM 4990 O O . LEU A 1 643 ? -8.462 8.524 -12.178 1.00 95.88 643 LEU A O 1
ATOM 4994 N N . ALA A 1 644 ? -7.671 7.084 -10.648 1.00 94.44 644 ALA A N 1
ATOM 4995 C CA . ALA A 1 644 ? -8.960 6.461 -10.357 1.00 94.44 644 ALA A CA 1
ATOM 4996 C C . ALA A 1 644 ? -9.964 7.494 -9.826 1.00 94.44 644 ALA A C 1
ATOM 4998 O O . ALA A 1 644 ? -11.084 7.587 -10.327 1.00 94.44 644 ALA A O 1
ATOM 4999 N N . ALA A 1 645 ? -9.548 8.346 -8.886 1.00 94.75 645 ALA A N 1
ATOM 5000 C CA . ALA A 1 645 ? -10.373 9.449 -8.400 1.00 94.75 645 ALA A CA 1
ATOM 5001 C C . ALA A 1 645 ? -10.750 10.423 -9.530 1.00 94.75 645 ALA A C 1
ATOM 5003 O O . ALA A 1 645 ? -11.915 10.805 -9.650 1.00 94.75 645 ALA A O 1
ATOM 5004 N N . ALA A 1 646 ? -9.805 10.773 -10.405 1.00 96.31 646 ALA A N 1
ATOM 5005 C CA . ALA A 1 646 ? -10.055 11.668 -11.531 1.00 96.31 646 ALA A CA 1
ATOM 5006 C C . ALA A 1 646 ? -11.019 11.096 -12.580 1.00 96.31 646 ALA A C 1
ATOM 5008 O O . ALA A 1 646 ? -11.728 11.858 -13.236 1.00 96.31 646 ALA A O 1
ATOM 5009 N N . SER A 1 647 ? -11.083 9.768 -12.726 1.00 94.81 647 SER A N 1
ATOM 5010 C CA . SER A 1 647 ? -11.983 9.100 -13.678 1.00 94.81 647 SER A CA 1
ATOM 5011 C C . SER A 1 647 ? -13.469 9.346 -13.390 1.00 94.81 647 SER A C 1
ATOM 5013 O O . SER A 1 647 ? -14.292 9.265 -14.300 1.00 94.81 647 SER A O 1
ATOM 5015 N N . SER A 1 648 ? -13.801 9.725 -12.149 1.00 93.31 648 SER A N 1
ATOM 5016 C CA . SER A 1 648 ? -15.146 10.150 -11.736 1.00 93.31 648 SER A CA 1
ATOM 5017 C C . SER A 1 648 ? -15.503 11.592 -12.149 1.00 93.31 648 SER A C 1
ATOM 5019 O O . SER A 1 648 ? -16.601 12.064 -11.855 1.00 93.31 648 SER A O 1
ATOM 5021 N N . ALA A 1 649 ? -14.587 12.291 -12.831 1.00 94.62 649 ALA A N 1
ATOM 5022 C CA . ALA A 1 649 ? -14.727 13.650 -13.359 1.00 94.62 649 ALA A CA 1
ATOM 5023 C C . ALA A 1 649 ? -15.264 14.701 -12.351 1.00 94.62 649 ALA A C 1
ATOM 5025 O O . ALA A 1 649 ? -16.264 15.375 -12.639 1.00 94.62 649 ALA A O 1
ATOM 5026 N N . PRO A 1 650 ? -14.629 14.875 -11.171 1.00 96.06 650 PRO A N 1
ATOM 5027 C CA . PRO A 1 650 ? -15.050 15.891 -10.211 1.00 96.06 650 PRO A CA 1
ATOM 5028 C C . PRO A 1 650 ? -14.842 17.316 -10.764 1.00 96.06 650 PRO A C 1
ATOM 5030 O O . PRO A 1 650 ? -13.741 17.646 -11.212 1.00 96.06 650 PRO A O 1
ATOM 5033 N N . PRO A 1 651 ? -15.871 18.188 -10.753 1.00 96.06 651 PRO A N 1
ATOM 5034 C CA . PRO A 1 651 ? -15.800 19.522 -11.364 1.00 96.06 651 PRO A CA 1
ATOM 5035 C C . PRO A 1 651 ? -14.787 20.472 -10.701 1.00 96.06 651 PRO A C 1
ATOM 5037 O O . PRO A 1 651 ? -14.310 21.417 -11.345 1.00 96.06 651 PRO A O 1
ATOM 5040 N N . SER A 1 652 ? -14.446 20.228 -9.435 1.00 97.75 652 SER A N 1
ATOM 5041 C CA . SER A 1 652 ? -13.479 21.023 -8.673 1.00 97.75 652 SER A CA 1
ATOM 5042 C C . SER A 1 652 ? -12.029 20.523 -8.809 1.00 97.75 652 SER A C 1
ATOM 5044 O O . SER A 1 652 ? -11.118 21.066 -8.183 1.00 97.75 652 SER A O 1
ATOM 5046 N N . LEU A 1 653 ? -11.778 19.529 -9.667 1.00 98.44 653 LEU A N 1
ATOM 5047 C CA . LEU A 1 653 ? -10.432 19.088 -10.044 1.00 98.44 653 LEU A CA 1
ATOM 5048 C C . LEU A 1 653 ? -9.823 20.021 -11.100 1.00 98.44 653 LEU A C 1
ATOM 5050 O O . LEU A 1 653 ? -10.504 20.428 -12.045 1.00 98.44 653 LEU A O 1
ATOM 5054 N N . ASN A 1 654 ? -8.542 20.371 -10.957 1.00 97.19 654 ASN A N 1
ATOM 5055 C CA . ASN A 1 654 ? -7.818 21.176 -11.951 1.00 97.19 654 ASN A CA 1
ATOM 5056 C C . ASN A 1 654 ? -6.832 20.368 -12.807 1.00 97.19 654 ASN A C 1
ATOM 5058 O O . ASN A 1 654 ? -6.674 20.701 -13.977 1.00 97.19 654 ASN A O 1
ATOM 5062 N N . SER A 1 655 ? -6.196 19.331 -12.261 1.00 98.25 655 SER A N 1
ATOM 5063 C CA . SER A 1 655 ? -5.215 18.499 -12.957 1.00 98.25 655 SER A CA 1
ATOM 5064 C C . SER A 1 655 ? -4.915 17.202 -12.203 1.00 98.25 655 SER A C 1
ATOM 5066 O O . SER A 1 655 ? -5.262 17.048 -11.028 1.00 98.25 655 SER A O 1
ATOM 5068 N N . VAL A 1 656 ? -4.259 16.265 -12.891 1.00 98.31 656 VAL A N 1
ATOM 5069 C CA . VAL A 1 656 ? -3.789 14.996 -12.320 1.00 98.31 656 VAL A CA 1
ATOM 5070 C C . VAL A 1 656 ? -2.326 14.771 -12.666 1.00 98.31 656 VAL A C 1
ATOM 5072 O O . VAL A 1 656 ? -1.938 14.877 -13.826 1.00 98.31 656 VAL A O 1
ATOM 5075 N N . THR A 1 657 ? -1.541 14.389 -11.667 1.00 98.44 657 THR A N 1
ATOM 5076 C CA . THR A 1 657 ? -0.139 13.997 -11.796 1.00 98.44 657 THR A CA 1
ATOM 5077 C C . THR A 1 657 ? 0.025 12.573 -11.271 1.00 98.44 657 THR A C 1
ATOM 5079 O O . THR A 1 657 ? -0.197 12.325 -10.086 1.00 98.44 657 THR A O 1
ATOM 5082 N N . ALA A 1 658 ? 0.433 11.634 -12.124 1.00 97.12 658 ALA A N 1
ATOM 5083 C CA . ALA A 1 658 ? 0.658 10.244 -11.730 1.00 97.12 658 ALA A CA 1
ATOM 5084 C C . ALA A 1 658 ? 2.036 9.749 -12.179 1.00 97.12 658 ALA A C 1
ATOM 5086 O O . ALA A 1 658 ? 2.397 9.823 -13.352 1.00 97.12 658 ALA A O 1
ATOM 5087 N N . LEU A 1 659 ? 2.812 9.250 -11.220 1.00 95.50 659 LEU A N 1
ATOM 5088 C CA . LEU A 1 659 ? 4.199 8.834 -11.409 1.00 95.50 659 LEU A CA 1
ATOM 5089 C C . LEU A 1 659 ? 4.333 7.328 -11.183 1.00 95.50 659 LEU A C 1
ATOM 5091 O O . LEU A 1 659 ? 3.790 6.823 -10.200 1.00 95.50 659 LEU A O 1
ATOM 5095 N N . SER A 1 660 ? 5.078 6.647 -12.055 1.00 93.94 660 SER A N 1
ATOM 5096 C CA . SER A 1 660 ? 5.309 5.197 -12.046 1.00 93.94 660 SER A CA 1
ATOM 5097 C C . SER A 1 660 ? 4.014 4.428 -11.823 1.00 93.94 660 SER A C 1
ATOM 5099 O O . SER A 1 660 ? 3.754 3.945 -10.724 1.00 93.94 660 SER A O 1
ATOM 5101 N N . ILE A 1 661 ? 3.177 4.352 -12.858 1.00 93.69 661 ILE A N 1
ATOM 5102 C CA . ILE A 1 661 ? 1.932 3.570 -12.872 1.00 93.69 661 ILE A CA 1
ATOM 5103 C C . ILE A 1 661 ? 1.967 2.538 -14.006 1.00 93.69 661 ILE A C 1
ATOM 5105 O O . ILE A 1 661 ? 2.673 2.743 -14.989 1.00 93.69 661 ILE A O 1
ATOM 5109 N N . TYR A 1 662 ? 1.189 1.462 -13.888 1.00 93.12 662 TYR A N 1
ATOM 5110 C CA . TYR A 1 662 ? 0.923 0.550 -15.002 1.00 93.12 662 TYR A CA 1
ATOM 5111 C C . TYR A 1 662 ? -0.263 1.059 -15.822 1.00 93.12 662 TYR A C 1
ATOM 5113 O O . TYR A 1 662 ? -1.134 1.757 -15.295 1.00 93.12 662 TYR A O 1
ATOM 5121 N N . GLY A 1 663 ? -0.326 0.695 -17.099 1.00 92.12 663 GLY A N 1
ATOM 5122 C CA . GLY A 1 663 ? -1.471 0.996 -17.954 1.00 92.12 663 GLY A CA 1
ATOM 5123 C C . GLY A 1 663 ? -2.588 -0.045 -17.837 1.00 92.12 663 GLY A C 1
ATOM 5124 O O . GLY A 1 663 ? -3.747 0.324 -17.641 1.00 92.12 663 GLY A O 1
ATOM 5125 N N . ASP A 1 664 ? -2.250 -1.332 -17.890 1.00 91.62 664 ASP A N 1
ATOM 5126 C CA . ASP A 1 664 ? -3.168 -2.465 -17.756 1.00 91.62 664 ASP A CA 1
ATOM 5127 C C . ASP A 1 664 ? -2.692 -3.424 -16.652 1.00 91.62 664 ASP A C 1
ATOM 5129 O O . ASP A 1 664 ? -1.571 -3.941 -16.660 1.00 91.62 664 ASP A O 1
ATOM 5133 N N . ALA A 1 665 ? -3.570 -3.709 -15.687 1.00 90.69 665 ALA A N 1
ATOM 5134 C CA . ALA A 1 665 ? -3.240 -4.567 -14.553 1.00 90.69 665 ALA A CA 1
ATOM 5135 C C . ALA A 1 665 ? -2.897 -6.004 -14.974 1.00 90.69 665 ALA A C 1
ATOM 5137 O O . ALA A 1 665 ? -2.191 -6.708 -14.252 1.00 90.69 665 ALA A O 1
ATOM 5138 N N . ARG A 1 666 ? -3.359 -6.457 -16.147 1.00 88.19 666 ARG A N 1
ATOM 5139 C CA . ARG A 1 666 ? -2.978 -7.762 -16.699 1.00 88.19 666 ARG A CA 1
ATOM 5140 C C . ARG A 1 666 ? -1.500 -7.800 -17.056 1.00 88.19 666 ARG A C 1
ATOM 5142 O O . ARG A 1 666 ? -0.882 -8.826 -16.824 1.00 88.19 666 ARG A O 1
ATOM 5149 N N . GLN A 1 667 ? -0.921 -6.712 -17.564 1.00 87.88 667 GLN A N 1
ATOM 5150 C CA . GLN A 1 667 ? 0.516 -6.667 -17.862 1.00 87.88 667 GLN A CA 1
ATOM 5151 C C . GLN A 1 667 ? 1.356 -6.583 -16.585 1.00 87.88 667 GLN A C 1
ATOM 5153 O O . GLN A 1 667 ? 2.437 -7.158 -16.526 1.00 87.88 667 GLN A O 1
ATOM 5158 N N . ALA A 1 668 ? 0.837 -5.933 -15.543 1.00 88.44 668 ALA A N 1
ATOM 5159 C CA . ALA A 1 668 ? 1.482 -5.872 -14.233 1.00 88.44 668 ALA A CA 1
ATOM 5160 C C . ALA A 1 668 ? 1.504 -7.235 -13.510 1.00 88.44 668 ALA A C 1
ATOM 5162 O O . ALA A 1 668 ? 2.521 -7.646 -12.945 1.00 88.44 668 ALA A O 1
ATOM 5163 N N . LEU A 1 669 ? 0.360 -7.930 -13.503 1.00 88.31 669 LEU A N 1
ATOM 5164 C CA . LEU A 1 669 ? 0.133 -9.135 -12.696 1.00 88.31 669 LEU A CA 1
ATOM 5165 C C . LEU A 1 669 ? 0.375 -10.436 -13.468 1.00 88.31 669 LEU A C 1
ATOM 5167 O O . LEU A 1 669 ? 0.846 -11.417 -12.890 1.00 88.31 669 LEU A O 1
ATOM 5171 N N . HIS A 1 670 ? 0.059 -10.446 -14.764 1.00 88.44 670 HIS A N 1
ATOM 5172 C CA . HIS A 1 670 ? 0.138 -11.612 -15.650 1.00 88.44 670 HIS A CA 1
ATOM 5173 C C . HIS A 1 670 ? 0.770 -11.268 -17.016 1.00 88.44 670 HIS A C 1
ATOM 5175 O O . HIS A 1 670 ? 0.152 -11.523 -18.059 1.00 88.44 670 HIS A O 1
ATOM 5181 N N . PRO A 1 671 ? 1.972 -10.660 -17.054 1.00 88.62 671 PRO A N 1
ATOM 5182 C CA . PRO A 1 671 ? 2.632 -10.253 -18.298 1.00 88.62 671 PRO A CA 1
ATOM 5183 C C . PRO A 1 671 ? 2.714 -11.410 -19.297 1.00 88.62 671 PRO A C 1
ATOM 5185 O O . PRO A 1 671 ? 3.249 -12.482 -19.007 1.00 88.62 671 PRO A O 1
ATOM 5188 N N . GLY A 1 672 ? 2.152 -11.217 -20.492 1.00 87.50 672 GLY A N 1
ATOM 5189 C CA . GLY A 1 672 ? 2.137 -12.256 -21.527 1.00 87.50 672 GLY A CA 1
ATOM 5190 C C . GLY A 1 672 ? 1.397 -13.553 -21.158 1.00 87.50 672 GLY A C 1
ATOM 5191 O O . GLY A 1 672 ? 1.600 -14.561 -21.837 1.00 87.50 672 GLY A O 1
ATOM 5192 N N . GLY A 1 673 ? 0.571 -13.547 -20.106 1.00 85.69 673 GLY A N 1
ATOM 5193 C CA . GLY A 1 673 ? -0.119 -14.726 -19.569 1.00 85.69 673 GLY A CA 1
ATOM 5194 C C . GLY A 1 673 ? 0.658 -15.481 -18.479 1.00 85.69 673 GLY A C 1
ATOM 5195 O O . GLY A 1 673 ? 0.194 -16.519 -18.002 1.00 85.69 673 GLY A O 1
ATOM 5196 N N . LEU A 1 674 ? 1.836 -14.991 -18.072 1.00 87.44 674 LEU A N 1
ATOM 5197 C CA . LEU A 1 674 ? 2.639 -15.575 -16.993 1.00 87.44 674 LEU A CA 1
ATOM 5198 C C . LEU A 1 674 ? 2.318 -14.874 -15.677 1.00 87.44 674 LEU A C 1
ATOM 5200 O O . LEU A 1 674 ? 2.538 -13.675 -15.556 1.00 87.44 674 LEU A O 1
ATOM 5204 N N . SER A 1 675 ? 1.883 -15.611 -14.659 1.00 87.06 675 SER A N 1
ATOM 5205 C CA . SER A 1 675 ? 1.613 -15.034 -13.339 1.00 87.06 675 SER A CA 1
ATOM 5206 C C . SER A 1 675 ? 2.903 -14.584 -12.643 1.00 87.06 675 SER A C 1
ATOM 5208 O O . SER A 1 675 ? 3.743 -15.416 -12.284 1.00 87.06 675 SER A O 1
ATOM 5210 N N . ASN A 1 676 ? 3.035 -13.271 -12.437 1.00 87.31 676 ASN A N 1
ATOM 5211 C CA . ASN A 1 676 ? 4.180 -12.635 -11.790 1.00 87.31 676 ASN A CA 1
ATOM 5212 C C . ASN A 1 676 ? 4.165 -12.934 -10.282 1.00 87.31 676 ASN A C 1
ATOM 5214 O O . ASN A 1 676 ? 3.336 -12.417 -9.532 1.00 87.31 676 ASN A O 1
ATOM 5218 N N . SER A 1 677 ? 5.086 -13.786 -9.834 1.00 86.06 677 SER A N 1
ATOM 5219 C CA . SER A 1 677 ? 5.275 -14.160 -8.431 1.00 86.06 677 SER A CA 1
ATOM 5220 C C . SER A 1 677 ? 6.223 -13.238 -7.660 1.00 86.06 677 SER A C 1
ATOM 5222 O O . SER A 1 677 ? 6.535 -13.519 -6.502 1.00 86.06 677 SER A O 1
ATOM 5224 N N . GLY A 1 678 ? 6.699 -12.170 -8.301 1.00 84.50 678 GLY A N 1
ATOM 5225 C CA . GLY A 1 678 ? 7.629 -11.200 -7.743 1.00 84.50 678 GLY A CA 1
ATOM 5226 C C . GLY A 1 678 ? 6.964 -10.175 -6.821 1.00 84.50 678 GLY A C 1
ATOM 5227 O O . GLY A 1 678 ? 6.108 -10.501 -5.992 1.00 84.50 678 GLY A O 1
ATOM 5228 N N . PHE A 1 679 ? 7.361 -8.908 -6.967 1.00 84.25 679 PHE A N 1
ATOM 5229 C CA . PHE A 1 679 ? 6.874 -7.797 -6.137 1.00 84.25 679 PHE A CA 1
ATOM 5230 C C . PHE A 1 679 ? 5.340 -7.749 -5.940 1.00 84.25 679 PHE A C 1
ATOM 5232 O O . PHE A 1 679 ? 4.915 -7.598 -4.785 1.00 84.25 679 PHE A O 1
ATOM 5239 N N . PRO A 1 680 ? 4.488 -7.905 -6.983 1.00 82.75 680 PRO A N 1
ATOM 5240 C CA . PRO A 1 680 ? 3.048 -7.690 -6.838 1.00 82.75 680 PRO A CA 1
ATOM 5241 C C . PRO A 1 680 ? 2.378 -8.562 -5.770 1.00 82.75 680 PRO A C 1
ATOM 5243 O O . PRO A 1 680 ? 1.522 -8.069 -5.036 1.00 82.75 680 PRO A O 1
ATOM 5246 N N . ILE A 1 681 ? 2.783 -9.829 -5.611 1.00 83.12 681 ILE A N 1
ATOM 5247 C CA . ILE A 1 681 ? 2.191 -10.726 -4.602 1.00 83.12 681 ILE A CA 1
ATOM 5248 C C . ILE A 1 681 ? 2.521 -10.257 -3.190 1.00 83.12 681 ILE A C 1
ATOM 5250 O O . ILE A 1 681 ? 1.619 -10.134 -2.360 1.00 83.12 681 ILE A O 1
ATOM 5254 N N . GLY A 1 682 ? 3.796 -9.981 -2.910 1.00 82.69 682 GLY A N 1
ATOM 5255 C CA . GLY A 1 682 ? 4.218 -9.508 -1.591 1.00 82.69 682 GLY A CA 1
ATOM 5256 C C . GLY A 1 682 ? 3.549 -8.181 -1.228 1.00 82.69 682 GLY A C 1
ATOM 5257 O O . GLY A 1 682 ? 3.074 -8.002 -0.105 1.00 82.69 682 GLY A O 1
ATOM 5258 N N . TRP A 1 683 ? 3.433 -7.272 -2.198 1.00 86.62 683 TRP A N 1
ATOM 5259 C CA . TRP A 1 683 ? 2.707 -6.015 -2.034 1.00 86.62 683 TRP A CA 1
ATOM 5260 C C . TRP A 1 683 ? 1.219 -6.230 -1.719 1.00 86.62 683 TRP A C 1
ATOM 5262 O O . TRP A 1 683 ? 0.718 -5.681 -0.734 1.00 86.62 683 TRP A O 1
ATOM 5272 N N . MET A 1 684 ? 0.524 -7.073 -2.488 1.00 86.81 684 MET A N 1
ATOM 5273 C CA . MET A 1 684 ? -0.891 -7.386 -2.265 1.00 86.81 684 MET A CA 1
ATOM 5274 C C . MET A 1 684 ? -1.139 -8.070 -0.911 1.00 86.81 684 MET A C 1
ATOM 5276 O O . MET A 1 684 ? -2.102 -7.751 -0.207 1.00 86.81 684 MET A O 1
ATOM 5280 N N . GLN A 1 685 ? -0.254 -8.980 -0.497 1.00 86.69 685 GLN A N 1
ATOM 5281 C CA . GLN A 1 685 ? -0.316 -9.615 0.822 1.00 86.69 685 GLN A CA 1
ATOM 5282 C C . GLN A 1 685 ? -0.176 -8.586 1.948 1.00 86.69 685 GLN A C 1
ATOM 5284 O O . GLN A 1 685 ? -0.949 -8.623 2.908 1.00 86.69 685 GLN A O 1
ATOM 5289 N N . ASN A 1 686 ? 0.763 -7.646 1.814 1.00 86.75 686 ASN A N 1
ATOM 5290 C CA . ASN A 1 686 ? 0.967 -6.580 2.792 1.00 86.75 686 ASN A CA 1
ATOM 5291 C C . ASN A 1 686 ? -0.244 -5.644 2.873 1.00 86.75 686 ASN A C 1
ATOM 5293 O O . ASN A 1 686 ? -0.715 -5.376 3.974 1.00 86.75 686 ASN A O 1
ATOM 5297 N N . LEU A 1 687 ? -0.812 -5.222 1.737 1.00 87.12 687 LEU A N 1
ATOM 5298 C CA . LEU A 1 687 ? -2.043 -4.421 1.728 1.00 87.12 687 LEU A CA 1
ATOM 5299 C C . LEU A 1 687 ? -3.211 -5.148 2.402 1.00 87.12 687 LEU A C 1
ATOM 5301 O O . LEU A 1 687 ? -3.911 -4.564 3.227 1.00 87.12 687 LEU A O 1
ATOM 5305 N N . THR A 1 688 ? -3.398 -6.435 2.097 1.00 86.50 688 THR A N 1
ATOM 5306 C CA . THR A 1 688 ? -4.454 -7.257 2.712 1.00 86.50 688 THR A CA 1
ATOM 5307 C C . THR A 1 688 ? -4.244 -7.395 4.218 1.00 86.50 688 THR A C 1
ATOM 5309 O O . THR A 1 688 ? -5.204 -7.390 4.986 1.00 86.50 688 THR A O 1
ATOM 5312 N N . ALA A 1 689 ? -2.994 -7.530 4.665 1.00 87.12 689 ALA A N 1
ATOM 5313 C CA . ALA A 1 689 ? -2.659 -7.607 6.080 1.00 87.12 689 ALA A CA 1
ATOM 5314 C C . ALA A 1 689 ? -2.895 -6.271 6.803 1.00 87.12 689 ALA A C 1
ATOM 5316 O O . ALA A 1 689 ? -3.465 -6.278 7.894 1.00 87.12 689 ALA A O 1
ATOM 5317 N N . ASP A 1 690 ? -2.515 -5.150 6.191 1.00 87.19 690 ASP A N 1
ATOM 5318 C CA . ASP A 1 690 ? -2.677 -3.803 6.747 1.00 87.19 690 ASP A CA 1
ATOM 5319 C C . ASP A 1 690 ? -4.142 -3.345 6.786 1.00 87.19 690 ASP A C 1
ATOM 5321 O O . ASP A 1 690 ? -4.521 -2.587 7.680 1.00 87.19 690 ASP A O 1
ATOM 5325 N N . ALA A 1 691 ? -4.978 -3.835 5.867 1.00 89.94 691 ALA A N 1
ATOM 5326 C CA . ALA A 1 691 ? -6.419 -3.582 5.844 1.00 89.94 691 ALA A CA 1
ATOM 5327 C C . ALA A 1 691 ? -7.207 -4.373 6.906 1.00 89.94 691 ALA A C 1
ATOM 5329 O O . ALA A 1 691 ? -8.421 -4.208 7.018 1.00 89.94 691 ALA A O 1
ATOM 5330 N N . LYS A 1 692 ? -6.562 -5.258 7.683 1.00 91.06 692 LYS A N 1
ATOM 5331 C CA . LYS A 1 692 ? -7.241 -6.005 8.754 1.00 91.06 692 LYS A CA 1
ATOM 5332 C C . LYS A 1 692 ? -7.574 -5.097 9.946 1.00 91.06 692 LYS A C 1
ATOM 5334 O O . LYS A 1 692 ? -6.799 -4.192 10.266 1.00 91.06 692 LYS A O 1
ATOM 5339 N N . PRO A 1 693 ? -8.658 -5.399 10.692 1.00 91.19 693 PRO A N 1
ATOM 5340 C CA . PRO A 1 693 ? -9.063 -4.606 11.847 1.00 91.19 693 PRO A CA 1
ATOM 5341 C C . PRO A 1 693 ? -7.920 -4.401 12.841 1.00 91.19 693 PRO A C 1
ATOM 5343 O O . PRO A 1 693 ? -7.359 -5.363 13.369 1.00 91.19 693 PRO A O 1
ATOM 5346 N N . PHE A 1 694 ? -7.614 -3.139 13.142 1.00 89.94 694 PHE A N 1
ATOM 5347 C CA . PHE A 1 694 ? -6.582 -2.740 14.099 1.00 89.94 694 PHE A CA 1
ATOM 5348 C C . PHE A 1 694 ? -5.169 -3.262 13.774 1.00 89.94 694 PHE A C 1
ATOM 5350 O O . PHE A 1 694 ? -4.335 -3.309 14.679 1.00 89.94 694 PHE A O 1
ATOM 5357 N N . ALA A 1 695 ? -4.865 -3.661 12.533 1.00 87.12 695 ALA A N 1
ATOM 5358 C CA . ALA A 1 695 ? -3.555 -4.224 12.203 1.00 87.12 695 ALA A CA 1
ATOM 5359 C C . ALA A 1 695 ? -2.404 -3.199 12.306 1.00 87.12 695 ALA A C 1
ATOM 5361 O O . ALA A 1 695 ? -1.428 -3.488 13.012 1.00 87.12 695 ALA A O 1
ATOM 5362 N N . PRO A 1 696 ? -2.493 -1.983 11.725 1.00 85.38 696 PRO A N 1
ATOM 5363 C CA . PRO A 1 696 ? -1.397 -1.021 11.802 1.00 85.38 696 PRO A CA 1
ATOM 5364 C C . PRO A 1 696 ? -1.195 -0.477 13.225 1.00 85.38 696 PRO A C 1
ATOM 5366 O O . PRO A 1 696 ? -2.140 -0.088 13.914 1.00 85.38 696 PRO A O 1
ATOM 5369 N N . LYS A 1 697 ? 0.064 -0.371 13.670 1.00 85.81 697 LYS A N 1
ATOM 5370 C CA . LYS A 1 697 ? 0.399 0.113 15.027 1.00 85.81 697 LYS A CA 1
ATOM 5371 C C . LYS A 1 697 ? -0.105 1.531 15.306 1.00 85.81 697 LYS A C 1
ATOM 5373 O O . LYS A 1 697 ? -0.558 1.807 16.414 1.00 85.81 697 LYS A O 1
ATOM 5378 N N . TRP A 1 698 ? -0.048 2.420 14.316 1.00 84.44 698 TRP A N 1
ATOM 5379 C CA . TRP A 1 698 ? -0.518 3.797 14.463 1.00 84.44 698 TRP A CA 1
ATOM 5380 C C . TRP A 1 698 ? -2.043 3.859 14.653 1.00 84.44 698 TRP A C 1
ATOM 5382 O O . TRP A 1 698 ? -2.521 4.605 15.501 1.00 84.44 698 TRP A O 1
ATOM 5392 N N . VAL A 1 699 ? -2.811 2.997 13.972 1.00 88.38 699 VAL A N 1
ATOM 5393 C CA . VAL A 1 699 ? -4.264 2.849 14.182 1.00 88.38 699 VAL A CA 1
ATOM 5394 C C . VAL A 1 699 ? -4.544 2.421 15.621 1.00 88.38 699 VAL A C 1
ATOM 5396 O O . VAL A 1 699 ? -5.384 3.013 16.301 1.00 88.38 699 VAL A O 1
ATOM 5399 N N . GLN A 1 700 ? -3.802 1.431 16.132 1.00 88.44 700 GLN A N 1
ATOM 5400 C CA . GLN A 1 700 ? -3.925 1.002 17.528 1.00 88.44 700 GLN A CA 1
ATOM 5401 C C . GLN A 1 700 ? -3.623 2.150 18.498 1.00 88.44 700 GLN A C 1
ATOM 5403 O O . GLN A 1 700 ? -4.394 2.360 19.434 1.00 88.44 700 GLN A O 1
ATOM 5408 N N . LYS A 1 701 ? -2.546 2.909 18.257 1.00 85.81 701 LYS A N 1
ATOM 5409 C CA . LYS A 1 701 ? -2.162 4.097 19.037 1.00 85.81 701 LYS A CA 1
ATOM 5410 C C . LYS A 1 701 ? -3.294 5.130 19.055 1.00 85.81 701 LYS A C 1
ATOM 5412 O O . LYS A 1 701 ? -3.768 5.470 20.134 1.00 85.81 701 LYS A O 1
ATOM 5417 N N . ARG A 1 702 ? -3.837 5.517 17.894 1.00 83.75 702 ARG A N 1
ATOM 5418 C CA . ARG A 1 702 ? -4.973 6.458 17.779 1.00 83.75 702 ARG A CA 1
ATOM 5419 C C . ARG A 1 702 ? -6.199 6.000 18.568 1.00 83.75 702 ARG A C 1
ATOM 5421 O O . ARG A 1 702 ? -6.811 6.767 19.311 1.00 83.75 702 ARG A O 1
ATOM 5428 N N . VAL A 1 703 ? -6.549 4.720 18.454 1.00 86.06 703 VAL A N 1
ATOM 5429 C CA . VAL A 1 703 ? -7.687 4.130 19.175 1.00 86.06 703 VAL A CA 1
ATOM 5430 C C . VAL A 1 703 ? -7.448 4.067 20.690 1.00 86.06 703 VAL A C 1
ATOM 5432 O O . VAL A 1 703 ? -8.405 4.181 21.467 1.00 86.06 703 VAL A O 1
ATOM 5435 N N . GLN A 1 704 ? -6.201 3.866 21.121 1.00 85.50 704 GLN A N 1
ATOM 5436 C CA . GLN A 1 704 ? -5.792 3.890 22.530 1.00 85.50 704 GLN A CA 1
ATOM 5437 C C . GLN A 1 704 ? -5.793 5.314 23.102 1.00 85.50 704 GLN A C 1
ATOM 5439 O O . GLN A 1 704 ? -6.182 5.499 24.253 1.00 85.50 704 GLN A O 1
ATOM 5444 N N . GLU A 1 705 ? -5.453 6.313 22.287 1.00 84.75 705 GLU A N 1
ATOM 5445 C CA . GLU A 1 705 ? -5.517 7.746 22.610 1.00 84.75 705 GLU A CA 1
ATOM 5446 C C . GLU A 1 705 ? -6.956 8.292 22.669 1.00 84.75 705 GLU A C 1
ATOM 5448 O O . GLU A 1 705 ? -7.177 9.422 23.100 1.00 84.75 705 GLU A O 1
ATOM 5453 N N . GLY A 1 706 ? -7.954 7.475 22.315 1.00 82.31 706 GLY A N 1
ATOM 5454 C CA . GLY A 1 706 ? -9.373 7.788 22.490 1.00 82.31 706 GLY A CA 1
ATOM 5455 C C . GLY A 1 706 ? -10.117 8.157 21.208 1.00 82.31 706 GLY A C 1
ATOM 5456 O O . GLY A 1 706 ? -11.271 8.579 21.292 1.00 82.31 706 GLY A O 1
ATOM 5457 N N . ASP A 1 707 ? -9.518 7.965 20.029 1.00 86.31 707 ASP A N 1
ATOM 5458 C CA . ASP A 1 707 ? -10.180 8.217 18.747 1.00 86.31 707 ASP A CA 1
ATOM 5459 C C . ASP A 1 707 ? -11.301 7.192 18.482 1.00 86.31 707 ASP A C 1
ATOM 5461 O O . ASP A 1 707 ? -11.093 6.067 18.010 1.00 86.31 707 ASP A O 1
ATOM 5465 N N . THR A 1 708 ? -12.528 7.576 18.840 1.00 91.00 708 THR A N 1
ATOM 5466 C CA . THR A 1 708 ? -13.720 6.733 18.669 1.00 91.00 708 THR A CA 1
ATOM 5467 C C . THR A 1 708 ? -14.160 6.614 17.212 1.00 91.00 708 THR A C 1
ATOM 5469 O O . THR A 1 708 ? -14.744 5.591 16.852 1.00 91.00 708 THR A O 1
ATOM 5472 N N . THR A 1 709 ? -13.849 7.602 16.363 1.00 93.31 709 THR A N 1
ATOM 5473 C CA . THR A 1 709 ? -14.133 7.532 14.923 1.00 93.31 709 THR A CA 1
ATOM 5474 C C . THR A 1 709 ? -13.259 6.466 14.285 1.00 93.31 709 THR A C 1
ATOM 5476 O O . THR A 1 709 ? -13.805 5.547 13.677 1.00 93.31 709 THR A O 1
ATOM 5479 N N . CYS A 1 710 ? -11.941 6.507 14.524 1.00 92.25 710 CYS A N 1
ATOM 5480 C CA . CYS A 1 710 ? -11.027 5.472 14.043 1.00 92.25 710 CYS A CA 1
ATOM 5481 C C . CYS A 1 710 ? -11.478 4.083 14.510 1.00 92.25 710 CYS A C 1
ATOM 5483 O O . CYS A 1 710 ? -11.606 3.173 13.697 1.00 92.25 710 CYS A O 1
ATOM 5485 N N . ARG A 1 711 ? -11.816 3.926 15.802 1.00 91.06 711 ARG A N 1
ATOM 5486 C CA . ARG A 1 711 ? -12.292 2.645 16.354 1.00 91.06 711 ARG A CA 1
ATOM 5487 C C . ARG A 1 711 ? -13.522 2.109 15.623 1.00 91.06 711 ARG A C 1
ATOM 5489 O O . ARG A 1 711 ? -13.565 0.924 15.313 1.00 91.06 711 ARG A O 1
ATOM 5496 N N . ASN A 1 712 ? -14.522 2.957 15.392 1.00 89.75 712 ASN A N 1
ATOM 5497 C CA . ASN A 1 712 ? -15.755 2.551 14.718 1.00 89.75 712 ASN A CA 1
ATOM 5498 C C . ASN A 1 712 ? -15.513 2.235 13.240 1.00 89.75 712 ASN A C 1
ATOM 5500 O O . ASN A 1 712 ? -16.135 1.326 12.696 1.00 89.75 712 ASN A O 1
ATOM 5504 N N . ASN A 1 713 ? -14.587 2.951 12.609 1.00 94.69 713 ASN A N 1
ATOM 5505 C CA . ASN A 1 713 ? -14.195 2.722 11.227 1.00 94.69 713 ASN A CA 1
ATOM 5506 C C . ASN A 1 713 ? -13.566 1.335 11.012 1.00 94.69 713 ASN A C 1
ATOM 5508 O O . ASN A 1 713 ? -13.761 0.757 9.947 1.00 94.69 713 ASN A O 1
ATOM 5512 N N . GLN A 1 714 ? -12.930 0.748 12.034 1.00 93.81 714 GLN A N 1
ATOM 5513 C CA . GLN A 1 714 ? -12.362 -0.607 11.955 1.00 93.81 714 GLN A CA 1
ATOM 5514 C C . GLN A 1 714 ? -13.407 -1.730 11.859 1.00 93.81 714 GLN A C 1
ATOM 5516 O O . GLN A 1 714 ? -13.050 -2.858 11.539 1.00 93.81 714 GLN A O 1
ATOM 5521 N N . LEU A 1 715 ? -14.689 -1.476 12.157 1.00 92.25 715 LEU A N 1
ATOM 5522 C CA . LEU A 1 715 ? -15.690 -2.548 12.266 1.00 92.25 715 LEU A CA 1
ATOM 5523 C C . LEU A 1 715 ? -15.886 -3.324 10.960 1.00 92.25 715 LEU A C 1
ATOM 5525 O O . LEU A 1 715 ? -16.171 -4.514 11.013 1.00 92.25 715 LEU A O 1
ATOM 5529 N N . LEU A 1 716 ? -15.761 -2.663 9.808 1.00 94.56 716 LEU A N 1
ATOM 5530 C CA . LEU A 1 716 ? -15.960 -3.276 8.490 1.00 94.56 716 LEU A CA 1
ATOM 5531 C C . LEU A 1 716 ? -14.657 -3.811 7.870 1.00 94.56 716 LEU A C 1
ATOM 5533 O O . LEU A 1 716 ? -14.712 -4.448 6.825 1.00 94.56 716 LEU A O 1
ATOM 5537 N N . HIS A 1 717 ? -13.497 -3.600 8.498 1.00 94.38 717 HIS A N 1
ATOM 5538 C CA . HIS A 1 717 ? -12.188 -3.974 7.936 1.00 94.38 717 HIS A CA 1
ATOM 5539 C C . HIS A 1 717 ? -12.032 -5.488 7.729 1.00 94.38 717 HIS A C 1
ATOM 5541 O O . HIS A 1 717 ? -11.390 -5.929 6.784 1.00 94.38 717 HIS A O 1
ATOM 5547 N N . SER A 1 718 ? -12.692 -6.308 8.550 1.00 92.19 718 SER A N 1
ATOM 5548 C CA . SER A 1 718 ? -12.748 -7.771 8.399 1.00 92.19 718 SER A CA 1
ATOM 5549 C C . SER A 1 718 ? -13.478 -8.238 7.136 1.00 92.19 718 SER A C 1
ATOM 5551 O O . SER A 1 718 ? -13.389 -9.411 6.790 1.00 92.19 718 SER A O 1
ATOM 5553 N N . GLN A 1 719 ? -14.195 -7.338 6.457 1.00 93.31 719 GLN A N 1
ATOM 5554 C CA . GLN A 1 719 ? -14.917 -7.594 5.208 1.00 93.31 719 GLN A CA 1
ATOM 5555 C C . GLN A 1 719 ? -14.105 -7.174 3.965 1.00 93.31 719 GLN A C 1
ATOM 5557 O O . GLN A 1 719 ? -14.671 -7.063 2.871 1.00 93.31 719 GLN A O 1
ATOM 5562 N N . ALA A 1 720 ? -12.811 -6.864 4.131 1.00 92.25 720 ALA A N 1
ATOM 5563 C CA . ALA A 1 720 ? -11.901 -6.570 3.027 1.00 92.25 720 ALA A CA 1
ATOM 5564 C C . ALA A 1 720 ? -11.806 -7.758 2.058 1.00 92.25 720 ALA A C 1
ATOM 5566 O O . ALA A 1 720 ? -11.874 -8.918 2.467 1.00 92.25 720 ALA A O 1
ATOM 5567 N N . VAL A 1 721 ? -11.659 -7.459 0.768 1.00 90.19 721 VAL A N 1
ATOM 5568 C CA . VAL A 1 721 ? -11.492 -8.476 -0.275 1.00 90.19 721 VAL A CA 1
ATOM 5569 C C . VAL A 1 721 ? -10.062 -9.010 -0.229 1.00 90.19 721 VAL A C 1
ATOM 5571 O O . VAL A 1 721 ? -9.111 -8.231 -0.181 1.00 90.19 721 VAL A O 1
ATOM 5574 N N . ASP A 1 722 ? -9.901 -10.334 -0.276 1.00 87.56 722 ASP A N 1
ATOM 5575 C CA . ASP A 1 722 ? -8.588 -10.950 -0.479 1.00 87.56 722 ASP A CA 1
ATOM 5576 C C . ASP A 1 722 ? -8.159 -10.744 -1.937 1.00 87.56 722 ASP A C 1
ATOM 5578 O O . ASP A 1 722 ? -8.646 -11.400 -2.860 1.00 87.56 722 ASP A O 1
ATOM 5582 N N . ILE A 1 723 ? -7.283 -9.765 -2.146 1.00 87.62 723 ILE A N 1
ATOM 5583 C CA . ILE A 1 723 ? -6.845 -9.350 -3.481 1.00 87.62 723 ILE A CA 1
ATOM 5584 C C . ILE A 1 723 ? -5.902 -10.366 -4.131 1.00 87.62 723 ILE A C 1
ATOM 5586 O O . ILE A 1 723 ? -5.897 -10.476 -5.354 1.00 87.62 723 ILE A O 1
ATOM 5590 N N . VAL A 1 724 ? -5.162 -11.153 -3.341 1.00 85.19 724 VAL A N 1
ATOM 5591 C CA . VAL A 1 724 ? -4.309 -12.220 -3.882 1.00 85.19 724 VAL A CA 1
ATOM 5592 C C . VAL A 1 724 ? -5.191 -13.329 -4.435 1.00 85.19 724 VAL A C 1
ATOM 5594 O O . VAL A 1 724 ? -5.023 -13.733 -5.582 1.00 85.19 724 VAL A O 1
ATOM 5597 N N . GLU A 1 725 ? -6.176 -13.772 -3.653 1.00 85.12 725 GLU A N 1
ATOM 5598 C CA . GLU A 1 725 ? -7.129 -14.789 -4.098 1.00 85.12 725 GLU A CA 1
ATOM 5599 C C . GLU A 1 725 ? -7.924 -14.316 -5.325 1.00 85.12 725 GLU A C 1
ATOM 5601 O O . GLU A 1 725 ? -8.121 -15.084 -6.265 1.00 85.12 725 GLU A O 1
ATOM 5606 N N . ARG A 1 726 ? -8.344 -13.041 -5.354 1.00 84.81 726 ARG A N 1
ATOM 5607 C CA . ARG A 1 726 ? -9.147 -12.491 -6.458 1.00 84.81 726 ARG A CA 1
ATOM 5608 C C . ARG A 1 726 ? -8.383 -12.404 -7.779 1.00 84.81 726 ARG A C 1
ATOM 5610 O O . ARG A 1 726 ? -8.985 -12.690 -8.816 1.00 84.81 726 ARG A O 1
ATOM 5617 N N . TYR A 1 727 ? -7.111 -11.996 -7.749 1.00 84.31 727 TYR A N 1
ATOM 5618 C CA . TYR A 1 727 ? -6.368 -11.632 -8.962 1.00 84.31 727 TYR A CA 1
ATOM 5619 C C . TYR A 1 727 ? -5.219 -12.579 -9.334 1.00 84.31 727 TYR A C 1
ATOM 5621 O O . TYR A 1 727 ? -4.791 -12.544 -10.484 1.00 84.31 727 TYR A O 1
ATOM 5629 N N . MET A 1 728 ? -4.728 -13.440 -8.430 1.00 80.50 728 MET A N 1
ATOM 5630 C CA . MET A 1 728 ? -3.554 -14.294 -8.698 1.00 80.50 728 MET A CA 1
ATOM 5631 C C . MET A 1 728 ? -3.852 -15.793 -8.853 1.00 80.50 728 MET A C 1
ATOM 5633 O O . MET A 1 728 ? -2.999 -16.510 -9.373 1.00 80.50 728 MET A O 1
ATOM 5637 N N . ARG A 1 729 ? -5.018 -16.300 -8.427 1.00 68.62 729 ARG A N 1
ATOM 5638 C CA . ARG A 1 729 ? -5.306 -17.748 -8.405 1.00 68.62 729 ARG A CA 1
ATOM 5639 C C . ARG A 1 729 ? -6.081 -18.239 -9.639 1.00 68.62 729 ARG A C 1
ATOM 5641 O O . ARG A 1 729 ? -7.263 -17.947 -9.763 1.00 68.62 729 ARG A O 1
ATOM 5648 N N . ASP A 1 730 ? -5.440 -19.051 -10.489 1.00 60.06 730 ASP A N 1
ATOM 5649 C CA . ASP A 1 730 ? -6.054 -19.842 -11.582 1.00 60.06 730 ASP A CA 1
ATOM 5650 C C . ASP A 1 730 ? -6.994 -19.056 -12.532 1.00 60.06 730 ASP A C 1
ATOM 5652 O O . ASP A 1 730 ? -8.088 -19.520 -12.864 1.00 60.06 730 ASP A O 1
ATOM 5656 N N . VAL A 1 731 ? -6.598 -17.854 -12.974 1.00 56.28 731 VAL A N 1
ATOM 5657 C CA . VAL A 1 731 ? -7.521 -16.924 -13.652 1.00 56.28 731 VAL A CA 1
ATOM 5658 C C . VAL A 1 731 ? -7.336 -16.872 -15.180 1.00 56.28 731 VAL A C 1
ATOM 5660 O O . VAL A 1 731 ? -6.282 -16.435 -15.641 1.00 56.28 731 VAL A O 1
ATOM 5663 N N . PRO A 1 732 ? -8.362 -17.204 -15.990 1.00 57.59 732 PRO A N 1
ATOM 5664 C CA . PRO A 1 732 ? -8.461 -16.686 -17.355 1.00 57.59 732 PRO A CA 1
ATOM 5665 C C . PRO A 1 732 ? -8.629 -15.161 -17.302 1.00 57.59 732 PRO A C 1
ATOM 5667 O O . PRO A 1 732 ? -9.477 -14.675 -16.560 1.00 57.59 732 PRO A O 1
ATOM 5670 N N . LEU A 1 733 ? -7.825 -14.411 -18.064 1.00 66.88 733 LEU A N 1
ATOM 5671 C CA . LEU A 1 733 ? -7.805 -12.939 -18.101 1.00 66.88 733 LEU A CA 1
ATOM 5672 C C . LEU A 1 733 ? -9.171 -12.341 -18.515 1.00 66.88 733 LEU A C 1
ATOM 5674 O O . LEU A 1 733 ? -9.373 -11.989 -19.678 1.00 66.88 733 LEU A O 1
ATOM 5678 N N . ASP A 1 734 ? -10.096 -12.231 -17.562 1.00 74.88 734 ASP A N 1
ATOM 5679 C CA . ASP A 1 734 ? -11.475 -11.764 -17.740 1.00 74.88 734 ASP A CA 1
ATOM 5680 C C . ASP A 1 734 ? -11.645 -10.270 -17.406 1.00 74.88 734 ASP A C 1
ATOM 5682 O O . ASP A 1 734 ? -10.668 -9.547 -17.189 1.00 74.88 734 ASP A O 1
ATOM 5686 N N . GLU A 1 735 ? -12.890 -9.794 -17.412 1.00 80.50 735 GLU A N 1
ATOM 5687 C CA . GLU A 1 735 ? -13.264 -8.386 -17.227 1.00 80.50 735 GLU A CA 1
ATOM 5688 C C . GLU A 1 735 ? -12.937 -7.840 -15.825 1.00 80.50 735 GLU A C 1
ATOM 5690 O O . GLU A 1 735 ? -12.837 -6.633 -15.656 1.00 80.50 735 GLU A O 1
ATOM 5695 N N . ARG A 1 736 ? -12.657 -8.675 -14.811 1.00 82.75 736 ARG A N 1
ATOM 5696 C CA . ARG A 1 736 ? -12.362 -8.186 -13.445 1.00 82.75 736 ARG A CA 1
ATOM 5697 C C . ARG A 1 736 ? -11.086 -7.346 -13.355 1.00 82.75 736 ARG A C 1
ATOM 5699 O O . ARG A 1 736 ? -10.918 -6.588 -12.406 1.00 82.75 736 ARG A O 1
ATOM 5706 N N . PHE A 1 737 ? -10.160 -7.494 -14.302 1.00 87.31 737 PHE A N 1
ATOM 5707 C CA . PHE A 1 737 ? -8.969 -6.640 -14.372 1.00 87.31 737 PHE A CA 1
ATOM 5708 C C . PHE A 1 737 ? -9.287 -5.244 -14.916 1.00 87.31 737 PHE A C 1
ATOM 5710 O O . PHE A 1 737 ? -8.516 -4.316 -14.666 1.00 87.31 737 PHE A O 1
ATOM 5717 N N . ASP A 1 738 ? -10.402 -5.074 -15.629 1.00 87.88 738 ASP A N 1
ATOM 5718 C CA . ASP A 1 738 ? -10.807 -3.782 -16.186 1.00 87.88 738 ASP A CA 1
ATOM 5719 C C . ASP A 1 738 ? -11.130 -2.782 -15.068 1.00 87.88 738 ASP A C 1
ATOM 5721 O O . ASP A 1 738 ? -10.761 -1.610 -15.169 1.00 87.88 738 ASP A O 1
ATOM 5725 N N . ASP A 1 739 ? -11.682 -3.269 -13.951 1.00 83.62 739 ASP A N 1
ATOM 5726 C CA . ASP A 1 739 ? -11.961 -2.488 -12.737 1.00 83.62 739 ASP A CA 1
ATOM 5727 C C . ASP A 1 739 ? -10.705 -1.817 -12.160 1.00 83.62 739 ASP A C 1
ATOM 5729 O O . ASP A 1 739 ? -10.776 -0.755 -11.542 1.00 83.62 739 ASP A O 1
ATOM 5733 N N . ILE A 1 740 ? -9.532 -2.425 -12.364 1.00 88.69 740 ILE A N 1
ATOM 5734 C CA . ILE A 1 740 ? -8.262 -1.977 -11.784 1.00 88.69 740 ILE A CA 1
ATOM 5735 C C . ILE A 1 740 ? -7.254 -1.484 -12.833 1.00 88.69 740 ILE A C 1
ATOM 5737 O O . ILE A 1 740 ? -6.098 -1.239 -12.484 1.00 88.69 740 ILE A O 1
ATOM 5741 N N . SER A 1 741 ? -7.673 -1.314 -14.093 1.00 92.19 741 SER A N 1
ATOM 5742 C CA . SER A 1 741 ? -6.797 -0.948 -15.217 1.00 92.19 741 SER A CA 1
ATOM 5743 C C . SER A 1 741 ? -7.062 0.469 -15.737 1.00 92.19 741 SER A C 1
ATOM 5745 O O . SER A 1 741 ? -8.100 0.696 -16.366 1.00 92.19 741 SER A O 1
ATOM 5747 N N . PRO A 1 742 ? -6.123 1.423 -15.559 1.00 92.31 742 PRO A N 1
ATOM 5748 C CA . PRO A 1 742 ? -6.237 2.770 -16.122 1.00 92.31 742 PRO A CA 1
ATOM 5749 C C . PRO A 1 742 ? -6.549 2.791 -17.617 1.00 92.31 742 PRO A C 1
ATOM 5751 O O . PRO A 1 742 ? -7.278 3.669 -18.075 1.00 92.31 742 PRO A O 1
ATOM 5754 N N . SER A 1 743 ? -6.071 1.802 -18.376 1.00 91.31 743 SER A N 1
ATOM 5755 C CA . SER A 1 743 ? -6.361 1.636 -19.800 1.00 91.31 743 SER A CA 1
ATOM 5756 C C . SER A 1 743 ? -7.862 1.668 -20.129 1.00 91.31 743 SER A C 1
ATOM 5758 O O . SER A 1 743 ? -8.222 2.085 -21.232 1.00 91.31 743 SER A O 1
ATOM 5760 N N . VAL A 1 744 ? -8.736 1.303 -19.186 1.00 89.56 744 VAL A N 1
ATOM 5761 C CA . VAL A 1 744 ? -10.194 1.252 -19.362 1.00 89.56 744 VAL A CA 1
ATOM 5762 C C . VAL A 1 744 ? -10.874 2.565 -18.977 1.00 89.56 744 VAL A C 1
ATOM 5764 O O . VAL A 1 744 ? -11.725 3.065 -19.724 1.00 89.56 744 VAL A O 1
ATOM 5767 N N . TRP A 1 745 ? -10.518 3.131 -17.824 1.00 88.31 745 TRP A N 1
ATOM 5768 C CA . TRP A 1 745 ? -11.231 4.263 -17.227 1.00 88.31 745 TRP A CA 1
ATOM 5769 C C . TRP A 1 745 ? -10.546 5.630 -17.436 1.00 88.31 745 TRP A C 1
ATOM 5771 O O . TRP A 1 745 ? -11.194 6.663 -17.263 1.00 88.31 745 TRP A O 1
ATOM 5781 N N . ALA A 1 746 ? -9.297 5.681 -17.923 1.00 93.00 746 ALA A N 1
ATOM 5782 C CA . ALA A 1 746 ? -8.584 6.932 -18.231 1.00 93.00 746 ALA A CA 1
ATOM 5783 C C . ALA A 1 746 ? -9.277 7.806 -19.293 1.00 93.00 746 ALA A C 1
ATOM 5785 O O . ALA A 1 746 ? -9.135 9.029 -19.282 1.00 93.00 746 ALA A O 1
ATOM 5786 N N . LYS A 1 747 ? -10.083 7.204 -20.177 1.00 94.75 747 LYS A N 1
ATOM 5787 C CA . LYS A 1 747 ? -10.872 7.915 -21.199 1.00 94.75 747 LYS A CA 1
ATOM 5788 C C . LYS A 1 747 ? -11.874 8.920 -20.626 1.00 94.75 747 LYS A C 1
ATOM 5790 O O . LYS A 1 747 ? -12.305 9.807 -21.355 1.00 94.75 747 LYS A O 1
ATOM 5795 N N . SER A 1 748 ? -12.243 8.775 -19.352 1.00 94.06 748 SER A N 1
ATOM 5796 C CA . SER A 1 748 ? -13.184 9.657 -18.653 1.00 94.06 748 SER A CA 1
ATOM 5797 C C . SER A 1 748 ? -12.505 10.848 -17.966 1.00 94.06 748 SER A C 1
ATOM 5799 O O . SER A 1 748 ? -13.191 11.765 -17.522 1.00 94.06 748 SER A O 1
ATOM 5801 N N . ILE A 1 749 ? -11.170 10.862 -17.876 1.00 97.19 749 ILE A N 1
ATOM 5802 C CA . ILE A 1 749 ? -10.416 11.941 -17.227 1.00 97.19 749 ILE A CA 1
ATOM 5803 C C . ILE A 1 749 ? -10.410 13.160 -18.154 1.00 97.19 749 ILE A C 1
ATOM 5805 O O . ILE A 1 749 ? -9.821 13.128 -19.232 1.00 97.19 749 ILE A O 1
ATOM 5809 N N . ASN A 1 750 ? -11.073 14.236 -17.728 1.00 97.38 750 ASN A N 1
ATOM 5810 C CA . ASN A 1 750 ? -11.350 15.432 -18.534 1.00 97.38 750 ASN A CA 1
ATOM 5811 C C . ASN A 1 750 ? -10.606 16.695 -18.056 1.00 97.38 750 ASN A C 1
ATOM 5813 O O . ASN A 1 750 ? -11.008 17.819 -18.359 1.00 97.38 750 ASN A O 1
ATOM 5817 N N . VAL A 1 751 ? -9.516 16.508 -17.314 1.00 98.25 751 VAL A N 1
ATOM 5818 C CA . VAL A 1 751 ? -8.608 17.561 -16.838 1.00 98.25 751 VAL A CA 1
ATOM 5819 C C . VAL A 1 751 ? -7.197 17.324 -17.392 1.00 98.25 751 VAL A C 1
ATOM 5821 O O . VAL A 1 751 ? -6.908 16.207 -17.817 1.00 98.25 751 VAL A O 1
ATOM 5824 N N . PRO A 1 752 ? -6.318 18.340 -17.424 1.00 98.56 752 PRO A N 1
ATOM 5825 C CA . PRO A 1 752 ? -4.908 18.177 -17.771 1.00 98.56 752 PRO A CA 1
ATOM 5826 C C . PRO A 1 752 ? -4.225 17.046 -16.987 1.00 98.56 752 PRO A C 1
ATOM 5828 O O . PRO A 1 752 ? -4.403 16.942 -15.770 1.00 98.56 752 PRO A O 1
ATOM 5831 N N . VAL A 1 753 ? -3.422 16.228 -17.674 1.00 98.50 753 VAL A N 1
ATOM 5832 C CA . VAL A 1 753 ? -2.745 15.052 -17.100 1.00 98.50 753 VAL A CA 1
ATOM 5833 C C . VAL A 1 753 ? -1.234 15.117 -17.319 1.00 98.50 753 VAL A C 1
ATOM 5835 O O . VAL A 1 753 ? -0.773 15.304 -18.444 1.00 98.50 753 VAL A O 1
ATOM 5838 N N . PHE A 1 754 ? -0.464 14.888 -16.259 1.00 98.19 754 PHE A N 1
ATOM 5839 C CA . PHE A 1 754 ? 0.975 14.649 -16.313 1.00 98.19 754 PHE A CA 1
ATOM 5840 C C . PHE A 1 754 ? 1.288 13.221 -15.862 1.00 98.19 754 PHE A C 1
ATOM 5842 O O . PHE A 1 754 ? 0.893 12.798 -14.773 1.00 98.19 754 PHE A O 1
ATOM 5849 N N . LEU A 1 755 ? 2.021 12.487 -16.693 1.00 97.94 755 LEU A N 1
ATOM 5850 C CA . LEU A 1 755 ? 2.454 11.118 -16.448 1.00 97.94 755 LEU A CA 1
ATOM 5851 C C . LEU A 1 755 ? 3.974 11.032 -16.531 1.00 97.94 755 LEU A C 1
ATOM 5853 O O . LEU A 1 755 ? 4.589 11.636 -17.410 1.00 97.94 755 LEU A O 1
ATOM 5857 N N . ALA A 1 756 ? 4.577 10.223 -15.667 1.00 96.62 756 ALA A N 1
ATOM 5858 C CA . ALA A 1 756 ? 5.971 9.831 -15.825 1.00 96.62 756 ALA A CA 1
ATOM 5859 C C . ALA A 1 756 ? 6.177 8.354 -15.490 1.00 96.62 756 ALA A C 1
ATOM 5861 O O . ALA A 1 756 ? 5.561 7.848 -14.552 1.00 96.62 756 ALA A O 1
ATOM 5862 N N . GLY A 1 757 ? 7.056 7.671 -16.222 1.00 94.81 757 GLY A N 1
ATOM 5863 C CA . GLY A 1 757 ? 7.340 6.253 -15.999 1.00 94.81 757 GLY A CA 1
ATOM 5864 C C . GLY A 1 757 ? 8.667 5.791 -16.588 1.00 94.81 757 GLY A C 1
ATOM 5865 O O . GLY A 1 757 ? 9.399 6.568 -17.212 1.00 94.81 757 GLY A O 1
ATOM 5866 N N . GLN A 1 758 ? 8.983 4.516 -16.360 1.00 93.25 758 GLN A N 1
ATOM 5867 C CA . GLN A 1 758 ? 10.251 3.915 -16.763 1.00 93.25 758 GLN A CA 1
ATOM 5868 C C . GLN A 1 758 ? 10.071 2.706 -17.671 1.00 93.25 758 GLN A C 1
ATOM 5870 O O . GLN A 1 758 ? 9.185 1.881 -17.467 1.00 93.25 758 GLN A O 1
ATOM 5875 N N . PHE A 1 759 ? 10.988 2.553 -18.627 1.00 94.38 759 PHE A N 1
ATOM 5876 C CA . PHE A 1 759 ? 11.000 1.404 -19.538 1.00 94.38 759 PHE A CA 1
ATOM 5877 C C . PHE A 1 759 ? 11.351 0.080 -18.844 1.00 94.38 759 PHE A C 1
ATOM 5879 O O . PHE A 1 759 ? 10.949 -0.985 -19.316 1.00 94.38 759 PHE A O 1
ATOM 5886 N N . GLN A 1 760 ? 12.088 0.125 -17.731 1.00 90.88 760 GLN A N 1
ATOM 5887 C CA . GLN A 1 760 ? 12.452 -1.045 -16.927 1.00 90.88 760 GLN A CA 1
ATOM 5888 C C . GLN A 1 760 ? 11.787 -1.008 -15.542 1.00 90.88 760 GLN A C 1
ATOM 5890 O O . GLN A 1 760 ? 12.324 -1.570 -14.589 1.00 90.88 760 GLN A O 1
ATOM 5895 N N . ASP A 1 761 ? 10.617 -0.357 -15.413 1.00 89.69 761 ASP A N 1
ATOM 5896 C CA . ASP A 1 761 ? 9.846 -0.409 -14.169 1.00 89.69 761 ASP A CA 1
ATOM 5897 C C . ASP A 1 761 ? 9.462 -1.854 -13.852 1.00 89.69 761 ASP A C 1
ATOM 5899 O O . ASP A 1 761 ? 8.644 -2.497 -14.512 1.00 89.69 761 ASP A O 1
ATOM 5903 N N . SER A 1 762 ? 10.094 -2.339 -12.799 1.00 78.31 762 SER A N 1
ATOM 5904 C CA . SER A 1 762 ? 10.089 -3.726 -12.404 1.00 78.31 762 SER A CA 1
ATOM 5905 C C . SER A 1 762 ? 9.285 -3.951 -11.117 1.00 78.31 762 SER A C 1
ATOM 5907 O O . SER A 1 762 ? 9.351 -5.011 -10.503 1.00 78.31 762 SER A O 1
ATOM 5909 N N . THR A 1 763 ? 8.521 -2.956 -10.667 1.00 81.50 763 THR A N 1
ATOM 5910 C CA . THR A 1 763 ? 7.653 -3.077 -9.485 1.00 81.50 763 THR A CA 1
ATOM 5911 C C . THR A 1 763 ? 6.227 -3.360 -9.922 1.00 81.50 763 THR A C 1
ATOM 5913 O O . THR A 1 763 ? 5.570 -4.266 -9.411 1.00 81.50 763 THR A O 1
ATOM 5916 N N . ILE A 1 764 ? 5.760 -2.595 -10.904 1.00 77.06 764 ILE A N 1
ATOM 5917 C CA . ILE A 1 764 ? 4.364 -2.607 -11.333 1.00 77.06 764 ILE A CA 1
ATOM 5918 C C . ILE A 1 764 ? 4.189 -2.832 -12.838 1.00 77.06 764 ILE A C 1
ATOM 5920 O O . ILE A 1 764 ? 3.064 -3.019 -13.275 1.00 77.06 764 ILE A O 1
ATOM 5924 N N . GLY A 1 765 ? 5.274 -2.846 -13.616 1.00 81.81 765 GLY A N 1
ATOM 5925 C CA . GLY A 1 765 ? 5.241 -3.015 -15.068 1.00 81.81 765 GLY A CA 1
ATOM 5926 C C . GLY A 1 765 ? 5.552 -1.731 -15.821 1.00 81.81 765 GLY A C 1
ATOM 5927 O O . GLY A 1 765 ? 5.539 -0.636 -15.266 1.00 81.81 765 GLY A O 1
ATOM 5928 N N . ASN A 1 766 ? 5.863 -1.889 -17.103 1.00 85.06 766 ASN A N 1
ATOM 5929 C CA . ASN A 1 766 ? 6.422 -0.844 -17.955 1.00 85.06 766 ASN A CA 1
ATOM 5930 C C . ASN A 1 766 ? 5.493 -0.434 -19.107 1.00 85.06 766 ASN A C 1
ATOM 5932 O O . ASN A 1 766 ? 5.918 0.291 -19.994 1.00 85.06 766 ASN A O 1
ATOM 5936 N N . ASP A 1 767 ? 4.231 -0.859 -19.109 1.00 91.81 767 ASP A N 1
ATOM 5937 C CA . ASP A 1 767 ? 3.290 -0.704 -20.228 1.00 91.81 767 ASP A CA 1
ATOM 5938 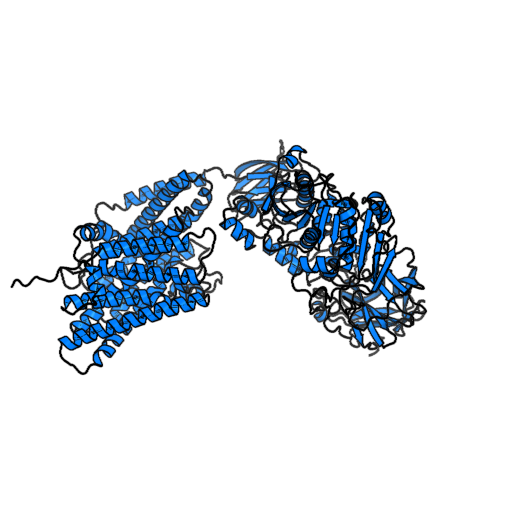C C . ASP A 1 767 ? 2.604 0.675 -20.311 1.00 91.81 767 ASP A C 1
ATOM 5940 O O . ASP A 1 767 ? 1.856 0.934 -21.252 1.00 91.81 767 ASP A O 1
ATOM 5944 N N . LEU A 1 768 ? 2.869 1.590 -19.368 1.00 92.50 768 LEU A N 1
ATOM 5945 C CA . LEU A 1 768 ? 2.267 2.931 -19.303 1.00 92.50 768 LEU A CA 1
ATOM 5946 C C . LEU A 1 768 ? 2.215 3.649 -20.657 1.00 92.50 768 LEU A C 1
ATOM 5948 O O . LEU A 1 768 ? 1.186 4.215 -21.033 1.00 92.50 768 LEU A O 1
ATOM 5952 N N . ALA A 1 769 ? 3.339 3.646 -21.376 1.00 93.75 769 ALA A N 1
ATOM 5953 C CA . ALA A 1 769 ? 3.479 4.391 -22.619 1.00 93.75 769 ALA A CA 1
ATOM 5954 C C . ALA A 1 769 ? 2.478 3.916 -23.685 1.00 93.75 769 ALA A C 1
ATOM 5956 O O . ALA A 1 769 ? 1.862 4.736 -24.367 1.00 93.75 769 ALA A O 1
ATOM 5957 N N . ASP A 1 770 ? 2.224 2.610 -23.753 1.00 92.75 770 ASP A N 1
ATOM 5958 C CA . ASP A 1 770 ? 1.329 2.001 -24.742 1.00 92.75 770 ASP A CA 1
ATOM 5959 C C . ASP A 1 770 ? -0.150 2.321 -24.480 1.00 92.75 770 ASP A C 1
ATOM 5961 O O . ASP A 1 770 ? -0.987 2.222 -25.377 1.00 92.75 770 ASP A O 1
ATOM 5965 N N . HIS A 1 771 ? -0.469 2.800 -23.276 1.00 93.00 771 HIS A N 1
ATOM 5966 C CA . HIS A 1 771 ? -1.813 3.211 -22.878 1.00 93.00 771 HIS A CA 1
ATOM 5967 C C . HIS A 1 771 ? -2.004 4.736 -22.834 1.00 93.00 771 HIS A C 1
ATOM 5969 O O . HIS A 1 771 ? -3.104 5.216 -22.556 1.00 93.00 771 HIS A O 1
ATOM 5975 N N . PHE A 1 772 ? -0.982 5.526 -23.185 1.00 94.62 772 PHE A N 1
ATOM 5976 C CA . PHE A 1 772 ? -1.043 6.994 -23.189 1.00 94.62 772 PHE A CA 1
ATOM 5977 C C . PHE A 1 772 ? -2.132 7.567 -24.115 1.00 94.62 772 PHE A C 1
ATOM 5979 O O . PHE A 1 772 ? -2.755 8.603 -23.840 1.00 94.62 772 PHE A O 1
ATOM 5986 N N . ALA A 1 773 ? -2.418 6.875 -25.219 1.00 94.31 773 ALA A N 1
ATOM 5987 C CA . ALA A 1 773 ? -3.470 7.269 -26.148 1.00 94.31 773 ALA A CA 1
ATOM 5988 C C . ALA A 1 773 ? -4.874 7.238 -25.507 1.00 94.31 773 ALA A C 1
ATOM 5990 O O . ALA A 1 773 ? -5.723 8.035 -25.906 1.00 94.31 773 ALA A O 1
ATOM 5991 N N . ASN A 1 774 ? -5.094 6.414 -24.472 1.00 95.19 774 ASN A N 1
ATOM 5992 C CA . ASN A 1 774 ? -6.411 6.188 -23.860 1.00 95.19 774 ASN A CA 1
ATOM 5993 C C . ASN A 1 774 ? -6.947 7.396 -23.078 1.00 95.19 774 ASN A C 1
ATOM 5995 O O . ASN A 1 774 ? -8.145 7.475 -22.821 1.00 95.19 774 ASN A O 1
ATOM 5999 N N . PHE A 1 775 ? -6.096 8.369 -22.748 1.00 95.94 775 PHE A N 1
ATOM 6000 C CA . PHE A 1 775 ? -6.496 9.664 -22.195 1.00 95.94 775 PHE A CA 1
ATOM 6001 C C . PHE A 1 775 ? -7.107 10.541 -23.299 1.00 95.94 775 PHE A C 1
ATOM 6003 O O . PHE A 1 775 ? -6.481 11.485 -23.782 1.00 95.94 775 PHE A O 1
ATOM 6010 N N . THR A 1 776 ? -8.295 10.173 -23.780 1.00 96.25 776 THR A N 1
ATOM 6011 C CA . THR A 1 776 ? -8.948 10.806 -24.940 1.00 96.25 776 THR A CA 1
ATOM 6012 C C . THR A 1 776 ? -9.757 12.051 -24.588 1.00 96.25 776 THR A C 1
ATOM 6014 O O . THR A 1 776 ? -9.957 12.895 -25.453 1.00 96.25 776 THR A O 1
ATOM 6017 N N . ALA A 1 777 ? -10.245 12.164 -23.348 1.00 97.12 777 ALA A N 1
ATOM 6018 C CA . ALA A 1 777 ? -11.005 13.328 -22.881 1.00 97.12 777 ALA A CA 1
ATOM 6019 C C . ALA A 1 777 ? -10.128 14.417 -22.241 1.00 97.12 777 ALA A C 1
ATOM 6021 O O . ALA A 1 777 ? -10.618 15.519 -21.991 1.00 97.12 777 ALA A O 1
ATOM 6022 N N . ALA A 1 778 ? -8.852 14.124 -21.972 1.00 97.50 778 ALA A N 1
ATOM 6023 C CA . ALA A 1 778 ? -7.938 15.069 -21.350 1.00 97.50 778 ALA A CA 1
ATOM 6024 C C . ALA A 1 778 ? -7.647 16.233 -22.321 1.00 97.50 778 ALA A C 1
ATOM 6026 O O . ALA A 1 778 ? -7.205 15.980 -23.443 1.00 97.50 778 ALA A O 1
ATOM 6027 N N . PRO A 1 779 ? -7.856 17.500 -21.917 1.00 96.75 779 PRO A N 1
ATOM 6028 C CA . PRO A 1 779 ? -7.578 18.660 -22.767 1.00 96.75 779 PRO A CA 1
ATOM 6029 C C . PRO A 1 779 ? -6.079 18.865 -23.030 1.00 96.75 779 PRO A C 1
ATOM 6031 O O . PRO A 1 779 ? -5.713 19.450 -24.043 1.00 96.75 779 PRO A O 1
ATOM 6034 N N . LEU A 1 780 ? -5.222 18.375 -22.129 1.00 96.88 780 LEU A N 1
ATOM 6035 C CA . LEU A 1 780 ? -3.775 18.297 -22.293 1.00 96.88 780 LEU A CA 1
ATOM 6036 C C . LEU A 1 780 ? -3.281 17.013 -21.626 1.00 96.88 780 LEU A C 1
ATOM 6038 O O . LEU A 1 780 ? -3.728 16.678 -20.526 1.00 96.88 780 LEU A O 1
ATOM 6042 N N . LYS A 1 781 ? -2.326 16.326 -22.249 1.00 96.44 781 LYS A N 1
ATOM 6043 C CA . LYS A 1 781 ? -1.633 15.190 -21.644 1.00 96.44 781 LYS A CA 1
ATOM 6044 C C . LYS A 1 781 ? -0.141 15.255 -21.936 1.00 96.44 781 LYS A C 1
ATOM 6046 O O . LYS A 1 781 ? 0.247 15.468 -23.078 1.00 96.44 781 LYS A O 1
ATOM 6051 N N . LYS A 1 782 ? 0.678 15.079 -20.902 1.00 97.00 782 LYS A N 1
ATOM 6052 C CA . LYS A 1 782 ? 2.141 15.056 -20.989 1.00 97.00 782 LYS A CA 1
ATOM 6053 C C . LYS A 1 782 ? 2.673 13.749 -20.423 1.00 97.00 782 LYS A C 1
ATOM 6055 O O . LYS A 1 782 ? 2.230 13.324 -19.359 1.00 97.00 782 LYS A O 1
ATOM 6060 N N . LEU A 1 783 ? 3.606 13.123 -21.132 1.00 97.50 783 LEU A N 1
ATOM 6061 C CA . LEU A 1 783 ? 4.247 11.873 -20.744 1.00 97.50 783 LEU A CA 1
ATOM 6062 C C . LEU A 1 783 ? 5.767 12.023 -20.767 1.00 97.50 783 LEU A C 1
ATOM 6064 O O . LEU A 1 783 ? 6.347 12.327 -21.805 1.00 97.50 783 LEU A O 1
ATOM 6068 N N . VAL A 1 784 ? 6.412 11.746 -19.638 1.00 97.00 784 VAL A N 1
ATOM 6069 C CA . VAL A 1 784 ? 7.873 11.720 -19.512 1.00 97.00 784 VAL A CA 1
ATOM 6070 C C . VAL A 1 784 ? 8.338 10.280 -19.307 1.00 97.00 784 VAL A C 1
ATOM 6072 O O . VAL A 1 784 ? 7.935 9.621 -18.350 1.00 97.00 784 VAL A O 1
ATOM 6075 N N . LEU A 1 785 ? 9.199 9.784 -20.189 1.00 96.69 785 LEU A N 1
ATOM 6076 C CA . LEU A 1 785 ? 9.729 8.420 -20.130 1.00 96.69 785 LEU A CA 1
ATOM 6077 C C . LEU A 1 785 ? 11.246 8.434 -19.979 1.00 96.69 785 LEU A C 1
ATOM 6079 O O . LEU A 1 785 ? 11.929 9.257 -20.582 1.00 96.69 785 LEU A O 1
ATOM 6083 N N . THR A 1 786 ? 11.784 7.496 -19.209 1.00 94.81 786 THR A N 1
ATOM 6084 C CA . THR A 1 786 ? 13.232 7.305 -19.043 1.00 94.81 786 THR A CA 1
ATOM 6085 C C . THR A 1 786 ? 13.565 5.821 -18.930 1.00 94.81 786 THR A C 1
ATOM 6087 O O . THR A 1 786 ? 12.737 5.031 -18.478 1.00 94.81 786 THR A O 1
ATOM 6090 N N . ASN A 1 787 ? 14.782 5.409 -19.296 1.00 93.12 787 ASN A N 1
ATOM 6091 C CA . ASN A 1 787 ? 15.288 4.126 -18.801 1.00 93.12 787 ASN A CA 1
ATOM 6092 C C . ASN A 1 787 ? 15.503 4.230 -17.284 1.00 93.12 787 ASN A C 1
ATOM 6094 O O . ASN A 1 787 ? 15.827 5.313 -16.779 1.00 93.12 787 ASN A O 1
ATOM 6098 N N . GLY A 1 788 ? 15.293 3.131 -16.565 1.00 90.25 788 GLY A N 1
ATOM 6099 C CA . GLY A 1 788 ? 15.403 3.131 -15.113 1.00 90.25 788 GLY A CA 1
ATOM 6100 C C . GLY A 1 788 ? 14.444 2.205 -14.385 1.00 90.25 788 GLY A C 1
ATOM 6101 O O . GLY A 1 788 ? 13.701 1.435 -14.985 1.00 90.25 788 GLY A O 1
ATOM 6102 N N . THR A 1 789 ? 14.491 2.302 -13.065 1.00 85.88 789 THR A N 1
ATOM 6103 C CA . THR A 1 789 ? 13.754 1.484 -12.099 1.00 85.88 789 THR A CA 1
ATOM 6104 C C . THR A 1 789 ? 12.578 2.275 -11.532 1.00 85.88 789 THR A C 1
ATOM 6106 O O . THR A 1 789 ? 12.467 3.479 -11.747 1.00 85.88 789 THR A O 1
ATOM 6109 N N . HIS A 1 790 ? 11.692 1.621 -10.779 1.00 88.38 790 HIS A N 1
ATOM 6110 C CA . HIS A 1 790 ? 10.435 2.218 -10.304 1.00 88.38 790 HIS A CA 1
ATOM 6111 C C . HIS A 1 790 ? 10.585 3.588 -9.611 1.00 88.38 790 HIS A C 1
ATOM 6113 O O . HIS A 1 790 ? 9.740 4.465 -9.780 1.00 88.38 790 HIS A O 1
ATOM 6119 N N . GLY A 1 791 ? 11.664 3.802 -8.850 1.00 86.25 791 GLY A N 1
ATOM 6120 C CA . GLY A 1 791 ? 11.928 5.063 -8.153 1.00 86.25 791 GLY A CA 1
ATOM 6121 C C . GLY A 1 791 ? 12.465 6.202 -9.022 1.00 86.25 791 GLY A C 1
ATOM 6122 O O . GLY A 1 791 ? 12.507 7.344 -8.564 1.00 86.25 791 GLY A O 1
ATOM 6123 N N . ASP A 1 792 ? 12.833 5.954 -10.280 1.00 88.62 792 ASP A N 1
ATOM 6124 C CA . ASP A 1 792 ? 13.419 6.988 -11.139 1.00 88.62 792 ASP A CA 1
ATOM 6125 C C . ASP A 1 792 ? 12.385 8.043 -11.596 1.00 88.62 792 ASP A C 1
ATOM 6127 O O . ASP A 1 792 ? 12.772 9.116 -12.062 1.00 88.62 792 ASP A O 1
ATOM 6131 N N . ALA A 1 793 ? 11.074 7.823 -11.395 1.00 89.81 793 ALA A N 1
ATOM 6132 C CA . ALA A 1 793 ? 10.046 8.847 -11.661 1.00 89.81 793 ALA A CA 1
ATOM 6133 C C . ALA A 1 793 ? 10.051 9.992 -10.641 1.00 89.81 793 ALA A C 1
ATOM 6135 O O . ALA A 1 793 ? 9.441 11.031 -10.879 1.00 89.81 793 ALA A O 1
ATOM 6136 N N . ILE A 1 794 ? 10.726 9.813 -9.506 1.00 88.25 794 ILE A N 1
ATOM 6137 C CA . ILE A 1 794 ? 10.937 10.862 -8.502 1.00 88.25 794 ILE A CA 1
ATOM 6138 C C . ILE A 1 794 ? 12.389 11.352 -8.500 1.00 88.25 794 ILE A C 1
ATOM 6140 O O . ILE A 1 794 ? 12.858 11.929 -7.519 1.00 88.25 794 ILE A O 1
ATOM 6144 N N . ALA A 1 795 ? 13.115 11.126 -9.596 1.00 87.75 795 ALA A N 1
ATOM 6145 C CA . ALA A 1 795 ? 14.413 11.737 -9.822 1.00 87.75 795 ALA A CA 1
ATOM 6146 C C . ALA A 1 795 ? 14.265 13.244 -10.123 1.00 87.75 795 ALA A C 1
ATOM 6148 O O . ALA A 1 795 ? 13.259 13.654 -10.714 1.00 87.75 795 ALA A O 1
ATOM 6149 N N . PRO A 1 796 ? 15.266 14.082 -9.790 1.00 87.00 796 PRO A N 1
ATOM 6150 C CA . PRO A 1 796 ? 15.211 15.533 -10.004 1.00 87.00 796 PRO A CA 1
ATOM 6151 C C . PRO A 1 796 ? 14.822 15.948 -11.429 1.00 87.00 796 PRO A C 1
ATOM 6153 O O . PRO A 1 796 ? 13.998 16.843 -11.603 1.00 87.00 796 PRO A O 1
ATOM 6156 N N . GLN A 1 797 ? 15.332 15.236 -12.438 1.00 88.06 797 GLN A N 1
ATOM 6157 C CA . GLN A 1 797 ? 14.995 15.446 -13.850 1.00 88.06 797 GLN A CA 1
ATOM 6158 C C . GLN A 1 797 ? 13.488 15.331 -14.151 1.00 88.06 797 GLN A C 1
ATOM 6160 O O . GLN A 1 797 ? 12.969 16.041 -15.010 1.00 88.06 797 GLN A O 1
ATOM 6165 N N . VAL A 1 798 ? 12.757 14.463 -13.445 1.00 91.94 798 VAL A N 1
ATOM 6166 C CA . VAL A 1 798 ? 11.300 14.319 -13.600 1.00 91.94 798 VAL A CA 1
ATOM 6167 C C . VAL A 1 798 ? 10.565 15.319 -12.711 1.00 91.94 798 VAL A C 1
ATOM 6169 O O . VAL A 1 798 ? 9.587 15.921 -13.152 1.00 91.94 798 VAL A O 1
ATOM 6172 N N . ILE A 1 799 ? 11.061 15.553 -11.490 1.00 90.75 799 ILE A N 1
ATOM 6173 C CA . ILE A 1 799 ? 10.463 16.512 -10.550 1.00 90.75 799 ILE A CA 1
ATOM 6174 C C . ILE A 1 799 ? 10.419 17.922 -11.149 1.00 90.75 799 ILE A C 1
ATOM 6176 O O . ILE A 1 799 ? 9.409 18.596 -10.973 1.00 90.75 799 ILE A O 1
ATOM 6180 N N . TRP A 1 800 ? 11.446 18.353 -11.891 1.00 89.00 800 TRP A N 1
ATOM 6181 C CA . TRP A 1 800 ? 11.416 19.637 -12.602 1.00 89.00 800 TRP A CA 1
ATOM 6182 C C . TRP A 1 800 ? 10.183 19.734 -13.515 1.00 89.00 800 TRP A C 1
ATOM 6184 O O . TRP A 1 800 ? 9.357 20.633 -13.362 1.00 89.00 800 TRP A O 1
ATOM 6194 N N . ARG A 1 801 ? 9.997 18.762 -14.413 1.00 92.88 801 ARG A N 1
ATOM 6195 C CA . ARG A 1 801 ? 8.876 18.727 -15.373 1.00 92.88 801 ARG A CA 1
ATOM 6196 C C . ARG A 1 801 ? 7.518 18.672 -14.669 1.00 92.88 801 ARG A C 1
ATOM 6198 O O . ARG A 1 801 ? 6.551 19.290 -15.115 1.00 92.88 801 ARG A O 1
ATOM 6205 N N . MET A 1 802 ? 7.460 17.960 -13.545 1.00 93.38 802 MET A N 1
ATOM 6206 C CA . MET A 1 802 ? 6.282 17.912 -12.688 1.00 93.38 802 MET A CA 1
ATOM 6207 C C . MET A 1 802 ? 5.985 19.272 -12.034 1.00 93.38 802 MET A C 1
ATOM 6209 O O . MET A 1 802 ? 4.826 19.676 -11.991 1.00 93.38 802 MET A O 1
ATOM 6213 N N . ASP A 1 803 ? 6.991 19.985 -11.521 1.00 92.25 803 ASP A N 1
ATOM 6214 C CA . ASP A 1 803 ? 6.793 21.294 -10.883 1.00 92.25 803 ASP A CA 1
ATOM 6215 C C . ASP A 1 803 ? 6.361 22.366 -11.889 1.00 92.25 803 ASP A C 1
ATOM 6217 O O . ASP A 1 803 ? 5.496 23.178 -11.562 1.00 92.25 803 ASP A O 1
ATOM 6221 N N . GLU A 1 804 ? 6.866 22.337 -13.128 1.00 93.31 804 GLU A N 1
ATOM 6222 C CA . GLU A 1 804 ? 6.365 23.206 -14.204 1.00 93.31 804 GLU A CA 1
ATOM 6223 C C . GLU A 1 804 ? 4.865 22.982 -14.440 1.00 93.31 804 GLU A C 1
ATOM 6225 O O . GLU A 1 804 ? 4.083 23.935 -14.449 1.00 93.31 804 GLU A O 1
ATOM 6230 N N . PHE A 1 805 ? 4.441 21.718 -14.533 1.00 95.81 805 PHE A N 1
ATOM 6231 C CA . PHE A 1 805 ? 3.033 21.360 -14.689 1.00 95.81 805 PHE A CA 1
ATOM 6232 C C . PHE A 1 805 ? 2.175 21.822 -13.500 1.00 95.81 805 PHE A C 1
ATOM 6234 O O . PHE A 1 805 ? 1.153 22.487 -13.682 1.00 95.81 805 PHE A O 1
ATOM 6241 N N . LEU A 1 806 ? 2.585 21.503 -12.269 1.00 95.75 806 LEU A N 1
ATOM 6242 C CA . LEU A 1 806 ? 1.832 21.866 -11.066 1.00 95.75 806 LEU A CA 1
ATOM 6243 C C . LEU A 1 806 ? 1.767 23.391 -10.876 1.00 95.75 806 LEU A C 1
ATOM 6245 O O . LEU A 1 806 ? 0.714 23.924 -10.517 1.00 95.75 806 LEU A O 1
ATOM 6249 N N . SER A 1 807 ? 2.853 24.108 -11.171 1.00 95.31 807 SER A N 1
ATOM 6250 C CA . SER A 1 807 ? 2.903 25.571 -11.078 1.00 95.31 807 SER A CA 1
ATOM 6251 C C . SER A 1 807 ? 1.890 26.221 -12.021 1.00 95.31 807 SER A C 1
ATOM 6253 O O . SER A 1 807 ? 1.205 27.169 -11.636 1.00 95.31 807 SER A O 1
ATOM 6255 N N . LEU A 1 808 ? 1.714 25.664 -13.222 1.00 96.00 808 LEU A N 1
ATOM 6256 C CA . LEU A 1 808 ? 0.779 26.192 -14.210 1.00 96.00 808 LEU A CA 1
ATOM 6257 C C . LEU A 1 808 ? -0.681 25.812 -13.918 1.00 96.00 808 LEU A C 1
ATOM 6259 O O . LEU A 1 808 ? -1.571 26.663 -13.978 1.00 96.00 808 LEU A O 1
ATOM 6263 N N . TYR A 1 809 ? -0.937 24.551 -13.569 1.00 96.62 809 TYR A N 1
ATOM 6264 C CA . TYR A 1 809 ? -2.301 24.021 -13.472 1.00 96.62 809 TYR A CA 1
ATOM 6265 C C . TYR A 1 809 ? -2.904 24.056 -12.067 1.00 96.62 809 TYR A C 1
ATOM 6267 O O . TYR A 1 809 ? -4.125 24.166 -11.933 1.00 96.62 809 TYR A O 1
ATOM 6275 N N . VAL A 1 810 ? -2.071 24.021 -11.024 1.00 96.38 810 VAL A N 1
ATOM 6276 C CA . VAL A 1 810 ? -2.515 24.088 -9.625 1.00 96.38 810 VAL A CA 1
ATOM 6277 C C . VAL A 1 810 ? -2.277 25.473 -9.043 1.00 96.38 810 VAL A C 1
ATOM 6279 O O . VAL A 1 810 ? -3.203 26.082 -8.506 1.00 96.38 810 VAL A O 1
ATOM 6282 N N . ARG A 1 811 ? -1.049 25.990 -9.156 1.00 94.69 811 ARG A N 1
ATOM 6283 C CA . ARG A 1 811 ? -0.665 27.264 -8.531 1.00 94.69 811 ARG A CA 1
ATOM 6284 C C . ARG A 1 811 ? -1.047 28.496 -9.358 1.00 94.69 811 ARG A C 1
ATOM 6286 O O . ARG A 1 811 ? -1.328 29.540 -8.777 1.00 94.69 811 ARG A O 1
ATOM 6293 N N . ARG A 1 812 ? -1.150 28.344 -10.682 1.00 94.38 812 ARG A N 1
ATOM 6294 C CA . ARG A 1 812 ? -1.454 29.396 -11.667 1.00 94.38 812 ARG A CA 1
ATOM 6295 C C . ARG A 1 812 ? -0.441 30.546 -11.677 1.00 94.38 812 ARG A C 1
ATOM 6297 O O . ARG A 1 812 ? -0.819 31.716 -11.700 1.00 94.38 812 ARG A O 1
ATOM 6304 N N . GLU A 1 813 ? 0.844 30.212 -11.681 1.00 94.31 813 GLU A N 1
ATOM 6305 C CA . GLU A 1 813 ? 1.943 31.180 -11.770 1.00 94.31 813 GLU A CA 1
ATOM 6306 C C . GLU A 1 813 ? 3.037 30.725 -12.745 1.00 94.31 813 GLU A C 1
ATOM 6308 O O . GLU A 1 813 ? 3.037 29.584 -13.208 1.00 94.31 813 GLU A O 1
ATOM 6313 N N . VAL A 1 814 ? 3.972 31.625 -13.063 1.00 95.06 814 VAL A N 1
ATOM 6314 C CA . VAL A 1 814 ? 5.183 31.265 -13.814 1.00 95.06 814 VAL A CA 1
ATOM 6315 C C . VAL A 1 814 ? 6.052 30.362 -12.928 1.00 95.06 814 VAL A C 1
ATOM 6317 O O . VAL A 1 814 ? 6.355 30.771 -11.805 1.00 95.06 814 VAL A O 1
ATOM 6320 N N . PRO A 1 815 ? 6.466 29.168 -13.395 1.00 91.56 815 PRO A N 1
ATOM 6321 C CA . PRO A 1 815 ? 7.300 28.270 -12.602 1.00 91.56 815 PRO A CA 1
ATOM 6322 C C . PRO A 1 815 ? 8.615 28.937 -12.191 1.00 91.56 815 PRO A C 1
ATOM 6324 O O . PRO A 1 815 ? 9.272 29.600 -12.997 1.00 91.56 815 PRO A O 1
ATOM 6327 N N . ALA A 1 816 ? 9.029 28.748 -10.938 1.00 87.56 816 ALA A N 1
ATOM 6328 C CA . ALA A 1 816 ? 10.339 29.202 -10.486 1.00 87.56 816 ALA A CA 1
ATOM 6329 C C . ALA A 1 816 ? 11.463 28.434 -11.206 1.00 87.56 816 ALA A C 1
ATOM 6331 O O . ALA A 1 816 ? 11.238 27.391 -11.823 1.00 87.56 816 ALA A O 1
ATOM 6332 N N . LYS A 1 817 ? 12.700 28.941 -11.126 1.00 85.31 817 LYS A N 1
ATOM 6333 C CA . LYS A 1 817 ? 13.863 28.163 -11.572 1.00 85.31 817 LYS A CA 1
ATOM 6334 C C . LYS A 1 817 ? 14.045 26.967 -10.646 1.00 85.31 817 LYS A C 1
ATOM 6336 O O . LYS A 1 817 ? 14.092 27.140 -9.428 1.00 85.31 817 LYS A O 1
ATOM 6341 N N . PHE A 1 818 ? 14.128 25.780 -11.235 1.00 84.56 818 PHE A N 1
ATOM 6342 C CA . PHE A 1 818 ? 14.258 24.540 -10.489 1.00 84.56 818 PHE A CA 1
ATOM 6343 C C . PHE A 1 818 ? 15.652 24.425 -9.859 1.00 84.56 818 PHE A C 1
ATOM 6345 O O . PHE A 1 818 ? 16.653 24.675 -10.524 1.00 84.56 818 PHE A O 1
ATOM 6352 N N . ASP A 1 819 ? 15.704 24.057 -8.577 1.00 83.00 819 ASP A N 1
ATOM 6353 C CA . ASP A 1 819 ? 16.938 23.775 -7.836 1.00 83.00 819 ASP A CA 1
ATOM 6354 C C . ASP A 1 819 ? 16.856 22.334 -7.290 1.00 83.00 819 ASP A C 1
ATOM 6356 O O . ASP A 1 819 ? 16.156 22.085 -6.296 1.00 83.00 819 ASP A O 1
ATOM 6360 N N . PRO A 1 820 ? 17.533 21.361 -7.928 1.00 78.25 820 PRO A N 1
ATOM 6361 C CA . PRO A 1 820 ? 17.467 19.953 -7.534 1.00 78.25 820 PRO A CA 1
ATOM 6362 C C . PRO A 1 820 ? 18.018 19.717 -6.122 1.00 78.25 820 PRO A C 1
ATOM 6364 O O . PRO A 1 820 ? 17.503 18.867 -5.392 1.00 78.25 820 PRO A O 1
ATOM 6367 N N . GLY A 1 821 ? 19.051 20.468 -5.723 1.00 75.19 821 GLY A N 1
ATOM 6368 C CA . GLY A 1 821 ? 19.752 20.304 -4.457 1.00 75.19 821 GLY A CA 1
ATOM 6369 C C . GLY A 1 821 ? 18.870 20.749 -3.301 1.00 75.19 821 GLY A C 1
ATOM 6370 O O . GLY A 1 821 ? 18.748 20.038 -2.301 1.00 75.19 821 GLY A O 1
ATOM 6371 N N . ALA A 1 822 ? 18.168 21.873 -3.468 1.00 78.50 822 ALA A N 1
ATOM 6372 C CA . ALA A 1 822 ? 17.213 22.368 -2.482 1.00 78.50 822 ALA A CA 1
ATOM 6373 C C . ALA A 1 822 ? 16.029 21.410 -2.270 1.00 78.50 822 ALA A C 1
ATOM 6375 O O . ALA A 1 822 ? 15.597 21.204 -1.131 1.00 78.50 822 ALA A O 1
ATOM 6376 N N . ILE A 1 823 ? 15.498 20.814 -3.342 1.00 78.88 823 ILE A N 1
ATOM 6377 C CA . ILE A 1 823 ? 14.381 19.865 -3.243 1.00 78.88 823 ILE A CA 1
ATOM 6378 C C . ILE A 1 823 ? 14.829 18.540 -2.629 1.00 78.88 823 ILE A C 1
ATOM 6380 O O . ILE A 1 823 ? 14.142 18.012 -1.748 1.00 78.88 823 ILE A O 1
ATOM 6384 N N . LEU A 1 824 ? 15.993 18.017 -3.016 1.00 73.50 824 LEU A N 1
ATOM 6385 C CA . LEU A 1 824 ? 16.483 16.762 -2.457 1.00 73.50 824 LEU A CA 1
ATOM 6386 C C . LEU A 1 824 ? 16.862 16.902 -0.979 1.00 73.50 824 LEU A C 1
ATOM 6388 O O . LEU A 1 824 ? 16.487 16.048 -0.181 1.00 73.50 824 LEU A O 1
ATOM 6392 N N . ALA A 1 825 ? 17.498 18.007 -0.579 1.00 73.12 825 ALA A N 1
ATOM 6393 C CA . ALA A 1 825 ? 17.823 18.271 0.824 1.00 73.12 825 ALA A CA 1
ATOM 6394 C C . ALA A 1 825 ? 16.574 18.292 1.728 1.00 73.12 825 ALA A C 1
ATOM 6396 O O . ALA A 1 825 ? 16.633 17.862 2.881 1.00 73.12 825 ALA A O 1
ATOM 6397 N N . LYS A 1 826 ? 15.433 18.762 1.203 1.00 74.62 826 LYS A N 1
ATOM 6398 C CA . LYS A 1 826 ? 14.146 18.785 1.919 1.00 74.62 826 LYS A CA 1
ATOM 6399 C C . LYS A 1 826 ? 13.430 17.433 1.931 1.00 74.62 826 LYS A C 1
ATOM 6401 O O . LYS A 1 826 ? 12.758 17.121 2.908 1.00 74.62 826 LYS A O 1
ATOM 6406 N N . THR A 1 827 ? 13.539 16.651 0.858 1.00 72.50 827 THR A N 1
ATOM 6407 C CA . THR A 1 827 ? 12.782 15.394 0.687 1.00 72.50 827 THR A CA 1
ATOM 6408 C C . THR A 1 827 ? 13.552 14.150 1.135 1.00 72.50 827 THR A C 1
ATOM 6410 O O . THR A 1 827 ? 12.932 13.156 1.509 1.00 72.50 827 THR A O 1
ATOM 6413 N N . ARG A 1 828 ? 14.891 14.191 1.137 1.00 69.62 828 ARG A N 1
ATOM 6414 C CA . ARG A 1 828 ? 15.785 13.091 1.537 1.00 69.62 828 ARG A CA 1
ATOM 6415 C C . ARG A 1 828 ? 16.987 13.601 2.356 1.00 69.62 828 ARG A C 1
ATOM 6417 O O . ARG A 1 828 ? 18.098 13.707 1.831 1.00 69.62 828 ARG A O 1
ATOM 6424 N N . PRO A 1 829 ? 16.802 13.881 3.659 1.00 63.06 829 PRO A N 1
ATOM 6425 C CA . PRO A 1 829 ? 17.884 14.340 4.528 1.00 63.06 829 PRO A CA 1
ATOM 6426 C C . PRO A 1 829 ? 19.034 13.319 4.590 1.00 63.06 829 PRO A C 1
ATOM 6428 O O . PRO A 1 829 ? 18.818 12.170 4.972 1.00 63.06 829 PRO A O 1
ATOM 6431 N N . GLY A 1 830 ? 20.255 13.736 4.239 1.00 61.09 830 GLY A N 1
ATOM 6432 C CA . GLY A 1 830 ? 21.464 12.898 4.291 1.00 61.09 830 GLY A CA 1
ATOM 6433 C C . GLY A 1 830 ? 21.990 12.399 2.940 1.00 61.09 830 GLY A C 1
ATOM 6434 O O . GLY A 1 830 ? 23.046 11.771 2.920 1.00 61.09 830 GLY A O 1
ATOM 6435 N N . VAL A 1 831 ? 21.306 12.691 1.828 1.00 65.06 831 VAL A N 1
ATOM 6436 C CA . VAL A 1 831 ? 21.892 12.550 0.484 1.00 65.06 831 VAL A CA 1
ATOM 6437 C C . VAL A 1 831 ? 22.772 13.768 0.196 1.00 65.06 831 VAL A C 1
ATOM 6439 O O . VAL A 1 831 ? 22.359 14.897 0.457 1.00 65.06 831 VAL A O 1
ATOM 6442 N N . ASP A 1 832 ? 23.982 13.539 -0.313 1.00 65.50 832 ASP A N 1
ATOM 6443 C CA . ASP A 1 832 ? 24.903 14.608 -0.707 1.00 65.50 832 ASP A CA 1
ATOM 6444 C C . ASP A 1 832 ? 24.364 15.329 -1.951 1.00 65.50 832 ASP A C 1
ATOM 6446 O O . ASP A 1 832 ? 24.217 14.716 -3.010 1.00 65.50 832 ASP A O 1
ATOM 6450 N N . SER A 1 833 ? 24.044 16.619 -1.815 1.00 64.69 833 SER A N 1
ATOM 6451 C CA . SER A 1 833 ? 23.510 17.445 -2.901 1.00 64.69 833 SER A CA 1
ATOM 6452 C C . SER A 1 833 ? 24.485 17.590 -4.069 1.00 64.69 833 SER A C 1
ATOM 6454 O O . SER A 1 833 ? 24.040 17.789 -5.196 1.00 64.69 833 SER A O 1
ATOM 6456 N N . ASP A 1 834 ? 25.790 17.440 -3.824 1.00 63.31 834 ASP A N 1
ATOM 6457 C CA . ASP A 1 834 ? 26.829 17.581 -4.849 1.00 63.31 834 ASP A CA 1
ATOM 6458 C C . ASP A 1 834 ? 26.896 16.357 -5.785 1.00 63.31 834 ASP A C 1
ATOM 6460 O O . ASP A 1 834 ? 27.507 16.412 -6.853 1.00 63.31 834 ASP A O 1
ATOM 6464 N N . LEU A 1 835 ? 26.233 15.251 -5.420 1.00 62.84 835 LEU A N 1
ATOM 6465 C CA . LEU A 1 835 ? 26.143 14.020 -6.215 1.00 62.84 835 LEU A CA 1
ATOM 6466 C C . LEU A 1 835 ? 24.868 13.948 -7.074 1.00 62.84 835 LEU A C 1
ATOM 6468 O O . LEU A 1 835 ? 24.536 12.878 -7.587 1.00 62.84 835 LEU A O 1
ATOM 6472 N N . VAL A 1 836 ? 24.141 15.061 -7.224 1.00 66.62 836 VAL A N 1
ATOM 6473 C CA . VAL A 1 836 ? 22.802 15.090 -7.827 1.00 66.62 836 VAL A CA 1
ATOM 6474 C C . VAL A 1 836 ? 22.818 15.831 -9.166 1.00 66.62 836 VAL A C 1
ATOM 6476 O O . VAL A 1 836 ? 22.654 17.050 -9.211 1.00 66.62 836 VAL A O 1
ATOM 6479 N N . PRO A 1 837 ? 23.003 15.120 -10.284 1.00 72.69 837 PRO A N 1
ATOM 6480 C CA . PRO A 1 837 ? 22.878 15.716 -11.606 1.00 72.69 837 PRO A CA 1
ATOM 6481 C C . PRO A 1 837 ? 21.414 16.066 -11.935 1.00 72.69 837 PRO A C 1
ATOM 6483 O O . PRO A 1 837 ? 20.501 15.283 -11.681 1.00 72.69 837 PRO A O 1
ATOM 6486 N N . GLU A 1 838 ? 21.196 17.234 -12.549 1.00 69.88 838 GLU A N 1
ATOM 6487 C CA . GLU A 1 838 ? 19.871 17.727 -12.986 1.00 69.88 838 GLU A CA 1
ATOM 6488 C C . GLU A 1 838 ? 19.278 16.944 -14.164 1.00 69.88 838 GLU A C 1
ATOM 6490 O O . GLU A 1 838 ? 18.067 16.970 -14.387 1.00 69.88 838 GLU A O 1
ATOM 6495 N N . GLY A 1 839 ? 20.126 16.242 -14.919 1.00 82.75 839 GLY A N 1
ATOM 6496 C CA . GLY A 1 839 ? 19.771 15.725 -16.238 1.00 82.75 839 GLY A CA 1
ATOM 6497 C C . GLY A 1 839 ? 19.694 16.845 -17.289 1.00 82.75 839 GLY A C 1
ATOM 6498 O O . GLY A 1 839 ? 20.196 17.950 -17.068 1.00 82.75 839 GLY A O 1
ATOM 6499 N N . PRO A 1 840 ? 19.112 16.571 -18.467 1.00 87.44 840 PRO A N 1
ATOM 6500 C CA . PRO A 1 840 ? 18.995 17.552 -19.533 1.00 87.44 840 PRO A CA 1
ATOM 6501 C C . PRO A 1 840 ? 17.893 18.565 -19.212 1.00 87.44 840 PRO A C 1
ATOM 6503 O O . PRO A 1 840 ? 16.800 18.202 -18.754 1.00 87.44 840 PRO A O 1
ATOM 6506 N N . THR A 1 841 ? 18.163 19.832 -19.533 1.00 82.12 841 THR A N 1
ATOM 6507 C CA . THR A 1 841 ? 17.153 20.895 -19.500 1.00 82.12 841 THR A CA 1
ATOM 6508 C C . THR A 1 841 ? 15.937 20.483 -20.337 1.00 82.12 841 THR A C 1
ATOM 6510 O O . THR A 1 841 ? 16.140 19.967 -21.442 1.00 82.12 841 THR A O 1
ATOM 6513 N N . PRO A 1 842 ? 14.698 20.713 -19.866 1.00 80.19 842 PRO A N 1
ATOM 6514 C CA . PRO A 1 842 ? 13.495 20.464 -20.650 1.00 80.19 842 PRO A CA 1
ATOM 6515 C C . PRO A 1 842 ? 13.565 21.107 -22.037 1.00 80.19 842 PRO A C 1
ATOM 6517 O O . PRO A 1 842 ? 14.172 22.166 -22.217 1.00 80.19 842 PRO A O 1
ATOM 6520 N N . VAL A 1 843 ? 12.901 20.480 -23.014 1.00 68.81 843 VAL A N 1
ATOM 6521 C CA . VAL A 1 843 ? 12.867 20.930 -24.422 1.00 68.81 843 VAL A CA 1
ATOM 6522 C C . VAL A 1 843 ? 12.404 22.392 -24.553 1.00 68.81 843 VAL A C 1
ATOM 6524 O O . VAL A 1 843 ? 12.748 23.074 -25.518 1.00 68.81 843 VAL A O 1
ATOM 6527 N N . THR A 1 844 ? 11.655 22.918 -23.580 1.00 68.06 844 THR A N 1
ATOM 6528 C CA . THR A 1 844 ? 11.331 24.346 -23.477 1.00 68.06 844 THR A CA 1
ATOM 6529 C C . THR A 1 844 ? 11.312 24.774 -22.010 1.00 68.06 844 THR A C 1
ATOM 6531 O O . THR A 1 844 ? 10.487 24.289 -21.247 1.00 68.06 844 THR A O 1
ATOM 6534 N N . SER A 1 845 ? 12.197 25.699 -21.621 1.00 68.94 845 SER A N 1
ATOM 6535 C CA . SER A 1 845 ? 12.163 26.340 -20.296 1.00 68.94 845 SER A CA 1
ATOM 6536 C C . SER A 1 845 ? 11.007 27.339 -20.248 1.00 68.94 845 SER A C 1
ATOM 6538 O O . SER A 1 845 ? 11.027 28.359 -20.946 1.00 68.94 845 SER A O 1
ATOM 6540 N N . VAL A 1 846 ? 9.987 27.051 -19.441 1.00 86.38 846 VAL A N 1
ATOM 6541 C CA . VAL A 1 846 ? 8.833 27.949 -19.247 1.00 86.38 846 VAL A CA 1
ATOM 6542 C C . VAL A 1 846 ? 9.049 28.946 -18.105 1.00 86.38 846 VAL A C 1
ATOM 6544 O O . VAL A 1 846 ? 8.351 29.956 -18.036 1.00 86.38 846 VAL A O 1
ATOM 6547 N N . SER A 1 847 ? 10.059 28.718 -17.260 1.00 85.44 847 SER A N 1
ATOM 6548 C CA . SER A 1 847 ? 10.410 29.579 -16.123 1.00 85.44 847 SER A CA 1
ATOM 6549 C C . SER A 1 847 ? 10.941 30.962 -16.521 1.00 85.44 847 SER A C 1
ATOM 6551 O O . SER A 1 847 ? 10.964 31.871 -15.695 1.00 85.44 847 SER A O 1
ATOM 6553 N N . ASP A 1 848 ? 11.383 31.146 -17.770 1.00 86.25 848 ASP A N 1
ATOM 6554 C CA . ASP A 1 848 ? 11.897 32.431 -18.270 1.00 86.25 848 ASP A CA 1
ATOM 6555 C C . ASP A 1 848 ? 10.812 33.279 -18.976 1.00 86.25 848 ASP A C 1
ATOM 6557 O O . ASP A 1 848 ? 11.107 34.338 -19.536 1.00 86.25 848 ASP A O 1
ATOM 6561 N N . GLN A 1 849 ? 9.549 32.832 -18.969 1.00 91.88 849 GLN A N 1
ATOM 6562 C CA . GLN A 1 849 ? 8.444 33.531 -19.628 1.00 91.88 849 GLN A CA 1
ATOM 6563 C C . GLN A 1 849 ? 7.961 34.748 -18.812 1.00 91.88 849 GLN A C 1
ATOM 6565 O O . GLN A 1 849 ? 7.918 34.703 -17.583 1.00 91.88 849 GLN A O 1
ATOM 6570 N N . PRO A 1 850 ? 7.560 35.854 -19.471 1.00 92.06 850 PRO A N 1
ATOM 6571 C CA . PRO A 1 850 ? 7.285 37.127 -18.798 1.00 92.06 850 PRO A CA 1
ATOM 6572 C C . PRO A 1 850 ? 5.946 37.179 -18.043 1.00 92.06 850 PRO A C 1
ATOM 6574 O O . PRO A 1 850 ? 5.724 38.110 -17.269 1.00 92.06 850 PRO A O 1
ATOM 6577 N N . SER A 1 851 ? 5.034 36.233 -18.284 1.00 95.31 851 SER A N 1
ATOM 6578 C CA . SER A 1 851 ? 3.732 36.152 -17.613 1.00 95.31 851 SER A CA 1
ATOM 6579 C C . SER A 1 851 ? 3.234 34.712 -17.523 1.00 95.31 851 SER A C 1
ATOM 6581 O O . SER A 1 851 ? 3.715 33.836 -18.244 1.00 95.31 851 SER A O 1
ATOM 6583 N N . PHE A 1 852 ? 2.237 34.478 -16.665 1.00 95.44 852 PHE A N 1
ATOM 6584 C CA . PHE A 1 852 ? 1.587 33.174 -16.525 1.00 95.44 852 PHE A CA 1
ATOM 6585 C C . PHE A 1 852 ? 0.985 32.689 -17.852 1.00 95.44 852 PHE A C 1
ATOM 6587 O O . PHE A 1 852 ? 1.194 31.546 -18.233 1.00 95.44 852 PHE A O 1
ATOM 6594 N N . GLU A 1 853 ? 0.288 33.552 -18.593 1.00 96.50 853 GLU A N 1
ATOM 6595 C CA . GLU A 1 853 ? -0.334 33.195 -19.873 1.00 96.50 853 GLU A CA 1
ATOM 6596 C C . GLU A 1 853 ? 0.712 32.830 -20.930 1.00 96.50 853 GLU A C 1
ATOM 6598 O O . GLU A 1 853 ? 0.503 31.893 -21.703 1.00 96.50 853 GLU A O 1
ATOM 6603 N N . ALA A 1 854 ? 1.848 33.538 -20.950 1.00 94.69 854 ALA A N 1
ATOM 6604 C CA . ALA A 1 854 ? 2.969 33.219 -21.829 1.00 94.69 854 ALA A CA 1
ATOM 6605 C C . ALA A 1 854 ? 3.618 31.880 -21.440 1.00 94.69 854 ALA A C 1
ATOM 6607 O O . ALA A 1 854 ? 3.903 31.070 -22.318 1.00 94.69 854 ALA A O 1
ATOM 6608 N N . ALA A 1 855 ? 3.786 31.623 -20.138 1.00 95.25 855 ALA A N 1
ATOM 6609 C CA . ALA A 1 855 ? 4.295 30.356 -19.617 1.00 95.25 855 ALA A CA 1
ATOM 6610 C C . ALA A 1 855 ? 3.370 29.180 -19.951 1.00 95.25 855 ALA A C 1
ATOM 6612 O O . ALA A 1 855 ? 3.835 28.171 -20.474 1.00 95.25 855 ALA A O 1
ATOM 6613 N N . LEU A 1 856 ? 2.063 29.331 -19.724 1.00 95.81 856 LEU A N 1
ATOM 6614 C CA . LEU A 1 856 ? 1.059 28.316 -20.035 1.00 95.81 856 LEU A CA 1
ATOM 6615 C C . LEU A 1 856 ? 1.014 28.020 -21.537 1.00 95.81 856 LEU A C 1
ATOM 6617 O O . LEU A 1 856 ? 1.094 26.861 -21.928 1.00 95.81 856 LEU A O 1
ATOM 6621 N N . SER A 1 857 ? 0.969 29.059 -22.376 1.00 94.19 857 SER A N 1
ATOM 6622 C CA . SER A 1 857 ? 0.949 28.891 -23.836 1.00 94.19 857 SER A CA 1
ATOM 6623 C C . SER A 1 857 ? 2.226 28.215 -24.343 1.00 94.19 857 SER A C 1
ATOM 6625 O O . SER A 1 857 ? 2.169 27.344 -25.206 1.00 94.19 857 SER A O 1
ATOM 6627 N N . ALA A 1 858 ? 3.390 28.593 -23.802 1.00 92.94 858 ALA A N 1
ATOM 6628 C CA . ALA A 1 858 ? 4.659 27.959 -24.145 1.00 92.94 858 ALA A CA 1
ATOM 6629 C C . ALA A 1 858 ? 4.690 26.483 -23.717 1.00 92.94 858 ALA A C 1
ATOM 6631 O O . ALA A 1 858 ? 5.157 25.643 -24.482 1.00 92.94 858 ALA A O 1
ATOM 6632 N N . TYR A 1 859 ? 4.155 26.164 -22.535 1.00 94.62 859 TYR A N 1
ATOM 6633 C CA . TYR A 1 859 ? 4.060 24.795 -22.034 1.00 94.62 859 TYR A CA 1
ATOM 6634 C C . TYR A 1 859 ? 3.122 23.927 -22.880 1.00 94.62 859 TYR A C 1
ATOM 6636 O O . TYR A 1 859 ? 3.475 22.807 -23.239 1.00 94.62 859 TYR A O 1
ATOM 6644 N N . GLU A 1 860 ? 1.938 24.427 -23.234 1.00 94.44 860 GLU A N 1
ATOM 6645 C CA . GLU A 1 860 ? 0.959 23.694 -24.049 1.00 94.44 860 GLU A CA 1
ATOM 6646 C C . GLU A 1 860 ? 1.497 23.361 -25.450 1.00 94.44 860 GLU A C 1
ATOM 6648 O O . GLU A 1 860 ? 1.163 22.311 -25.994 1.00 94.44 860 GLU A O 1
ATOM 6653 N N . LEU A 1 861 ? 2.386 24.199 -25.996 1.00 92.50 861 LEU A N 1
ATOM 6654 C CA . LEU A 1 861 ? 3.066 23.974 -27.277 1.00 92.50 861 LEU A CA 1
ATOM 6655 C C . LEU A 1 861 ? 4.235 22.980 -27.209 1.00 92.50 861 LEU A C 1
ATOM 6657 O O . LEU A 1 861 ? 4.776 22.611 -28.255 1.00 92.50 861 LEU A O 1
ATOM 6661 N N . THR A 1 862 ? 4.654 22.555 -26.013 1.00 92.50 862 THR A N 1
ATOM 6662 C CA . THR A 1 862 ? 5.680 21.511 -25.893 1.00 92.50 862 THR A CA 1
ATOM 6663 C C . THR A 1 862 ? 5.168 20.183 -26.458 1.00 92.50 862 THR A C 1
ATOM 6665 O O . THR A 1 862 ? 3.958 19.953 -26.485 1.00 92.50 862 THR A O 1
ATOM 6668 N N . PRO A 1 863 ? 6.055 19.274 -26.893 1.00 94.81 863 PRO A N 1
ATOM 6669 C CA . PRO A 1 863 ? 5.651 17.931 -27.304 1.00 94.81 863 PRO A CA 1
ATOM 6670 C C . PRO A 1 863 ? 4.875 17.188 -26.202 1.00 94.81 863 PRO A C 1
ATOM 6672 O O . PRO A 1 863 ? 5.060 17.449 -25.014 1.00 94.81 863 PRO A O 1
ATOM 6675 N N . ASP A 1 864 ? 3.976 16.281 -26.584 1.00 95.88 864 ASP A N 1
ATOM 6676 C CA . ASP A 1 864 ? 3.158 15.525 -25.622 1.00 95.88 864 ASP A CA 1
ATOM 6677 C C . ASP A 1 864 ? 3.939 14.409 -24.932 1.00 95.88 864 ASP A C 1
ATOM 6679 O O . ASP A 1 864 ? 3.611 14.021 -23.812 1.00 95.88 864 ASP A O 1
ATOM 6683 N N . VAL A 1 865 ? 4.988 13.911 -25.583 1.00 97.31 865 VAL A N 1
ATOM 6684 C CA . VAL A 1 865 ? 5.872 12.880 -25.050 1.00 97.31 865 VAL A CA 1
ATOM 6685 C C . VAL A 1 865 ? 7.293 13.416 -25.024 1.00 97.31 865 VAL A C 1
ATOM 6687 O O . VAL A 1 865 ? 7.781 13.938 -26.021 1.00 97.31 865 VAL A O 1
ATOM 6690 N N . GLU A 1 866 ? 7.992 13.241 -23.912 1.00 96.94 866 GLU A N 1
ATOM 6691 C CA . GLU A 1 866 ? 9.425 13.485 -23.811 1.00 96.94 866 GLU A CA 1
ATOM 6692 C C . GLU A 1 866 ? 10.134 12.210 -23.360 1.00 96.94 866 GLU A C 1
ATOM 6694 O O . GLU A 1 866 ? 9.779 11.608 -22.346 1.00 96.94 866 GLU A O 1
ATOM 6699 N N . VAL A 1 867 ? 11.155 11.801 -24.112 1.00 96.75 867 VAL A N 1
ATOM 6700 C CA . VAL A 1 867 ? 12.010 10.666 -23.757 1.00 96.75 867 VAL A CA 1
ATOM 6701 C C . VAL A 1 867 ? 13.355 11.194 -23.276 1.00 96.75 867 VAL A C 1
ATOM 6703 O O . VAL A 1 867 ? 14.052 11.912 -23.997 1.00 96.75 867 VAL A O 1
ATOM 6706 N N . LEU A 1 868 ? 13.716 10.821 -22.053 1.00 95.94 868 LEU A N 1
ATOM 6707 C CA . LEU A 1 868 ? 15.012 11.059 -21.434 1.00 95.94 868 LEU A CA 1
ATOM 6708 C C . LEU A 1 868 ? 15.903 9.844 -21.724 1.00 95.94 868 LEU A C 1
ATOM 6710 O O . LEU A 1 868 ? 15.650 8.742 -21.237 1.00 95.94 868 LEU A O 1
ATOM 6714 N N . PHE A 1 869 ? 16.924 10.029 -22.560 1.00 95.75 869 PHE A N 1
ATOM 6715 C CA . PHE A 1 869 ? 17.784 8.943 -23.023 1.00 95.75 869 PHE A CA 1
ATOM 6716 C C . PHE A 1 869 ? 19.006 8.760 -22.126 1.00 95.75 869 PHE A C 1
ATOM 6718 O O . PHE A 1 869 ? 19.677 9.726 -21.751 1.00 95.75 869 PHE A O 1
ATOM 6725 N N . GLU A 1 870 ? 19.351 7.494 -21.890 1.00 94.38 870 GLU A N 1
ATOM 6726 C CA . GLU A 1 870 ? 20.583 7.076 -21.218 1.00 94.38 870 GLU A CA 1
ATOM 6727 C C . GLU A 1 870 ? 20.725 7.636 -19.792 1.00 94.38 870 GLU A C 1
ATOM 6729 O O . GLU A 1 870 ? 21.790 8.101 -19.392 1.00 94.38 870 GLU A O 1
ATOM 6734 N N . SER A 1 871 ? 19.651 7.585 -19.002 1.00 93.12 871 SER A N 1
ATOM 6735 C CA . SER A 1 871 ? 19.701 7.817 -17.554 1.00 93.12 871 SER A CA 1
ATOM 6736 C C . SER A 1 871 ? 20.774 6.942 -16.908 1.00 93.12 871 SER A C 1
ATOM 6738 O O . SER A 1 871 ? 20.808 5.730 -17.143 1.00 93.12 871 SER A O 1
ATOM 6740 N N . GLY A 1 872 ? 21.671 7.566 -16.138 1.00 90.56 872 GLY A N 1
ATOM 6741 C CA . GLY A 1 872 ? 22.895 6.959 -15.600 1.00 90.56 872 GLY A CA 1
ATOM 6742 C C . GLY A 1 872 ? 24.180 7.378 -16.329 1.00 90.56 872 GLY A C 1
ATOM 6743 O O . GLY A 1 872 ? 25.272 7.275 -15.767 1.00 90.56 872 GLY A O 1
ATOM 6744 N N . ASN A 1 873 ? 24.066 7.916 -17.549 1.00 91.25 873 ASN A N 1
ATOM 6745 C CA . ASN A 1 873 ? 25.175 8.429 -18.360 1.00 91.25 873 ASN A CA 1
ATOM 6746 C C . ASN A 1 873 ? 25.385 9.937 -18.135 1.00 91.25 873 ASN A C 1
ATOM 6748 O O . ASN A 1 873 ? 25.230 10.756 -19.042 1.00 91.25 873 ASN A O 1
ATOM 6752 N N . SER A 1 874 ? 25.708 10.309 -16.897 1.00 85.50 874 SER A N 1
ATOM 6753 C CA . SER A 1 874 ? 25.876 11.707 -16.488 1.00 85.50 874 SER A CA 1
ATOM 6754 C C . SER A 1 874 ? 27.274 11.987 -15.917 1.00 85.50 874 SER A C 1
ATOM 6756 O O . SER A 1 874 ? 28.131 11.104 -15.867 1.00 85.50 874 SER A O 1
ATOM 6758 N N . ALA A 1 875 ? 27.516 13.225 -15.468 1.00 79.69 875 ALA A N 1
ATOM 6759 C CA . ALA A 1 875 ? 28.745 13.587 -14.756 1.00 79.69 875 ALA A CA 1
ATOM 6760 C C . ALA A 1 875 ? 28.947 12.778 -13.458 1.00 79.69 875 ALA A C 1
ATOM 6762 O O . ALA A 1 875 ? 30.087 12.565 -13.048 1.00 79.69 875 ALA A O 1
ATOM 6763 N N . VAL A 1 876 ? 27.853 12.308 -12.848 1.00 80.06 876 VAL A N 1
ATOM 6764 C CA . VAL A 1 876 ? 27.857 11.343 -11.745 1.00 80.06 876 VAL A CA 1
ATOM 6765 C C . VAL A 1 876 ? 27.381 9.999 -12.313 1.00 80.06 876 VAL A C 1
ATOM 6767 O O . VAL A 1 876 ? 26.195 9.864 -12.632 1.00 80.06 876 VAL A O 1
ATOM 6770 N N . PRO A 1 877 ? 28.280 9.016 -12.507 1.00 78.81 877 PRO A N 1
ATOM 6771 C CA . PRO A 1 877 ? 27.904 7.706 -13.036 1.00 78.81 877 PRO A CA 1
ATOM 6772 C C . PRO A 1 877 ? 26.797 7.055 -12.201 1.00 78.81 877 PRO A C 1
ATOM 6774 O O . PRO A 1 877 ? 26.798 7.193 -10.981 1.00 78.81 877 PRO A O 1
ATOM 6777 N N . GLU A 1 878 ? 25.869 6.356 -12.859 1.00 80.69 878 GLU A N 1
ATOM 6778 C CA . GLU A 1 878 ? 24.721 5.646 -12.257 1.00 80.69 878 GLU A CA 1
ATOM 6779 C C . GLU A 1 878 ? 23.629 6.523 -11.624 1.00 80.69 878 GLU A C 1
ATOM 6781 O O . GLU A 1 878 ? 22.537 6.021 -11.337 1.00 80.69 878 GLU A O 1
ATOM 6786 N N . ALA A 1 879 ? 23.860 7.822 -11.423 1.00 83.06 879 ALA A N 1
ATOM 6787 C CA . ALA A 1 879 ? 22.835 8.723 -10.908 1.00 83.06 879 ALA A CA 1
ATOM 6788 C C . ALA A 1 879 ? 21.635 8.807 -11.865 1.00 83.06 879 ALA A C 1
ATOM 6790 O O . ALA A 1 879 ? 21.786 8.684 -13.082 1.00 83.06 879 ALA A O 1
ATOM 6791 N N . ALA A 1 880 ? 20.436 9.032 -11.321 1.00 86.75 880 ALA A N 1
ATOM 6792 C CA . ALA A 1 880 ? 19.192 9.159 -12.084 1.00 86.75 880 ALA A CA 1
ATOM 6793 C C . ALA A 1 880 ? 19.112 10.480 -12.874 1.00 86.75 880 ALA A C 1
ATOM 6795 O O . ALA A 1 880 ? 18.274 11.341 -12.609 1.00 86.75 880 ALA A O 1
ATOM 6796 N N . ALA A 1 881 ? 20.020 10.622 -13.840 1.00 89.44 881 ALA A N 1
ATOM 6797 C CA . ALA A 1 881 ? 20.136 11.726 -14.774 1.00 89.44 881 ALA A CA 1
ATOM 6798 C C . ALA A 1 881 ? 20.430 11.209 -16.183 1.00 89.44 881 ALA A C 1
ATOM 6800 O O . ALA A 1 881 ? 21.418 10.503 -16.407 1.00 89.44 881 ALA A O 1
ATOM 6801 N N . ALA A 1 882 ? 19.576 11.585 -17.127 1.00 92.62 882 ALA A N 1
ATOM 6802 C CA . ALA A 1 882 ? 19.731 11.329 -18.549 1.00 92.62 882 ALA A CA 1
ATOM 6803 C C . ALA A 1 882 ? 20.835 12.185 -19.169 1.00 92.62 882 ALA A C 1
ATOM 6805 O O . ALA A 1 882 ? 21.172 13.266 -18.684 1.00 92.62 882 ALA A O 1
ATOM 6806 N N . ALA A 1 883 ? 21.384 11.697 -20.277 1.00 92.56 883 ALA A N 1
ATOM 6807 C CA . ALA A 1 883 ? 22.427 12.404 -21.005 1.00 92.56 883 ALA A CA 1
ATOM 6808 C C . ALA A 1 883 ? 21.853 13.423 -22.001 1.00 92.56 883 ALA A C 1
ATOM 6810 O O . ALA A 1 883 ? 22.482 14.438 -22.299 1.00 92.56 883 ALA A O 1
ATOM 6811 N N . GLN A 1 884 ? 20.657 13.149 -22.530 1.00 93.00 884 GLN A N 1
ATOM 6812 C CA . GLN A 1 884 ? 19.925 14.028 -23.442 1.00 93.00 884 GLN A CA 1
ATOM 6813 C C . GLN A 1 884 ? 18.423 13.723 -23.403 1.00 93.00 884 GLN A C 1
ATOM 6815 O O . GLN A 1 884 ? 18.024 12.626 -23.011 1.00 93.00 884 GLN A O 1
ATOM 6820 N N . SER A 1 885 ? 17.591 14.667 -23.841 1.00 93.94 885 SER A N 1
ATOM 6821 C CA . SER A 1 885 ? 16.157 14.447 -24.043 1.00 93.94 885 SER A CA 1
ATOM 6822 C C . SER A 1 885 ? 15.721 14.792 -25.465 1.00 93.94 885 SER A C 1
ATOM 6824 O O . SER A 1 885 ? 16.389 15.551 -26.168 1.00 93.94 885 SER A O 1
ATOM 6826 N N . GLN A 1 886 ? 14.607 14.201 -25.895 1.00 94.69 886 GLN A N 1
ATOM 6827 C CA . GLN A 1 886 ? 13.947 14.503 -27.164 1.00 94.69 886 GLN A CA 1
ATOM 6828 C C . GLN A 1 886 ? 12.432 14.437 -26.967 1.00 94.69 886 GLN A C 1
ATOM 6830 O O . GLN A 1 886 ? 11.923 13.507 -26.340 1.00 94.69 886 GLN A O 1
ATOM 6835 N N . GLY A 1 887 ? 11.722 15.418 -27.523 1.00 95.19 887 GLY A N 1
ATOM 6836 C CA . GLY A 1 887 ? 10.264 15.449 -27.520 1.00 95.19 887 GLY A CA 1
ATOM 6837 C C . GLY A 1 887 ? 9.654 14.889 -28.807 1.00 95.19 887 GLY A C 1
ATOM 6838 O O . GLY A 1 887 ? 10.246 15.031 -29.880 1.00 95.19 887 GLY A O 1
ATOM 6839 N N . TYR A 1 888 ? 8.466 14.301 -28.677 1.00 95.88 888 TYR A N 1
ATOM 6840 C CA . TYR A 1 888 ? 7.646 13.710 -29.734 1.00 95.88 888 TYR A CA 1
ATOM 6841 C C . TYR A 1 888 ? 6.173 14.091 -29.548 1.00 95.88 888 TYR A C 1
ATOM 6843 O O . TYR A 1 888 ? 5.686 14.243 -28.426 1.00 95.88 888 TYR A O 1
ATOM 6851 N N . ALA A 1 889 ? 5.442 14.237 -30.653 1.00 94.00 889 ALA A N 1
ATOM 6852 C CA . ALA A 1 889 ? 4.021 14.593 -30.610 1.00 94.00 889 ALA A CA 1
ATOM 6853 C C . ALA A 1 889 ? 3.113 13.424 -30.184 1.00 94.00 889 ALA A C 1
ATOM 6855 O O . ALA A 1 889 ? 2.009 13.640 -29.699 1.00 94.00 889 ALA A O 1
ATOM 6856 N N . THR A 1 890 ? 3.555 12.182 -30.382 1.00 94.06 890 THR A N 1
ATOM 6857 C CA . THR A 1 890 ? 2.756 10.968 -30.177 1.00 94.06 890 THR A CA 1
ATOM 6858 C C . THR A 1 890 ? 3.622 9.833 -29.644 1.00 94.06 890 THR A C 1
ATOM 6860 O O . THR A 1 890 ? 4.835 9.823 -29.856 1.00 94.06 890 THR A O 1
ATOM 6863 N N . TRP A 1 891 ? 2.988 8.848 -29.004 1.00 94.75 891 TRP A N 1
ATOM 6864 C CA . TRP A 1 891 ? 3.608 7.562 -28.694 1.00 94.75 891 TRP A CA 1
ATOM 6865 C C . TRP A 1 891 ? 2.883 6.420 -29.427 1.00 94.75 891 TRP A C 1
ATOM 6867 O O . TRP A 1 891 ? 1.658 6.330 -29.304 1.00 94.75 891 TRP A O 1
ATOM 6877 N N . PRO A 1 892 ? 3.606 5.532 -30.133 1.00 93.75 892 PRO A N 1
ATOM 6878 C CA . PRO A 1 892 ? 4.998 5.694 -30.567 1.00 93.75 892 PRO A CA 1
ATOM 6879 C C . PRO A 1 892 ? 5.194 6.954 -31.446 1.00 93.75 892 PRO A C 1
ATOM 6881 O O . PRO A 1 892 ? 4.210 7.494 -31.967 1.00 93.75 892 PRO A O 1
ATOM 6884 N N . PRO A 1 893 ? 6.430 7.458 -31.611 1.00 95.62 893 PRO A N 1
ATOM 6885 C CA . PRO A 1 893 ? 6.699 8.592 -32.496 1.00 95.62 893 PRO A CA 1
ATOM 6886 C C . PRO A 1 893 ? 6.301 8.301 -33.945 1.00 95.62 893 PRO A C 1
ATOM 6888 O O . PRO A 1 893 ? 6.543 7.203 -34.447 1.00 95.62 893 PRO A O 1
ATOM 6891 N N . SER A 1 894 ? 5.727 9.282 -34.640 1.00 94.12 894 SER A N 1
ATOM 6892 C CA . SER A 1 894 ? 5.332 9.128 -36.049 1.00 94.12 894 SER A CA 1
ATOM 6893 C C . SER A 1 894 ? 6.535 9.070 -36.995 1.00 94.12 894 SER A C 1
ATOM 6895 O O . SER A 1 894 ? 6.429 8.568 -38.113 1.00 94.12 894 SER A O 1
ATOM 6897 N N . GLU A 1 895 ? 7.686 9.556 -36.534 1.00 94.56 895 GLU A N 1
ATOM 6898 C CA . GLU A 1 895 ? 8.975 9.504 -37.212 1.00 94.56 895 GLU A CA 1
ATOM 6899 C C . GLU A 1 895 ? 9.620 8.111 -37.146 1.00 94.56 895 GLU A C 1
ATOM 6901 O O . GLU A 1 895 ? 10.532 7.820 -37.922 1.00 94.56 895 GLU A O 1
ATOM 6906 N N . ALA A 1 896 ? 9.167 7.240 -36.236 1.00 95.94 896 ALA A N 1
ATOM 6907 C CA . ALA A 1 896 ? 9.690 5.888 -36.119 1.00 95.94 896 ALA A CA 1
ATOM 6908 C C . ALA A 1 896 ? 9.120 4.998 -37.233 1.00 95.94 896 ALA A C 1
ATOM 6910 O O . ALA A 1 896 ? 7.917 4.740 -37.302 1.00 95.94 896 ALA A O 1
ATOM 6911 N N . ARG A 1 897 ? 9.993 4.467 -38.094 1.00 95.75 897 ARG A N 1
ATOM 6912 C CA . ARG A 1 897 ? 9.604 3.451 -39.076 1.00 95.75 897 ARG A CA 1
ATOM 6913 C C . ARG A 1 897 ? 9.612 2.061 -38.456 1.00 95.75 897 ARG A C 1
ATOM 6915 O O . ARG A 1 897 ? 10.415 1.733 -37.585 1.00 95.75 897 ARG A O 1
ATOM 6922 N N . THR A 1 898 ? 8.776 1.188 -38.995 1.00 94.25 898 THR A N 1
ATOM 6923 C CA . THR A 1 898 ? 8.811 -0.240 -38.689 1.00 94.25 898 THR A CA 1
ATOM 6924 C C . THR A 1 898 ? 10.005 -0.908 -39.378 1.00 94.25 898 THR A C 1
ATOM 6926 O O . THR A 1 898 ? 10.133 -0.861 -40.601 1.00 94.25 898 THR A O 1
ATOM 6929 N N . SER A 1 899 ? 10.874 -1.558 -38.602 1.00 95.00 899 SER A N 1
ATOM 6930 C CA . SER A 1 899 ? 11.992 -2.361 -39.106 1.00 95.00 899 SER A CA 1
ATOM 6931 C C . SER A 1 899 ? 11.750 -3.842 -38.828 1.00 95.00 899 SER A C 1
ATOM 6933 O O . SER A 1 899 ? 11.834 -4.266 -37.677 1.00 95.00 899 SER A O 1
ATOM 6935 N N . ALA A 1 900 ? 11.452 -4.621 -39.870 1.00 95.88 900 ALA A N 1
ATOM 6936 C CA . ALA A 1 900 ? 11.258 -6.067 -39.772 1.00 95.88 900 ALA A CA 1
ATOM 6937 C C . ALA A 1 900 ? 12.584 -6.822 -39.961 1.00 95.88 900 ALA A C 1
ATOM 6939 O O . ALA A 1 900 ? 13.304 -6.591 -40.934 1.00 95.88 900 ALA A O 1
ATOM 6940 N N . LEU A 1 901 ? 12.885 -7.730 -39.035 1.00 97.12 901 LEU A N 1
ATOM 6941 C CA . LEU A 1 901 ? 14.089 -8.554 -38.998 1.00 97.12 901 LEU A CA 1
ATOM 6942 C C . LEU A 1 901 ? 13.702 -10.030 -38.821 1.00 97.12 901 LEU A C 1
ATOM 6944 O O . LEU A 1 901 ? 13.152 -10.419 -37.794 1.00 97.12 901 LEU A O 1
ATOM 6948 N N . TYR A 1 902 ? 13.984 -10.854 -39.823 1.00 97.38 902 TYR A N 1
ATOM 6949 C CA . TYR A 1 902 ? 13.746 -12.293 -39.844 1.00 97.38 902 TYR A CA 1
ATOM 6950 C C . TYR A 1 902 ? 14.865 -13.053 -39.133 1.00 97.38 902 TYR A C 1
ATOM 6952 O O . TYR A 1 902 ? 16.044 -12.726 -39.273 1.00 97.38 902 TYR A O 1
ATOM 6960 N N . LEU A 1 903 ? 14.483 -14.101 -38.405 1.00 96.44 903 LEU A N 1
ATOM 6961 C CA . LEU A 1 903 ? 15.405 -15.004 -37.722 1.00 96.44 903 LEU A CA 1
ATOM 6962 C C . LEU A 1 903 ? 15.948 -16.012 -38.743 1.00 96.44 903 LEU A C 1
ATOM 6964 O O . LEU A 1 903 ? 15.230 -16.921 -39.170 1.00 96.44 903 LEU A O 1
ATOM 6968 N N . ALA A 1 904 ? 17.204 -15.844 -39.156 1.00 93.19 904 ALA A N 1
ATOM 6969 C CA . ALA A 1 904 ? 17.812 -16.663 -40.197 1.00 93.19 904 ALA A CA 1
ATOM 6970 C C . ALA A 1 904 ? 18.449 -17.961 -39.644 1.00 93.19 904 ALA A C 1
ATOM 6972 O O . ALA A 1 904 ? 18.857 -18.008 -38.475 1.00 93.19 904 ALA A O 1
ATOM 6973 N N . PRO A 1 905 ? 18.571 -19.018 -40.476 1.00 91.25 905 PRO A N 1
ATOM 6974 C CA . PRO A 1 905 ? 19.190 -20.288 -40.079 1.00 91.25 905 PRO A CA 1
ATOM 6975 C C . PRO A 1 905 ? 20.659 -20.187 -39.644 1.00 91.25 905 PRO A C 1
ATOM 6977 O O . PRO A 1 905 ? 21.115 -20.984 -38.833 1.00 91.25 905 PRO A O 1
ATOM 6980 N N . ASP A 1 906 ? 21.401 -19.205 -40.156 1.00 90.19 906 ASP A N 1
ATOM 6981 C CA . ASP A 1 906 ? 22.813 -18.970 -39.823 1.00 90.19 906 ASP A CA 1
ATOM 6982 C C . ASP A 1 906 ? 23.018 -18.197 -38.505 1.00 90.19 906 ASP A C 1
ATOM 6984 O O . ASP A 1 906 ? 24.150 -17.898 -38.130 1.00 90.19 906 ASP A O 1
ATOM 6988 N N . GLY A 1 907 ? 21.933 -17.879 -37.788 1.00 92.19 907 GLY A N 1
ATOM 6989 C CA . GLY A 1 907 ? 21.975 -17.093 -36.556 1.00 92.19 907 GLY A CA 1
ATOM 6990 C C . GLY A 1 907 ? 21.992 -15.578 -36.779 1.00 92.19 907 GLY A C 1
ATOM 6991 O O . GLY A 1 907 ? 22.177 -14.833 -35.816 1.00 92.19 907 GLY A O 1
ATOM 6992 N N . SER A 1 908 ? 21.775 -15.095 -38.005 1.00 94.69 908 SER A N 1
ATOM 6993 C CA . SER A 1 908 ? 21.643 -13.661 -38.282 1.00 94.69 908 SER A CA 1
ATOM 6994 C C . SER A 1 908 ? 20.200 -13.144 -38.130 1.00 94.69 908 SER A C 1
ATOM 6996 O O . SER A 1 908 ? 19.226 -13.897 -38.225 1.00 94.69 908 SER A O 1
ATOM 6998 N N . LEU A 1 909 ? 20.058 -11.839 -37.874 1.00 95.88 909 LEU A N 1
ATOM 6999 C CA . LEU A 1 909 ? 18.810 -11.087 -38.043 1.00 95.88 909 LEU A CA 1
ATOM 7000 C C . LEU A 1 909 ? 18.858 -10.356 -39.392 1.00 95.88 909 LEU A C 1
ATOM 7002 O O . LEU A 1 909 ? 19.593 -9.379 -39.538 1.00 95.88 909 LEU A O 1
ATOM 7006 N N . GLY A 1 910 ? 18.080 -10.825 -40.371 1.00 92.06 910 GLY A N 1
ATOM 7007 C CA . GLY A 1 910 ? 18.097 -10.315 -41.748 1.00 92.06 910 GLY A CA 1
ATOM 7008 C C . GLY A 1 910 ? 16.818 -9.576 -42.145 1.00 92.06 910 GLY A C 1
ATOM 7009 O O . GLY A 1 910 ? 15.750 -9.838 -41.614 1.00 92.06 910 GLY A O 1
ATOM 7010 N N . SER A 1 911 ? 16.876 -8.676 -43.127 1.00 91.69 911 SER A N 1
ATOM 7011 C CA . SER A 1 911 ? 15.688 -7.944 -43.615 1.00 91.69 911 SER A CA 1
ATOM 7012 C C . SER A 1 911 ? 14.786 -8.755 -44.558 1.00 91.69 911 SER A C 1
ATOM 7014 O O . SER A 1 911 ? 13.719 -8.286 -44.952 1.00 91.69 911 SER A O 1
ATOM 7016 N N . VAL A 1 912 ? 15.195 -9.973 -44.929 1.00 91.75 912 VAL A N 1
ATOM 7017 C CA . VAL A 1 912 ? 14.502 -10.828 -45.902 1.00 91.75 912 VAL A CA 1
ATOM 7018 C C . VAL A 1 912 ? 14.304 -12.224 -45.325 1.00 91.75 912 VAL A C 1
ATOM 7020 O O . VAL A 1 912 ? 15.201 -12.777 -44.689 1.00 91.75 912 VAL A O 1
ATOM 7023 N N . ASN A 1 913 ? 13.134 -12.811 -45.584 1.00 93.00 913 ASN A N 1
ATOM 7024 C CA . ASN A 1 913 ? 12.864 -14.202 -45.249 1.00 93.00 913 ASN A CA 1
ATOM 7025 C C . ASN A 1 913 ? 13.790 -15.149 -46.040 1.00 93.00 913 ASN A C 1
ATOM 7027 O O . ASN A 1 913 ? 13.840 -15.091 -47.269 1.00 93.00 913 ASN A O 1
ATOM 7031 N N . SER A 1 914 ? 14.483 -16.052 -45.346 1.00 89.94 914 SER A N 1
ATOM 7032 C CA . SER A 1 914 ? 15.274 -17.112 -45.980 1.00 89.94 914 SER A CA 1
ATOM 7033 C C . SER A 1 914 ? 14.366 -18.081 -46.742 1.00 89.94 914 SER A C 1
ATOM 7035 O O . SER A 1 914 ? 13.388 -18.581 -46.193 1.00 89.94 914 SER A O 1
ATOM 7037 N N . ALA A 1 915 ? 14.718 -18.431 -47.981 1.00 88.44 915 ALA A N 1
ATOM 7038 C CA . ALA A 1 915 ? 14.016 -19.485 -48.720 1.00 88.44 915 ALA A CA 1
ATOM 7039 C C . ALA A 1 915 ? 14.240 -20.887 -48.113 1.00 88.44 915 ALA A C 1
ATOM 7041 O O . ALA A 1 915 ? 13.419 -21.783 -48.300 1.00 88.44 915 ALA A O 1
ATOM 7042 N N . ASN A 1 916 ? 15.339 -21.080 -47.376 1.00 86.50 916 ASN A N 1
ATOM 7043 C CA . ASN A 1 916 ? 15.663 -22.349 -46.731 1.00 86.50 916 ASN A CA 1
ATOM 7044 C C . ASN A 1 916 ? 14.915 -22.468 -45.403 1.00 86.50 916 ASN A C 1
ATOM 7046 O O . ASN A 1 916 ? 15.169 -21.677 -44.493 1.00 86.50 916 ASN A O 1
ATOM 7050 N N . ALA A 1 917 ? 14.043 -23.471 -45.298 1.00 88.25 917 ALA A N 1
ATOM 7051 C CA . ALA A 1 917 ? 13.393 -23.842 -44.049 1.00 88.25 917 ALA A CA 1
ATOM 7052 C C . ALA A 1 917 ? 14.390 -24.531 -43.102 1.00 88.25 917 ALA A C 1
ATOM 7054 O O . ALA A 1 917 ? 15.046 -25.505 -43.474 1.00 88.25 917 ALA A O 1
ATOM 7055 N N . ALA A 1 918 ? 14.472 -24.037 -41.873 1.00 91.94 918 ALA A N 1
ATOM 7056 C CA . ALA A 1 918 ? 15.250 -24.596 -40.779 1.00 91.94 918 ALA A CA 1
ATOM 7057 C C . ALA A 1 918 ? 14.506 -24.400 -39.448 1.00 91.94 918 ALA A C 1
ATOM 7059 O O . ALA A 1 918 ? 13.406 -23.838 -39.399 1.00 91.94 918 ALA A O 1
ATOM 7060 N N . LEU A 1 919 ? 15.101 -24.882 -38.359 1.00 93.00 919 LEU A N 1
ATOM 7061 C CA . LEU A 1 919 ? 14.614 -24.618 -37.013 1.00 93.00 919 LEU A CA 1
ATOM 7062 C C . LEU A 1 919 ? 15.775 -24.395 -36.050 1.00 93.00 919 LEU A C 1
ATOM 7064 O O . LEU A 1 919 ? 16.822 -25.026 -36.178 1.00 93.00 919 LEU A O 1
ATOM 7068 N N . ALA A 1 920 ? 15.535 -23.563 -35.042 1.00 94.00 920 ALA A N 1
ATOM 7069 C CA . ALA A 1 920 ? 16.357 -23.509 -33.840 1.00 94.00 920 ALA A CA 1
ATOM 7070 C C . ALA A 1 920 ? 15.662 -24.273 -32.710 1.00 94.00 920 ALA A C 1
ATOM 7072 O O . ALA A 1 920 ? 14.433 -24.256 -32.606 1.00 94.00 920 ALA A O 1
ATOM 7073 N N . ARG A 1 921 ? 16.438 -24.937 -31.850 1.00 94.38 921 ARG A N 1
ATOM 7074 C CA . ARG A 1 921 ? 15.917 -25.701 -30.711 1.00 94.38 921 ARG A CA 1
ATOM 7075 C C . ARG A 1 921 ? 16.587 -25.296 -29.404 1.00 94.38 921 ARG A C 1
ATOM 7077 O O . ARG A 1 921 ? 17.810 -25.217 -29.335 1.00 94.38 921 ARG A O 1
ATOM 7084 N N . PHE A 1 922 ? 15.790 -25.167 -28.348 1.00 94.69 922 PHE A N 1
ATOM 7085 C CA . PHE A 1 922 ? 16.276 -25.043 -26.975 1.00 94.69 922 PHE A CA 1
ATOM 7086 C C . PHE A 1 922 ? 15.353 -25.767 -25.987 1.00 94.69 922 PHE A C 1
ATOM 7088 O O . PHE A 1 922 ? 14.246 -26.186 -26.333 1.00 94.69 922 PHE A O 1
ATOM 7095 N N . ARG A 1 923 ? 15.823 -25.966 -24.755 1.00 93.50 923 ARG A N 1
ATOM 7096 C CA . ARG A 1 923 ? 15.056 -26.568 -23.662 1.00 93.50 923 ARG A CA 1
ATOM 7097 C C . ARG A 1 923 ? 14.886 -25.562 -22.530 1.00 93.50 923 ARG A C 1
ATOM 7099 O O . ARG A 1 923 ? 15.876 -25.029 -22.037 1.00 93.50 923 ARG A O 1
ATOM 7106 N N . THR A 1 924 ? 13.644 -25.330 -22.114 1.00 92.44 924 THR A N 1
ATOM 7107 C CA . THR A 1 924 ? 13.337 -24.415 -21.012 1.00 92.44 924 THR A CA 1
ATOM 7108 C C . THR A 1 924 ? 13.785 -24.989 -19.670 1.00 92.44 924 THR A C 1
ATOM 7110 O O . THR A 1 924 ? 13.808 -26.209 -19.469 1.00 92.44 924 THR A O 1
ATOM 7113 N N . ASN A 1 925 ? 14.129 -24.105 -18.734 1.00 90.94 925 ASN A N 1
ATOM 7114 C CA . ASN A 1 925 ? 14.514 -24.456 -17.374 1.00 90.94 925 ASN A CA 1
ATOM 7115 C C . ASN A 1 925 ? 13.566 -23.817 -16.338 1.00 90.94 925 ASN A C 1
ATOM 7117 O O . ASN A 1 925 ? 13.822 -22.700 -15.891 1.00 90.94 925 ASN A O 1
ATOM 7121 N N . PRO A 1 926 ? 12.512 -24.525 -15.892 1.00 88.00 926 PRO A N 1
ATOM 7122 C CA . PRO A 1 926 ? 11.539 -23.992 -14.938 1.00 88.00 926 PRO A CA 1
ATOM 7123 C C . PRO A 1 926 ? 12.132 -23.504 -13.613 1.00 88.00 926 PRO A C 1
ATOM 7125 O O . PRO A 1 926 ? 11.475 -22.733 -12.923 1.00 88.00 926 PRO A O 1
ATOM 7128 N N . SER A 1 927 ? 13.345 -23.931 -13.234 1.00 88.06 927 SER A N 1
ATOM 7129 C CA . SER A 1 927 ? 13.978 -23.437 -12.007 1.00 88.06 927 SER A CA 1
ATOM 7130 C C . SER A 1 927 ? 14.327 -21.950 -12.080 1.00 88.06 927 SER A C 1
ATOM 7132 O O . SER A 1 927 ? 14.426 -21.321 -11.036 1.00 88.06 927 SER A O 1
ATOM 7134 N N . LEU A 1 928 ? 14.511 -21.394 -13.285 1.00 87.69 928 LEU A N 1
ATOM 7135 C CA . LEU A 1 928 ? 14.810 -19.972 -13.477 1.00 87.69 928 LEU A CA 1
ATOM 7136 C C . LEU A 1 928 ? 13.582 -19.081 -13.283 1.00 87.69 928 LEU A C 1
ATOM 7138 O O . LEU A 1 928 ? 13.749 -17.904 -12.996 1.00 87.69 928 LEU A O 1
ATOM 7142 N N . ALA A 1 929 ? 12.365 -19.630 -13.373 1.00 86.88 929 ALA A N 1
ATOM 7143 C CA . ALA A 1 929 ? 11.138 -18.848 -13.239 1.00 86.88 929 ALA A CA 1
ATOM 7144 C C . ALA A 1 929 ? 11.090 -18.084 -11.904 1.00 86.88 929 ALA A C 1
ATOM 7146 O O . ALA A 1 929 ? 10.677 -16.933 -11.871 1.00 86.88 929 ALA A O 1
ATOM 7147 N N . GLY A 1 930 ? 11.588 -18.683 -10.817 1.00 85.31 930 GLY A N 1
ATOM 7148 C CA . GLY A 1 930 ? 11.642 -18.050 -9.496 1.00 85.31 930 GLY A CA 1
ATOM 7149 C C . GLY A 1 930 ? 12.780 -17.040 -9.289 1.00 85.31 930 GLY A C 1
ATOM 7150 O O . GLY A 1 930 ? 12.816 -16.402 -8.239 1.00 85.31 930 GLY A O 1
ATOM 7151 N N . GLU A 1 931 ? 13.702 -16.902 -10.242 1.00 87.19 931 GLU A N 1
ATOM 7152 C CA . GLU A 1 931 ? 14.883 -16.041 -10.133 1.00 87.19 931 GLU A CA 1
ATOM 7153 C C . GLU A 1 931 ? 14.603 -14.650 -10.717 1.00 87.19 931 GLU A C 1
ATOM 7155 O O . GLU A 1 931 ? 13.961 -14.519 -11.759 1.00 87.19 931 GLU A O 1
ATOM 7160 N N . ALA A 1 932 ? 15.136 -13.608 -10.079 1.00 86.31 932 ALA A N 1
ATOM 7161 C CA . ALA A 1 932 ? 15.044 -12.220 -10.527 1.00 86.31 932 ALA A CA 1
ATOM 7162 C C . ALA A 1 932 ? 16.387 -11.508 -10.322 1.00 86.31 932 ALA A C 1
ATOM 7164 O O . ALA A 1 932 ? 17.173 -11.880 -9.445 1.00 86.31 932 ALA A O 1
ATOM 7165 N N . LEU A 1 933 ? 16.645 -10.452 -11.095 1.00 84.00 933 LEU A N 1
ATOM 7166 C CA . LEU A 1 933 ? 17.762 -9.553 -10.817 1.00 84.00 933 LEU A CA 1
ATOM 7167 C C . LEU A 1 933 ? 17.480 -8.743 -9.541 1.00 84.00 933 LEU A C 1
ATOM 7169 O O . LEU A 1 933 ? 16.335 -8.416 -9.218 1.00 84.00 933 LEU A O 1
ATOM 7173 N N . ASN A 1 934 ? 18.544 -8.393 -8.824 1.00 76.88 934 ASN A N 1
ATOM 7174 C CA . ASN A 1 934 ? 18.495 -7.521 -7.653 1.00 76.88 934 ASN A CA 1
ATOM 7175 C C . ASN A 1 934 ? 19.268 -6.228 -7.923 1.00 76.88 934 ASN A C 1
ATOM 7177 O O . ASN A 1 934 ? 20.197 -6.219 -8.730 1.00 76.88 934 ASN A O 1
ATOM 7181 N N . ILE A 1 935 ? 18.906 -5.159 -7.214 1.00 72.75 935 ILE A N 1
ATOM 7182 C CA . ILE A 1 935 ? 19.632 -3.883 -7.217 1.00 72.75 935 ILE A CA 1
ATOM 7183 C C . ILE A 1 935 ? 20.227 -3.658 -5.829 1.00 72.75 935 ILE A C 1
ATOM 7185 O O . ILE A 1 935 ? 19.523 -3.759 -4.822 1.00 72.75 935 ILE A O 1
ATOM 7189 N N . GLU A 1 936 ? 21.513 -3.323 -5.781 1.00 61.12 936 GLU A N 1
ATOM 7190 C CA . GLU A 1 936 ? 22.233 -2.905 -4.583 1.00 61.12 936 GLU A CA 1
ATOM 7191 C C . GLU A 1 936 ? 22.501 -1.388 -4.627 1.00 61.12 936 GLU A C 1
ATOM 7193 O O . GLU A 1 936 ? 23.072 -0.879 -5.591 1.00 61.12 936 GLU A O 1
ATOM 7198 N N . GLY A 1 937 ? 22.116 -0.660 -3.568 1.00 55.03 937 GLY A N 1
ATOM 7199 C CA . GLY A 1 937 ? 22.428 0.767 -3.395 1.00 55.03 937 GLY A CA 1
ATOM 7200 C C . GLY A 1 937 ? 21.220 1.687 -3.152 1.00 55.03 937 GLY A C 1
ATOM 7201 O O . GLY A 1 937 ? 20.100 1.239 -2.924 1.00 55.03 937 GLY A O 1
ATOM 7202 N N . SER A 1 938 ? 21.473 3.000 -3.137 1.00 54.34 938 SER A N 1
ATOM 7203 C CA . SER A 1 938 ? 20.465 4.065 -3.029 1.00 54.34 938 SER A CA 1
ATOM 7204 C C . SER A 1 938 ? 19.774 4.291 -4.375 1.00 54.34 938 SER A C 1
ATOM 7206 O O . SER A 1 938 ? 20.431 4.659 -5.346 1.00 54.34 938 SER A O 1
ATOM 7208 N N . ASP A 1 939 ? 18.447 4.156 -4.387 1.00 64.75 939 ASP A N 1
ATOM 7209 C CA . ASP A 1 939 ? 17.554 4.193 -5.558 1.00 64.75 939 ASP A CA 1
ATOM 7210 C C . ASP A 1 939 ? 17.715 5.421 -6.482 1.00 64.75 939 ASP A C 1
ATOM 7212 O O . ASP A 1 939 ? 17.297 5.357 -7.622 1.00 64.75 939 ASP A O 1
ATOM 7216 N N . LEU A 1 940 ? 18.355 6.526 -6.069 1.00 67.94 940 LEU A N 1
ATOM 7217 C CA . LEU A 1 940 ? 18.566 7.700 -6.948 1.00 67.94 940 LEU A CA 1
ATOM 7218 C C . LEU A 1 940 ? 20.029 7.995 -7.320 1.00 67.94 940 LEU A C 1
ATOM 7220 O O . LEU A 1 940 ? 20.275 8.734 -8.274 1.00 67.94 940 LEU A O 1
ATOM 7224 N N . THR A 1 941 ? 21.003 7.459 -6.581 1.00 67.12 941 THR A N 1
ATOM 7225 C CA . THR A 1 941 ? 22.425 7.851 -6.705 1.00 67.12 941 THR A CA 1
ATOM 7226 C C . THR A 1 941 ? 23.345 6.707 -7.124 1.00 67.12 941 THR A C 1
ATOM 7228 O O . THR A 1 941 ? 24.477 6.958 -7.510 1.00 67.12 941 THR A O 1
ATOM 7231 N N . THR A 1 942 ? 22.881 5.462 -7.032 1.00 68.44 942 THR A N 1
ATOM 7232 C CA . THR A 1 942 ? 23.617 4.242 -7.414 1.00 68.44 942 THR A CA 1
ATOM 7233 C C . THR A 1 942 ? 22.628 3.242 -8.007 1.00 68.44 942 THR A C 1
ATOM 7235 O O . THR A 1 942 ? 21.458 3.271 -7.623 1.00 68.44 942 THR A O 1
ATOM 7238 N N . ASN A 1 943 ? 23.050 2.369 -8.922 1.00 72.56 943 ASN A N 1
ATOM 7239 C CA . ASN A 1 943 ? 22.156 1.362 -9.515 1.00 72.56 943 ASN A CA 1
ATOM 7240 C C . ASN A 1 943 ? 22.900 0.076 -9.890 1.00 72.56 943 ASN A C 1
ATOM 7242 O O . ASN A 1 943 ? 22.824 -0.406 -11.023 1.00 72.56 943 ASN A O 1
ATOM 7246 N N . THR A 1 944 ? 23.648 -0.479 -8.938 1.00 72.06 944 THR A N 1
ATOM 7247 C CA . THR A 1 944 ? 24.402 -1.706 -9.181 1.00 72.06 944 THR A CA 1
ATOM 7248 C C . THR A 1 944 ? 23.445 -2.886 -9.255 1.00 72.06 944 THR A C 1
ATOM 7250 O O . THR A 1 944 ? 22.884 -3.314 -8.247 1.00 72.06 944 THR A O 1
ATOM 7253 N N . MET A 1 945 ? 23.265 -3.442 -10.447 1.00 77.25 945 MET A N 1
ATOM 7254 C CA . MET A 1 945 ? 22.478 -4.658 -10.638 1.00 77.25 945 MET A CA 1
ATOM 7255 C C . MET A 1 945 ? 23.323 -5.913 -10.407 1.00 77.25 945 MET A C 1
ATOM 7257 O O . MET A 1 945 ? 24.518 -5.955 -10.713 1.00 77.25 945 MET A O 1
ATOM 7261 N N . SER A 1 946 ? 22.685 -6.973 -9.911 1.00 71.75 946 SER A N 1
ATOM 7262 C CA . SER A 1 946 ? 23.278 -8.310 -9.868 1.00 71.75 946 SER A CA 1
ATOM 7263 C C . SER A 1 946 ? 23.717 -8.765 -11.265 1.00 71.75 946 SER A C 1
ATOM 7265 O O . SER A 1 946 ? 23.117 -8.382 -12.270 1.00 71.75 946 SER A O 1
ATOM 7267 N N . LYS A 1 947 ? 24.742 -9.625 -11.339 1.00 79.94 947 LYS A N 1
ATOM 7268 C CA . LYS A 1 947 ? 25.246 -10.153 -12.618 1.00 79.94 947 LYS A CA 1
ATOM 7269 C C . LYS A 1 947 ? 24.120 -10.767 -13.456 1.00 79.94 947 LYS A C 1
ATOM 7271 O O . LYS A 1 947 ? 23.451 -11.686 -13.000 1.00 79.94 947 LYS A O 1
ATOM 7276 N N . TRP A 1 948 ? 24.006 -10.311 -14.701 1.00 89.75 948 TRP A N 1
ATOM 7277 C CA . TRP A 1 948 ? 23.096 -10.857 -15.707 1.00 89.75 948 TRP A CA 1
ATOM 7278 C C . TRP A 1 948 ? 23.726 -12.078 -16.415 1.00 89.75 948 TRP A C 1
ATOM 7280 O O . TRP A 1 948 ? 24.708 -11.916 -17.154 1.00 89.75 948 TRP A O 1
ATOM 7290 N N . PRO A 1 949 ? 23.224 -13.307 -16.179 1.00 88.31 949 PRO A N 1
ATOM 7291 C CA . PRO A 1 949 ? 23.903 -14.547 -16.563 1.00 88.31 949 PRO A CA 1
ATOM 7292 C C . PRO A 1 949 ? 23.825 -14.849 -18.065 1.00 88.31 949 PRO A C 1
ATOM 7294 O O . PRO A 1 949 ? 22.801 -14.620 -18.710 1.00 88.31 949 PRO A O 1
ATOM 7297 N N . GLN A 1 950 ? 24.914 -15.380 -18.632 1.00 90.75 950 GLN A N 1
ATOM 7298 C CA . GLN A 1 950 ? 24.958 -15.819 -20.033 1.00 90.75 950 GLN A CA 1
ATOM 7299 C C . GLN A 1 950 ? 24.083 -17.065 -20.245 1.00 90.75 950 GLN A C 1
ATOM 7301 O O . GLN A 1 950 ? 24.156 -17.996 -19.435 1.00 90.75 950 GLN A O 1
ATOM 7306 N N . PRO A 1 951 ? 23.292 -17.134 -21.332 1.00 89.50 951 PRO A N 1
ATOM 7307 C CA . PRO A 1 951 ? 22.617 -18.368 -21.700 1.00 89.50 951 PRO A CA 1
ATOM 7308 C C . PRO A 1 951 ? 23.640 -19.440 -22.090 1.00 89.50 951 PRO A C 1
ATOM 7310 O O . PRO A 1 951 ? 24.622 -19.166 -22.778 1.00 89.50 951 PRO A O 1
ATOM 7313 N N . THR A 1 952 ? 23.392 -20.685 -21.689 1.00 87.88 952 THR A N 1
ATOM 7314 C CA . THR A 1 952 ? 24.243 -21.826 -22.052 1.00 87.88 952 THR A CA 1
ATOM 7315 C C . THR A 1 952 ? 23.728 -22.520 -23.313 1.00 87.88 952 THR A C 1
ATOM 7317 O O . THR A 1 952 ? 22.530 -22.483 -23.619 1.00 87.88 952 THR A O 1
ATOM 7320 N N . THR A 1 953 ? 24.616 -23.179 -24.060 1.00 88.44 953 THR A N 1
ATOM 7321 C CA . THR A 1 953 ? 24.250 -23.953 -25.257 1.00 88.44 953 THR A CA 1
ATOM 7322 C C . THR A 1 953 ? 23.093 -24.914 -24.973 1.00 88.44 953 THR A C 1
ATOM 7324 O O . THR A 1 953 ? 23.158 -25.731 -24.057 1.00 88.44 953 THR A O 1
ATOM 7327 N N . GLY A 1 954 ? 22.025 -24.815 -25.768 1.00 90.12 954 GLY A N 1
ATOM 7328 C CA . GLY A 1 954 ? 20.818 -25.638 -25.641 1.00 90.12 954 GLY A CA 1
ATOM 7329 C C . GLY A 1 954 ? 19.757 -25.111 -24.665 1.00 90.12 954 GLY A C 1
ATOM 7330 O O . GLY A 1 954 ? 18.634 -25.613 -24.700 1.00 90.12 954 GLY A O 1
ATOM 7331 N N . SER A 1 955 ? 20.057 -24.096 -23.846 1.00 91.75 955 SER A N 1
ATOM 7332 C CA . SER A 1 955 ? 19.082 -23.444 -22.944 1.00 91.75 955 SER A CA 1
ATOM 7333 C C . SER A 1 955 ? 18.334 -22.260 -23.575 1.00 91.75 955 SER A C 1
ATOM 7335 O O . SER A 1 955 ? 17.277 -21.865 -23.086 1.00 91.75 955 SER A O 1
ATOM 7337 N N . ALA A 1 956 ? 18.860 -21.718 -24.675 1.00 94.81 956 ALA A N 1
ATOM 7338 C CA . ALA A 1 956 ? 18.288 -20.601 -25.418 1.00 94.81 956 ALA A CA 1
ATOM 7339 C C . ALA A 1 956 ? 18.651 -20.690 -26.911 1.00 94.81 956 ALA A C 1
ATOM 7341 O O . ALA A 1 956 ? 19.546 -21.448 -27.295 1.00 94.81 956 ALA A O 1
ATOM 7342 N N . ALA A 1 957 ? 17.979 -19.886 -27.732 1.00 95.88 957 ALA A N 1
ATOM 7343 C CA . ALA A 1 957 ? 18.343 -19.606 -29.121 1.00 95.88 957 ALA A CA 1
ATOM 7344 C C . ALA A 1 957 ? 18.592 -18.100 -29.303 1.00 95.88 957 ALA A C 1
ATOM 7346 O O . ALA A 1 957 ? 17.943 -17.285 -28.652 1.00 95.88 957 ALA A O 1
ATOM 7347 N N . SER A 1 958 ? 19.540 -17.714 -30.155 1.00 96.31 958 SER A N 1
ATOM 7348 C CA . SER A 1 958 ? 20.003 -16.332 -30.301 1.00 96.31 958 SER A CA 1
ATOM 7349 C C . SER A 1 958 ? 20.231 -15.950 -31.759 1.00 96.31 958 SER A C 1
ATOM 7351 O O . SER A 1 958 ? 20.759 -16.739 -32.539 1.00 96.31 958 SER A O 1
ATOM 7353 N N . TRP A 1 959 ? 19.911 -14.703 -32.102 1.00 97.25 959 TRP A N 1
ATOM 7354 C CA . TRP A 1 959 ? 20.157 -14.117 -33.418 1.00 97.25 959 TRP A CA 1
ATOM 7355 C C . TRP A 1 959 ? 20.775 -12.734 -33.297 1.00 97.25 959 TRP A C 1
ATOM 7357 O O . TRP A 1 959 ? 20.418 -11.980 -32.391 1.00 97.25 959 TRP A O 1
ATOM 7367 N N . ILE A 1 960 ? 21.692 -12.401 -34.204 1.00 97.56 960 ILE A N 1
ATOM 7368 C CA . ILE A 1 960 ? 22.455 -11.149 -34.172 1.00 97.56 960 ILE A CA 1
ATOM 7369 C C . ILE A 1 960 ? 22.300 -10.408 -35.496 1.00 97.56 960 ILE A C 1
ATOM 7371 O O . ILE A 1 960 ? 22.444 -10.989 -36.568 1.00 97.56 960 ILE A O 1
ATOM 7375 N N . GLY A 1 961 ? 22.005 -9.116 -35.420 1.00 96.25 961 GLY A N 1
ATOM 7376 C CA . GLY A 1 961 ? 21.901 -8.243 -36.581 1.00 96.25 961 GLY A CA 1
ATOM 7377 C C . GLY A 1 961 ? 23.244 -7.763 -37.114 1.00 96.25 961 GLY A C 1
ATOM 7378 O O . GLY A 1 961 ? 24.300 -7.860 -36.472 1.00 96.25 961 GLY A O 1
ATOM 7379 N N . GLU A 1 962 ? 23.177 -7.185 -38.306 1.00 95.25 962 GLU A N 1
ATOM 7380 C CA . GLU A 1 962 ? 24.280 -6.401 -38.844 1.00 95.25 962 GLU A CA 1
ATOM 7381 C C . GLU A 1 962 ? 24.550 -5.156 -37.983 1.00 95.25 962 GLU A C 1
ATOM 7383 O O . GLU A 1 962 ? 23.654 -4.687 -37.271 1.00 95.25 962 GLU A O 1
ATOM 7388 N N . PRO A 1 963 ? 25.783 -4.619 -38.010 1.00 96.69 963 PRO A N 1
ATOM 7389 C CA . PRO A 1 963 ? 26.089 -3.359 -37.352 1.00 96.69 963 PRO A CA 1
ATOM 7390 C C . PRO A 1 963 ? 25.180 -2.249 -37.883 1.00 96.69 963 PRO A C 1
ATOM 7392 O O . PRO A 1 963 ? 24.985 -2.131 -39.095 1.00 96.69 963 PRO A O 1
ATOM 7395 N N . ALA A 1 964 ? 24.655 -1.420 -36.982 1.00 96.12 964 ALA A N 1
ATOM 7396 C CA . ALA A 1 964 ? 23.851 -0.266 -37.352 1.00 96.12 964 ALA A CA 1
ATOM 7397 C C . ALA A 1 964 ? 24.650 0.647 -38.304 1.00 96.12 964 ALA A C 1
ATOM 7399 O O . ALA A 1 964 ? 25.788 1.004 -37.980 1.00 96.12 964 ALA A O 1
ATOM 7400 N N . PRO A 1 965 ? 24.094 1.014 -39.473 1.00 94.38 965 PRO A N 1
ATOM 7401 C CA . PRO A 1 965 ? 24.828 1.755 -40.499 1.00 94.38 965 PRO A CA 1
ATOM 7402 C C . PRO A 1 965 ? 24.998 3.241 -40.165 1.00 94.38 965 PRO A C 1
ATOM 7404 O O . PRO A 1 965 ? 25.918 3.875 -40.669 1.00 94.38 965 PRO A O 1
ATOM 7407 N N . THR A 1 966 ? 24.113 3.796 -39.337 1.00 96.31 966 THR A N 1
ATOM 7408 C CA . THR A 1 966 ? 24.178 5.157 -38.795 1.00 96.31 966 THR A CA 1
ATOM 7409 C C . THR A 1 966 ? 23.707 5.134 -37.341 1.00 96.31 966 THR A C 1
ATOM 7411 O O . THR A 1 966 ? 23.290 4.091 -36.828 1.00 96.31 966 THR A O 1
ATOM 7414 N N . ASN A 1 967 ? 23.792 6.269 -36.644 1.00 97.62 967 ASN A N 1
ATOM 7415 C CA . ASN A 1 967 ? 23.153 6.396 -35.338 1.00 97.62 967 ASN A CA 1
ATOM 7416 C C . ASN A 1 967 ? 21.631 6.315 -35.500 1.00 97.62 967 ASN A C 1
ATOM 7418 O O . ASN A 1 967 ? 21.049 7.012 -36.326 1.00 97.62 967 ASN A O 1
ATOM 7422 N N . GLN A 1 968 ? 20.992 5.494 -34.681 1.00 97.31 968 GLN A N 1
ATOM 7423 C CA . GLN A 1 968 ? 19.553 5.262 -34.674 1.00 97.31 968 GLN A CA 1
ATOM 7424 C C . GLN A 1 968 ? 19.014 5.369 -33.242 1.00 97.31 968 GLN A C 1
ATOM 7426 O O . GLN A 1 968 ? 19.771 5.324 -32.269 1.00 97.31 968 GLN A O 1
ATOM 7431 N N . ALA A 1 969 ? 17.696 5.473 -33.097 1.00 97.56 969 ALA A N 1
ATOM 7432 C CA . ALA A 1 969 ? 17.019 5.286 -31.818 1.00 97.56 969 ALA A CA 1
ATOM 7433 C C . ALA A 1 969 ? 15.867 4.287 -31.950 1.00 97.56 969 ALA A C 1
ATOM 7435 O O . ALA A 1 969 ? 15.098 4.341 -32.909 1.00 97.56 969 ALA A O 1
ATOM 7436 N N . LEU A 1 970 ? 15.741 3.391 -30.973 1.00 97.81 970 LEU A N 1
ATOM 7437 C CA . LEU A 1 970 ? 14.564 2.549 -30.792 1.00 97.81 970 LEU A CA 1
ATOM 7438 C C . LEU A 1 970 ? 13.599 3.277 -29.863 1.00 97.81 970 LEU A C 1
ATOM 7440 O O . LEU A 1 970 ? 13.943 3.495 -28.700 1.00 97.81 970 LEU A O 1
ATOM 7444 N N . VAL A 1 971 ? 12.433 3.681 -30.371 1.00 97.56 971 VAL A N 1
ATOM 7445 C CA . VAL A 1 971 ? 11.441 4.442 -29.595 1.00 97.56 971 VAL A CA 1
ATOM 7446 C C . VAL A 1 971 ? 10.039 3.893 -29.845 1.00 97.56 971 VAL A C 1
ATOM 7448 O O . VAL A 1 971 ? 9.465 4.112 -30.908 1.00 97.56 971 VAL A O 1
ATOM 7451 N N . GLY A 1 972 ? 9.498 3.157 -28.876 1.00 96.25 972 GLY A N 1
ATOM 7452 C CA . GLY A 1 972 ? 8.216 2.448 -28.981 1.00 96.25 972 GLY A CA 1
ATOM 7453 C C . GLY A 1 972 ? 8.298 1.014 -28.449 1.00 96.25 972 GLY A C 1
ATOM 7454 O O . GLY A 1 972 ? 9.321 0.616 -27.897 1.00 96.25 972 GLY A O 1
ATOM 7455 N N . SER A 1 973 ? 7.241 0.231 -28.643 1.00 95.50 973 SER A N 1
ATOM 7456 C CA . SER A 1 973 ? 7.209 -1.202 -28.303 1.00 95.50 973 SER A CA 1
ATOM 7457 C C . SER A 1 973 ? 7.559 -2.074 -29.510 1.00 95.50 973 SER A C 1
ATOM 7459 O O . SER A 1 973 ? 7.284 -1.718 -30.659 1.00 95.50 973 SER A O 1
ATOM 7461 N N . GLY A 1 974 ? 8.196 -3.217 -29.256 1.00 95.56 974 GLY A N 1
ATOM 7462 C CA . GLY A 1 974 ? 8.585 -4.186 -30.285 1.00 95.56 974 GLY A CA 1
ATOM 7463 C C . GLY A 1 974 ? 7.683 -5.418 -30.279 1.00 95.56 974 GLY A C 1
ATOM 7464 O O . GLY A 1 974 ? 7.050 -5.730 -29.275 1.00 95.56 974 GLY A O 1
ATOM 7465 N N . ILE A 1 975 ? 7.643 -6.164 -31.381 1.00 96.44 975 ILE A N 1
ATOM 7466 C CA . ILE A 1 975 ? 6.909 -7.437 -31.452 1.00 96.44 975 ILE A CA 1
ATOM 7467 C C . ILE A 1 975 ? 7.821 -8.501 -32.041 1.00 96.44 975 ILE A C 1
ATOM 7469 O O . ILE A 1 975 ? 8.387 -8.305 -33.112 1.00 96.44 975 ILE A O 1
ATOM 7473 N N . VAL A 1 976 ? 7.933 -9.642 -31.369 1.00 97.81 976 VAL A N 1
ATOM 7474 C CA . VAL A 1 976 ? 8.568 -10.852 -31.889 1.00 97.81 976 VAL A CA 1
ATOM 7475 C C . VAL A 1 976 ? 7.468 -11.836 -32.267 1.00 97.81 976 VAL A C 1
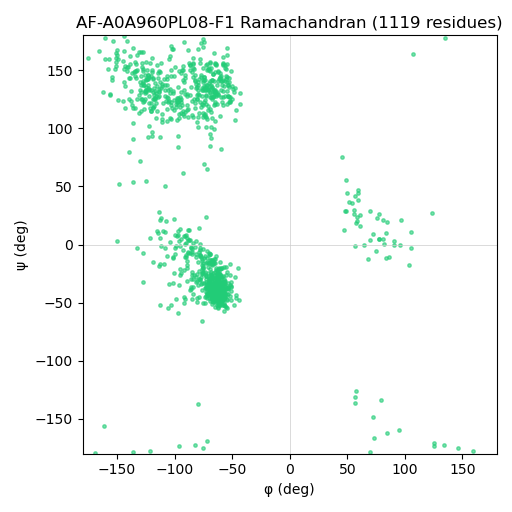ATOM 7477 O O . VAL A 1 976 ? 6.794 -12.394 -31.405 1.00 97.81 976 VAL A O 1
ATOM 7480 N N . GLN A 1 977 ? 7.272 -12.043 -33.562 1.00 96.00 977 GLN A N 1
ATOM 7481 C CA . GLN A 1 977 ? 6.330 -13.010 -34.098 1.00 96.00 977 GLN A CA 1
ATOM 7482 C C . GLN A 1 977 ? 7.049 -14.335 -34.345 1.00 96.00 977 GLN A C 1
ATOM 7484 O O . GLN A 1 977 ? 7.894 -14.447 -35.236 1.00 96.00 977 GLN A O 1
ATOM 7489 N N . LEU A 1 978 ? 6.700 -15.358 -33.570 1.00 95.69 978 LEU A N 1
ATOM 7490 C CA . LEU A 1 978 ? 7.340 -16.664 -33.654 1.00 95.69 978 LEU A CA 1
ATOM 7491 C C . LEU A 1 978 ? 6.428 -17.691 -34.316 1.00 95.69 978 LEU A C 1
ATOM 7493 O O . LEU A 1 978 ? 5.228 -17.725 -34.054 1.00 95.69 978 LEU A O 1
ATOM 7497 N N . TRP A 1 979 ? 7.020 -18.573 -35.114 1.00 94.81 979 TRP A N 1
ATOM 7498 C CA . TRP A 1 979 ? 6.478 -19.902 -35.370 1.00 94.81 979 TRP A CA 1
ATOM 7499 C C . TRP A 1 979 ? 7.108 -20.860 -34.373 1.00 94.81 979 TRP A C 1
ATOM 7501 O O . TRP A 1 979 ? 8.319 -21.070 -34.411 1.00 94.81 979 TRP A O 1
ATOM 7511 N N . VAL A 1 980 ? 6.308 -21.429 -33.473 1.00 93.56 980 VAL A N 1
ATOM 7512 C CA . VAL A 1 980 ? 6.807 -22.296 -32.401 1.00 93.56 980 VAL A CA 1
ATOM 7513 C C . VAL A 1 980 ? 6.147 -23.660 -32.407 1.00 93.56 980 VAL A C 1
ATOM 7515 O O . VAL A 1 980 ? 4.987 -23.816 -32.786 1.00 93.56 980 VAL A O 1
ATOM 7518 N N . LYS A 1 981 ? 6.910 -24.644 -31.945 1.00 92.00 981 LYS A N 1
ATOM 7519 C CA . LYS A 1 981 ? 6.460 -25.998 -31.650 1.00 92.00 981 LYS A CA 1
ATOM 7520 C C . LYS A 1 981 ? 7.140 -26.467 -30.367 1.00 92.00 981 LYS A C 1
ATOM 7522 O O . LYS A 1 981 ? 8.359 -26.464 -30.271 1.00 92.00 981 LYS A O 1
ATOM 7527 N N . ALA A 1 982 ? 6.353 -26.884 -29.392 1.00 91.50 982 ALA A N 1
ATOM 7528 C CA . ALA A 1 982 ? 6.777 -27.405 -28.096 1.00 91.50 982 ALA A CA 1
ATOM 7529 C C . ALA A 1 982 ? 6.288 -28.851 -27.895 1.00 91.50 982 ALA A C 1
ATOM 7531 O O . ALA A 1 982 ? 5.250 -29.257 -28.428 1.00 91.50 982 ALA A O 1
ATOM 7532 N N . ASP A 1 983 ? 7.048 -29.641 -27.139 1.00 91.00 983 ASP A N 1
ATOM 7533 C CA . ASP A 1 983 ? 6.740 -31.043 -26.816 1.00 91.00 983 ASP A CA 1
ATOM 7534 C C . ASP A 1 983 ? 5.707 -31.216 -25.687 1.00 91.00 983 ASP A C 1
ATOM 7536 O O . ASP A 1 983 ? 5.133 -32.295 -25.535 1.00 91.00 983 ASP A O 1
ATOM 7540 N N . THR A 1 984 ? 5.433 -30.158 -24.924 1.00 89.25 984 THR A N 1
ATOM 7541 C CA . THR A 1 984 ? 4.421 -30.109 -23.861 1.00 89.25 984 THR A CA 1
ATOM 7542 C C . THR A 1 984 ? 3.176 -29.333 -24.310 1.00 89.25 984 THR A C 1
ATOM 7544 O O . THR A 1 984 ? 3.250 -28.559 -25.262 1.00 89.25 984 THR A O 1
ATOM 7547 N N . PRO A 1 985 ? 2.023 -29.484 -23.624 1.00 85.06 985 PRO A N 1
ATOM 7548 C CA . PRO A 1 985 ? 0.811 -28.688 -23.884 1.00 85.06 985 PRO A CA 1
ATOM 7549 C C . PRO A 1 985 ? 0.924 -27.199 -23.575 1.00 85.06 985 PRO A C 1
ATOM 7551 O O . PRO A 1 985 ? 0.032 -26.443 -23.942 1.00 85.06 985 PRO A O 1
ATOM 7554 N N . ASP A 1 986 ? 1.977 -26.791 -22.873 1.00 84.12 986 ASP A N 1
ATOM 7555 C CA . ASP A 1 986 ? 2.237 -25.394 -22.568 1.00 84.12 986 ASP A CA 1
ATOM 7556 C C . ASP A 1 986 ? 3.718 -25.171 -22.263 1.00 84.12 986 ASP A C 1
ATOM 7558 O O . ASP A 1 986 ? 4.388 -26.078 -21.755 1.00 84.12 986 ASP A O 1
ATOM 7562 N N . ALA A 1 987 ? 4.200 -23.968 -22.549 1.00 87.31 987 ALA A N 1
ATOM 7563 C CA . ALA A 1 987 ? 5.549 -23.497 -22.287 1.00 87.31 987 ALA A CA 1
ATOM 7564 C C . ALA A 1 987 ? 5.547 -21.968 -22.153 1.00 87.31 987 ALA A C 1
ATOM 7566 O O . ALA A 1 987 ? 4.871 -21.261 -22.903 1.00 87.31 987 ALA A O 1
ATOM 7567 N N . ASP A 1 988 ? 6.360 -21.477 -21.224 1.00 90.06 988 ASP A N 1
ATOM 7568 C CA . ASP A 1 988 ? 6.582 -20.053 -21.011 1.00 90.06 988 ASP A CA 1
ATOM 7569 C C . ASP A 1 988 ? 7.839 -19.625 -21.773 1.00 90.06 988 ASP A C 1
ATOM 7571 O O . ASP A 1 988 ? 8.915 -20.207 -21.599 1.00 90.06 988 ASP A O 1
ATOM 7575 N N . LEU A 1 989 ? 7.691 -18.627 -22.642 1.00 92.50 989 LEU A N 1
ATOM 7576 C CA . LEU A 1 989 ? 8.752 -18.104 -23.494 1.00 92.50 989 LEU A CA 1
ATOM 7577 C C . LEU A 1 989 ? 9.112 -16.684 -23.076 1.00 92.50 989 LEU A C 1
ATOM 7579 O O . LEU A 1 989 ? 8.230 -15.865 -22.815 1.00 92.50 989 LEU A O 1
ATOM 7583 N N . GLN A 1 990 ? 10.406 -16.382 -23.093 1.00 94.88 990 GLN A N 1
ATOM 7584 C CA . GLN A 1 990 ? 10.921 -15.026 -22.971 1.00 94.88 990 GLN A CA 1
ATOM 7585 C C . GLN A 1 990 ? 11.687 -14.637 -24.230 1.00 94.88 990 GLN A C 1
ATOM 7587 O O . GLN A 1 990 ? 12.527 -15.400 -24.709 1.00 94.88 990 GLN A O 1
ATOM 7592 N N . ALA A 1 991 ? 11.430 -13.428 -24.721 1.00 96.88 991 ALA A N 1
ATOM 7593 C CA . ALA A 1 991 ? 12.274 -12.740 -25.682 1.00 96.88 991 ALA A CA 1
ATOM 7594 C C . ALA A 1 991 ? 13.071 -11.645 -24.967 1.00 96.88 991 ALA A C 1
ATOM 7596 O O . ALA A 1 991 ? 12.506 -10.837 -24.233 1.00 96.88 991 ALA A O 1
ATOM 7597 N N . SER A 1 992 ? 14.381 -11.607 -25.187 1.00 96.38 992 SER A N 1
ATOM 7598 C CA . SER A 1 992 ? 15.274 -10.578 -24.656 1.00 96.38 992 SER A CA 1
ATOM 7599 C C . SER A 1 992 ? 15.993 -9.876 -25.798 1.00 96.38 992 SER A C 1
ATOM 7601 O O . SER A 1 992 ? 16.695 -10.519 -26.581 1.00 96.38 992 SER A O 1
ATOM 7603 N N . LEU A 1 993 ? 15.818 -8.559 -25.875 1.00 97.81 993 LEU A N 1
ATOM 7604 C CA . LEU A 1 993 ? 16.505 -7.680 -26.810 1.00 97.81 993 LEU A CA 1
ATOM 7605 C C . LEU A 1 993 ? 17.693 -7.021 -26.103 1.00 97.81 993 LEU A C 1
ATOM 7607 O O . LEU A 1 993 ? 17.529 -6.385 -25.059 1.00 97.81 993 LEU A O 1
ATOM 7611 N N . SER A 1 994 ? 18.882 -7.146 -26.684 1.00 97.88 994 SER A N 1
ATOM 7612 C CA . SER A 1 994 ? 20.110 -6.499 -26.215 1.00 97.88 994 SER A CA 1
ATOM 7613 C C . SER A 1 994 ? 20.861 -5.824 -27.363 1.00 97.88 994 SER A C 1
ATOM 7615 O O . SER A 1 994 ? 20.610 -6.085 -28.542 1.00 97.88 994 SER A O 1
ATOM 7617 N N . MET A 1 995 ? 21.784 -4.932 -27.011 1.00 97.50 995 MET A N 1
ATOM 7618 C CA . MET A 1 995 ? 22.742 -4.329 -27.935 1.00 97.50 995 MET A CA 1
ATOM 7619 C C . MET A 1 995 ? 24.165 -4.751 -27.591 1.00 97.50 995 MET A C 1
ATOM 7621 O O . MET A 1 995 ? 24.506 -4.863 -26.416 1.00 97.50 995 MET A O 1
ATOM 7625 N N . ILE A 1 996 ? 24.986 -4.949 -28.620 1.00 98.00 996 ILE A N 1
ATOM 7626 C CA . ILE A 1 996 ? 26.410 -5.263 -28.523 1.00 98.00 996 ILE A CA 1
ATOM 7627 C C . ILE A 1 996 ? 27.181 -4.096 -29.132 1.00 98.00 996 ILE A C 1
ATOM 7629 O O . ILE A 1 996 ? 27.056 -3.829 -30.332 1.00 98.00 996 ILE A O 1
ATOM 7633 N N . ASP A 1 997 ? 27.950 -3.393 -28.308 1.00 95.75 997 ASP A N 1
ATOM 7634 C CA . ASP A 1 997 ? 28.766 -2.269 -28.759 1.00 95.75 997 ASP A CA 1
ATOM 7635 C C . ASP A 1 997 ? 30.050 -2.727 -29.478 1.00 95.75 997 ASP A C 1
ATOM 7637 O O . ASP A 1 997 ? 30.402 -3.910 -29.524 1.00 95.75 997 ASP A O 1
ATOM 7641 N N . SER A 1 998 ? 30.782 -1.770 -30.050 1.00 92.00 998 SER A N 1
ATOM 7642 C CA . SER A 1 998 ? 32.041 -2.036 -30.757 1.00 92.00 998 SER A CA 1
ATOM 7643 C C . SER A 1 998 ? 33.179 -2.522 -29.848 1.00 92.00 998 SER A C 1
ATOM 7645 O O . SER A 1 998 ? 34.174 -3.042 -30.353 1.00 92.00 998 SER A O 1
ATOM 7647 N N . ALA A 1 999 ? 33.038 -2.391 -28.525 1.00 93.31 999 ALA A N 1
ATOM 7648 C CA . ALA A 1 999 ? 33.965 -2.917 -27.528 1.00 93.31 999 ALA A CA 1
ATOM 7649 C C . ALA A 1 999 ? 33.604 -4.346 -27.074 1.00 93.31 999 ALA A C 1
ATOM 7651 O O . ALA A 1 999 ? 34.303 -4.912 -26.232 1.00 93.31 999 ALA A O 1
ATOM 7652 N N . GLY A 1 1000 ? 32.541 -4.941 -27.628 1.00 95.69 1000 GLY A N 1
ATOM 7653 C CA . GLY A 1 1000 ? 32.073 -6.275 -27.263 1.00 95.69 1000 GLY A CA 1
ATOM 7654 C C . GLY A 1 1000 ? 31.332 -6.314 -25.926 1.00 95.69 1000 GLY A C 1
ATOM 7655 O O . GLY A 1 1000 ? 31.275 -7.370 -25.296 1.00 95.69 1000 GLY A O 1
ATOM 7656 N N . LYS A 1 1001 ? 30.777 -5.188 -25.467 1.00 96.31 1001 LYS A N 1
ATOM 7657 C CA . LYS A 1 1001 ? 29.901 -5.142 -24.293 1.00 96.31 1001 LYS A CA 1
ATOM 7658 C C . LYS A 1 1001 ? 28.454 -5.307 -24.720 1.00 96.31 1001 LYS A C 1
ATOM 7660 O O . LYS A 1 1001 ? 27.990 -4.659 -25.653 1.00 96.31 1001 LYS A O 1
ATOM 7665 N N . GLU A 1 1002 ? 27.742 -6.173 -24.014 1.00 97.19 1002 GLU A N 1
ATOM 7666 C CA . GLU A 1 1002 ? 26.331 -6.455 -24.236 1.00 97.19 1002 GLU A CA 1
ATOM 7667 C C . GLU A 1 1002 ? 25.490 -5.787 -23.148 1.00 97.19 1002 GLU A C 1
ATOM 7669 O O . GLU A 1 1002 ? 25.690 -6.067 -21.967 1.00 97.19 1002 GLU A O 1
ATOM 7674 N N . THR A 1 1003 ? 24.536 -4.942 -23.540 1.00 95.75 1003 THR A N 1
ATOM 7675 C CA . THR A 1 1003 ? 23.583 -4.279 -22.634 1.00 95.75 1003 THR A CA 1
ATOM 7676 C C . THR A 1 1003 ? 22.158 -4.682 -22.983 1.00 95.75 1003 THR A C 1
ATOM 7678 O O . THR A 1 1003 ? 21.762 -4.630 -24.150 1.00 95.75 1003 THR A O 1
ATOM 7681 N N . GLN A 1 1004 ? 21.374 -5.074 -21.983 1.00 95.25 1004 GLN A N 1
ATOM 7682 C CA . GLN A 1 1004 ? 19.965 -5.400 -22.176 1.00 95.25 1004 GLN A CA 1
ATOM 7683 C C . GLN A 1 1004 ? 19.139 -4.131 -22.442 1.00 95.25 1004 GLN A C 1
ATOM 7685 O O . GLN A 1 1004 ? 19.273 -3.124 -21.749 1.00 95.25 1004 GLN A O 1
ATOM 7690 N N . ILE A 1 1005 ? 18.265 -4.185 -23.446 1.00 95.81 1005 ILE A N 1
ATOM 7691 C CA . ILE A 1 1005 ? 17.358 -3.087 -23.799 1.00 95.81 1005 ILE A CA 1
ATOM 7692 C C . ILE A 1 1005 ? 15.993 -3.332 -23.167 1.00 95.81 1005 ILE A C 1
ATOM 7694 O O . ILE A 1 1005 ? 15.500 -2.500 -22.405 1.00 95.81 1005 ILE A O 1
ATOM 7698 N N . GLN A 1 1006 ? 15.386 -4.470 -23.509 1.00 94.44 1006 GLN A N 1
ATOM 7699 C CA . GLN A 1 1006 ? 14.022 -4.788 -23.116 1.00 94.44 1006 GLN A CA 1
ATOM 7700 C C . GLN A 1 1006 ? 13.746 -6.288 -23.203 1.00 94.44 1006 GLN A C 1
ATOM 7702 O O . GLN A 1 1006 ? 14.426 -7.024 -23.924 1.00 94.44 1006 GLN A O 1
ATOM 7707 N N . VAL A 1 1007 ? 12.720 -6.737 -22.487 1.00 94.12 1007 VAL A N 1
ATOM 7708 C CA . VAL A 1 1007 ? 12.224 -8.111 -22.533 1.00 94.12 1007 VAL A CA 1
ATOM 7709 C C . VAL A 1 1007 ? 10.722 -8.166 -22.803 1.00 94.12 1007 VAL A C 1
ATOM 7711 O O . VAL A 1 1007 ? 10.013 -7.166 -22.708 1.00 94.12 1007 VAL A O 1
ATOM 7714 N N . GLY A 1 1008 ? 10.251 -9.355 -23.159 1.00 94.19 1008 GLY A N 1
ATOM 7715 C CA . GLY A 1 1008 ? 8.842 -9.679 -23.319 1.00 94.19 1008 GLY A CA 1
ATOM 7716 C C . GLY A 1 1008 ? 8.597 -11.151 -23.025 1.00 94.19 1008 GLY A C 1
ATOM 7717 O O . GLY A 1 1008 ? 9.496 -11.978 -23.206 1.00 94.19 1008 GLY A O 1
ATOM 7718 N N . TRP A 1 1009 ? 7.381 -11.485 -22.602 1.00 93.12 1009 TRP A N 1
ATOM 7719 C CA . TRP A 1 1009 ? 7.007 -12.849 -22.230 1.00 93.12 1009 TRP A CA 1
ATOM 7720 C C . TRP A 1 1009 ? 5.749 -13.310 -22.940 1.00 93.12 1009 TRP A C 1
ATOM 7722 O O . TRP A 1 1009 ? 4.917 -12.501 -23.359 1.00 93.12 1009 TRP A O 1
ATOM 7732 N N . ARG A 1 1010 ? 5.608 -14.629 -23.067 1.00 91.56 1010 ARG A N 1
ATOM 7733 C CA . ARG A 1 1010 ? 4.389 -15.247 -23.573 1.00 91.56 1010 ARG A CA 1
ATOM 7734 C C . ARG A 1 1010 ? 4.238 -16.684 -23.100 1.00 91.56 1010 ARG A C 1
ATOM 7736 O O . ARG A 1 1010 ? 5.139 -17.497 -23.301 1.00 91.56 1010 ARG A O 1
ATOM 7743 N N . ARG A 1 1011 ? 3.070 -17.006 -22.550 1.00 88.81 1011 ARG A N 1
ATOM 7744 C CA . ARG A 1 1011 ? 2.610 -18.382 -22.361 1.00 88.81 1011 ARG A CA 1
ATOM 7745 C C . ARG A 1 1011 ? 1.946 -18.857 -23.647 1.00 88.81 1011 ARG A C 1
ATOM 7747 O O . ARG A 1 1011 ? 1.022 -18.204 -24.135 1.00 88.81 1011 ARG A O 1
ATOM 7754 N N . ILE A 1 1012 ? 2.418 -19.959 -24.230 1.00 86.38 1012 ILE A N 1
ATOM 7755 C CA . ILE A 1 1012 ? 1.926 -20.402 -25.548 1.00 86.38 1012 ILE A CA 1
ATOM 7756 C C . ILE A 1 1012 ? 0.454 -20.842 -25.514 1.00 86.38 1012 ILE A C 1
ATOM 7758 O O . ILE A 1 1012 ? -0.234 -20.694 -26.522 1.00 86.38 1012 ILE A O 1
ATOM 7762 N N . SER A 1 1013 ? -0.045 -21.341 -24.375 1.00 77.94 1013 SER A N 1
ATOM 7763 C CA . SER A 1 1013 ? -1.446 -21.759 -24.227 1.00 77.94 1013 SER A CA 1
ATOM 7764 C C . SER A 1 1013 ? -2.446 -20.603 -24.082 1.00 77.94 1013 SER A C 1
ATOM 7766 O O . SER A 1 1013 ? -3.624 -20.795 -24.375 1.00 77.94 1013 SER A O 1
ATOM 7768 N N . ASP A 1 1014 ? -1.997 -19.405 -23.683 1.00 73.00 1014 ASP A N 1
ATOM 7769 C CA . ASP A 1 1014 ? -2.844 -18.222 -23.436 1.00 73.00 1014 ASP A CA 1
ATOM 7770 C C . ASP A 1 1014 ? -3.083 -17.376 -24.708 1.00 73.00 1014 ASP A C 1
ATOM 7772 O O . ASP A 1 1014 ? -3.567 -16.240 -24.679 1.00 73.00 1014 ASP A O 1
ATOM 7776 N N . ALA A 1 1015 ? -2.746 -17.914 -25.884 1.00 58.44 1015 ALA A N 1
ATOM 7777 C CA . ALA A 1 1015 ? -3.142 -17.322 -27.153 1.00 58.44 1015 ALA A CA 1
ATOM 7778 C C . ALA A 1 1015 ? -4.665 -17.452 -27.322 1.00 58.44 1015 ALA A C 1
ATOM 7780 O O . ALA A 1 1015 ? -5.154 -18.454 -27.834 1.00 58.44 1015 ALA A O 1
ATOM 7781 N N . ARG A 1 1016 ? -5.405 -16.421 -26.879 1.00 51.78 1016 ARG A N 1
ATOM 7782 C CA . ARG A 1 1016 ? -6.884 -16.348 -26.809 1.00 51.78 1016 ARG A CA 1
ATOM 7783 C C . ARG A 1 1016 ? -7.642 -16.841 -28.054 1.00 51.78 1016 ARG A C 1
ATOM 7785 O O . ARG A 1 1016 ? -8.803 -17.217 -27.927 1.00 51.78 1016 ARG A O 1
ATOM 7792 N N . ASP A 1 1017 ? -6.990 -16.896 -29.214 1.00 45.69 1017 ASP A N 1
ATOM 7793 C CA . ASP A 1 1017 ? -7.608 -17.225 -30.500 1.00 45.69 1017 ASP A CA 1
ATOM 7794 C C . ASP A 1 1017 ? -7.267 -18.631 -31.041 1.00 45.69 1017 ASP A C 1
ATOM 7796 O O . ASP A 1 1017 ? -7.894 -19.077 -32.004 1.00 45.69 1017 ASP A O 1
ATOM 7800 N N . GLN A 1 1018 ? -6.309 -19.364 -30.450 1.00 55.81 1018 GLN A N 1
ATOM 7801 C CA . GLN A 1 1018 ? -5.931 -20.716 -30.891 1.00 55.81 1018 GLN A CA 1
ATOM 7802 C C . GLN A 1 1018 ? -5.554 -21.618 -29.714 1.00 55.81 1018 GLN A C 1
ATOM 7804 O O . GLN A 1 1018 ? -4.618 -21.346 -28.967 1.00 55.81 1018 GLN A O 1
ATOM 7809 N N . ARG A 1 1019 ? -6.244 -22.758 -29.586 1.00 64.38 1019 ARG A N 1
ATOM 7810 C CA . ARG A 1 1019 ? -5.837 -23.814 -28.656 1.00 64.38 1019 ARG A CA 1
ATOM 7811 C C . ARG A 1 1019 ? -4.528 -24.417 -29.161 1.00 64.38 1019 ARG A C 1
ATOM 7813 O O . ARG A 1 1019 ? -4.531 -25.110 -30.172 1.00 64.38 1019 ARG A O 1
ATOM 7820 N N . TYR A 1 1020 ? -3.432 -24.147 -28.460 1.00 76.94 1020 TYR A N 1
ATOM 7821 C CA . TYR A 1 1020 ? -2.139 -24.738 -28.779 1.00 76.94 1020 TYR A CA 1
ATOM 7822 C C . TYR A 1 1020 ? -2.207 -26.274 -28.687 1.00 76.94 1020 TYR A C 1
ATOM 7824 O O . TYR A 1 1020 ? -2.634 -26.829 -27.669 1.00 76.94 1020 TYR A O 1
ATOM 7832 N N . GLU A 1 1021 ? -1.784 -26.966 -29.748 1.00 80.50 1021 GLU A N 1
ATOM 7833 C CA . GLU A 1 1021 ? -1.665 -28.425 -29.770 1.00 80.50 1021 GLU A CA 1
ATOM 7834 C C . GLU A 1 1021 ? -0.184 -28.842 -29.740 1.00 80.50 1021 GLU A C 1
ATOM 7836 O O . GLU A 1 1021 ? 0.577 -28.450 -30.634 1.00 80.50 1021 GLU A O 1
ATOM 7841 N N . PRO A 1 1022 ? 0.249 -29.663 -28.759 1.00 83.38 1022 PRO A N 1
ATOM 7842 C CA . PRO A 1 1022 ? 1.623 -30.145 -28.684 1.00 83.38 1022 PRO A CA 1
ATOM 7843 C C . PRO A 1 1022 ? 2.119 -30.712 -30.012 1.00 83.38 1022 PRO A C 1
ATOM 7845 O O . PRO A 1 1022 ? 1.458 -31.526 -30.656 1.00 83.38 1022 PRO A O 1
ATOM 7848 N N . GLY A 1 1023 ? 3.327 -30.321 -30.405 1.00 82.38 1023 GLY A N 1
ATOM 7849 C CA . GLY A 1 1023 ? 3.956 -30.836 -31.612 1.00 82.38 1023 GLY A CA 1
ATOM 7850 C C . GLY A 1 1023 ? 3.436 -30.244 -32.930 1.00 82.38 1023 GLY A C 1
ATOM 7851 O O . GLY A 1 1023 ? 3.900 -30.682 -33.989 1.00 82.38 1023 GLY A O 1
ATOM 7852 N N . THR A 1 1024 ? 2.546 -29.252 -32.897 1.00 87.50 1024 THR A N 1
ATOM 7853 C CA . THR A 1 1024 ? 2.092 -28.507 -34.082 1.00 87.50 1024 THR A CA 1
ATOM 7854 C C . THR A 1 1024 ? 2.757 -27.132 -34.156 1.00 87.50 1024 THR A C 1
ATOM 7856 O O . THR A 1 1024 ? 3.140 -26.558 -33.137 1.00 87.50 1024 THR A O 1
ATOM 7859 N N . TRP A 1 1025 ? 2.946 -26.617 -35.372 1.00 90.56 1025 TRP A N 1
ATOM 7860 C CA . TRP A 1 1025 ? 3.448 -25.260 -35.584 1.00 90.56 1025 TRP A CA 1
ATOM 7861 C C . TRP A 1 1025 ? 2.339 -24.250 -35.296 1.00 90.56 1025 TRP A C 1
ATOM 7863 O O . TRP A 1 1025 ? 1.308 -24.266 -35.962 1.00 90.56 1025 TRP A O 1
ATOM 7873 N N . THR A 1 1026 ? 2.570 -23.368 -34.328 1.00 90.12 1026 THR A N 1
ATOM 7874 C CA . THR A 1 1026 ? 1.630 -22.314 -33.924 1.00 90.12 1026 THR A CA 1
ATOM 7875 C C . THR A 1 1026 ? 2.313 -20.955 -33.988 1.00 90.12 1026 THR A C 1
ATOM 7877 O O . THR A 1 1026 ? 3.495 -20.829 -33.660 1.00 90.12 1026 THR A O 1
ATOM 7880 N N . GLN A 1 1027 ? 1.573 -19.930 -34.406 1.00 91.00 1027 GLN A N 1
ATOM 7881 C CA . GLN A 1 1027 ? 2.058 -18.557 -34.375 1.00 91.00 1027 GLN A CA 1
ATOM 7882 C C . GLN A 1 1027 ? 1.856 -17.947 -32.990 1.00 91.00 1027 GLN A C 1
ATOM 7884 O O . GLN A 1 1027 ? 0.743 -17.912 -32.473 1.00 91.00 1027 GLN A O 1
ATOM 7889 N N . VAL A 1 1028 ? 2.934 -17.437 -32.400 1.00 91.00 1028 VAL A N 1
ATOM 7890 C CA . VAL A 1 1028 ? 2.925 -16.870 -31.051 1.00 91.00 1028 VAL A CA 1
ATOM 7891 C C . VAL A 1 1028 ? 3.602 -15.496 -31.070 1.00 91.00 1028 VAL A C 1
ATOM 7893 O O . VAL A 1 1028 ? 4.807 -15.424 -31.319 1.00 91.00 1028 VAL A O 1
ATOM 7896 N N . PRO A 1 1029 ? 2.856 -14.400 -30.830 1.00 93.56 1029 PRO A N 1
ATOM 7897 C CA . PRO A 1 1029 ? 3.442 -13.077 -30.665 1.00 93.56 1029 PRO A CA 1
ATOM 7898 C C . PRO A 1 1029 ? 3.972 -12.886 -29.238 1.00 93.56 1029 PRO A C 1
ATOM 7900 O O . PRO A 1 1029 ? 3.301 -13.233 -28.265 1.00 93.56 1029 PRO A O 1
ATOM 7903 N N . ILE A 1 1030 ? 5.148 -12.277 -29.120 1.00 95.25 1030 ILE A N 1
ATOM 7904 C CA . ILE A 1 1030 ? 5.720 -11.782 -27.866 1.00 95.25 1030 ILE A CA 1
ATOM 7905 C C . ILE A 1 1030 ? 5.911 -10.273 -28.008 1.00 95.25 1030 ILE A C 1
ATOM 7907 O O . ILE A 1 1030 ? 6.655 -9.825 -28.879 1.00 95.25 1030 ILE A O 1
ATOM 7911 N N . VAL A 1 1031 ? 5.241 -9.485 -27.169 1.00 94.12 1031 VAL A N 1
ATOM 7912 C CA . VAL A 1 1031 ? 5.431 -8.028 -27.133 1.00 94.12 1031 VAL A CA 1
ATOM 7913 C C . VAL A 1 1031 ? 6.661 -7.729 -26.281 1.00 94.12 1031 VAL A C 1
ATOM 7915 O O . VAL A 1 1031 ? 6.719 -8.130 -25.122 1.00 94.12 1031 VAL A O 1
ATOM 7918 N N . LEU A 1 1032 ? 7.647 -7.049 -26.861 1.00 95.00 1032 LEU A N 1
ATOM 7919 C CA . LEU A 1 1032 ? 8.722 -6.404 -26.113 1.00 95.00 1032 LEU A CA 1
ATOM 7920 C C . LEU A 1 1032 ? 8.168 -5.085 -25.581 1.00 95.00 1032 LEU A C 1
ATOM 7922 O O . LEU A 1 1032 ? 7.606 -4.320 -26.367 1.00 95.00 1032 LEU A O 1
ATOM 7926 N N . GLY A 1 1033 ? 8.340 -4.827 -24.282 1.00 92.88 1033 GLY A N 1
ATOM 7927 C CA . GLY A 1 1033 ? 7.837 -3.603 -23.653 1.00 92.88 1033 GLY A CA 1
ATOM 7928 C C . GLY A 1 1033 ? 8.310 -2.312 -24.345 1.00 92.88 1033 GLY A C 1
ATOM 7929 O O . GLY A 1 1033 ? 9.220 -2.337 -25.183 1.00 92.88 1033 GLY A O 1
ATOM 7930 N N . PRO A 1 1034 ? 7.735 -1.157 -23.992 1.00 95.12 1034 PRO A N 1
ATOM 7931 C CA . PRO A 1 1034 ? 8.161 0.112 -24.562 1.00 95.12 1034 PRO A CA 1
ATOM 7932 C C . PRO A 1 1034 ? 9.630 0.383 -24.239 1.00 95.12 1034 PRO A C 1
ATOM 7934 O O . PRO A 1 1034 ? 10.133 0.035 -23.167 1.00 95.12 1034 PRO A O 1
ATOM 7937 N N . MET A 1 1035 ? 10.344 0.992 -25.182 1.00 95.44 1035 MET A N 1
ATOM 7938 C CA . MET A 1 1035 ? 11.761 1.312 -25.033 1.00 95.44 1035 MET A CA 1
ATOM 7939 C C . MET A 1 1035 ? 12.096 2.671 -25.639 1.00 95.44 1035 MET A C 1
ATOM 7941 O O . MET A 1 1035 ? 11.445 3.126 -26.577 1.00 95.44 1035 MET A O 1
ATOM 7945 N N . GLY A 1 1036 ? 13.138 3.295 -25.098 1.00 96.31 1036 GLY A N 1
ATOM 7946 C CA . GLY A 1 1036 ? 13.777 4.499 -25.614 1.00 96.31 1036 GLY A CA 1
ATOM 7947 C C . GLY A 1 1036 ? 15.287 4.316 -25.536 1.00 96.31 1036 GLY A C 1
ATOM 7948 O O . GLY A 1 1036 ? 15.888 4.605 -24.506 1.00 96.31 1036 GLY A O 1
ATOM 7949 N N . GLN A 1 1037 ? 15.896 3.791 -26.600 1.00 96.94 1037 GLN A N 1
ATOM 7950 C CA . GLN A 1 1037 ? 17.305 3.389 -26.609 1.00 96.94 1037 GLN A CA 1
ATOM 7951 C C . GLN A 1 1037 ? 18.054 3.977 -27.803 1.00 96.94 1037 GLN A C 1
ATOM 7953 O O . GLN A 1 1037 ? 17.626 3.825 -28.943 1.00 96.94 1037 GLN A O 1
ATOM 7958 N N . ILE A 1 1038 ? 19.218 4.578 -27.554 1.00 97.50 1038 ILE A N 1
ATOM 7959 C CA . ILE A 1 1038 ? 20.139 5.006 -28.613 1.00 97.50 1038 ILE A CA 1
ATOM 7960 C C . ILE A 1 1038 ? 20.945 3.796 -29.094 1.00 97.50 1038 ILE A C 1
ATOM 7962 O O . ILE A 1 1038 ? 21.576 3.112 -28.285 1.00 97.50 1038 ILE A O 1
ATOM 7966 N N . ILE A 1 1039 ? 20.964 3.570 -30.408 1.00 97.06 1039 ILE A N 1
ATOM 7967 C CA . ILE A 1 1039 ? 21.782 2.565 -31.092 1.00 97.06 1039 ILE A CA 1
ATOM 7968 C C . ILE A 1 1039 ? 22.831 3.312 -31.912 1.00 97.06 1039 ILE A C 1
ATOM 7970 O O . ILE A 1 1039 ? 22.526 3.928 -32.929 1.00 97.06 1039 ILE A O 1
ATOM 7974 N N . ARG A 1 1040 ? 24.079 3.312 -31.442 1.00 96.44 1040 ARG A N 1
ATOM 7975 C CA . ARG A 1 1040 ? 25.170 4.020 -32.129 1.00 96.44 1040 ARG A CA 1
ATOM 7976 C C . ARG A 1 1040 ? 25.619 3.252 -33.369 1.00 96.44 1040 ARG A C 1
ATOM 7978 O O . ARG A 1 1040 ? 25.546 2.023 -33.381 1.00 96.44 1040 ARG A O 1
ATOM 7985 N N . GLU A 1 1041 ? 26.143 3.960 -34.364 1.00 96.38 1041 GLU A N 1
ATOM 7986 C CA . GLU A 1 1041 ? 26.771 3.355 -35.546 1.00 96.38 1041 GLU A CA 1
ATOM 7987 C C . GLU A 1 1041 ? 27.758 2.242 -35.141 1.00 96.38 1041 GLU A C 1
ATOM 7989 O O . GLU A 1 1041 ? 28.535 2.385 -34.192 1.00 96.38 1041 GLU A O 1
ATOM 7994 N N . GLY A 1 1042 ? 27.696 1.101 -35.829 1.00 96.44 1042 GLY A N 1
ATOM 7995 C CA . GLY A 1 1042 ? 28.512 -0.078 -35.532 1.00 96.44 1042 GLY A CA 1
ATOM 7996 C C . GLY A 1 1042 ? 27.965 -0.997 -34.428 1.00 96.44 1042 GLY A C 1
ATOM 7997 O O . GLY A 1 1042 ? 28.447 -2.122 -34.290 1.00 96.44 1042 GLY A O 1
ATOM 7998 N N . THR A 1 1043 ? 26.951 -0.569 -33.668 1.00 97.69 1043 THR A N 1
ATOM 7999 C CA . THR A 1 1043 ? 26.288 -1.394 -32.640 1.00 97.69 1043 THR A CA 1
ATOM 8000 C C . THR A 1 1043 ? 25.441 -2.478 -33.299 1.00 97.69 1043 THR A C 1
ATOM 8002 O O . THR A 1 1043 ? 24.729 -2.206 -34.264 1.00 97.69 1043 THR A O 1
ATOM 8005 N N . ARG A 1 1044 ? 25.477 -3.706 -32.779 1.00 98.00 1044 ARG A N 1
ATOM 8006 C CA . ARG A 1 1044 ? 24.631 -4.815 -33.252 1.00 98.00 1044 ARG A CA 1
ATOM 8007 C C . 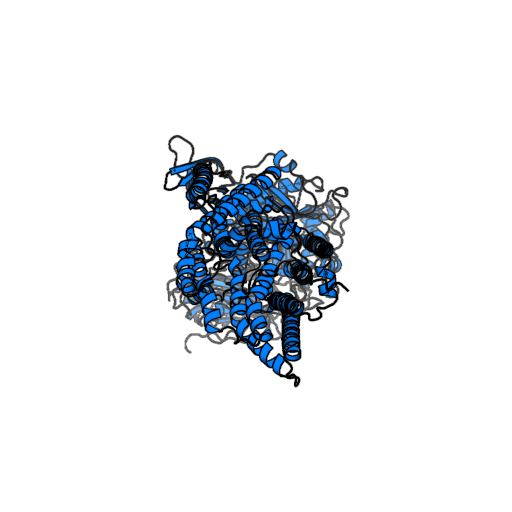ARG A 1 1044 ? 23.473 -5.049 -32.292 1.00 98.00 1044 ARG A C 1
ATOM 8009 O O . ARG A 1 1044 ? 23.651 -4.951 -31.082 1.00 98.00 1044 ARG A O 1
ATOM 8016 N N . LEU A 1 1045 ? 22.308 -5.418 -32.815 1.00 98.00 1045 LEU A N 1
ATOM 8017 C CA . LEU A 1 1045 ? 21.190 -5.905 -32.000 1.00 98.00 1045 LEU A CA 1
ATOM 8018 C C . LEU A 1 1045 ? 21.264 -7.423 -31.856 1.00 98.00 1045 LEU A C 1
ATOM 8020 O O . LEU A 1 1045 ? 21.611 -8.119 -32.810 1.00 98.00 1045 LEU A O 1
ATOM 8024 N N . ARG A 1 1046 ? 20.890 -7.940 -30.688 1.00 97.94 1046 ARG A N 1
ATOM 8025 C CA . ARG A 1 1046 ? 20.750 -9.373 -30.429 1.00 97.94 1046 ARG A CA 1
ATOM 8026 C C . ARG A 1 1046 ? 19.358 -9.665 -29.884 1.00 97.94 1046 ARG A C 1
ATOM 8028 O O . ARG A 1 1046 ? 18.904 -9.018 -28.945 1.00 97.94 1046 ARG A O 1
ATOM 8035 N N . LEU A 1 1047 ? 18.708 -10.673 -30.455 1.00 97.94 1047 LEU A N 1
ATOM 8036 C CA . LEU A 1 1047 ? 17.490 -11.274 -29.921 1.00 97.94 1047 LEU A CA 1
ATOM 8037 C C . LEU A 1 1047 ? 17.844 -12.633 -29.321 1.00 97.94 1047 LEU A C 1
ATOM 8039 O O . LEU A 1 1047 ? 18.401 -13.477 -30.018 1.00 97.94 1047 LEU A O 1
ATOM 8043 N N . THR A 1 1048 ? 17.488 -12.859 -28.061 1.00 97.19 1048 THR A N 1
ATOM 8044 C CA . THR A 1 1048 ? 17.603 -14.166 -27.402 1.00 97.19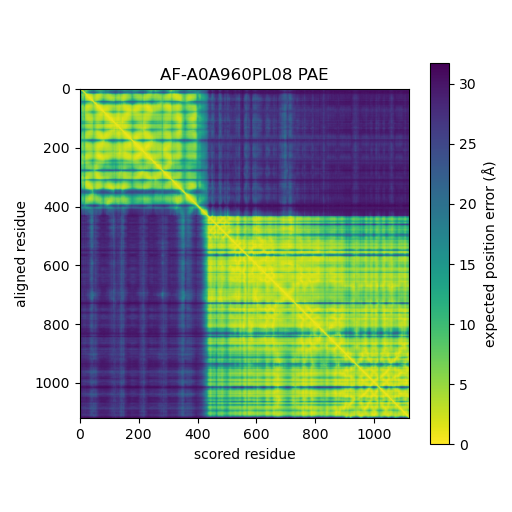 1048 THR A CA 1
ATOM 8045 C C . THR A 1 1048 ? 16.219 -14.668 -27.007 1.00 97.19 1048 THR A C 1
ATOM 8047 O O . THR A 1 1048 ? 15.443 -13.925 -26.411 1.00 97.19 1048 THR A O 1
ATOM 8050 N N . LEU A 1 1049 ? 15.914 -15.923 -27.329 1.00 96.62 1049 LEU A N 1
ATOM 8051 C CA . LEU A 1 1049 ? 14.716 -16.638 -26.899 1.00 96.62 1049 LEU A CA 1
ATOM 8052 C C . LEU A 1 1049 ? 15.104 -17.696 -25.873 1.00 96.62 1049 LEU A C 1
ATOM 8054 O O . LEU A 1 1049 ? 15.990 -18.511 -26.133 1.00 96.62 1049 LEU A O 1
ATOM 8058 N N . GLY A 1 1050 ? 14.443 -17.695 -24.723 1.00 94.00 1050 GLY A N 1
ATOM 8059 C CA . GLY A 1 1050 ? 14.796 -18.582 -23.622 1.00 94.00 1050 GLY A CA 1
ATOM 8060 C C . GLY A 1 1050 ? 13.682 -18.741 -22.600 1.00 94.00 1050 GLY A C 1
ATOM 8061 O O . GLY A 1 1050 ? 12.499 -18.574 -22.902 1.00 94.00 1050 GLY A O 1
ATOM 8062 N N . THR A 1 1051 ? 14.085 -19.098 -21.383 1.00 91.75 1051 THR A N 1
ATOM 8063 C CA . THR A 1 1051 ? 13.163 -19.273 -20.256 1.00 91.75 1051 THR A CA 1
ATOM 8064 C C . THR A 1 1051 ? 12.887 -17.934 -19.582 1.00 91.75 1051 THR A C 1
ATOM 8066 O O . THR A 1 1051 ? 13.786 -17.105 -19.493 1.00 91.75 1051 THR A O 1
ATOM 8069 N N . ALA A 1 1052 ? 11.660 -17.734 -19.104 1.00 90.44 1052 ALA A N 1
ATOM 8070 C CA . ALA A 1 1052 ? 11.315 -16.581 -18.282 1.00 90.44 1052 ALA A CA 1
ATOM 8071 C C . ALA A 1 1052 ? 12.012 -16.639 -16.911 1.00 90.44 1052 ALA A C 1
ATOM 8073 O O . ALA A 1 1052 ? 12.006 -17.693 -16.273 1.00 90.44 1052 ALA A O 1
ATOM 8074 N N . GLY A 1 1053 ? 12.580 -15.516 -16.469 1.00 87.19 1053 GLY A N 1
ATOM 8075 C CA . GLY A 1 1053 ? 13.326 -15.396 -15.208 1.00 87.19 1053 GLY A CA 1
ATOM 8076 C C . GLY A 1 1053 ? 14.632 -14.619 -15.379 1.00 87.19 1053 GLY A C 1
ATOM 8077 O O . GLY A 1 1053 ? 14.905 -14.165 -16.486 1.00 87.19 1053 GLY A O 1
ATOM 8078 N N . ASP A 1 1054 ? 15.369 -14.404 -14.279 1.00 83.94 1054 ASP A N 1
ATOM 8079 C CA . ASP A 1 1054 ? 16.789 -13.979 -14.159 1.00 83.94 1054 ASP A CA 1
ATOM 8080 C C . ASP A 1 1054 ? 17.300 -12.788 -15.008 1.00 83.94 1054 ASP A C 1
ATOM 8082 O O . ASP A 1 1054 ? 18.500 -12.510 -15.082 1.00 83.94 1054 ASP A O 1
ATOM 8086 N N . THR A 1 1055 ? 16.384 -12.036 -15.610 1.00 84.06 1055 THR A N 1
ATOM 8087 C CA . THR A 1 1055 ? 16.669 -10.999 -16.613 1.00 84.06 1055 THR A CA 1
ATOM 8088 C C . THR A 1 1055 ? 15.939 -9.686 -16.353 1.00 84.06 1055 THR A C 1
ATOM 8090 O O . THR A 1 1055 ? 16.148 -8.725 -17.085 1.00 84.06 1055 THR A O 1
ATOM 8093 N N . GLN A 1 1056 ? 15.093 -9.627 -15.327 1.00 84.44 1056 GLN A N 1
ATOM 8094 C CA . GLN A 1 1056 ? 14.376 -8.431 -14.893 1.00 84.44 1056 GLN A CA 1
ATOM 8095 C C . GLN A 1 1056 ? 14.481 -8.299 -13.380 1.00 84.44 1056 GLN A C 1
ATOM 8097 O O . GLN A 1 1056 ? 14.592 -9.294 -12.662 1.00 84.44 1056 GLN A O 1
ATOM 8102 N N . VAL A 1 1057 ? 14.471 -7.063 -12.892 1.00 82.50 1057 VAL A N 1
ATOM 8103 C CA . VAL A 1 1057 ? 14.599 -6.780 -11.462 1.00 82.50 1057 VAL A CA 1
ATOM 8104 C C . VAL A 1 1057 ? 13.290 -7.126 -10.753 1.00 82.50 1057 VAL A C 1
ATOM 8106 O O . VAL A 1 1057 ? 12.227 -6.785 -11.239 1.00 82.50 1057 VAL A O 1
ATOM 8109 N N . GLN A 1 1058 ? 13.315 -7.806 -9.606 1.00 79.00 1058 GLN A N 1
ATOM 8110 C CA . GLN A 1 1058 ? 12.109 -8.105 -8.798 1.00 79.00 1058 GLN A CA 1
ATOM 8111 C C . GLN A 1 1058 ? 10.947 -8.871 -9.488 1.00 79.00 1058 GLN A C 1
ATOM 8113 O O . GLN A 1 1058 ? 9.961 -9.178 -8.812 1.00 79.00 1058 GLN A O 1
ATOM 8118 N N . TRP A 1 1059 ? 11.040 -9.210 -10.778 1.00 86.06 1059 TRP A N 1
ATOM 8119 C CA . TRP A 1 1059 ? 10.059 -10.016 -11.509 1.00 86.06 1059 TRP A CA 1
ATOM 8120 C C . TRP A 1 1059 ? 10.496 -11.468 -11.509 1.00 86.06 1059 TRP A C 1
ATOM 8122 O O . TRP A 1 1059 ? 11.544 -11.821 -12.044 1.00 86.06 1059 TRP A O 1
ATOM 8132 N N . SER A 1 1060 ? 9.652 -12.297 -10.916 1.00 89.00 1060 SER A N 1
ATOM 8133 C CA . SER A 1 1060 ? 9.736 -13.749 -10.968 1.00 89.00 1060 SER A CA 1
ATOM 8134 C C . SER A 1 1060 ? 8.375 -14.293 -11.379 1.00 89.00 1060 SER A C 1
ATOM 8136 O O . SER A 1 1060 ? 7.371 -13.583 -11.347 1.00 89.00 1060 SER A O 1
ATOM 8138 N N . PHE A 1 1061 ? 8.322 -15.555 -11.768 1.00 88.69 1061 PHE A N 1
ATOM 8139 C CA . PHE A 1 1061 ? 7.136 -16.205 -12.296 1.00 88.69 1061 PHE A CA 1
ATOM 8140 C C . PHE A 1 1061 ? 6.913 -17.552 -11.623 1.00 88.69 1061 PHE A C 1
ATOM 8142 O O . PHE A 1 1061 ? 7.852 -18.268 -11.261 1.00 88.69 1061 PHE A O 1
ATOM 8149 N N . TYR A 1 1062 ? 5.645 -17.945 -11.524 1.00 86.56 1062 TYR A N 1
ATOM 8150 C CA . TYR A 1 1062 ? 5.335 -19.331 -11.209 1.00 86.56 1062 TYR A CA 1
ATOM 8151 C C . TYR A 1 1062 ? 5.784 -20.240 -12.359 1.00 86.56 1062 TYR A C 1
ATOM 8153 O O . TYR A 1 1062 ? 5.483 -19.943 -13.517 1.00 86.56 1062 TYR A O 1
ATOM 8161 N N . PRO A 1 1063 ? 6.476 -21.356 -12.067 1.00 83.12 1063 PRO A N 1
ATOM 8162 C CA . PRO A 1 1063 ? 6.918 -22.270 -13.107 1.00 83.12 1063 PRO A CA 1
ATOM 8163 C C . PRO A 1 1063 ? 5.710 -22.863 -13.851 1.00 83.12 1063 PRO A C 1
ATOM 8165 O O . PRO A 1 1063 ? 4.661 -23.093 -13.236 1.00 83.12 1063 PRO A O 1
ATOM 8168 N N . PRO A 1 1064 ? 5.846 -23.167 -15.154 1.00 76.75 1064 PRO A N 1
ATOM 8169 C CA . PRO A 1 1064 ? 4.759 -23.748 -15.927 1.00 76.75 1064 PRO A CA 1
ATOM 8170 C C . PRO A 1 1064 ? 4.343 -25.108 -15.338 1.00 76.75 1064 PRO A C 1
ATOM 8172 O O . PRO A 1 1064 ? 5.206 -25.899 -14.937 1.00 76.75 1064 PRO A O 1
ATOM 8175 N N . PRO A 1 1065 ? 3.038 -25.442 -15.332 1.00 71.81 1065 PRO A N 1
ATOM 8176 C CA . PRO A 1 1065 ? 2.523 -26.652 -14.683 1.00 71.81 1065 PRO A CA 1
ATOM 8177 C C . PRO A 1 1065 ? 3.082 -27.955 -15.278 1.00 71.81 1065 PRO A C 1
ATOM 8179 O O . PRO A 1 1065 ? 3.149 -28.971 -14.589 1.00 71.81 1065 PRO A O 1
ATOM 8182 N N . ASN A 1 1066 ? 3.521 -27.927 -16.540 1.00 80.00 1066 ASN A N 1
ATOM 8183 C CA . ASN A 1 1066 ? 4.051 -29.088 -17.262 1.00 80.00 1066 ASN A CA 1
ATOM 8184 C C . ASN A 1 1066 ? 5.577 -29.266 -17.123 1.00 80.00 1066 ASN A C 1
ATOM 8186 O O . ASN A 1 1066 ? 6.136 -30.208 -17.685 1.00 80.00 1066 ASN A O 1
ATOM 8190 N N . GLY A 1 1067 ? 6.263 -28.390 -16.380 1.00 85.88 1067 GLY A N 1
ATOM 8191 C CA . GLY A 1 1067 ? 7.715 -28.441 -16.209 1.00 85.88 1067 GLY A CA 1
ATOM 8192 C C . GLY A 1 1067 ? 8.500 -28.027 -17.461 1.00 85.88 1067 GLY A C 1
ATOM 8193 O O . GLY A 1 1067 ? 8.095 -27.135 -18.202 1.00 85.88 1067 GLY A O 1
ATOM 8194 N N . ALA A 1 1068 ? 9.680 -28.623 -17.653 1.00 91.12 1068 ALA A N 1
ATOM 8195 C CA . ALA A 1 1068 ? 10.606 -28.256 -18.727 1.00 91.12 1068 ALA A CA 1
ATOM 8196 C C . ALA A 1 1068 ? 10.102 -28.733 -20.096 1.00 91.12 1068 ALA A C 1
ATOM 8198 O O . ALA A 1 1068 ? 9.740 -29.901 -20.243 1.00 91.12 1068 ALA A O 1
ATOM 8199 N N . SER A 1 1069 ? 10.188 -27.865 -21.103 1.00 91.31 1069 SER A N 1
ATOM 8200 C CA . SER A 1 1069 ? 9.761 -28.139 -22.476 1.00 91.31 1069 SER A CA 1
ATOM 8201 C C . SER A 1 1069 ? 10.901 -27.938 -23.466 1.00 91.31 1069 SER A C 1
ATOM 8203 O O . SER A 1 1069 ? 11.727 -27.035 -23.322 1.00 91.31 1069 SER A O 1
ATOM 8205 N N . THR A 1 1070 ? 10.956 -28.784 -24.488 1.00 93.88 1070 THR A N 1
ATOM 8206 C CA . THR A 1 1070 ? 11.776 -28.550 -25.670 1.00 93.88 1070 THR A CA 1
ATOM 8207 C C . THR A 1 1070 ? 10.982 -27.750 -26.695 1.00 93.88 1070 THR A C 1
ATOM 8209 O O . THR A 1 1070 ? 9.990 -28.228 -27.244 1.00 93.88 1070 THR A O 1
ATOM 8212 N N . VAL A 1 1071 ? 11.475 -26.546 -26.983 1.00 94.19 1071 VAL A N 1
ATOM 8213 C CA . VAL A 1 1071 ? 10.871 -25.577 -27.897 1.00 94.19 1071 VAL A CA 1
ATOM 8214 C C . VAL A 1 1071 ? 11.671 -25.542 -29.197 1.00 94.19 1071 VAL A C 1
ATOM 8216 O O . VAL A 1 1071 ? 12.902 -25.480 -29.199 1.00 94.19 1071 VAL A O 1
ATOM 8219 N N . GLN A 1 1072 ? 10.952 -25.596 -30.311 1.00 95.06 1072 GLN A N 1
ATOM 8220 C CA . GLN A 1 1072 ? 11.441 -25.438 -31.673 1.00 95.06 1072 GLN A CA 1
ATOM 8221 C C . GLN A 1 1072 ? 10.894 -24.129 -32.239 1.00 95.06 1072 GLN A C 1
ATOM 8223 O O . GLN A 1 1072 ? 9.705 -23.847 -32.098 1.00 95.06 1072 GLN A O 1
ATOM 8228 N N . VAL A 1 1073 ? 11.753 -23.355 -32.896 1.00 95.69 1073 VAL A N 1
ATOM 8229 C CA . VAL A 1 1073 ? 11.417 -22.071 -33.521 1.00 95.69 1073 VAL A CA 1
ATOM 8230 C C . VAL A 1 1073 ? 11.659 -22.182 -35.019 1.00 95.69 1073 VAL A C 1
ATOM 8232 O O . VAL A 1 1073 ? 12.758 -22.552 -35.431 1.00 95.69 1073 VAL A O 1
ATOM 8235 N N . GLY A 1 1074 ? 10.641 -21.886 -35.823 1.00 95.31 1074 GLY A N 1
ATOM 8236 C CA . GLY A 1 1074 ? 10.701 -21.944 -37.282 1.00 95.31 1074 GLY A CA 1
ATOM 8237 C C . GLY A 1 1074 ? 11.537 -20.805 -37.861 1.00 95.31 1074 GLY A C 1
ATOM 8238 O O . GLY A 1 1074 ? 11.434 -19.659 -37.413 1.00 95.31 1074 GLY A O 1
ATOM 8239 N N . GLN A 1 1075 ? 12.371 -21.128 -38.848 1.00 93.50 1075 GLN A N 1
ATOM 8240 C CA . GLN A 1 1075 ? 13.269 -20.194 -39.523 1.00 93.50 1075 GLN A CA 1
ATOM 8241 C C . GLN A 1 1075 ? 13.155 -20.387 -41.034 1.00 93.50 1075 GLN A C 1
ATOM 8243 O O . GLN A 1 1075 ? 13.366 -21.491 -41.532 1.00 93.50 1075 GLN A O 1
ATOM 8248 N N . GLY A 1 1076 ? 12.872 -19.323 -41.782 1.00 89.56 1076 GLY A N 1
ATOM 8249 C CA . GLY A 1 1076 ? 12.772 -19.423 -43.237 1.00 89.56 1076 GLY A CA 1
ATOM 8250 C C . GLY A 1 1076 ? 11.556 -20.207 -43.753 1.00 89.56 1076 GLY A C 1
ATOM 8251 O O . GLY A 1 1076 ? 10.714 -20.691 -42.992 1.00 89.56 1076 GLY A O 1
ATOM 8252 N N . GLY A 1 1077 ? 11.472 -20.341 -45.077 1.00 91.25 1077 GLY A N 1
ATOM 8253 C CA . GLY A 1 1077 ? 10.416 -21.084 -45.768 1.00 91.25 1077 GLY A CA 1
ATOM 8254 C C . GLY A 1 1077 ? 9.010 -20.581 -45.419 1.00 91.25 1077 GLY A C 1
ATOM 8255 O O . GLY A 1 1077 ? 8.782 -19.371 -45.347 1.00 91.25 1077 GLY A O 1
ATOM 8256 N N . ASP A 1 1078 ? 8.094 -21.526 -45.175 1.00 89.88 1078 ASP A N 1
ATOM 8257 C CA . ASP A 1 1078 ? 6.680 -21.273 -44.845 1.00 89.88 1078 ASP A CA 1
ATOM 8258 C C . ASP A 1 1078 ? 6.431 -21.000 -43.349 1.00 89.88 1078 ASP A C 1
ATOM 8260 O O . ASP A 1 1078 ? 5.306 -20.709 -42.945 1.00 89.88 1078 ASP A O 1
ATOM 8264 N N . SER A 1 1079 ? 7.463 -21.084 -42.502 1.00 92.44 1079 SER A N 1
ATOM 8265 C CA . SER A 1 1079 ? 7.360 -20.813 -41.058 1.00 92.44 1079 SER A CA 1
ATOM 8266 C C . SER A 1 1079 ? 8.359 -19.747 -40.586 1.00 92.44 1079 SER A C 1
ATOM 8268 O O . SER A 1 1079 ? 9.140 -19.999 -39.665 1.00 92.44 1079 SER A O 1
ATOM 8270 N N . PRO A 1 1080 ? 8.369 -18.543 -41.193 1.00 94.69 1080 PRO A N 1
ATOM 8271 C CA . PRO A 1 1080 ? 9.362 -17.530 -40.877 1.00 94.69 1080 PRO A CA 1
ATOM 8272 C C . PRO A 1 1080 ? 9.035 -16.800 -39.575 1.00 94.69 1080 PRO A C 1
ATOM 8274 O O . PRO A 1 1080 ? 8.057 -16.055 -39.501 1.00 94.69 1080 PRO A O 1
ATOM 8277 N N . SER A 1 1081 ? 9.867 -16.984 -38.551 1.00 97.44 1081 SER A N 1
ATOM 8278 C CA . SER A 1 1081 ? 9.837 -16.131 -37.358 1.00 97.44 1081 SER A CA 1
ATOM 8279 C C . SER A 1 1081 ? 10.538 -14.797 -37.632 1.00 97.44 1081 SER A C 1
ATOM 8281 O O . SER A 1 1081 ? 11.563 -14.754 -38.319 1.00 97.44 1081 SER A O 1
ATOM 8283 N N . TRP A 1 1082 ? 10.007 -13.705 -37.090 1.00 97.06 1082 TRP A N 1
ATOM 8284 C CA . TRP A 1 1082 ? 10.530 -12.354 -37.298 1.00 97.06 1082 TRP A CA 1
ATOM 8285 C C . TRP A 1 1082 ? 10.271 -11.448 -36.094 1.00 97.06 1082 TRP A C 1
ATOM 8287 O O . TRP A 1 1082 ? 9.435 -11.731 -35.244 1.00 97.06 1082 TRP A O 1
ATOM 8297 N N . MET A 1 1083 ? 10.994 -10.336 -36.027 1.00 97.38 1083 MET A N 1
ATOM 8298 C CA . MET A 1 1083 ? 10.807 -9.271 -35.052 1.00 97.38 1083 MET A CA 1
ATOM 8299 C C . MET A 1 1083 ? 10.603 -7.939 -35.770 1.00 97.38 1083 MET A C 1
ATOM 8301 O O . MET A 1 1083 ? 11.253 -7.671 -36.776 1.00 97.38 1083 MET A O 1
ATOM 8305 N N . VAL A 1 1084 ? 9.718 -7.098 -35.248 1.00 97.00 1084 VAL A N 1
ATOM 8306 C CA . VAL A 1 1084 ? 9.544 -5.707 -35.664 1.00 97.00 1084 VAL A CA 1
ATOM 8307 C C . VAL A 1 1084 ? 9.951 -4.784 -34.531 1.00 97.00 1084 VAL A C 1
ATOM 8309 O O . VAL A 1 1084 ? 9.513 -4.957 -33.393 1.00 97.00 1084 VAL A O 1
ATOM 8312 N N . LEU A 1 1085 ? 10.766 -3.786 -34.872 1.00 97.50 1085 LEU A N 1
ATOM 8313 C CA . LEU A 1 1085 ? 11.186 -2.718 -33.972 1.00 97.50 1085 LEU A CA 1
ATOM 8314 C C . LEU A 1 1085 ? 10.820 -1.337 -34.545 1.00 97.50 1085 LEU A C 1
ATOM 8316 O O . LEU A 1 1085 ? 10.891 -1.158 -35.766 1.00 97.50 1085 LEU A O 1
ATOM 8320 N N . PRO A 1 1086 ? 10.464 -0.363 -33.691 1.00 97.06 1086 PRO A N 1
ATOM 8321 C CA . PRO A 1 1086 ? 10.256 1.024 -34.089 1.00 97.06 1086 PRO A CA 1
ATOM 8322 C C . PRO A 1 1086 ? 11.596 1.772 -34.105 1.00 97.06 1086 PRO A C 1
ATOM 8324 O O . PRO A 1 1086 ? 12.208 1.981 -33.060 1.00 97.06 1086 PRO A O 1
ATOM 8327 N N . VAL A 1 1087 ? 12.070 2.150 -35.294 1.00 97.69 1087 VAL A N 1
ATOM 8328 C CA . VAL A 1 1087 ? 13.408 2.724 -35.513 1.00 97.69 1087 VAL A CA 1
ATOM 8329 C C . VAL A 1 1087 ? 13.301 4.145 -36.055 1.00 97.69 1087 VAL A C 1
ATOM 8331 O O . VAL A 1 1087 ? 12.642 4.375 -37.066 1.00 97.69 1087 VAL A O 1
ATOM 8334 N N . ILE A 1 1088 ? 14.002 5.080 -35.420 1.00 97.88 1088 ILE A N 1
ATOM 8335 C CA . ILE A 1 1088 ? 14.277 6.417 -35.949 1.00 97.88 1088 ILE A CA 1
ATOM 8336 C C . ILE A 1 1088 ? 15.702 6.402 -36.504 1.00 97.88 1088 ILE A C 1
ATOM 8338 O O . ILE A 1 1088 ? 16.656 6.188 -35.751 1.00 97.88 1088 ILE A O 1
ATOM 8342 N N . ASP A 1 1089 ? 15.840 6.591 -37.815 1.00 95.75 1089 ASP A N 1
ATOM 8343 C CA . ASP A 1 1089 ? 17.141 6.667 -38.482 1.00 95.75 1089 ASP A CA 1
ATOM 8344 C C . ASP A 1 1089 ? 17.810 8.032 -38.284 1.00 95.75 1089 ASP A C 1
ATOM 8346 O O . ASP A 1 1089 ? 17.150 9.026 -37.977 1.00 95.75 1089 ASP A O 1
ATOM 8350 N N . ASP A 1 1090 ? 19.130 8.069 -38.475 1.00 94.75 1090 ASP A N 1
ATOM 8351 C CA . ASP A 1 1090 ? 19.957 9.282 -38.430 1.00 94.75 1090 ASP A CA 1
ATOM 8352 C C . ASP A 1 1090 ? 19.748 10.118 -37.155 1.00 94.75 1090 ASP A C 1
ATOM 8354 O O . ASP A 1 1090 ? 19.774 11.353 -37.150 1.00 94.75 1090 ASP A O 1
ATOM 8358 N N . PHE A 1 1091 ? 19.548 9.417 -36.037 1.00 96.56 1091 PHE A N 1
ATOM 8359 C CA . PHE A 1 1091 ? 19.253 10.014 -34.749 1.00 96.56 1091 PHE A CA 1
ATOM 8360 C C . PHE A 1 1091 ? 20.445 10.828 -34.238 1.00 96.56 1091 PHE A C 1
ATOM 8362 O O . PHE A 1 1091 ? 21.588 10.360 -34.171 1.00 96.56 1091 PHE A O 1
ATOM 8369 N N . LYS A 1 1092 ? 20.178 12.072 -33.831 1.00 95.25 1092 LYS A N 1
ATOM 8370 C CA . LYS A 1 1092 ? 21.210 12.984 -33.341 1.00 95.25 1092 LYS A CA 1
ATOM 8371 C C . LYS A 1 1092 ? 21.640 12.609 -31.920 1.00 95.25 1092 LYS A C 1
ATOM 8373 O O . LYS A 1 1092 ? 20.923 12.841 -30.948 1.00 95.25 1092 LYS A O 1
ATOM 8378 N N . VAL A 1 1093 ? 22.861 12.098 -31.797 1.00 94.12 1093 VAL A N 1
ATOM 8379 C CA . VAL A 1 1093 ? 23.493 11.777 -30.509 1.00 94.12 1093 VAL A CA 1
ATOM 8380 C C . VAL A 1 1093 ? 24.406 12.926 -30.083 1.00 94.12 1093 VAL A C 1
ATOM 8382 O O . VAL A 1 1093 ? 25.333 13.294 -30.801 1.00 94.12 1093 VAL A O 1
ATOM 8385 N N . ILE A 1 1094 ? 24.131 13.506 -28.918 1.00 89.19 1094 ILE A N 1
ATOM 8386 C CA . ILE A 1 1094 ? 24.880 14.623 -28.321 1.00 89.19 1094 ILE A CA 1
ATOM 8387 C C . ILE A 1 1094 ? 25.813 14.102 -27.217 1.00 89.19 1094 ILE A C 1
ATOM 8389 O O . ILE A 1 1094 ? 26.910 14.626 -27.019 1.00 89.19 1094 ILE A O 1
ATOM 8393 N N . ALA A 1 1095 ? 25.393 13.050 -26.514 1.00 84.19 1095 ALA A N 1
ATOM 8394 C CA . ALA A 1 1095 ? 26.128 12.453 -25.408 1.00 84.19 1095 ALA A CA 1
ATOM 8395 C C . ALA A 1 1095 ? 27.214 11.457 -25.849 1.00 84.19 1095 ALA A C 1
ATOM 8397 O O . ALA A 1 1095 ? 27.090 10.748 -26.852 1.00 84.19 1095 ALA A O 1
ATOM 8398 N N . LYS A 1 1096 ? 28.276 11.341 -25.041 1.00 87.75 1096 LYS A N 1
ATOM 8399 C CA . LYS A 1 1096 ? 29.274 10.269 -25.189 1.00 87.75 1096 LYS A CA 1
ATOM 8400 C C . LYS A 1 1096 ? 28.639 8.903 -24.927 1.00 87.75 1096 LYS A C 1
ATOM 8402 O O . LYS A 1 1096 ? 27.634 8.812 -24.231 1.00 87.75 1096 LYS A O 1
ATOM 8407 N N . ALA A 1 1097 ? 29.237 7.846 -25.476 1.00 90.56 1097 ALA A N 1
ATOM 8408 C CA . ALA A 1 1097 ? 28.792 6.483 -25.202 1.00 90.56 1097 ALA A CA 1
ATOM 8409 C C . ALA A 1 1097 ? 28.877 6.160 -23.696 1.00 90.56 1097 ALA A C 1
ATOM 8411 O O . ALA A 1 1097 ? 29.909 6.469 -23.088 1.00 90.56 1097 ALA A O 1
ATOM 8412 N N . PRO A 1 1098 ? 27.825 5.564 -23.103 1.00 92.12 1098 PRO A N 1
ATOM 8413 C CA . PRO A 1 1098 ? 27.840 5.161 -21.705 1.00 92.12 1098 PRO A CA 1
ATOM 8414 C C . PRO A 1 1098 ? 28.844 4.030 -21.485 1.00 92.12 1098 PRO A C 1
ATOM 8416 O O . PRO A 1 1098 ? 29.036 3.170 -22.345 1.00 92.12 1098 PRO A O 1
ATOM 8419 N N . ALA A 1 1099 ? 29.470 4.005 -20.310 1.00 90.81 1099 ALA A N 1
ATOM 8420 C CA . ALA A 1 1099 ? 30.247 2.846 -19.891 1.00 90.81 1099 ALA A CA 1
ATOM 8421 C C . ALA A 1 1099 ? 29.319 1.658 -19.570 1.00 90.81 1099 ALA A C 1
ATOM 8423 O O . ALA A 1 1099 ? 28.175 1.832 -19.152 1.00 90.81 1099 ALA A O 1
ATOM 8424 N N . CYS A 1 1100 ? 29.818 0.434 -19.734 1.00 90.56 1100 CYS A N 1
ATOM 8425 C CA . CYS A 1 1100 ? 29.062 -0.771 -19.394 1.00 90.56 1100 CYS A CA 1
ATOM 8426 C C . CYS A 1 1100 ? 28.650 -0.768 -17.912 1.00 90.56 1100 CYS A C 1
ATOM 8428 O O . CYS A 1 1100 ? 29.500 -0.619 -17.036 1.00 90.56 1100 CYS A O 1
ATOM 8430 N N . GLY A 1 1101 ? 27.354 -0.953 -17.650 1.00 87.56 1101 GLY A N 1
ATOM 8431 C CA . GLY A 1 1101 ? 26.789 -1.086 -16.303 1.00 87.56 1101 GLY A CA 1
ATOM 8432 C C . GLY A 1 1101 ? 26.350 0.222 -15.643 1.00 87.56 1101 GLY A C 1
ATOM 8433 O O . GLY A 1 1101 ? 25.840 0.166 -14.533 1.00 87.56 1101 GLY A O 1
ATOM 8434 N N . VAL A 1 1102 ? 26.506 1.377 -16.306 1.00 89.50 1102 VAL A N 1
ATOM 8435 C CA . VAL A 1 1102 ? 26.100 2.674 -15.721 1.00 89.50 1102 VAL A CA 1
ATOM 8436 C C . VAL A 1 1102 ? 24.654 3.058 -16.028 1.00 89.50 1102 VAL A C 1
ATOM 8438 O O . VAL A 1 1102 ? 24.100 3.918 -15.350 1.00 89.50 1102 VAL A O 1
ATOM 8441 N N . LEU A 1 1103 ? 24.050 2.467 -17.065 1.00 92.00 1103 LEU A N 1
ATOM 8442 C CA . LEU A 1 1103 ? 22.679 2.777 -17.461 1.00 92.00 1103 LEU A CA 1
ATOM 8443 C C . LEU A 1 1103 ? 21.682 2.200 -16.461 1.00 92.00 1103 LEU A C 1
ATOM 8445 O O . LEU A 1 1103 ? 21.742 1.028 -16.086 1.00 92.00 1103 LEU A O 1
ATOM 8449 N N . ARG A 1 1104 ? 20.725 3.030 -16.054 1.00 89.31 1104 ARG A N 1
ATOM 8450 C CA . ARG A 1 1104 ? 19.745 2.651 -15.043 1.00 89.31 1104 ARG A CA 1
ATOM 8451 C C . ARG A 1 1104 ? 18.783 1.591 -15.563 1.00 89.31 1104 ARG A C 1
ATOM 8453 O O . ARG A 1 1104 ? 18.235 1.739 -16.653 1.00 89.31 1104 ARG A O 1
ATOM 8460 N N . GLY A 1 1105 ? 18.591 0.536 -14.769 1.00 88.56 1105 GLY A N 1
ATOM 8461 C CA . GLY A 1 1105 ? 17.696 -0.585 -15.076 1.00 88.56 1105 GLY A CA 1
ATOM 8462 C C . GLY A 1 1105 ? 18.164 -1.494 -16.219 1.00 88.56 1105 GLY A C 1
ATOM 8463 O O . GLY A 1 1105 ? 17.432 -2.402 -16.596 1.00 88.56 1105 GLY A O 1
ATOM 8464 N N . GLN A 1 1106 ? 19.356 -1.269 -16.782 1.00 92.00 1106 GLN A N 1
ATOM 8465 C CA . GLN A 1 1106 ? 19.866 -1.994 -17.948 1.00 92.00 1106 GLN A CA 1
ATOM 8466 C C . GLN A 1 1106 ? 21.173 -2.730 -17.619 1.00 92.00 1106 GLN A C 1
ATOM 8468 O O . GLN A 1 1106 ? 22.249 -2.122 -17.639 1.00 92.00 1106 GLN A O 1
ATOM 8473 N N . PRO A 1 1107 ? 21.124 -4.034 -17.289 1.00 92.00 1107 PRO A N 1
ATOM 8474 C CA . PRO A 1 1107 ? 22.326 -4.785 -16.968 1.00 92.00 1107 PRO A CA 1
ATOM 8475 C C . PRO A 1 1107 ? 23.255 -4.898 -18.178 1.00 92.00 1107 PRO A C 1
ATOM 8477 O O . PRO A 1 1107 ? 22.818 -4.972 -19.331 1.00 92.00 1107 PRO A O 1
ATOM 8480 N N . CYS A 1 1108 ? 24.555 -4.955 -17.893 1.00 92.88 1108 CYS A N 1
ATOM 8481 C CA . CYS A 1 1108 ? 25.596 -5.056 -18.905 1.00 92.88 1108 CYS A CA 1
ATOM 8482 C C . CYS A 1 1108 ? 26.647 -6.114 -18.545 1.00 92.88 1108 CYS A C 1
ATOM 8484 O O . CYS A 1 1108 ? 26.915 -6.373 -17.369 1.00 92.88 1108 CYS A O 1
ATOM 8486 N N . ARG A 1 1109 ? 27.238 -6.734 -19.568 1.00 94.44 1109 ARG A N 1
ATOM 8487 C CA . ARG A 1 1109 ? 28.252 -7.793 -19.455 1.00 94.44 1109 ARG A CA 1
ATOM 8488 C C . ARG A 1 1109 ? 29.173 -7.836 -20.675 1.00 94.44 1109 ARG A C 1
ATOM 8490 O O . ARG A 1 1109 ? 28.957 -7.125 -21.652 1.00 94.44 1109 ARG A O 1
ATOM 8497 N N . ASP A 1 1110 ? 30.183 -8.698 -20.632 1.00 96.06 1110 ASP A N 1
ATOM 8498 C CA . ASP A 1 1110 ? 30.937 -9.086 -21.828 1.00 96.06 1110 ASP A CA 1
ATOM 8499 C C . ASP A 1 1110 ? 30.078 -9.968 -22.735 1.00 96.06 1110 ASP A C 1
ATOM 8501 O O . ASP A 1 1110 ? 29.419 -10.887 -22.251 1.00 96.06 1110 ASP A O 1
ATOM 8505 N N . TYR A 1 1111 ? 30.075 -9.688 -24.037 1.00 96.00 1111 TYR A N 1
ATOM 8506 C CA . TYR A 1 1111 ? 29.360 -10.494 -25.022 1.00 96.00 1111 TYR A CA 1
ATOM 8507 C C . TYR A 1 1111 ? 30.004 -11.879 -25.185 1.00 96.00 1111 TYR A C 1
ATOM 8509 O O . TYR A 1 1111 ? 31.213 -11.998 -25.390 1.00 96.00 1111 TYR A O 1
ATOM 8517 N N . GLU A 1 1112 ? 29.167 -12.919 -25.188 1.00 95.19 1112 GLU A N 1
ATOM 8518 C CA . GLU A 1 1112 ? 29.555 -14.286 -25.533 1.00 95.19 1112 GLU A CA 1
ATOM 8519 C C . GLU A 1 1112 ? 28.648 -14.830 -26.655 1.00 95.19 1112 GLU A C 1
ATOM 8521 O O . GLU A 1 1112 ? 27.415 -14.723 -26.563 1.00 95.19 1112 GLU A O 1
ATOM 8526 N N . PRO A 1 1113 ? 29.228 -15.408 -27.728 1.00 91.50 1113 PRO A N 1
ATOM 8527 C CA . PRO A 1 1113 ? 28.456 -15.970 -28.827 1.00 91.50 1113 PRO A CA 1
ATOM 8528 C C . PRO A 1 1113 ? 27.700 -17.228 -28.391 1.00 91.50 1113 PRO A C 1
ATOM 8530 O O . PRO A 1 1113 ? 28.239 -18.086 -27.695 1.00 91.50 1113 PRO A O 1
ATOM 8533 N N . LEU A 1 1114 ? 26.466 -17.369 -28.877 1.00 91.44 1114 LEU A N 1
ATOM 8534 C CA . LEU A 1 1114 ? 25.642 -18.562 -28.697 1.00 91.44 1114 LEU A CA 1
ATOM 8535 C C . LEU A 1 1114 ? 25.325 -19.160 -30.068 1.00 91.44 1114 LEU A C 1
ATOM 8537 O O . LEU A 1 1114 ? 24.793 -18.469 -30.934 1.00 91.44 1114 LEU A O 1
ATOM 8541 N N . VAL A 1 1115 ? 25.645 -20.439 -30.258 1.00 86.75 1115 VAL A N 1
ATOM 8542 C CA . VAL A 1 1115 ? 25.332 -21.174 -31.490 1.00 86.75 1115 VAL A CA 1
ATOM 8543 C C . VAL A 1 1115 ? 23.964 -21.835 -31.339 1.00 86.75 1115 VAL A C 1
ATOM 8545 O O . VAL A 1 1115 ? 23.714 -22.524 -30.349 1.00 86.75 1115 VAL A O 1
ATOM 8548 N N . ASN A 1 1116 ? 23.082 -21.628 -32.318 1.00 88.31 1116 ASN A N 1
ATOM 8549 C CA . ASN A 1 1116 ? 21.772 -22.272 -32.344 1.00 88.31 1116 ASN A CA 1
ATOM 8550 C C . ASN A 1 1116 ? 21.912 -23.753 -32.702 1.00 88.31 1116 ASN A C 1
ATOM 8552 O O . ASN A 1 1116 ? 22.579 -24.098 -33.674 1.00 88.31 1116 ASN A O 1
ATOM 8556 N N . ASN A 1 1117 ? 21.240 -24.621 -31.944 1.00 76.94 1117 ASN A N 1
ATOM 8557 C CA . ASN A 1 1117 ? 21.188 -26.046 -32.254 1.00 76.94 1117 ASN A CA 1
ATOM 8558 C C . ASN A 1 1117 ? 20.139 -26.312 -33.346 1.00 76.94 1117 ASN A C 1
ATOM 8560 O O . ASN A 1 1117 ? 18.961 -25.989 -33.173 1.00 76.94 1117 ASN A O 1
ATOM 8564 N N . ASP A 1 1118 ? 20.570 -26.957 -34.427 1.00 65.75 1118 ASP A N 1
ATOM 8565 C CA . ASP A 1 1118 ? 19.781 -27.392 -35.590 1.00 65.75 1118 ASP A CA 1
ATOM 8566 C C . ASP A 1 1118 ? 19.136 -28.783 -35.399 1.00 65.75 1118 ASP A C 1
ATOM 8568 O O . ASP A 1 1118 ? 18.279 -29.206 -36.177 1.00 65.75 1118 ASP A O 1
ATOM 8572 N N . GLY A 1 1119 ? 19.478 -29.479 -34.308 1.00 54.22 1119 GLY A N 1
ATOM 8573 C CA . GLY A 1 1119 ? 18.838 -30.728 -33.891 1.00 54.22 1119 GLY A CA 1
ATOM 8574 C C . GLY A 1 1119 ? 19.550 -32.018 -34.306 1.00 54.22 1119 GLY A C 1
ATOM 8575 O O . GLY A 1 1119 ? 18.893 -33.057 -34.293 1.00 54.22 1119 GLY A O 1
ATOM 8576 N N . ASN A 1 1120 ? 20.851 -31.975 -34.622 1.00 38.47 1120 ASN A N 1
ATOM 8577 C CA . ASN A 1 1120 ? 21.681 -33.168 -34.869 1.00 38.47 1120 ASN A CA 1
ATOM 8578 C C . ASN A 1 1120 ? 22.720 -33.483 -33.767 1.00 38.47 1120 ASN A C 1
ATOM 8580 O O . ASN A 1 1120 ? 23.568 -34.355 -33.975 1.00 38.47 1120 ASN A O 1
ATOM 8584 N N . SER A 1 1121 ? 22.660 -32.822 -32.605 1.00 33.34 1121 SER A N 1
ATOM 8585 C CA . SER A 1 1121 ? 23.542 -33.074 -31.453 1.00 33.34 1121 SER A CA 1
ATOM 8586 C C . SER A 1 1121 ? 22.793 -33.289 -30.143 1.00 33.34 1121 SER A C 1
ATOM 8588 O O . SER A 1 1121 ? 21.818 -32.549 -29.868 1.00 33.34 1121 SER A O 1
#

Secondary structure (DSSP, 8-state):
---PPPPPBTT--SSTT---HHHHHHHHHHHHHHHHHHHHHHHT--S-HHHHHHHTTHHHHHHHHHHHHHHHHHHHHHHHTPPPPPHHHHHHHHHHHHHHHHHHHHHHHHHH-GGGS-TT--HHHHHHHHTT-GGG-HHHHHHSS-GGGHHHHHHHHHHHHHHHHHHHHHHHHHT-S---HHHHHHHHHHHHHHHHHHHHHHHHHHHHHHHHTT-TTTTTSGGGGHHHHHHHHHHHHHHHHHHTTPPPPHHHHHHHT-HHHHHHHHHHHHHHHHHHH-STTPPPPHHHHHHHHHHHHHHHHHHHHHHHHSB--HHHHHHHTSHHHHHHHHHHHHHHHHHHHHHHHHHHHHTGGGGS-HHHHHHHHHHHHHHHHHHHHHHHHHHHHHHTHHHHHHHTTS--S--PPPPTT--HHHHHHHHHHHHHHHHHHHHHSPP--EEEE-BS-EEEESPPTT-EEEEEE-STT--EEEEEE--TTS-EEE-SPPSEEEEEEEEETTEEEEEEEEEEBPTT----HHHHHT----SEEEEEE-TTS-EEEEEEE-SS-GGG--B-EEEEEESSS-S-TT---HHHHHHHHTT-EEEEEE-TTSTT--S---TT-HHHHHHHHHHHHHHHTSTTBTTS-EEEEEETHHHHHHHHHHHT--TTEEEEEEES--S-HHHHHSGGG--B-SHHHHHHHHHHHHTSTT-SHHHHHHHHTT-HHHHHHGGGGGG---HHHHHHSS----GGGGGG-HHHHGGG--S-EEEEEETT--SS-SGGGGGGGG--S-S-EEEEEESS-GGGGGSHHHHHHHHHHHIIIII-SPPPPP-HHHHHHHHSTTS-GGG----SPPSS--TT-SSHHHHHHHHHTS-SEEEEE-TT-SSSTTSS--SEEEEESSSS-TTPEEEEEEE-TTSEEESS--SS-EEEEEE--GGGTT--B-EES-TTT--EEPP-PPPPBTTBEEEEEPPPSS-EEEEEEEEEEEEEEESSS--EEEEEEEEE-TTSEEEEEEEEEEEGGG-TT----TTS-EEEEEEEEEEEEEE-TTPEEEEEEE-SSSSSBS--BPPPTT---EEEEEESTTS--EEEEEEESS----SPPPPTT-STT--EEE----PPB-S--

Radius of gyration: 39.44 Å; Cα contacts (8 Å, |Δi|>4): 2350; chains: 1; bounding box: 80×75×138 Å

Solvent-accessible surface area (backbone atoms only — not comparable to full-atom values): 57566 Å² total; per-residue (Å²): 135,84,84,77,75,81,79,62,36,56,49,62,56,98,46,96,89,55,76,45,44,36,62,35,6,47,48,12,51,48,39,52,49,50,48,38,51,50,40,34,60,73,55,72,53,73,94,48,66,25,56,57,64,51,60,55,46,50,58,55,48,49,42,21,52,53,28,25,66,65,46,35,61,45,53,48,20,62,53,76,68,46,79,67,73,58,56,69,61,53,50,52,57,50,44,48,67,45,47,60,50,49,54,53,46,42,51,51,39,52,69,76,34,69,83,24,42,61,88,83,71,48,68,67,56,55,48,30,51,81,63,51,41,33,52,81,35,69,77,36,54,75,56,25,57,56,73,76,46,43,62,54,35,26,48,53,54,52,61,68,42,48,59,56,53,49,52,51,30,53,57,57,28,62,74,55,90,63,83,48,71,71,48,44,33,52,31,41,42,52,30,41,45,52,51,16,52,49,29,29,51,50,4,53,52,46,24,44,51,29,43,72,71,65,44,76,52,31,81,46,32,53,59,34,45,26,27,34,37,14,51,8,40,36,50,32,39,49,55,53,34,48,78,69,76,40,89,68,57,68,68,60,59,54,45,20,76,32,57,68,58,35,52,48,45,44,52,52,40,46,51,52,46,27,66,72,45,63,54,82,82,61,80,75,48,60,64,53,48,47,52,50,57,49,43,42,53,64,29,44,54,49,45,51,43,32,64,47,58,8,60,62,50,74,64,61,46,56,56,27,40,27,72,71,32,35,50,39,31,72,40,26,68,44,40,62,63,42,33,61,59,57,46,56,68,42,49,79,61,42,66,74,58,71,82,58,59,73,76,58,42,54,57,49,47,50,51,49,29,54,49,52,50,50,50,30,48,48,54,34,64,68,46,40,70,67,53,44,37,68,34,50,64,64,44,68,82,54,90,74,93,74,88,70,74,81,56,91,87,68,50,70,68,61,53,50,50,56,48,49,52,52,52,46,54,50,48,50,50,63,74,70,44,77,70,77,51,44,64,41,24,26,46,28,20,40,42,35,38,52,37,63,59,77,28,34,39,37,36,24,47,69,71,95,79,60,41,78,77,48,76,37,64,24,39,95,64,11,17,35,69,48,69,88,36,74,59,42,60,34,39,42,32,38,28,52,98,87,40,85,75,49,80,47,72,36,51,23,31,44,71,84,66,73,75,59,70,65,69,28,54,72,48,81,84,63,78,40,77,48,69,50,72,37,92,51,69,43,38,30,21,24,22,34,45,60,77,55,61,66,90,76,46,50,31,38,32,35,35,32,35,25,70,57,73,33,52,44,96,90,46,78,48,69,47,60,41,49,41,46,65,73,58,27,23,37,36,25,26,16,32,54,8,12,76,45,4,13,45,40,26,60,82,61,36,64,46,51,26,41,42,32,26,44,50,44,48,26,56,17,48,33,86,44,30,58,72,47,33,28,21,30,32,17,45,38,70,19,8,51,35,22,52,46,20,38,34,60,51,42,87,31,53,44,30,38,35,30,23,31,44,48,16,43,44,52,54,42,46,27,38,46,63,41,49,42,61,22,46,56,49,60,51,41,51,50,52,51,52,46,22,30,58,66,52,42,67,66,46,42,50,44,42,68,68,61,39,60,65,38,52,60,16,33,45,35,9,78,66,37,55,62,57,51,66,73,73,69,58,92,72,77,95,56,71,77,44,50,60,62,11,50,51,65,47,34,41,48,23,61,38,36,36,41,38,28,34,26,46,39,16,38,61,49,32,31,48,32,65,84,33,56,73,38,46,68,45,28,82,39,60,37,38,40,39,28,45,11,38,56,62,46,43,74,18,49,46,42,45,48,61,49,46,46,50,44,23,46,56,51,58,63,40,54,28,71,84,80,54,58,44,66,46,42,52,66,64,43,78,88,60,66,52,91,62,60,60,56,37,51,80,64,99,69,76,38,51,81,41,94,38,43,68,54,16,46,54,54,54,70,70,45,57,32,27,35,43,33,34,52,14,4,44,43,99,45,65,22,14,48,12,23,44,40,68,52,71,28,80,42,79,56,40,86,77,35,42,83,44,59,32,21,44,38,82,89,35,34,38,33,83,58,80,41,80,64,67,43,48,40,36,25,36,40,53,46,81,39,10,69,31,43,30,49,75,54,74,52,76,58,55,33,50,46,58,52,87,65,75,82,81,52,88,47,39,29,35,42,28,38,36,66,53,33,91,47,30,26,30,38,40,32,55,27,39,38,41,34,25,34,28,33,74,40,71,48,50,60,39,19,43,37,37,28,39,33,43,85,85,45,39,28,34,48,74,44,48,21,35,26,29,56,52,64,41,90,89,50,85,55,54,58,71,41,84,42,81,47,72,27,54,28,48,37,38,64,43,81,41,49,55,52,24,21,45,32,47,36,40,34,43,45,37,50,75,41,46,44,40,17,30,65,53,54,95,77,51,63,31,50,39,36,36,31,10,10,47,97,38,58,14,32,33,38,38,26,38,28,74,74,39,88,78,87,57,77,85,68,62,88,51,27,37,29,65,27,54,43,43,78,62,76,93,66,72,58,42,75,77,89,124

Sequence (1121 aa):
MTTSSPPTTNCEPISAGAWCKPLGGFRGLGALIVVGGHTFFASRIYPYNGAIHFLSIIVPIFFVISSYALYRPFLEAQLNQDPQPNARYFWWKRFLRIYPLYFVALSFYLVLLPGVRPQSGRVIDYLKLYGFMQIYDPDLVRFSGIPAAWFLCDEVVFYLLIPFIAMFSVWLARRSQDRRRSARARNAVRANVKIAIGMIVIGQVSRTWLLLIDYPGATSLPVSNLDYYGLGILLAAASLAERNSMKIPSATNWLRLRPKAATAVVVIGAIGMNLIANKPGQTLSRWEDVQRYGLYSFITAPLMVVMVLGVQDRSFNRVLGSPRWNFFATLSLHLYLWHQLVLGGFDHYITEIANVDLGTRFITGLVLVTGAIATTTAWSALLRPALDAPYSRWSKLFPRPGDQPLPQWVRPASLAIGCAVLVAGVWVSITYGASPMKALGGVEMVTVTNARRGDTIVIMTTGASRKTVDKVAVDEFGSAIAREIDPGRYEVRQERGGRLVVKRMTVVKGLEDRPSADFYQSQQFSEGLNYITTRDGTKLSIYVDLPGPASKGPYPTVVELSGYRIGDDEVTQPATAIARALGYATVGVNMRGSGCSGGAFELFSPALLADGYDVVETIASQDWVSTNKVGLIGFSYGGLGALAAASSAPPSLNSVTALSIYGDARQALHPGGLSNSGFPIGWMQNLTADAKPFAPKWVQKRVQEGDTTCRNNQLLHSQAVDIVERYMRDVPLDERFDDISPSVWAKSINVPVFLAGQFQDSTIGNDLADHFANFTAAPLKKLVLTNGTHGDAIAPQVIWRMDEFLSLYVRREVPAKFDPGAILAKTRPGVDSDLVPEGPTPVTSVSDQPSFEAALSAYELTPDVEVLFESGNSAVPEAAAAAQSQGYATWPPSEARTSALYLAPDGSLGSVNSANAALARFRTNPSLAGEALNIEGSDLTTNTMSKWPQPTTGSAASWIGEPAPTNQALVGSGIVQLWVKADTPDADLQASLSMIDSAGKETQIQVGWRRISDARDQRYEPGTWTQVPIVLGPMGQIIREGTRLRLTLGTAGDTQVQWSFYPPPNGASTVQVGQGGDSPSWMVLPVIDDFKVIAKAPACGVLRGQPCRDYEPLVNNDGNS

Nearest PDB structures (foldseek):
  7f65-assembly1_A  TM=7.101E-01  e=1.215E-21  Rhodococcus sp. MB1 'Bresler 1999'
  3i2i-assembly1_A-2  TM=7.126E-01  e=4.115E-21  Rhodococcus sp. MB1 'Bresler 1999'
  1l7q-assembly1_A  TM=7.099E-01  e=3.309E-21  Rhodococcus sp. MB1
  3pui-assembly1_A  TM=7.044E-01  e=4.490E-21  Rhodococcus sp. MB1 'Bresler 1999'
  9k48-assembly1_A  TM=7.032E-01  e=9.017E-21  Rhodococcus sp. MB1 'Bresler 1999'

pLDDT: mean 84.0, std 14.16, range [31.52, 98.56]